Protein AF-A0A821TNW5-F1 (afdb_monomer_lite)

Radius of gyration: 48.94 Å; chains: 1; bounding box: 128×74×149 Å

Secondary structure (DSSP, 8-state):
--HHHHHHHTTEEEETTEEEE---------GGGSB--IIIIITTGGGG--S-THHHHT-TTSGGGTSBP-HHHHHHHHHHHTTT-TT-HHHHHHHHHHHHHHHHHHHHHHHHTEEEETTEEEEPP-PPEEEEEE-TT-EEE---EE-GGG---SSS-EEEEEESS-HHHHHHHHHHTT--EEEEEE--SSSTTTTGGGT--SHHHHHHHHBSTHHHH-TTTS-TTSEEEEEE-TTS-EEE-SSTTTT-SPPTT-EEEEEEEEEEE--TTTTTPEEEEEEEEEEEEEEPPPSS--B-TTSPBPHHHHHHHHHHHHHHHHHHHHTT-SEEEE--TT-STT---HHHHHHHHHHHHHHTTTTSSEEEEE----TT-SSTT-TTTTHHHHHHHHTT-EE---SSPPTTBEETTEEEEEE-TTSPEEEPPEES-SSEEPTTGGG-TTTT-HHHHHHEE--PBPTT--TTS--TTTT-HHHHHHSB--EEPTTGGG-----HHHHHHEE-PPBPTTGGG-----HHHHHHSB-PPBPTTGGG-HHHHTT-TTHHHH-B--PEEPTTGGG-S-TT-HHHHHHEE-SSPPBPTTTTTT-HHHHHHHHHTTSS---HHHHHHHHHSBEE-TTGGG-----HHHHHHEE---PEEPTTTTT-TTTT-HHHHHHEE-TTS-SSPEEPSS-TTT-TTTT-HHHHHHEE-----SS-SS-SSS-TTTS--HHHHHHHHHHHHHHSHHHHHHHHHS--HHHHHHHHHHHHHHHHHHHHHTT-SS------THHHHHHHHHHHHHTTTS-HHHHHHHHHHHHHHHHHHHHHTT----SS-HHHHHHTGGGS-----S----SS--S---PPPHHHHT-TT-----SS--------------

Foldseek 3Di:
DDVVVVCVVQQWDDDPPDIDRHPPPPPPPFLLPAADACPPELVPPLVVDDLDCLVVLVDLPPSLLRHAYDLVRLLVQLVVLVPDCPPDPVSVQSLLSSLLSLLSNQLSCVVVQWHDDPNDIDGHDQDAKEKEKADLQFFLFAWDWFFPVVPDFLFQWAAEAEDQAQLVVVVVVCVVVVFQEAEEQLADLAAQLPCLNRSDDDNSNQLSSFWVCCLRQVLSNHDPRRYQYWYGGNVRDTDGDPDSNVPHNPYQLMKMKMWFIKGFFDGVNSSRHGDPDIDTGHIYMYFYQAAQADADPVLAHDLQSLQSLLLSLLLVQSVCLSVPGQEYEAEQRCVFRRLHQLLSSLLSNVLLCLLATSNHHYYYYHYHFDPRACDPRHVVTNRVSNCVRTHRDMHGFQPDDDAQAGRRQWGFPDADPVGITTTHTRGSHNAAADSCELNDLCPVPPVDVVHHDHAGARSQQDLQFDRPCPVSPSNPRRHHGAHADPCAQNDPDPPSVNPRRHDHAAADPCAQNDQDPDPVVSNRHHHAAADPCAQPDPCVVVVPPVVSNRHHHYAAADPCALQDPCLVVPVNPVRHDHLAARADPLPPARPPLVLVVVVCPPDDDDDPVSVVVQLRHAHAFQQQLNDPDPDSSNSHRYRRHDAAADPCQVNDPCLLPLLCLCRHHHPPAGVHAHADPDAQVPDPCSRPSVDSSHYDHDDDPDPDRNDPPDCVVVPPPVLVVLLVLLVVLCVPPLLVVQCVVQVDPVLSVLLSVLLSLLLVVLVVVVSPPPDDDDPDDPSVVVNVVSVVVNPVRGDPVSVVVSNVSSNVSSVVSVVVVPDPDDPDDPVCVVVVVNPDDDDDDDDDDDDDDDDDDDDDDPCQVPDPPDDDDDPDDDDDDDDDDDDDDD

Structure (mmCIF, N/CA/C/O backbone):
data_AF-A0A821TNW5-F1
#
_entry.id   AF-A0A821TNW5-F1
#
loop_
_atom_site.group_PDB
_atom_site.id
_atom_site.type_symbol
_atom_site.label_atom_id
_atom_site.label_alt_id
_atom_site.label_comp_id
_atom_site.label_asym_id
_atom_site.label_entity_id
_atom_site.label_seq_id
_atom_site.pdbx_PDB_ins_code
_atom_site.Cartn_x
_atom_site.Cartn_y
_atom_site.Cartn_z
_atom_site.occupancy
_atom_site.B_iso_or_equiv
_atom_site.auth_seq_id
_atom_site.auth_comp_id
_atom_site.auth_asym_id
_atom_site.auth_atom_id
_atom_site.pdbx_PDB_model_num
ATOM 1 N N . MET A 1 1 ? -60.238 6.018 54.733 1.00 49.31 1 MET A N 1
ATOM 2 C CA . MET A 1 1 ? -58.765 6.117 54.665 1.00 49.31 1 MET A CA 1
ATOM 3 C C . MET A 1 1 ? -58.323 7.152 55.679 1.00 49.31 1 MET A C 1
ATOM 5 O O . MET A 1 1 ? -58.847 8.259 55.655 1.00 49.31 1 MET A O 1
ATOM 9 N N . ASN A 1 2 ? -57.471 6.760 56.625 1.00 62.28 2 ASN A N 1
ATOM 10 C CA . ASN A 1 2 ? -56.941 7.648 57.659 1.00 62.28 2 ASN A CA 1
ATOM 11 C C . ASN A 1 2 ? -56.008 8.679 56.989 1.00 62.28 2 ASN A C 1
ATOM 13 O O . ASN A 1 2 ? -55.286 8.324 56.060 1.00 62.28 2 ASN A O 1
ATOM 17 N N . CYS A 1 3 ? -56.010 9.943 57.438 1.00 56.16 3 CYS A N 1
ATOM 18 C CA . CYS A 1 3 ? -55.053 10.973 56.996 1.00 56.16 3 CYS A CA 1
ATOM 19 C C . CYS A 1 3 ? -53.601 10.468 56.989 1.00 56.16 3 CYS A C 1
ATOM 21 O O . CYS A 1 3 ? -52.828 10.871 56.130 1.00 56.16 3 CYS A O 1
ATOM 23 N N . TYR A 1 4 ? -53.253 9.561 57.902 1.00 59.59 4 TYR A N 1
ATOM 24 C CA . TYR A 1 4 ? -51.963 8.880 57.955 1.00 59.59 4 TYR A CA 1
ATOM 25 C C . TYR A 1 4 ? -51.637 8.096 56.671 1.00 59.59 4 TYR A C 1
ATOM 27 O O . TYR A 1 4 ? -50.557 8.273 56.112 1.00 59.59 4 TYR A O 1
ATOM 35 N N . ASP A 1 5 ? -52.588 7.314 56.149 1.00 60.34 5 ASP A N 1
ATOM 36 C CA . ASP A 1 5 ? -52.412 6.530 54.915 1.00 60.34 5 ASP A CA 1
ATOM 37 C C . ASP A 1 5 ? -52.286 7.448 53.692 1.00 60.34 5 ASP A C 1
ATOM 39 O O . ASP A 1 5 ? -51.501 7.194 52.779 1.00 60.34 5 ASP A O 1
ATOM 43 N N . ASN A 1 6 ? -53.021 8.566 53.702 1.00 64.44 6 ASN A N 1
ATOM 44 C CA . ASN A 1 6 ? -52.969 9.551 52.628 1.00 64.44 6 ASN A CA 1
ATOM 45 C C . ASN A 1 6 ? -51.622 10.295 52.632 1.00 64.44 6 ASN A C 1
ATOM 47 O O . ASN A 1 6 ? -50.984 10.397 51.588 1.00 64.44 6 ASN A O 1
ATOM 51 N N . CYS A 1 7 ? -51.138 10.721 53.805 1.00 57.56 7 CYS A N 1
ATOM 52 C CA . CYS A 1 7 ? -49.828 11.356 53.992 1.00 57.56 7 CYS A CA 1
ATOM 53 C C . CYS A 1 7 ? -48.656 10.447 53.581 1.00 57.56 7 CYS A C 1
ATOM 55 O O . CYS A 1 7 ? -47.687 10.934 52.995 1.00 57.56 7 CYS A O 1
ATOM 57 N N . LEU A 1 8 ? -48.762 9.135 53.829 1.00 54.06 8 LEU A N 1
ATOM 58 C CA . LEU A 1 8 ? -47.806 8.134 53.344 1.00 54.06 8 LEU A CA 1
ATOM 59 C C . LEU A 1 8 ? -47.826 8.009 51.815 1.00 54.06 8 LEU A C 1
ATOM 61 O O . LEU A 1 8 ? -46.763 7.954 51.203 1.00 54.06 8 LEU A O 1
ATOM 65 N N . SER A 1 9 ? -49.009 8.018 51.191 1.00 55.81 9 SER A N 1
ATOM 66 C CA . SER A 1 9 ? -49.138 7.887 49.731 1.00 55.81 9 SER A CA 1
ATOM 67 C C . SER A 1 9 ? -48.611 9.094 48.941 1.00 55.81 9 SER A C 1
ATOM 69 O O . SER A 1 9 ? -48.171 8.928 47.807 1.00 55.81 9 SER A O 1
ATOM 71 N N . VAL A 1 10 ? -48.608 10.296 49.538 1.00 59.53 10 VAL A N 1
ATOM 72 C CA . VAL A 1 10 ? -48.116 11.535 48.895 1.00 59.53 10 VAL A CA 1
ATOM 73 C C . VAL A 1 10 ? -46.745 12.008 49.400 1.00 59.53 10 VAL A C 1
ATOM 75 O O . VAL A 1 10 ? -46.276 13.064 48.980 1.00 59.53 10 VAL A O 1
ATOM 78 N N . GLY A 1 11 ? -46.091 11.256 50.294 1.00 49.94 11 GLY A N 1
ATOM 79 C CA . GLY A 1 11 ? -44.741 11.567 50.786 1.00 49.94 11 GLY A CA 1
ATOM 80 C C . GLY A 1 11 ? -44.633 12.864 51.601 1.00 49.94 11 GLY A C 1
ATOM 81 O O . GLY A 1 11 ? -43.619 13.557 51.524 1.00 49.94 11 GLY A O 1
ATOM 82 N N . ALA A 1 12 ? -45.664 13.236 52.368 1.00 56.22 12 ALA A N 1
ATOM 83 C CA . ALA A 1 12 ? -45.681 14.485 53.136 1.00 56.22 12 ALA A CA 1
ATOM 84 C C . ALA A 1 12 ? -45.952 14.237 54.629 1.00 56.22 12 ALA A C 1
ATOM 86 O O . ALA A 1 12 ? -46.983 13.675 54.993 1.00 56.22 12 ALA A O 1
ATOM 87 N N . LEU A 1 13 ? -45.061 14.711 55.509 1.00 57.66 13 LEU A N 1
ATOM 88 C CA . LEU A 1 13 ? -45.328 14.842 56.949 1.00 57.66 13 LEU A CA 1
ATOM 89 C C . LEU A 1 13 ? -45.614 16.318 57.260 1.00 57.66 13 LEU A C 1
ATOM 91 O O . LEU A 1 13 ? -44.821 17.207 56.937 1.00 57.66 13 LEU A O 1
ATOM 95 N N . ARG A 1 14 ? -46.762 16.591 57.888 1.00 51.38 14 ARG A N 1
ATOM 96 C CA . ARG A 1 14 ? -47.201 17.945 58.252 1.00 51.38 14 ARG A CA 1
ATOM 97 C C . ARG A 1 14 ? -46.995 18.181 59.748 1.00 51.38 14 ARG A C 1
ATOM 99 O O . ARG A 1 14 ? -47.638 17.525 60.561 1.00 51.38 14 ARG A O 1
ATOM 106 N N . PHE A 1 15 ? -46.151 19.152 60.101 1.00 51.44 15 PHE A N 1
ATOM 107 C CA . PHE A 1 15 ? -46.000 19.651 61.474 1.00 51.44 15 PHE A CA 1
ATOM 108 C C . PHE A 1 15 ? -46.522 21.092 61.536 1.00 51.44 15 PHE A C 1
ATOM 110 O O . PHE A 1 15 ? -45.887 22.029 61.051 1.00 51.44 15 PHE A O 1
ATOM 117 N N . GLY A 1 16 ? -47.723 21.275 62.091 1.00 64.56 16 GLY A N 1
ATOM 118 C CA . GLY A 1 16 ? -48.395 22.578 62.126 1.00 64.56 16 GLY A CA 1
ATOM 119 C C . GLY A 1 16 ? -48.683 23.135 60.722 1.00 64.56 16 GLY A C 1
ATOM 120 O O . GLY A 1 16 ? -49.370 22.502 59.914 1.00 64.56 16 GLY A O 1
ATOM 121 N N . ASN A 1 17 ? -48.152 24.327 60.429 1.00 59.88 17 ASN A N 1
ATOM 122 C CA . ASN A 1 17 ? -48.338 25.022 59.146 1.00 59.88 17 ASN A CA 1
ATOM 123 C C . ASN A 1 17 ? -47.230 24.741 58.117 1.00 59.88 17 ASN A C 1
ATOM 125 O O . ASN A 1 17 ? -47.256 25.313 57.030 1.00 59.88 17 ASN A O 1
ATOM 129 N N . ILE A 1 18 ? -46.269 23.871 58.436 1.00 44.81 18 ILE A N 1
ATOM 130 C CA . ILE A 1 18 ? -45.133 23.559 57.566 1.00 44.81 18 ILE A CA 1
ATOM 131 C C . ILE A 1 18 ? -45.346 22.168 56.959 1.00 44.81 18 ILE A C 1
ATOM 133 O O . ILE A 1 18 ? -45.519 21.178 57.677 1.00 44.81 18 ILE A O 1
ATOM 137 N N . MET A 1 19 ? -45.348 22.098 55.626 1.00 49.84 19 MET A N 1
ATOM 138 C CA . MET A 1 19 ? -45.279 20.838 54.884 1.00 49.84 19 MET A CA 1
ATOM 139 C C . MET A 1 19 ? -43.814 20.472 54.654 1.00 49.84 19 MET A C 1
ATOM 141 O O . MET A 1 19 ? -43.104 21.205 53.969 1.00 49.84 19 MET A O 1
ATOM 145 N N . MET A 1 20 ? -43.372 19.335 55.196 1.00 48.59 20 MET A N 1
ATOM 146 C CA . MET A 1 20 ? -42.113 18.707 54.794 1.00 48.59 20 MET A CA 1
ATOM 147 C C . MET A 1 20 ? -42.407 17.599 53.786 1.00 48.59 20 MET A C 1
ATOM 149 O O . MET A 1 20 ? -43.141 16.655 54.085 1.00 48.59 20 MET A O 1
ATOM 153 N N . GLN A 1 21 ? -41.809 17.709 52.601 1.00 50.75 21 GLN A N 1
ATOM 154 C CA . GLN A 1 21 ? -41.709 16.601 51.658 1.00 50.75 21 GLN A CA 1
ATOM 155 C C . GLN A 1 21 ? -40.670 15.615 52.191 1.00 50.75 21 GLN A C 1
ATOM 157 O O . GLN A 1 21 ? -39.490 15.943 52.299 1.00 50.75 21 GLN A O 1
ATOM 162 N N . ILE A 1 22 ? -41.110 14.408 52.525 1.00 50.66 22 ILE A N 1
ATOM 163 C CA . ILE A 1 22 ? -40.218 13.285 52.777 1.00 50.66 22 ILE A CA 1
ATOM 164 C C . ILE A 1 22 ? -40.215 12.476 51.494 1.00 50.66 22 ILE A C 1
ATOM 166 O O . ILE A 1 22 ? -41.138 11.712 51.222 1.00 50.66 22 ILE A O 1
ATOM 170 N N . VAL A 1 23 ? -39.168 12.667 50.694 1.00 48.25 23 VAL A N 1
ATOM 171 C CA . VAL A 1 23 ? -38.859 11.736 49.610 1.00 48.25 23 VAL A CA 1
ATOM 172 C C . VAL A 1 23 ? -38.584 10.389 50.283 1.00 48.25 23 VAL A C 1
ATOM 174 O O . VAL A 1 23 ? -37.682 10.327 51.126 1.00 48.25 23 VAL A O 1
ATOM 177 N N . PRO A 1 24 ? -39.359 9.327 49.995 1.00 42.03 24 PRO A N 1
ATOM 178 C CA . PRO A 1 24 ? -39.083 8.011 50.542 1.00 42.03 24 PRO A CA 1
ATOM 179 C C . PRO A 1 24 ? -37.640 7.659 50.204 1.00 42.03 24 PRO A C 1
ATOM 181 O O . PRO A 1 24 ? -37.256 7.654 49.035 1.00 42.03 24 PRO A O 1
ATOM 184 N N . HIS A 1 25 ? -36.823 7.397 51.223 1.00 40.25 25 HIS A N 1
ATOM 185 C CA . HIS A 1 25 ? -35.491 6.867 51.002 1.00 40.25 25 HIS A CA 1
ATOM 186 C C . HIS A 1 25 ? -35.669 5.414 50.556 1.00 40.25 25 HIS A C 1
ATOM 188 O O . HIS A 1 25 ? -35.655 4.487 51.362 1.00 40.25 25 HIS A O 1
ATOM 194 N N . THR A 1 26 ? -35.908 5.208 49.260 1.00 44.97 26 THR A N 1
ATOM 195 C CA . THR A 1 26 ? -35.633 3.924 48.629 1.00 44.97 26 THR A CA 1
ATOM 196 C C . THR A 1 26 ? -34.182 3.620 48.950 1.00 44.97 26 THR A C 1
ATOM 198 O O . THR A 1 26 ? -33.306 4.404 48.573 1.00 44.97 26 THR A O 1
ATOM 201 N N . LEU A 1 27 ? -33.937 2.534 49.694 1.00 44.31 27 LEU A N 1
ATOM 202 C CA . LEU A 1 27 ? -32.615 1.920 49.794 1.00 44.31 27 LEU A CA 1
ATOM 203 C C . LEU A 1 27 ? -32.024 1.968 48.390 1.00 44.31 27 LEU A C 1
ATOM 205 O O . LEU A 1 27 ? -32.607 1.372 47.485 1.00 44.31 27 LEU A O 1
ATOM 209 N N . ALA A 1 28 ? -30.965 2.760 48.197 1.00 53.62 28 ALA A N 1
ATOM 210 C CA . ALA A 1 28 ? -30.332 2.884 46.895 1.00 53.62 28 ALA A CA 1
ATOM 211 C C . ALA A 1 28 ? -30.026 1.459 46.438 1.00 53.62 28 ALA A C 1
ATOM 213 O O . ALA A 1 28 ? -29.257 0.756 47.101 1.00 53.62 28 ALA A O 1
ATOM 214 N N . ALA A 1 29 ? -30.732 1.000 45.402 1.00 62.69 29 ALA A N 1
ATOM 215 C CA . ALA A 1 29 ? -30.603 -0.364 44.928 1.00 62.69 29 ALA A CA 1
ATOM 216 C C . ALA A 1 29 ? -29.118 -0.599 44.656 1.00 62.69 29 ALA A C 1
ATOM 218 O O . ALA A 1 29 ? -28.482 0.235 44.010 1.00 62.69 29 ALA A O 1
ATOM 219 N N . ASP A 1 30 ? -28.555 -1.673 45.221 1.00 78.81 30 ASP A N 1
ATOM 220 C CA . ASP A 1 30 ? -27.133 -1.979 45.077 1.00 78.81 30 ASP A CA 1
ATOM 221 C C . ASP A 1 30 ? -26.775 -1.921 43.583 1.00 78.81 30 ASP A C 1
ATOM 223 O O . ASP A 1 30 ? -27.308 -2.727 42.807 1.00 78.81 30 ASP A O 1
ATOM 227 N N . PRO A 1 31 ? -25.930 -0.966 43.143 1.00 80.12 31 PRO A N 1
ATOM 228 C CA . PRO A 1 31 ? -25.658 -0.775 41.726 1.00 80.12 31 PRO A CA 1
ATOM 229 C C . PRO A 1 31 ? -25.126 -2.043 41.053 1.00 80.12 31 PRO A C 1
ATOM 231 O O . PRO A 1 31 ? -25.426 -2.280 39.890 1.00 80.12 31 PRO A O 1
ATOM 234 N N . ASP A 1 32 ? -24.419 -2.911 41.786 1.00 81.56 32 ASP A N 1
ATOM 235 C CA . ASP A 1 32 ? -23.912 -4.183 41.250 1.00 81.56 32 ASP A CA 1
ATOM 236 C C . ASP A 1 32 ? -25.012 -5.226 40.989 1.00 81.56 32 ASP A C 1
ATOM 238 O O . ASP A 1 32 ? -24.805 -6.186 40.242 1.00 81.56 32 ASP A O 1
ATOM 242 N N . LYS A 1 33 ? -26.197 -5.051 41.582 1.00 83.06 33 LYS A N 1
ATOM 243 C CA . LYS A 1 33 ? -27.370 -5.913 41.378 1.00 83.06 33 LYS A CA 1
ATOM 244 C C . LYS A 1 33 ? -28.414 -5.293 40.453 1.00 83.06 33 LYS A C 1
ATOM 246 O O . LYS A 1 33 ? -29.349 -5.995 40.078 1.00 83.06 33 LYS A O 1
ATOM 251 N N . THR A 1 34 ? -28.231 -4.037 40.058 1.00 89.06 34 THR A N 1
ATOM 252 C CA . THR A 1 34 ? -29.227 -3.244 39.333 1.00 89.06 34 THR A CA 1
ATOM 253 C C . THR A 1 34 ? -28.845 -3.107 37.860 1.00 89.06 34 THR A C 1
ATOM 255 O O . THR A 1 34 ? -27.696 -2.804 37.531 1.00 89.06 34 THR A O 1
ATOM 258 N N . GLU A 1 35 ? -29.800 -3.339 36.960 1.00 91.12 35 GLU A N 1
ATOM 259 C CA . GLU A 1 35 ? -29.628 -3.074 35.529 1.00 91.12 35 GLU A CA 1
ATOM 260 C C . GLU A 1 35 ? -29.737 -1.585 35.225 1.00 91.12 35 GLU A C 1
ATOM 262 O O . GLU A 1 35 ? -30.563 -0.881 35.803 1.00 91.12 35 GLU A O 1
ATOM 267 N N . ILE A 1 36 ? -28.914 -1.110 34.295 1.00 92.56 36 ILE A N 1
ATOM 268 C CA . ILE A 1 36 ? -29.007 0.252 33.776 1.00 92.56 36 ILE A CA 1
ATOM 269 C C . ILE A 1 36 ? -30.326 0.426 33.012 1.00 92.56 36 ILE A C 1
ATOM 271 O O . ILE A 1 36 ? -30.646 -0.365 32.125 1.00 92.56 36 ILE A O 1
ATOM 275 N N . ASN A 1 37 ? -31.115 1.440 33.365 1.00 92.50 37 ASN A N 1
ATOM 276 C CA . ASN A 1 37 ? -32.432 1.671 32.780 1.00 92.50 37 ASN A CA 1
ATOM 277 C C . ASN A 1 37 ? -32.775 3.169 32.659 1.00 92.50 37 ASN A C 1
ATOM 279 O O . ASN A 1 37 ? -31.936 4.044 32.888 1.00 92.50 37 ASN A O 1
ATOM 283 N N . ALA A 1 38 ? -34.001 3.465 32.211 1.00 88.44 38 ALA A N 1
ATOM 284 C CA . ALA A 1 38 ? -34.479 4.834 32.022 1.00 88.44 38 ALA A CA 1
ATOM 285 C C . ALA A 1 38 ? -34.472 5.641 33.331 1.00 88.44 38 ALA A C 1
ATOM 287 O O . ALA A 1 38 ? -33.939 6.746 33.368 1.00 88.44 38 ALA A O 1
ATOM 288 N N . GLU A 1 39 ? -35.003 5.064 34.407 1.00 87.94 39 GLU A N 1
ATOM 289 C CA . GLU A 1 39 ? -35.239 5.745 35.683 1.00 87.94 39 GLU A CA 1
ATOM 290 C C . GLU A 1 39 ? -33.943 5.996 36.467 1.00 87.94 39 GLU A C 1
ATOM 292 O O . GLU A 1 39 ? -33.782 7.044 37.090 1.00 87.94 39 GLU A O 1
ATOM 297 N N . ASN A 1 40 ? -32.990 5.060 36.419 1.00 88.69 40 ASN A N 1
ATOM 298 C CA . ASN A 1 40 ? -31.759 5.141 37.211 1.00 88.69 40 ASN A CA 1
ATOM 299 C C . ASN A 1 40 ? -30.558 5.765 36.482 1.00 88.69 40 ASN A C 1
ATOM 301 O O . ASN A 1 40 ? -29.546 6.053 37.130 1.00 88.69 40 ASN A O 1
ATOM 305 N N . TRP A 1 41 ? -30.639 5.943 35.159 1.00 91.50 41 TRP A N 1
ATOM 306 C CA . TRP A 1 41 ? -29.530 6.482 34.378 1.00 91.50 41 TRP A CA 1
ATOM 307 C C . TRP A 1 41 ? -29.959 7.302 33.163 1.00 91.50 41 TRP A C 1
ATOM 309 O O . TRP A 1 41 ? -29.678 8.499 33.115 1.00 91.50 41 TRP A O 1
ATOM 319 N N . TYR A 1 42 ? -30.585 6.678 32.157 1.00 90.69 42 TYR A N 1
ATOM 320 C CA . TYR A 1 42 ? -30.700 7.287 30.823 1.00 90.69 42 TYR A CA 1
ATOM 321 C C . TYR A 1 42 ? -31.565 8.550 30.800 1.00 90.69 42 TYR A C 1
ATOM 323 O O . TYR A 1 42 ? -31.259 9.472 30.051 1.00 90.69 42 TYR A O 1
ATOM 331 N N . GLU A 1 43 ? -32.618 8.612 31.616 1.00 88.12 43 GLU A N 1
ATOM 332 C CA . GLU A 1 43 ? -33.530 9.760 31.684 1.00 88.12 43 GLU A CA 1
ATOM 333 C C . GLU A 1 43 ? -33.283 10.633 32.934 1.00 88.12 43 GLU A C 1
ATOM 335 O O . GLU A 1 43 ? -34.028 11.576 33.197 1.00 88.12 43 GLU A O 1
ATOM 340 N N . THR A 1 44 ? -32.206 10.352 33.678 1.00 88.00 44 THR A N 1
ATOM 341 C CA . THR A 1 44 ? -31.823 11.044 34.916 1.00 88.00 44 THR A CA 1
ATOM 342 C C . THR A 1 44 ? -30.339 11.432 34.902 1.00 88.00 44 THR A C 1
ATOM 344 O O . THR A 1 44 ? -29.971 12.467 34.343 1.00 88.00 44 THR A O 1
ATOM 347 N N . GLU A 1 45 ? -29.469 10.605 35.484 1.00 86.56 45 GLU A N 1
ATOM 348 C CA . GLU A 1 45 ? -28.056 10.914 35.743 1.00 86.56 45 GLU A CA 1
ATOM 349 C C . GLU A 1 45 ? -27.219 11.136 34.478 1.00 86.56 45 GLU A C 1
ATOM 351 O O . GLU A 1 45 ? -26.252 11.901 34.494 1.00 86.56 45 GLU A O 1
ATOM 356 N N . MET A 1 46 ? -27.591 10.517 33.354 1.00 89.19 46 MET A N 1
ATOM 357 C CA . MET A 1 46 ? -26.861 10.649 32.092 1.00 89.19 46 MET A CA 1
ATOM 358 C C . MET A 1 46 ? -26.764 12.111 31.625 1.00 89.19 46 MET A C 1
ATOM 360 O O . MET A 1 46 ? -25.737 12.515 31.080 1.00 89.19 46 MET A O 1
ATOM 364 N N . PHE A 1 47 ? -27.795 12.927 31.861 1.00 84.06 47 PHE A N 1
ATOM 365 C CA . PHE A 1 47 ? -27.803 14.336 31.449 1.00 84.06 47 PHE A CA 1
ATOM 366 C C . PHE A 1 47 ? -26.882 15.225 32.295 1.00 84.06 47 PHE A C 1
ATOM 368 O O . PHE A 1 47 ? -26.553 16.335 31.878 1.00 84.06 47 PHE A O 1
ATOM 375 N N . ASN A 1 48 ? -26.424 14.729 33.448 1.00 82.44 48 ASN A N 1
ATOM 376 C CA . ASN A 1 48 ? -25.472 15.423 34.313 1.00 82.44 48 ASN A CA 1
ATOM 377 C C . ASN A 1 48 ? -24.011 15.201 33.879 1.00 82.44 48 ASN A C 1
ATOM 379 O O . ASN A 1 48 ? -23.101 15.827 34.433 1.00 82.44 48 ASN A O 1
ATOM 383 N N . ILE A 1 49 ? -23.763 14.327 32.893 1.00 81.81 49 ILE A N 1
ATOM 384 C CA . ILE A 1 49 ? -22.419 14.048 32.383 1.00 81.81 49 ILE A CA 1
ATOM 385 C C . ILE A 1 49 ? -21.866 15.304 31.703 1.00 81.81 49 ILE A C 1
ATOM 387 O O . ILE A 1 49 ? -22.352 15.763 30.668 1.00 81.81 49 ILE A O 1
ATOM 391 N N . LYS A 1 50 ? -20.806 15.859 32.292 1.00 72.31 50 LYS A N 1
ATOM 392 C CA . LYS A 1 50 ? -20.064 16.987 31.721 1.00 72.31 50 LYS A CA 1
ATOM 393 C C . LYS A 1 50 ? -19.187 16.523 30.545 1.00 72.31 50 LYS A C 1
ATOM 395 O O . LYS A 1 50 ? -18.798 15.358 30.501 1.00 72.31 50 LYS A O 1
ATOM 400 N N . PRO A 1 51 ? -18.790 17.435 29.635 1.00 64.06 51 PRO A N 1
ATOM 401 C CA . PRO A 1 51 ? -17.904 17.105 28.513 1.00 64.06 51 PRO A CA 1
ATOM 402 C C . PRO A 1 51 ? -16.556 16.499 28.929 1.00 64.06 51 PRO A C 1
ATOM 404 O O . PRO A 1 51 ? -15.970 15.726 28.175 1.00 64.06 51 PRO A O 1
ATOM 407 N N . ASP A 1 52 ? -16.060 16.851 30.119 1.00 71.31 52 ASP A N 1
ATOM 408 C CA . ASP A 1 52 ? -14.874 16.234 30.705 1.00 71.31 52 ASP A CA 1
ATOM 409 C C . ASP A 1 52 ? -15.261 15.062 31.614 1.00 71.31 52 ASP A C 1
ATOM 411 O O . ASP A 1 52 ? -15.602 15.229 32.788 1.00 71.31 52 ASP A O 1
ATOM 415 N N . ILE A 1 53 ? -15.179 13.857 31.053 1.00 79.75 53 ILE A N 1
ATOM 416 C CA . ILE A 1 53 ? -15.468 12.603 31.752 1.00 79.75 53 ILE A CA 1
ATOM 417 C C . ILE A 1 53 ? -14.329 12.141 32.680 1.00 79.75 53 ILE A C 1
ATOM 419 O O . ILE A 1 53 ? -14.476 11.108 33.339 1.00 79.75 53 ILE A O 1
ATOM 423 N N . LYS A 1 54 ? -13.188 12.856 32.757 1.00 77.31 54 LYS A N 1
ATOM 424 C CA . LYS A 1 54 ? -12.035 12.437 33.582 1.00 77.31 54 LYS A CA 1
ATOM 425 C C . LYS A 1 54 ? -12.419 12.245 35.045 1.00 77.31 54 LYS A C 1
ATOM 427 O O . LYS A 1 54 ? -12.012 11.255 35.641 1.00 77.31 54 LYS A O 1
ATOM 432 N N . THR A 1 55 ? -13.250 13.132 35.590 1.00 75.00 55 THR A N 1
ATOM 433 C CA . THR A 1 55 ? -13.728 13.066 36.984 1.00 75.00 55 THR A CA 1
ATOM 434 C C . THR A 1 55 ? -14.542 11.807 37.283 1.00 75.00 55 THR A C 1
ATOM 436 O O . THR A 1 55 ? -14.476 11.279 38.390 1.00 75.00 55 THR A O 1
ATOM 439 N N . MET A 1 56 ? -15.277 11.288 36.296 1.00 82.19 56 MET A N 1
ATOM 440 C CA . MET A 1 56 ? -15.981 10.014 36.426 1.00 82.19 56 MET A CA 1
ATOM 441 C C . MET A 1 56 ? -14.999 8.851 36.320 1.00 82.19 56 MET A C 1
ATOM 443 O O . MET A 1 56 ? -15.004 7.970 37.170 1.00 82.19 56 MET A O 1
ATOM 447 N N . ILE A 1 57 ? -14.118 8.860 35.315 1.00 81.94 57 ILE A N 1
ATOM 448 C CA . ILE A 1 57 ? -13.127 7.794 35.100 1.00 81.94 57 ILE A CA 1
ATOM 449 C C . ILE A 1 57 ? -12.248 7.590 36.341 1.00 81.94 57 ILE A C 1
ATOM 451 O O . ILE A 1 57 ? -11.964 6.440 36.690 1.00 81.94 57 ILE A O 1
ATOM 455 N N . THR A 1 58 ? -11.848 8.667 37.020 1.00 79.56 58 THR A N 1
ATOM 456 C CA . THR A 1 58 ? -11.009 8.615 38.227 1.00 79.56 58 THR A CA 1
ATOM 457 C C . THR A 1 58 ? -11.757 8.218 39.499 1.00 79.56 58 THR A C 1
ATOM 459 O O . THR A 1 58 ? -11.108 8.015 40.521 1.00 79.56 58 THR A O 1
ATOM 462 N N . ASN A 1 59 ? -13.084 8.054 39.452 1.00 83.94 59 ASN A N 1
ATOM 463 C CA . ASN A 1 59 ? -13.897 7.545 40.555 1.00 83.94 59 ASN A CA 1
ATOM 464 C C . ASN A 1 59 ? -14.404 6.118 40.252 1.00 83.94 59 ASN A C 1
ATOM 466 O O . ASN A 1 59 ? -15.500 5.955 39.709 1.00 83.94 59 ASN A O 1
ATOM 470 N N . PRO A 1 60 ? -13.665 5.054 40.630 1.00 77.38 60 PRO A N 1
ATOM 471 C CA . PRO A 1 60 ? -14.066 3.671 40.360 1.00 77.38 60 PRO A CA 1
ATOM 472 C C . PRO A 1 60 ? -15.389 3.261 41.016 1.00 77.38 60 PRO A C 1
ATOM 474 O O . PRO A 1 60 ? -16.007 2.300 40.570 1.00 77.38 60 PRO A O 1
ATOM 477 N N . GLN A 1 61 ? -15.823 3.979 42.059 1.00 82.75 61 GLN A N 1
ATOM 478 C CA . GLN A 1 61 ? -17.061 3.699 42.790 1.00 82.75 61 GLN A CA 1
ATOM 479 C C . GLN A 1 61 ? -18.296 4.350 42.158 1.00 82.75 61 GLN A C 1
ATOM 481 O O . GLN A 1 61 ? -19.408 4.163 42.655 1.00 82.75 61 GLN A O 1
ATOM 486 N N . HIS A 1 62 ? -18.128 5.101 41.064 1.00 87.50 62 HIS A N 1
ATOM 487 C CA . HIS A 1 62 ? -19.249 5.714 40.364 1.00 87.50 62 HIS A CA 1
ATOM 488 C C . HIS A 1 62 ? -20.265 4.639 39.910 1.00 87.50 62 HIS A C 1
ATOM 490 O O . HIS A 1 62 ? -19.850 3.652 39.290 1.00 87.50 62 HIS A O 1
ATOM 496 N N . PRO A 1 63 ? -21.584 4.820 40.145 1.00 85.56 63 PRO A N 1
ATOM 497 C CA . PRO A 1 63 ? -22.606 3.804 39.860 1.00 85.56 63 PRO A CA 1
ATOM 498 C C . PRO A 1 63 ? -22.570 3.231 38.435 1.00 85.56 63 PRO A C 1
ATOM 500 O O . PRO A 1 63 ? -22.772 2.037 38.247 1.00 85.56 63 PRO A O 1
ATOM 503 N N . ILE A 1 64 ? -22.210 4.043 37.436 1.00 89.12 64 ILE A N 1
ATOM 504 C CA . ILE A 1 64 ? -22.080 3.608 36.032 1.00 89.12 64 ILE A CA 1
ATOM 505 C C . ILE A 1 64 ? -21.122 2.429 35.794 1.00 89.12 64 ILE A C 1
ATOM 507 O O . ILE A 1 64 ? -21.356 1.610 34.906 1.00 89.12 64 ILE A O 1
ATOM 511 N N . PHE A 1 65 ? -20.048 2.314 36.582 1.00 89.88 65 PHE A N 1
ATOM 512 C CA . PHE A 1 65 ? -19.111 1.188 36.481 1.00 89.88 65 PHE A CA 1
ATOM 513 C C . PHE A 1 65 ? -19.652 -0.074 37.162 1.00 89.88 65 PHE A C 1
ATOM 515 O O . PHE A 1 65 ? -19.082 -1.159 37.017 1.00 89.88 65 PHE A O 1
ATOM 522 N N . ARG A 1 66 ? -20.732 0.073 37.935 1.00 87.75 66 ARG A N 1
ATOM 523 C CA . ARG A 1 66 ? -21.329 -0.973 38.758 1.00 87.75 66 ARG A CA 1
ATOM 524 C C . ARG A 1 66 ? -22.592 -1.560 38.133 1.00 87.75 66 ARG A C 1
ATOM 526 O O . ARG A 1 66 ? -22.713 -2.782 38.149 1.00 87.75 66 ARG A O 1
ATOM 533 N N . TYR A 1 67 ? -23.429 -0.727 37.508 1.00 90.94 67 TYR A N 1
ATOM 534 C CA . TYR A 1 67 ? -24.659 -1.157 36.840 1.00 90.94 67 TYR A CA 1
ATOM 535 C C . TYR A 1 67 ? -24.442 -2.276 35.816 1.00 90.94 67 TYR A C 1
ATOM 537 O O . TYR A 1 67 ? -23.494 -2.259 35.020 1.00 90.94 67 TYR A O 1
ATOM 545 N N . LYS A 1 68 ? -25.373 -3.236 35.806 1.00 91.38 68 LYS A N 1
ATOM 546 C CA . LYS A 1 68 ? -25.433 -4.299 34.798 1.00 91.38 68 LYS A CA 1
ATOM 547 C C . LYS A 1 68 ? -25.912 -3.721 33.468 1.00 91.38 68 LYS A C 1
ATOM 549 O O . LYS A 1 68 ? -26.876 -2.961 33.431 1.00 91.38 68 LYS A O 1
ATOM 554 N N . TRP A 1 69 ? -25.228 -4.069 32.380 1.00 95.06 69 TRP A N 1
ATOM 555 C CA . TRP A 1 69 ? -25.592 -3.610 31.040 1.00 95.06 69 TRP A CA 1
ATOM 556 C C . TRP A 1 69 ? -26.917 -4.231 30.592 1.00 95.06 69 TRP A C 1
ATOM 558 O O . TRP A 1 69 ? -27.068 -5.447 30.677 1.00 95.06 69 TRP A O 1
ATOM 568 N N . ASN A 1 70 ? -27.826 -3.420 30.052 1.00 94.44 70 ASN A N 1
ATOM 569 C CA . ASN A 1 70 ? -29.041 -3.889 29.396 1.00 94.44 70 ASN A CA 1
ATOM 570 C C . ASN A 1 70 ? -29.071 -3.341 27.959 1.00 94.44 70 ASN A C 1
ATOM 572 O O . ASN A 1 70 ? -29.335 -2.161 27.725 1.00 94.44 70 ASN A O 1
ATOM 576 N N . ALA A 1 71 ? -28.750 -4.209 26.995 1.00 95.56 71 ALA A N 1
ATOM 577 C CA . ALA A 1 71 ? -28.647 -3.834 25.586 1.00 95.56 71 ALA A CA 1
ATOM 578 C C . ALA A 1 71 ? -30.004 -3.449 24.981 1.00 95.56 71 ALA A C 1
ATOM 580 O O . ALA A 1 71 ? -30.069 -2.524 24.176 1.00 95.56 71 ALA A O 1
ATOM 581 N N . GLN A 1 72 ? -31.082 -4.117 25.402 1.00 95.25 72 GLN A N 1
ATOM 582 C CA . GLN A 1 72 ? -32.430 -3.868 24.901 1.00 95.25 72 GLN A CA 1
ATOM 583 C C . GLN A 1 72 ? -32.905 -2.461 25.278 1.00 95.25 72 GLN A C 1
ATOM 585 O O . GLN A 1 72 ? -33.343 -1.708 24.410 1.00 95.25 72 GLN A O 1
ATOM 590 N N . ILE A 1 73 ? -32.714 -2.058 26.538 1.00 94.62 73 ILE A N 1
ATOM 591 C CA . ILE A 1 73 ? -33.062 -0.703 26.983 1.00 94.62 73 ILE A CA 1
ATOM 592 C C . ILE A 1 73 ? -32.192 0.340 26.274 1.00 94.62 73 ILE A C 1
ATOM 594 O O . ILE A 1 73 ? -32.691 1.393 25.882 1.00 94.62 73 ILE A O 1
ATOM 598 N N . TRP A 1 74 ? -30.902 0.067 26.059 1.00 95.38 74 TRP A N 1
ATOM 599 C CA . TRP A 1 74 ? -30.049 0.987 25.302 1.00 95.38 74 TRP A CA 1
ATOM 600 C C . TRP A 1 74 ? -30.548 1.184 23.860 1.00 95.38 74 TRP A C 1
ATOM 602 O O . TRP A 1 74 ? -30.612 2.322 23.392 1.00 95.38 74 TRP A O 1
ATOM 612 N N . ILE A 1 75 ? -30.949 0.103 23.173 1.00 94.81 75 ILE A N 1
ATOM 613 C CA . ILE A 1 75 ? -31.543 0.163 21.824 1.00 94.81 75 ILE A CA 1
ATOM 614 C C . ILE A 1 75 ? -32.840 0.973 21.851 1.00 94.81 75 ILE A C 1
ATOM 616 O O . ILE A 1 75 ? -33.032 1.844 21.008 1.00 94.81 75 ILE A O 1
ATOM 620 N N . GLU A 1 76 ? -33.712 0.738 22.832 1.00 93.31 76 GLU A N 1
ATOM 621 C CA . GLU A 1 76 ? -34.946 1.508 23.003 1.00 93.31 76 GLU A CA 1
ATOM 622 C C . GLU A 1 76 ? -34.659 3.004 23.167 1.00 93.31 76 GLU A C 1
ATOM 624 O O . GLU A 1 76 ? -35.302 3.827 22.518 1.00 93.31 76 GLU A O 1
ATOM 629 N N . GLN A 1 77 ? -33.660 3.370 23.974 1.00 91.88 77 GLN A N 1
ATOM 630 C CA . GLN A 1 77 ? -33.259 4.764 24.176 1.00 91.88 77 GLN A CA 1
ATOM 631 C C . GLN A 1 77 ? -32.646 5.390 22.916 1.00 91.88 77 GLN A C 1
ATOM 633 O O . GLN A 1 77 ? -32.943 6.543 22.605 1.00 91.88 77 GLN A O 1
ATOM 638 N N . MET A 1 78 ? -31.856 4.640 22.144 1.00 89.62 78 MET A N 1
ATOM 639 C CA . MET A 1 78 ? -31.365 5.100 20.840 1.00 89.62 78 MET A CA 1
A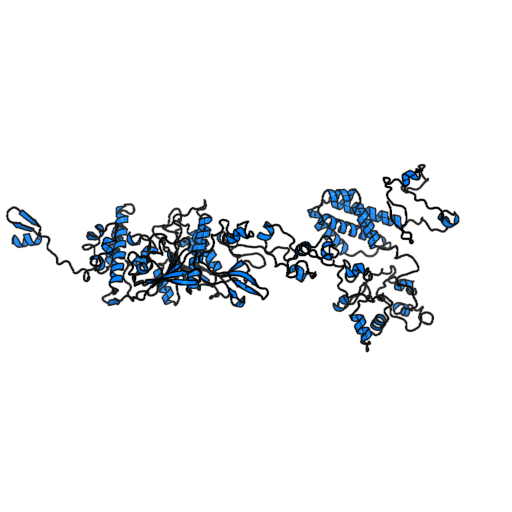TOM 640 C C . MET A 1 78 ? -32.503 5.292 19.832 1.00 89.62 78 MET A C 1
ATOM 642 O O . MET A 1 78 ? -32.559 6.325 19.168 1.00 89.62 78 MET A O 1
ATOM 646 N N . ASN A 1 79 ? -33.448 4.352 19.762 1.00 88.44 79 ASN A N 1
ATOM 647 C CA . ASN A 1 79 ? -34.593 4.414 18.851 1.00 88.44 79 ASN A CA 1
ATOM 648 C C . ASN A 1 79 ? -35.572 5.538 19.222 1.00 88.44 79 ASN A C 1
ATOM 650 O O . ASN A 1 79 ? -36.154 6.160 18.334 1.00 88.44 79 ASN A O 1
ATOM 654 N N . LYS A 1 80 ? -35.730 5.861 20.516 1.00 84.31 80 LYS A N 1
ATOM 655 C CA . LYS A 1 80 ? -36.524 7.019 20.975 1.00 84.31 80 LYS A CA 1
ATOM 656 C C . LYS A 1 80 ? -36.028 8.338 20.379 1.00 84.31 80 LYS A C 1
ATOM 658 O O . LYS A 1 80 ? -36.830 9.251 20.182 1.00 84.31 80 LYS A O 1
ATOM 663 N N . LEU A 1 81 ? -34.732 8.451 20.084 1.00 76.38 81 LEU A N 1
ATOM 664 C CA . LEU A 1 81 ? -34.178 9.646 19.454 1.00 76.38 81 LEU A CA 1
ATOM 665 C C . LEU A 1 81 ? -34.566 9.736 17.962 1.00 76.38 81 LEU A C 1
ATOM 667 O O . LEU A 1 81 ? -34.694 10.843 17.444 1.00 76.38 81 LEU A O 1
ATOM 671 N N . ASP A 1 82 ? -34.830 8.613 17.284 1.00 59.34 82 ASP A N 1
ATOM 672 C CA . ASP A 1 82 ? -34.891 8.495 15.813 1.00 59.34 82 ASP A CA 1
ATOM 673 C C . ASP A 1 82 ? -36.118 9.166 15.145 1.00 59.34 82 ASP A C 1
ATOM 675 O O . ASP A 1 82 ? -36.161 9.330 13.927 1.00 59.34 82 ASP A O 1
ATOM 679 N N . VAL A 1 83 ? -37.129 9.603 15.910 1.00 52.53 83 VAL A N 1
ATOM 680 C CA . VAL A 1 83 ? -38.480 9.811 15.343 1.00 52.53 83 VAL A CA 1
ATOM 681 C C . VAL A 1 83 ? -38.865 11.270 15.035 1.00 52.53 83 VAL A C 1
ATOM 683 O O . VAL A 1 83 ? -39.808 11.462 14.270 1.00 52.53 83 VAL A O 1
ATOM 686 N N . LYS A 1 84 ? -38.213 12.325 15.565 1.00 44.56 84 LYS A N 1
ATOM 687 C CA . LYS A 1 84 ? -38.784 13.695 15.409 1.00 44.56 84 LYS A CA 1
ATOM 688 C C . LYS A 1 84 ? -37.867 14.888 15.124 1.00 44.56 84 LYS A C 1
ATOM 690 O O . LYS A 1 84 ? -38.415 15.914 14.736 1.00 44.56 84 LYS A O 1
ATOM 695 N N . ASP A 1 85 ? -36.539 14.817 15.266 1.00 48.75 85 ASP A N 1
ATOM 696 C CA . ASP A 1 85 ? -35.726 16.047 15.141 1.00 48.75 85 ASP A CA 1
ATOM 697 C C . ASP A 1 85 ? -34.235 15.812 14.815 1.00 48.75 85 ASP A C 1
ATOM 699 O O . ASP A 1 85 ? -33.342 16.177 15.584 1.00 48.75 85 ASP A O 1
ATOM 703 N N . ARG A 1 86 ? -33.948 15.198 13.653 1.00 52.00 86 ARG A N 1
ATOM 704 C CA . ARG A 1 86 ? -32.576 14.880 13.186 1.00 52.00 86 ARG A CA 1
ATOM 705 C C . ARG A 1 86 ? -31.660 16.105 12.987 1.00 52.00 86 ARG A C 1
ATOM 707 O O . ARG A 1 86 ? -30.487 15.922 12.689 1.00 52.00 86 ARG A O 1
ATOM 714 N N . GLN A 1 87 ? -32.169 17.335 13.121 1.00 51.25 87 GLN A N 1
ATOM 715 C CA . GLN A 1 87 ? -31.404 18.577 12.926 1.00 51.25 87 GLN A CA 1
ATOM 716 C C . GLN A 1 87 ? -31.177 19.385 14.219 1.00 51.25 87 GLN A C 1
ATOM 718 O O . GLN A 1 87 ? -30.520 20.429 14.175 1.00 51.25 87 GLN A O 1
ATOM 723 N N . SER A 1 88 ? -31.680 18.943 15.382 1.00 60.16 88 SER A N 1
ATOM 724 C CA . SER A 1 88 ? -31.486 19.690 16.633 1.00 60.16 88 SER A CA 1
ATOM 725 C C . SER A 1 88 ? -30.142 19.380 17.309 1.00 60.16 88 SER A C 1
ATOM 727 O O . SER A 1 88 ? -29.750 18.229 17.478 1.00 60.16 88 SER A O 1
ATOM 729 N N . LYS A 1 89 ? -29.458 20.411 17.826 1.00 62.28 89 LYS A N 1
ATOM 730 C CA . LYS A 1 89 ? -28.226 20.242 18.632 1.00 62.28 89 LYS A CA 1
ATOM 731 C C . LYS A 1 89 ? -28.429 19.371 19.884 1.00 62.28 89 LYS A C 1
ATOM 733 O O . LYS A 1 89 ? -27.471 18.806 20.405 1.00 62.28 89 LYS A O 1
ATOM 738 N N . LYS A 1 90 ? -29.665 19.286 20.390 1.00 63.56 90 LYS A N 1
ATOM 739 C CA . LYS A 1 90 ? -30.033 18.476 21.561 1.00 63.56 90 LYS A CA 1
ATOM 740 C C . LYS A 1 90 ? -30.121 16.982 21.215 1.00 63.56 90 LYS A C 1
ATOM 742 O O . LYS A 1 90 ? -29.761 16.155 22.047 1.00 63.56 90 LYS A O 1
ATOM 747 N N . TYR A 1 91 ? -30.548 16.649 19.996 1.00 64.94 91 TYR A N 1
ATOM 748 C CA . TYR A 1 91 ? -30.581 15.280 19.478 1.00 64.94 91 TYR A CA 1
ATOM 749 C C . TYR A 1 91 ? -29.172 14.670 19.402 1.00 64.94 91 TYR A C 1
ATOM 751 O O . TYR A 1 91 ? -28.937 13.599 19.968 1.00 64.94 91 TYR A O 1
ATOM 759 N N . ASP A 1 92 ? -28.216 15.391 18.809 1.00 74.50 92 ASP A N 1
ATOM 760 C CA . ASP A 1 92 ? -26.830 14.914 18.696 1.00 74.50 92 ASP A CA 1
ATOM 761 C C . ASP A 1 92 ? -26.170 14.722 20.067 1.00 74.50 92 ASP A C 1
ATOM 763 O O . ASP A 1 92 ? -25.513 13.706 20.304 1.00 74.50 92 ASP A O 1
ATOM 767 N N . LEU A 1 93 ? -26.409 15.641 21.012 1.00 83.56 93 LEU A N 1
ATOM 768 C CA . LEU A 1 93 ? -25.881 15.529 22.374 1.00 83.56 93 LEU A CA 1
ATOM 769 C C . LEU A 1 93 ? -26.368 14.252 23.078 1.00 83.56 93 LEU A C 1
ATOM 771 O O . LEU A 1 93 ? -25.564 13.532 23.667 1.00 83.56 93 LEU A O 1
ATOM 775 N N . ASN A 1 94 ? -27.661 13.934 22.993 1.00 86.94 94 ASN A N 1
ATOM 776 C CA . ASN A 1 94 ? -28.219 12.749 23.649 1.00 86.94 94 ASN A CA 1
ATOM 777 C C . ASN A 1 94 ? -27.659 11.447 23.059 1.00 86.94 94 ASN A C 1
ATOM 779 O O . ASN A 1 94 ? -27.296 10.535 23.804 1.00 86.94 94 ASN A O 1
ATOM 783 N N . ARG A 1 95 ? -27.518 11.373 21.729 1.00 88.19 95 ARG A N 1
ATOM 784 C CA . ARG A 1 95 ? -26.895 10.226 21.049 1.00 88.19 95 ARG A CA 1
ATOM 785 C C . ARG A 1 95 ? -25.444 10.025 21.492 1.00 88.19 95 ARG A C 1
ATOM 787 O O . ARG A 1 95 ? -25.005 8.897 21.720 1.00 88.19 95 ARG A O 1
ATOM 794 N N . HIS A 1 96 ? -24.702 11.118 21.636 1.00 90.62 96 HIS A N 1
ATOM 795 C CA . HIS A 1 96 ? -23.334 11.090 22.138 1.00 90.62 96 HIS A CA 1
ATOM 796 C C . HIS A 1 96 ? -23.284 10.560 23.580 1.00 90.62 96 HIS A C 1
ATOM 798 O O . HIS A 1 96 ? -22.524 9.635 23.870 1.00 90.62 96 HIS A O 1
ATOM 804 N N . LEU A 1 97 ? -24.150 11.056 24.467 1.00 92.44 97 LEU A N 1
ATOM 805 C CA . LEU A 1 97 ? -24.230 10.605 25.861 1.00 92.44 97 LEU A CA 1
ATOM 806 C C . LEU A 1 97 ? -24.577 9.110 26.002 1.00 92.44 97 LEU A C 1
ATOM 808 O O . LEU A 1 97 ? -23.997 8.414 26.845 1.00 92.44 97 LEU A O 1
ATOM 812 N N . LEU A 1 98 ? -25.444 8.575 25.137 1.00 93.56 98 LEU A N 1
ATOM 813 C CA . LEU A 1 98 ? -25.744 7.138 25.101 1.00 93.56 98 LEU A CA 1
ATOM 814 C C . LEU A 1 98 ? -24.504 6.295 24.773 1.00 93.56 98 LEU A C 1
ATOM 816 O O . LEU A 1 98 ? -24.302 5.235 25.366 1.00 93.56 98 LEU A O 1
ATOM 820 N N . ARG A 1 99 ? -23.627 6.767 23.884 1.00 94.31 99 ARG A N 1
ATOM 821 C CA . ARG A 1 99 ? -22.357 6.090 23.561 1.00 94.31 99 ARG A CA 1
ATOM 822 C C . ARG A 1 99 ? -21.283 6.283 24.624 1.00 94.31 99 ARG A C 1
ATOM 824 O O . ARG A 1 99 ? -20.513 5.356 24.875 1.00 94.31 99 ARG A O 1
ATOM 831 N N . VAL A 1 100 ? -21.249 7.442 25.283 1.00 94.31 100 VAL A N 1
ATOM 832 C CA . VAL A 1 100 ? -20.416 7.663 26.479 1.00 94.31 100 VAL A CA 1
ATOM 833 C C . VAL A 1 100 ? -20.799 6.656 27.567 1.00 94.31 100 VAL A C 1
ATOM 835 O O . VAL A 1 100 ? -19.930 6.045 28.180 1.00 94.31 100 VAL A O 1
ATOM 838 N N . THR A 1 101 ? -22.090 6.384 27.743 1.00 94.69 101 THR A N 1
ATOM 839 C CA . THR A 1 101 ? -22.572 5.373 28.694 1.00 94.69 101 THR A CA 1
ATOM 840 C C . THR A 1 101 ? -22.005 3.974 28.394 1.00 94.69 101 THR A C 1
ATOM 842 O O . THR A 1 101 ? -21.511 3.309 29.307 1.00 94.69 101 THR A O 1
ATOM 845 N N . VAL A 1 102 ? -21.977 3.552 27.120 1.00 95.94 102 VAL A N 1
ATOM 846 C CA . VAL A 1 102 ? -21.342 2.283 26.691 1.00 95.94 102 VAL A CA 1
ATOM 847 C C . VAL A 1 102 ? -19.859 2.256 27.067 1.00 95.94 102 VAL A C 1
ATOM 849 O O . VAL A 1 102 ? -19.367 1.271 27.620 1.00 95.94 102 VAL A O 1
ATOM 852 N N . MET A 1 103 ? -19.135 3.336 26.768 1.00 94.94 103 MET A N 1
ATOM 853 C CA . MET A 1 103 ? -17.700 3.457 27.035 1.00 94.94 103 MET A CA 1
ATOM 854 C C . MET A 1 103 ? -17.396 3.382 28.539 1.00 94.94 103 MET A C 1
ATOM 856 O O . MET A 1 103 ? -16.538 2.597 28.944 1.00 94.94 103 MET A O 1
ATOM 860 N N . LEU A 1 104 ? -18.148 4.101 29.379 1.00 94.06 104 LEU A N 1
ATOM 861 C CA . LEU A 1 104 ? -17.988 4.045 30.835 1.00 94.06 104 LEU A CA 1
ATOM 862 C C . LEU A 1 104 ? -18.256 2.634 31.370 1.00 94.06 104 LEU A C 1
ATOM 864 O O . LEU A 1 104 ? -17.447 2.101 32.130 1.00 94.06 104 LEU A O 1
ATOM 868 N N . ASN A 1 105 ? -19.339 1.986 30.931 1.00 94.06 105 ASN A N 1
ATOM 869 C CA . ASN A 1 105 ? -19.643 0.620 31.355 1.00 94.06 105 ASN A CA 1
ATOM 870 C C . ASN A 1 105 ? -18.559 -0.378 30.903 1.00 94.06 105 ASN A C 1
ATOM 872 O O . ASN A 1 105 ? -18.163 -1.252 31.667 1.00 94.06 105 ASN A O 1
ATOM 876 N N . THR A 1 106 ? -18.017 -0.211 29.694 1.00 94.94 106 THR A N 1
ATOM 877 C CA . THR A 1 106 ? -16.895 -1.009 29.162 1.00 94.94 106 THR A CA 1
ATOM 878 C C . THR A 1 106 ? -15.646 -0.888 30.031 1.00 94.94 106 THR A C 1
ATOM 880 O O . THR A 1 106 ? -15.075 -1.908 30.408 1.00 94.94 106 THR A O 1
ATOM 883 N N . ILE A 1 107 ? -15.272 0.326 30.444 1.00 93.12 107 ILE A N 1
ATOM 884 C CA . ILE A 1 107 ? -14.169 0.538 31.396 1.00 93.12 107 ILE A CA 1
ATOM 885 C C . ILE A 1 107 ? -14.450 -0.181 32.725 1.00 93.12 107 ILE A C 1
ATOM 887 O O . ILE A 1 107 ? -13.559 -0.825 33.280 1.00 93.12 107 ILE A O 1
ATOM 891 N N . GLY A 1 108 ? -15.686 -0.106 33.230 1.00 92.44 108 GLY A N 1
ATOM 892 C CA . GLY A 1 108 ? -16.101 -0.800 34.454 1.00 92.44 108 GLY A CA 1
ATOM 893 C C . GLY A 1 108 ? -15.923 -2.317 34.363 1.00 92.44 108 GLY A C 1
ATOM 894 O O . GLY A 1 108 ? -15.351 -2.931 35.262 1.00 92.44 108 GLY A O 1
ATOM 895 N N . VAL A 1 109 ? -16.334 -2.911 33.243 1.00 93.12 109 VAL A N 1
ATOM 896 C CA . VAL A 1 109 ? -16.199 -4.351 32.968 1.00 93.12 109 VAL A CA 1
ATOM 897 C C . VAL A 1 109 ? -14.736 -4.774 32.883 1.00 93.12 109 VAL A C 1
ATOM 899 O O . VAL A 1 109 ? -14.353 -5.766 33.500 1.00 93.12 109 VAL A O 1
ATOM 902 N N . VAL A 1 110 ? -13.898 -4.008 32.180 1.00 92.81 110 VAL A N 1
ATOM 903 C CA . VAL A 1 110 ? -12.459 -4.301 32.066 1.00 92.81 110 VAL A CA 1
ATOM 904 C C . VAL A 1 110 ? -11.775 -4.225 33.434 1.00 92.81 110 VAL A C 1
ATOM 906 O O . VAL A 1 110 ? -10.976 -5.100 33.759 1.00 92.81 110 VAL A O 1
ATOM 909 N N . ARG A 1 111 ? -12.140 -3.250 34.282 1.00 90.31 111 ARG A N 1
ATOM 910 C CA . ARG A 1 111 ? -11.651 -3.148 35.673 1.00 90.31 111 ARG A CA 1
ATOM 911 C C . ARG A 1 111 ? -12.083 -4.337 36.533 1.00 90.31 111 ARG A C 1
ATOM 913 O O . ARG A 1 111 ? -11.273 -4.868 37.286 1.00 90.31 111 ARG A O 1
ATOM 920 N N . LYS A 1 112 ? -13.343 -4.767 36.407 1.00 90.75 112 LYS A N 1
ATOM 921 C CA . LYS A 1 112 ? -13.890 -5.944 37.105 1.00 90.75 112 LYS A CA 1
ATOM 922 C C . LYS A 1 112 ? -13.336 -7.269 36.564 1.00 90.75 112 LYS A C 1
ATOM 924 O O . LYS A 1 112 ? -13.415 -8.276 37.261 1.00 90.75 112 LYS A O 1
ATOM 929 N N . LYS A 1 113 ? -12.796 -7.269 35.338 1.00 92.69 113 LYS A N 1
ATOM 930 C CA . LYS A 1 113 ? -12.324 -8.442 34.580 1.00 92.69 113 LYS A CA 1
ATOM 931 C C . LYS A 1 113 ? -13.396 -9.513 34.356 1.00 92.69 113 LYS A C 1
ATOM 933 O O . LYS A 1 113 ? -13.066 -10.665 34.087 1.00 92.69 113 LYS A O 1
ATOM 938 N N . LYS A 1 114 ? -14.675 -9.156 34.470 1.00 93.88 114 LYS A N 1
ATOM 939 C CA . LYS A 1 114 ? -15.795 -10.083 34.290 1.00 93.88 114 LYS A CA 1
ATOM 940 C C . LYS A 1 114 ? -17.103 -9.362 33.999 1.00 93.88 114 LYS A C 1
ATOM 942 O O . LYS A 1 114 ? -17.268 -8.195 34.360 1.00 93.88 114 LYS A O 1
ATOM 947 N N . TYR A 1 115 ? -18.032 -10.079 33.387 1.00 94.31 115 TYR A N 1
ATOM 948 C CA . TYR A 1 115 ? -19.420 -9.669 33.177 1.00 94.31 115 TYR A CA 1
ATOM 949 C C . TYR A 1 115 ? -20.327 -10.905 33.168 1.00 94.31 115 TYR A C 1
ATOM 951 O O . TYR A 1 115 ? -19.840 -12.028 33.248 1.00 94.31 115 TYR A O 1
ATOM 959 N N . VAL A 1 116 ? -21.643 -10.704 33.108 1.00 91.50 116 VAL A N 1
ATOM 960 C CA . VAL A 1 116 ? -22.631 -11.792 33.131 1.00 91.50 116 VAL A CA 1
ATOM 961 C C . VAL A 1 116 ? -23.448 -11.776 31.844 1.00 91.50 116 VAL A C 1
ATOM 963 O O . VAL A 1 116 ? -23.868 -10.704 31.406 1.00 91.50 116 VAL A O 1
ATOM 966 N N . VAL A 1 117 ? -23.677 -12.955 31.265 1.00 93.00 117 VAL A N 1
ATOM 967 C CA . VAL A 1 117 ? -24.557 -13.192 30.107 1.00 93.00 117 VAL A CA 1
ATOM 968 C C . VAL A 1 117 ? -25.434 -14.391 30.432 1.00 93.00 117 VAL A C 1
ATOM 970 O O . VAL A 1 117 ? -24.912 -15.420 30.841 1.00 93.00 117 VAL A O 1
ATOM 973 N N . ASP A 1 118 ? -26.755 -14.262 30.305 1.00 88.81 118 ASP A N 1
ATOM 974 C CA . ASP A 1 118 ? -27.720 -15.346 30.573 1.00 88.81 118 ASP A CA 1
ATOM 975 C C . ASP A 1 118 ? -27.545 -16.031 31.947 1.00 88.81 118 ASP A C 1
ATOM 977 O O . ASP A 1 118 ? -27.772 -17.226 32.110 1.00 88.81 118 ASP A O 1
ATOM 981 N N . GLY A 1 119 ? -27.110 -15.268 32.957 1.00 86.19 119 GLY A N 1
ATOM 982 C CA . GLY A 1 119 ? -26.823 -15.775 34.305 1.00 86.19 119 GLY A CA 1
ATOM 983 C C . GLY A 1 119 ? -25.459 -16.459 34.467 1.00 86.19 119 GLY A C 1
ATOM 984 O O . GLY A 1 119 ? -25.062 -16.740 35.597 1.00 86.19 119 GLY A O 1
ATOM 985 N N . GLU A 1 120 ? -24.710 -16.669 33.384 1.00 92.31 120 GLU A N 1
ATOM 986 C CA . GLU A 1 120 ? -23.346 -17.198 33.401 1.00 92.31 120 GLU A CA 1
ATOM 987 C C . GLU A 1 120 ? -22.321 -16.065 33.573 1.00 92.31 120 GLU A C 1
ATOM 989 O O . GLU A 1 120 ? -22.367 -15.044 32.884 1.00 92.31 120 GLU A O 1
ATOM 994 N N . GLU A 1 121 ? -21.373 -16.241 34.496 1.00 94.38 121 GLU A N 1
ATOM 995 C CA . GLU A 1 121 ? -20.261 -15.306 34.688 1.00 94.38 121 GLU A CA 1
ATOM 996 C C . GLU A 1 121 ? -19.139 -15.595 33.681 1.00 94.38 121 GLU A C 1
ATOM 998 O O . GLU A 1 121 ? -18.531 -16.665 33.688 1.00 94.38 121 GLU A O 1
ATOM 1003 N N . ILE A 1 122 ? -18.836 -14.612 32.835 1.00 96.12 122 ILE A N 1
ATOM 1004 C CA . ILE A 1 122 ? -17.751 -14.658 31.857 1.00 96.12 122 ILE A CA 1
ATOM 1005 C C . ILE A 1 122 ? -16.545 -13.908 32.422 1.00 96.12 122 ILE A C 1
ATOM 1007 O O . ILE A 1 122 ? -16.612 -12.707 32.694 1.00 96.12 122 ILE A O 1
ATOM 1011 N N . ILE A 1 123 ? -15.421 -14.611 32.570 1.00 95.06 123 ILE A N 1
ATOM 1012 C CA . ILE A 1 123 ? -14.154 -14.045 33.050 1.00 95.06 123 ILE A CA 1
ATOM 1013 C C . ILE A 1 123 ? -13.303 -13.608 31.851 1.00 95.06 123 ILE A C 1
ATOM 1015 O O . ILE A 1 123 ? -12.985 -14.394 30.956 1.00 95.06 123 ILE A O 1
ATOM 1019 N N . LEU A 1 124 ? -12.892 -12.341 31.839 1.00 92.50 124 LEU A N 1
ATOM 1020 C CA . LEU A 1 124 ? -11.980 -11.799 30.839 1.00 92.50 124 LEU A CA 1
ATOM 1021 C C . LEU A 1 124 ? -10.543 -12.223 31.157 1.00 92.50 124 LEU A C 1
ATOM 1023 O O . LEU A 1 124 ? -9.990 -11.873 32.201 1.00 92.50 124 LEU A O 1
ATOM 1027 N N . LYS A 1 125 ? -9.919 -12.955 30.230 1.00 85.38 125 LYS A N 1
ATOM 1028 C CA . LYS A 1 125 ? -8.494 -13.293 30.305 1.00 85.38 125 LYS A CA 1
ATOM 1029 C C . LYS A 1 125 ? -7.665 -12.012 30.246 1.00 85.38 125 LYS A C 1
ATOM 1031 O O . LYS A 1 125 ? -7.869 -11.177 29.371 1.00 85.38 125 LYS A O 1
ATOM 1036 N N . SER A 1 126 ? -6.716 -11.869 31.165 1.00 69.62 126 SER A N 1
ATOM 1037 C CA . SER A 1 126 ? -5.865 -10.683 31.275 1.00 69.62 126 SER A CA 1
ATOM 1038 C C . SER A 1 126 ? -4.424 -10.968 30.851 1.00 69.62 126 SER A C 1
ATOM 1040 O O . SER A 1 126 ? -3.494 -10.687 31.605 1.00 69.62 126 SER A O 1
ATOM 1042 N N . GLU A 1 127 ? -4.228 -11.526 29.655 1.00 79.25 127 GLU A N 1
ATOM 1043 C CA . GLU A 1 127 ? -2.885 -11.652 29.073 1.00 79.25 127 GLU A CA 1
ATOM 1044 C C . GLU A 1 127 ? -2.364 -10.274 28.644 1.00 79.25 127 GLU A C 1
ATOM 1046 O O . GLU A 1 127 ? -3.152 -9.477 28.119 1.00 79.25 127 GLU A O 1
ATOM 1051 N N . PRO A 1 128 ? -1.093 -9.937 28.918 1.00 84.69 128 PRO A N 1
ATOM 1052 C CA . PRO A 1 128 ? -0.553 -8.618 28.617 1.00 84.69 128 PRO A CA 1
ATOM 1053 C C . PRO A 1 128 ? -0.590 -8.349 27.110 1.00 84.69 128 PRO A C 1
ATOM 1055 O O . PRO A 1 128 ? -0.152 -9.168 26.304 1.00 84.69 128 PRO A O 1
ATOM 1058 N N . MET A 1 129 ? -1.110 -7.180 26.737 1.00 92.75 129 MET A N 1
ATOM 1059 C CA . MET A 1 129 ? -1.063 -6.714 25.355 1.00 92.75 129 MET A CA 1
ATOM 1060 C C . MET A 1 129 ? 0.369 -6.381 24.969 1.00 92.75 129 MET A C 1
ATOM 1062 O O . MET A 1 129 ? 1.153 -5.917 25.796 1.00 92.75 129 MET A O 1
ATOM 1066 N N . LYS A 1 130 ? 0.678 -6.510 23.683 1.00 95.00 130 LYS A N 1
ATOM 1067 C CA . LYS A 1 130 ? 1.924 -5.997 23.122 1.00 95.00 130 LYS A CA 1
ATOM 1068 C C . LYS A 1 130 ? 1.617 -4.885 22.138 1.00 95.00 130 LYS A C 1
ATOM 1070 O O . LYS A 1 130 ? 1.029 -5.141 21.087 1.00 95.00 130 LYS A O 1
ATOM 1075 N N . THR A 1 131 ? 2.040 -3.676 22.488 1.00 95.56 131 THR A N 1
ATOM 1076 C CA . THR A 1 131 ? 1.868 -2.447 21.709 1.00 95.56 131 THR A CA 1
ATOM 1077 C C . THR A 1 131 ? 3.223 -1.992 21.186 1.00 95.56 131 THR A C 1
ATOM 1079 O O . THR A 1 131 ? 4.168 -1.835 21.954 1.00 95.56 131 THR A O 1
ATOM 1082 N N . ILE A 1 132 ? 3.342 -1.794 19.876 1.00 96.38 132 ILE A N 1
ATOM 1083 C CA . ILE A 1 132 ? 4.597 -1.455 19.207 1.00 96.38 132 ILE A CA 1
ATOM 1084 C C . ILE A 1 132 ? 4.387 -0.224 18.332 1.00 96.38 132 ILE A C 1
ATOM 1086 O O . ILE A 1 132 ? 3.620 -0.256 17.370 1.00 96.38 132 ILE A O 1
ATOM 1090 N N . GLY A 1 133 ? 5.116 0.847 18.631 1.00 95.50 133 GLY A N 1
ATOM 1091 C CA . GLY A 1 133 ? 5.166 2.042 17.802 1.00 95.50 133 GLY A CA 1
ATOM 1092 C C . GLY A 1 133 ? 6.181 1.914 16.671 1.00 95.50 133 GLY A C 1
ATOM 1093 O O . GLY A 1 133 ? 7.332 1.510 16.869 1.00 95.50 133 GLY A O 1
ATOM 1094 N N . TYR A 1 134 ? 5.754 2.329 15.486 1.00 95.00 134 TYR A N 1
ATOM 1095 C CA . TYR A 1 134 ? 6.540 2.400 14.264 1.00 95.00 134 TYR A CA 1
ATOM 1096 C C . TYR A 1 134 ? 6.567 3.846 13.767 1.00 95.00 134 TYR A C 1
ATOM 1098 O O . TYR A 1 134 ? 5.528 4.497 13.687 1.00 95.00 134 TYR A O 1
ATOM 1106 N N . ASN A 1 135 ? 7.745 4.376 13.437 1.00 90.44 135 ASN A N 1
ATOM 1107 C CA . ASN A 1 135 ? 7.916 5.732 12.907 1.00 90.44 135 ASN A CA 1
ATOM 1108 C C . ASN A 1 135 ? 9.011 5.773 11.822 1.00 90.44 135 ASN A C 1
ATOM 1110 O O . ASN A 1 135 ? 9.563 4.740 11.463 1.00 90.44 135 ASN A O 1
ATOM 1114 N N . HIS A 1 136 ? 9.347 6.955 11.297 1.00 84.94 136 HIS A N 1
ATOM 1115 C CA . HIS A 1 136 ? 10.344 7.129 10.224 1.00 84.94 136 HIS A CA 1
ATOM 1116 C C . HIS A 1 136 ? 11.752 6.581 10.546 1.00 84.94 136 HIS A C 1
ATOM 1118 O O . HIS A 1 136 ? 12.545 6.330 9.642 1.00 84.94 136 HIS A O 1
ATOM 1124 N N . GLN A 1 137 ? 12.073 6.363 11.824 1.00 84.38 137 GLN A N 1
ATOM 1125 C CA . GLN A 1 137 ? 13.331 5.754 12.259 1.00 84.38 137 GLN A CA 1
ATOM 1126 C C . GLN A 1 137 ? 13.257 4.221 12.310 1.00 84.38 137 GLN A C 1
ATOM 1128 O O . GLN A 1 137 ? 14.286 3.564 12.428 1.00 84.38 137 GLN A O 1
ATOM 1133 N N . SER A 1 138 ? 12.065 3.629 12.242 1.00 91.62 138 SER A N 1
ATOM 1134 C CA . SER A 1 138 ? 11.874 2.187 12.371 1.00 91.62 138 SER A CA 1
ATOM 1135 C C . SER A 1 138 ? 12.316 1.439 11.113 1.00 91.62 138 SER A C 1
ATOM 1137 O O . SER A 1 138 ? 11.836 1.706 10.004 1.00 91.62 138 SER A O 1
ATOM 1139 N N . LYS A 1 139 ? 13.188 0.446 11.311 1.00 92.44 139 LYS A N 1
ATOM 1140 C CA . LYS A 1 139 ? 13.613 -0.516 10.289 1.00 92.44 139 LYS A CA 1
ATOM 1141 C C . LYS A 1 139 ? 12.978 -1.872 10.580 1.00 92.44 139 LYS A C 1
ATOM 1143 O O . LYS A 1 139 ? 13.196 -2.427 11.646 1.00 92.44 139 LYS A O 1
ATOM 1148 N N . LEU A 1 140 ? 12.201 -2.394 9.638 1.00 92.56 140 LEU A N 1
ATOM 1149 C CA . LEU A 1 140 ? 11.487 -3.665 9.758 1.00 92.56 140 LEU A CA 1
ATOM 1150 C C . LEU A 1 140 ? 12.350 -4.869 9.385 1.00 92.56 140 LEU A C 1
ATOM 1152 O O . LEU A 1 140 ? 12.165 -5.939 9.951 1.00 92.56 140 LEU A O 1
ATOM 1156 N N . LEU A 1 141 ? 13.235 -4.730 8.395 1.00 89.50 141 LEU A N 1
ATOM 1157 C CA . LEU A 1 141 ? 14.137 -5.792 7.939 1.00 89.50 141 LEU A CA 1
ATOM 1158 C C . LEU A 1 141 ? 15.432 -5.177 7.402 1.00 89.50 141 LEU A C 1
ATOM 1160 O O . LEU A 1 141 ? 15.407 -4.105 6.794 1.00 89.50 141 LEU A O 1
ATOM 1164 N N . TYR A 1 142 ? 16.546 -5.881 7.588 1.00 89.00 142 TYR A N 1
ATOM 1165 C CA . TYR A 1 142 ? 17.818 -5.526 6.966 1.00 89.00 142 TYR A CA 1
ATOM 1166 C C . TYR A 1 142 ? 17.893 -6.007 5.520 1.00 89.00 142 TYR A C 1
ATOM 1168 O O . TYR A 1 142 ? 17.454 -7.115 5.191 1.00 89.00 142 TYR A O 1
ATOM 1176 N N . GLY A 1 143 ? 18.508 -5.176 4.684 1.00 85.94 143 GLY A N 1
ATOM 1177 C CA . GLY A 1 143 ? 18.910 -5.528 3.338 1.00 85.94 143 GLY A CA 1
ATOM 1178 C C . GLY A 1 143 ? 19.851 -6.725 3.355 1.00 85.94 143 GLY A C 1
ATOM 1179 O O . GLY A 1 143 ? 20.685 -6.889 4.248 1.00 85.94 143 GLY A O 1
ATOM 1180 N N . LYS A 1 144 ? 19.683 -7.594 2.366 1.00 91.00 144 LYS A N 1
ATOM 1181 C CA . LYS A 1 144 ? 20.460 -8.823 2.230 1.00 91.00 144 LYS A CA 1
ATOM 1182 C C . LYS A 1 144 ? 20.634 -9.185 0.767 1.00 91.00 144 LYS A C 1
ATOM 1184 O O . LYS A 1 144 ? 19.801 -8.845 -0.074 1.00 91.00 144 LYS A O 1
ATOM 1189 N N . THR A 1 145 ? 21.700 -9.921 0.494 1.00 90.88 145 THR A N 1
ATOM 1190 C CA . THR A 1 145 ? 21.943 -10.547 -0.803 1.00 90.88 145 THR A CA 1
ATOM 1191 C C . THR A 1 145 ? 21.329 -11.943 -0.798 1.00 90.88 145 THR A C 1
ATOM 1193 O O . THR A 1 145 ? 21.694 -12.764 0.043 1.00 90.88 145 THR A O 1
ATOM 1196 N N . ILE A 1 146 ? 20.399 -12.222 -1.711 1.00 90.06 146 ILE A N 1
ATOM 1197 C CA . ILE A 1 146 ? 19.715 -13.524 -1.806 1.00 90.06 146 ILE A CA 1
ATOM 1198 C C . ILE A 1 146 ? 19.773 -14.094 -3.219 1.00 90.06 146 ILE A C 1
ATOM 1200 O O . ILE A 1 146 ? 19.896 -13.344 -4.191 1.00 90.06 146 ILE A O 1
ATOM 1204 N N . ALA A 1 147 ? 19.658 -15.416 -3.355 1.00 85.56 147 ALA A N 1
ATOM 1205 C CA . ALA A 1 147 ? 19.446 -16.002 -4.670 1.00 85.56 147 ALA A CA 1
ATOM 1206 C C . ALA A 1 147 ? 18.058 -15.599 -5.189 1.00 85.56 147 ALA A C 1
ATOM 1208 O O . ALA A 1 147 ? 17.104 -15.460 -4.424 1.00 85.56 147 ALA A O 1
ATOM 1209 N N . GLN A 1 148 ? 17.927 -15.432 -6.506 1.00 79.31 148 GLN A N 1
ATOM 1210 C CA . GLN A 1 148 ? 16.645 -15.080 -7.125 1.00 79.31 148 GLN A CA 1
ATOM 1211 C C . GLN A 1 148 ? 15.547 -16.111 -6.801 1.00 79.31 148 GLN A C 1
ATOM 1213 O O . GLN A 1 148 ? 14.388 -15.750 -6.627 1.00 79.31 148 GLN A O 1
ATOM 1218 N N . THR A 1 149 ? 15.922 -17.383 -6.647 1.00 80.69 149 THR A N 1
ATOM 1219 C CA . THR A 1 149 ? 15.034 -18.486 -6.254 1.00 80.69 149 THR A CA 1
ATOM 1220 C C . THR A 1 149 ? 14.463 -18.359 -4.843 1.00 80.69 149 THR A C 1
ATOM 1222 O O . THR A 1 149 ? 13.450 -18.993 -4.556 1.00 80.69 149 THR A O 1
ATOM 1225 N N . ASP A 1 150 ? 15.085 -17.561 -3.973 1.00 83.38 150 ASP A N 1
ATOM 1226 C CA . ASP A 1 150 ? 14.670 -17.386 -2.576 1.00 83.38 150 ASP A CA 1
ATOM 1227 C C . ASP A 1 150 ? 13.651 -16.251 -2.418 1.00 83.38 150 ASP A C 1
ATOM 1229 O O . ASP A 1 150 ? 13.018 -16.112 -1.370 1.00 83.38 150 ASP A O 1
ATOM 1233 N N . MET A 1 151 ? 13.469 -15.435 -3.461 1.00 80.81 151 MET A N 1
ATOM 1234 C CA . MET A 1 151 ? 12.491 -14.353 -3.498 1.00 80.81 151 MET A CA 1
ATOM 1235 C C . MET A 1 151 ? 11.101 -14.907 -3.838 1.00 80.81 151 MET A C 1
ATOM 1237 O O . MET A 1 151 ? 10.526 -14.602 -4.879 1.00 80.81 151 MET A O 1
ATOM 1241 N N . LYS A 1 152 ? 10.579 -15.772 -2.964 1.00 82.38 152 LYS A N 1
ATOM 1242 C CA . LYS A 1 152 ? 9.248 -16.373 -3.106 1.00 82.38 152 LYS A CA 1
ATOM 1243 C C . LYS A 1 152 ? 8.222 -15.637 -2.263 1.00 82.38 152 LYS A C 1
ATOM 1245 O O . LYS A 1 152 ? 8.489 -15.248 -1.124 1.00 82.38 152 LYS A O 1
ATOM 1250 N N . THR A 1 153 ? 7.030 -15.497 -2.817 1.00 90.94 153 THR A N 1
ATOM 1251 C CA . THR A 1 153 ? 5.863 -15.053 -2.067 1.00 90.94 153 THR A CA 1
ATOM 1252 C C . THR A 1 153 ? 5.290 -16.223 -1.257 1.00 90.94 153 THR A C 1
ATOM 1254 O O . THR A 1 153 ? 5.352 -17.369 -1.708 1.00 90.94 153 THR A O 1
ATOM 1257 N N . PRO A 1 154 ? 4.747 -15.972 -0.053 1.00 93.94 154 PRO A N 1
ATOM 1258 C CA . PRO A 1 154 ? 4.097 -17.006 0.755 1.00 93.94 154 PRO A CA 1
ATOM 1259 C C . PRO A 1 154 ? 2.917 -17.699 0.057 1.00 93.94 154 PRO A C 1
ATOM 1261 O O . PRO A 1 154 ? 2.652 -18.868 0.327 1.00 93.94 154 PRO A O 1
ATOM 1264 N N . TYR A 1 155 ? 2.223 -16.986 -0.834 1.00 96.25 155 TYR A N 1
ATOM 1265 C CA . TYR A 1 155 ? 1.036 -17.460 -1.538 1.00 96.25 155 TYR A CA 1
ATOM 1266 C C . TYR A 1 155 ? 1.181 -17.271 -3.060 1.00 96.25 155 TYR A C 1
ATOM 1268 O O . TYR A 1 155 ? 1.866 -16.341 -3.500 1.00 96.25 155 TYR A O 1
ATOM 1276 N N . PRO A 1 156 ? 0.538 -18.129 -3.879 1.00 94.50 156 PRO A N 1
ATOM 1277 C CA . PRO A 1 156 ? 0.577 -18.036 -5.344 1.00 94.50 156 PRO A CA 1
ATOM 1278 C C . PRO A 1 156 ? -0.258 -16.875 -5.906 1.00 94.50 156 PRO A C 1
ATOM 1280 O O . PRO A 1 156 ? -0.069 -16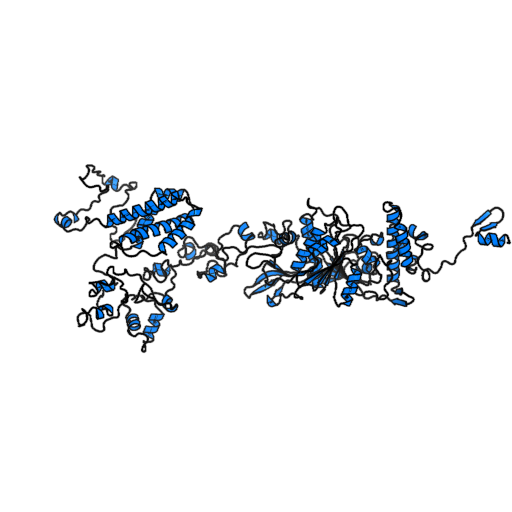.467 -7.050 1.00 94.50 156 PRO A O 1
ATOM 1283 N N . SER A 1 157 ? -1.200 -16.362 -5.117 1.00 95.94 157 SER A N 1
ATOM 1284 C CA . SER A 1 157 ? -2.049 -15.220 -5.442 1.00 95.94 157 SER A CA 1
ATOM 1285 C C . SER A 1 157 ? -2.601 -14.603 -4.159 1.00 95.94 157 SER A C 1
ATOM 1287 O O . SER A 1 157 ? -2.611 -15.253 -3.111 1.00 95.94 157 SER A O 1
ATOM 1289 N N . THR A 1 158 ? -3.120 -13.385 -4.258 1.00 98.19 158 THR A N 1
ATOM 1290 C CA . THR A 1 158 ? -3.907 -12.731 -3.207 1.00 98.19 158 THR A CA 1
ATOM 1291 C C . THR A 1 158 ? -5.313 -12.467 -3.727 1.00 98.19 158 THR A C 1
ATOM 1293 O O . THR A 1 158 ? -5.470 -11.875 -4.792 1.00 98.19 158 THR A O 1
ATOM 1296 N N . ASN A 1 159 ? -6.325 -12.902 -2.974 1.00 98.25 159 ASN A N 1
ATOM 1297 C CA . ASN A 1 159 ? -7.732 -12.608 -3.258 1.00 98.25 159 ASN A CA 1
ATOM 1298 C C . ASN A 1 159 ? -8.163 -11.316 -2.563 1.00 98.25 159 ASN A C 1
ATOM 1300 O O . ASN A 1 159 ? -7.785 -11.091 -1.413 1.00 98.25 159 ASN A O 1
ATOM 1304 N N . ILE A 1 160 ? -8.969 -10.496 -3.231 1.00 98.56 160 ILE A N 1
ATOM 1305 C CA . ILE A 1 160 ? -9.520 -9.267 -2.667 1.00 98.56 160 ILE A CA 1
ATOM 1306 C C . ILE A 1 160 ? -11.043 -9.373 -2.652 1.00 98.56 160 ILE A C 1
ATOM 1308 O O . ILE A 1 160 ? -11.659 -9.717 -3.660 1.00 98.56 160 ILE A O 1
ATOM 1312 N N . ILE A 1 161 ? -11.641 -9.092 -1.494 1.00 98.56 161 ILE A N 1
ATOM 1313 C CA . ILE A 1 161 ? -13.088 -9.193 -1.284 1.00 98.56 161 ILE A CA 1
ATOM 1314 C C . ILE A 1 161 ? -13.573 -7.928 -0.578 1.00 98.56 161 ILE A C 1
ATOM 1316 O O . ILE A 1 161 ? -13.031 -7.537 0.460 1.00 98.56 161 ILE A O 1
ATOM 1320 N N . VAL A 1 162 ? -14.606 -7.290 -1.122 1.00 98.56 162 VAL A N 1
ATOM 1321 C CA . VAL A 1 162 ? -15.238 -6.099 -0.543 1.00 98.56 162 VAL A CA 1
ATOM 1322 C C . VAL A 1 162 ? -16.631 -6.458 -0.050 1.00 98.56 162 VAL A C 1
ATOM 1324 O O . VAL A 1 162 ? -17.483 -6.930 -0.801 1.00 98.56 162 VAL A O 1
ATOM 1327 N N . ILE A 1 163 ? -16.871 -6.236 1.238 1.00 97.56 163 ILE A N 1
ATOM 1328 C CA . ILE A 1 163 ? -18.038 -6.763 1.945 1.00 97.56 163 ILE A CA 1
ATOM 1329 C C . ILE A 1 163 ? -18.670 -5.654 2.794 1.00 97.56 163 ILE A C 1
ATOM 1331 O O . ILE A 1 163 ? -17.974 -4.886 3.460 1.00 97.56 163 ILE A O 1
ATOM 1335 N N . ASN A 1 164 ? -20.002 -5.577 2.750 1.00 96.12 164 ASN A N 1
ATOM 1336 C CA . ASN A 1 164 ? -20.786 -4.640 3.549 1.00 96.12 164 ASN A CA 1
ATOM 1337 C C . ASN A 1 164 ? -21.123 -5.280 4.900 1.00 96.12 164 ASN A C 1
ATOM 1339 O O . ASN A 1 164 ? -22.209 -5.822 5.077 1.00 96.12 164 ASN A O 1
ATOM 1343 N N . GLU A 1 165 ? -20.144 -5.304 5.802 1.00 95.06 165 GLU A N 1
ATOM 1344 C CA . GLU A 1 165 ? -20.236 -5.950 7.115 1.00 95.06 165 GLU A CA 1
ATOM 1345 C C . GLU A 1 165 ? -19.354 -5.213 8.126 1.00 95.06 165 GLU A C 1
ATOM 1347 O O . GLU A 1 165 ? -18.362 -4.567 7.770 1.00 95.06 165 GLU A O 1
ATOM 1352 N N . ASP A 1 166 ? -19.688 -5.350 9.407 1.00 95.94 166 ASP A N 1
ATOM 1353 C CA . ASP A 1 166 ? -18.852 -4.886 10.508 1.00 95.94 166 ASP A CA 1
ATOM 1354 C C . ASP A 1 166 ? -17.488 -5.602 10.543 1.00 95.94 166 ASP A C 1
ATOM 1356 O O . ASP A 1 166 ? -17.379 -6.828 10.456 1.00 95.94 166 ASP A O 1
ATOM 1360 N N . CYS A 1 167 ? -16.422 -4.823 10.730 1.00 97.06 167 CYS A N 1
ATOM 1361 C CA . CYS A 1 167 ? -15.054 -5.333 10.673 1.00 97.06 167 CYS A CA 1
ATOM 1362 C C . CYS A 1 167 ? -14.711 -6.353 11.775 1.00 97.06 167 CYS A C 1
ATOM 1364 O O . CYS A 1 167 ? -13.897 -7.241 11.528 1.00 97.06 167 CYS A O 1
ATOM 1366 N N . LEU A 1 168 ? -15.331 -6.276 12.960 1.00 97.94 168 LEU A N 1
ATOM 1367 C CA . LEU A 1 168 ? -15.100 -7.235 14.046 1.00 97.94 168 LEU A CA 1
ATOM 1368 C C . LEU A 1 168 ? -15.914 -8.518 13.862 1.00 97.94 168 LEU A C 1
ATOM 1370 O O . LEU A 1 168 ? -15.409 -9.589 14.185 1.00 97.94 168 LEU A O 1
ATOM 1374 N N . VAL A 1 169 ? -17.122 -8.422 13.297 1.00 97.25 169 VAL A N 1
ATOM 1375 C CA . VAL A 1 169 ? -17.913 -9.599 12.892 1.00 97.25 169 VAL A CA 1
ATOM 1376 C C . VAL A 1 169 ? -17.155 -10.404 11.835 1.00 97.25 169 VAL A C 1
ATOM 1378 O O . VAL A 1 169 ? -16.986 -11.617 11.967 1.00 97.25 169 VAL A O 1
ATOM 1381 N N . LEU A 1 170 ? -16.609 -9.725 10.819 1.00 98.19 170 LEU A N 1
ATOM 1382 C CA . LEU A 1 170 ? -15.765 -10.379 9.823 1.00 98.19 170 LEU A CA 1
ATOM 1383 C C . LEU A 1 170 ? -14.488 -10.962 10.446 1.00 98.19 170 LEU A C 1
ATOM 1385 O O . LEU A 1 170 ? -14.101 -12.077 10.108 1.00 98.19 170 LEU A O 1
ATOM 1389 N N . TYR A 1 171 ? -13.837 -10.242 11.365 1.00 98.44 171 TYR A N 1
ATOM 1390 C CA . TYR A 1 171 ? -12.638 -10.738 12.045 1.00 98.44 171 TYR A CA 1
ATOM 1391 C C . TYR A 1 171 ? -12.911 -12.046 12.800 1.00 98.44 171 TYR A C 1
ATOM 1393 O O . TYR A 1 171 ? -12.149 -12.999 12.653 1.00 98.44 171 TYR A O 1
ATOM 1401 N N . GLU A 1 172 ? -14.000 -12.109 13.573 1.00 97.69 172 GLU A N 1
ATOM 1402 C CA . GLU A 1 172 ? -14.422 -13.313 14.300 1.00 97.69 172 GLU A CA 1
ATOM 1403 C C . GLU A 1 172 ? -14.616 -14.500 13.346 1.00 97.69 172 GLU A C 1
ATOM 1405 O O . GLU A 1 172 ? -14.051 -15.576 13.566 1.00 97.69 172 GLU A O 1
ATOM 1410 N N . LYS A 1 173 ? -15.324 -14.277 12.230 1.00 97.81 173 LYS A N 1
ATOM 1411 C CA . LYS A 1 173 ? -15.509 -15.288 11.183 1.00 97.81 173 LYS A CA 1
ATOM 1412 C C . LYS A 1 173 ? -14.170 -15.782 10.625 1.00 97.81 173 LYS A C 1
ATOM 1414 O O . LYS A 1 173 ? -13.942 -16.987 10.565 1.00 97.81 173 LYS A O 1
ATOM 1419 N N . LEU A 1 174 ? -13.261 -14.879 10.265 1.00 98.06 174 LEU A N 1
ATOM 1420 C CA . LEU A 1 174 ? -11.967 -15.242 9.678 1.00 98.06 174 LEU A CA 1
ATOM 1421 C C . LEU A 1 174 ? -11.076 -16.029 10.646 1.00 98.06 174 LEU A C 1
ATOM 1423 O O . LEU A 1 174 ? -10.414 -16.981 10.233 1.00 98.06 174 LEU A O 1
ATOM 1427 N N . VAL A 1 175 ? -11.086 -15.680 11.934 1.00 97.44 175 VAL A N 1
ATOM 1428 C CA . VAL A 1 175 ? -10.382 -16.461 12.963 1.00 97.44 175 VAL A CA 1
ATOM 1429 C C . VAL A 1 175 ? -10.961 -17.874 13.063 1.00 97.44 175 VAL A C 1
ATOM 1431 O O . VAL A 1 175 ? -10.195 -18.834 13.134 1.00 97.44 175 VAL A O 1
ATOM 1434 N N . SER A 1 176 ? -12.290 -18.026 13.000 1.00 96.69 176 SER A N 1
ATOM 1435 C CA . SER A 1 176 ? -12.939 -19.348 13.008 1.00 96.69 176 SER A CA 1
ATOM 1436 C C . SER A 1 176 ? -12.586 -20.208 11.784 1.00 96.69 176 SER A C 1
ATOM 1438 O O . SER A 1 176 ? -12.531 -21.431 11.879 1.00 96.69 176 SER A O 1
ATOM 1440 N N . GLU A 1 177 ? -12.263 -19.570 10.655 1.00 97.00 177 GLU A N 1
ATOM 1441 C CA . GLU A 1 177 ? -11.791 -20.210 9.419 1.00 97.00 177 GLU A CA 1
ATOM 1442 C C . GLU A 1 177 ? -10.269 -20.479 9.414 1.00 97.00 177 GLU A C 1
ATOM 1444 O O . GLU A 1 177 ? -9.724 -20.988 8.431 1.00 97.00 177 GLU A O 1
ATOM 1449 N N . GLY A 1 178 ? -9.567 -20.154 10.506 1.00 96.81 178 GLY A N 1
ATOM 1450 C CA . GLY A 1 178 ? -8.138 -20.416 10.684 1.00 96.81 178 GLY A CA 1
ATOM 1451 C C . GLY A 1 178 ? -7.201 -19.354 10.099 1.00 96.81 178 GLY A C 1
ATOM 1452 O O . GLY A 1 178 ? -6.000 -19.607 9.997 1.00 96.81 178 GLY A O 1
ATOM 1453 N N . TYR A 1 179 ? -7.711 -18.179 9.718 1.00 97.88 179 TYR A N 1
ATOM 1454 C CA . TYR A 1 179 ? -6.867 -17.052 9.312 1.00 97.88 179 TYR A CA 1
ATOM 1455 C C . TYR A 1 179 ? -6.216 -16.366 10.519 1.00 97.88 179 TYR A C 1
ATOM 1457 O O . TYR A 1 179 ? -6.692 -16.442 11.654 1.00 97.88 179 TYR A O 1
ATOM 1465 N N . ARG A 1 180 ? -5.156 -15.598 10.251 1.00 98.00 180 ARG A N 1
ATOM 1466 C CA . ARG A 1 180 ? -4.494 -14.691 11.198 1.00 98.00 180 ARG A CA 1
ATOM 1467 C C . ARG A 1 180 ? -4.692 -13.228 10.775 1.00 98.00 180 ARG A C 1
ATOM 1469 O O . ARG A 1 180 ? -3.721 -12.575 10.370 1.00 98.00 180 ARG A O 1
ATOM 1476 N N . PRO A 1 181 ? -5.921 -12.688 10.865 1.00 98.31 181 PRO A N 1
ATOM 1477 C CA . PRO A 1 181 ? -6.226 -11.353 10.373 1.00 98.31 181 PRO A CA 1
ATOM 1478 C C . PRO A 1 181 ? -5.541 -10.238 11.177 1.00 98.31 181 PRO A C 1
ATOM 1480 O O . PRO A 1 181 ? -5.441 -10.298 12.406 1.00 98.31 181 PRO A O 1
ATOM 1483 N N . LEU A 1 182 ? -5.109 -9.188 10.474 1.00 98.75 182 LEU A N 1
ATOM 1484 C CA . LEU A 1 182 ? -4.787 -7.884 11.056 1.00 98.75 182 LEU A CA 1
ATOM 1485 C C . LEU A 1 182 ? -5.916 -6.897 10.765 1.00 98.75 182 LEU A C 1
ATOM 1487 O O . LEU A 1 182 ? -6.255 -6.671 9.603 1.00 98.75 182 LEU A O 1
ATOM 1491 N N . LEU A 1 183 ? -6.462 -6.287 11.813 1.00 98.75 183 LEU A N 1
ATOM 1492 C CA . LEU A 1 183 ? -7.524 -5.293 11.712 1.00 98.75 183 LEU A CA 1
ATOM 1493 C C . LEU A 1 183 ? -6.956 -3.875 11.571 1.00 98.75 183 LEU A C 1
ATOM 1495 O O . LEU A 1 183 ? -6.175 -3.433 12.410 1.00 98.75 183 LEU A O 1
ATOM 1499 N N . LEU A 1 184 ? -7.379 -3.121 10.558 1.00 98.69 184 LEU A N 1
ATOM 1500 C CA . LEU A 1 184 ? -7.081 -1.690 10.480 1.00 98.69 184 LEU A CA 1
ATOM 1501 C C . LEU A 1 184 ? -7.951 -0.912 11.477 1.00 98.69 184 LEU A C 1
ATOM 1503 O O . LEU A 1 184 ? -9.171 -0.896 11.340 1.00 98.69 184 LEU A O 1
ATOM 1507 N N . ASN A 1 185 ? -7.331 -0.205 12.420 1.00 98.38 185 ASN A N 1
ATOM 1508 C CA . ASN A 1 185 ? -7.954 0.895 13.151 1.00 98.38 185 ASN A CA 1
ATOM 1509 C C . ASN A 1 185 ? -7.697 2.201 12.378 1.00 98.38 185 ASN A C 1
ATOM 1511 O O . ASN A 1 185 ? -6.545 2.631 12.247 1.00 98.38 185 ASN A O 1
ATOM 1515 N N . MET A 1 186 ? -8.761 2.821 11.855 1.00 96.44 186 MET A N 1
ATOM 1516 C CA . MET A 1 186 ? -8.708 4.101 11.137 1.00 96.44 186 MET A CA 1
ATOM 1517 C C . MET A 1 186 ? -8.508 5.262 12.116 1.00 96.44 186 MET A C 1
ATOM 1519 O O . MET A 1 186 ? -9.408 6.065 12.358 1.00 96.44 186 MET A O 1
ATOM 1523 N N . ALA A 1 187 ? -7.309 5.312 12.684 1.00 96.50 187 ALA A N 1
ATOM 1524 C CA . ALA A 1 187 ? -7.010 6.089 13.865 1.00 96.50 187 ALA A CA 1
ATOM 1525 C C . ALA A 1 187 ? -7.062 7.599 13.627 1.00 96.50 187 ALA A C 1
ATOM 1527 O O . ALA A 1 187 ? -6.677 8.134 12.582 1.00 96.50 187 ALA A O 1
ATOM 1528 N N . ASN A 1 188 ? -7.459 8.321 14.660 1.00 96.06 188 ASN A N 1
ATOM 1529 C CA . ASN A 1 188 ? -7.239 9.745 14.772 1.00 96.06 188 ASN A CA 1
ATOM 1530 C C . ASN A 1 188 ? -5.756 10.016 15.065 1.00 96.06 188 ASN A C 1
ATOM 1532 O O . ASN A 1 188 ? -5.171 9.367 15.916 1.00 96.06 188 ASN A O 1
ATOM 1536 N N . ALA A 1 189 ? -5.124 10.980 14.390 1.00 94.88 189 ALA A N 1
ATOM 1537 C CA . ALA A 1 189 ? -3.688 11.229 14.570 1.00 94.88 189 ALA A CA 1
ATOM 1538 C C . ALA A 1 189 ? -3.323 11.828 15.942 1.00 94.88 189 ALA A C 1
ATOM 1540 O O . ALA A 1 189 ? -2.172 11.737 16.360 1.00 94.88 189 ALA A O 1
ATOM 1541 N N . THR A 1 190 ? -4.264 12.484 16.628 1.00 94.00 190 THR A N 1
ATOM 1542 C CA . THR A 1 190 ? -3.971 13.266 17.840 1.00 94.00 190 THR A CA 1
ATOM 1543 C C . THR A 1 190 ? -4.562 12.664 19.103 1.00 94.00 190 THR A C 1
ATOM 1545 O O . THR A 1 190 ? -3.922 12.730 20.144 1.00 94.00 190 THR A O 1
ATOM 1548 N N . ASN A 1 191 ? -5.768 12.099 19.025 1.00 93.44 191 ASN A N 1
ATOM 1549 C CA . ASN A 1 191 ? -6.482 11.585 20.192 1.00 93.44 191 ASN A CA 1
ATOM 1550 C C . ASN A 1 191 ? -6.647 10.065 20.066 1.00 93.44 191 ASN A C 1
ATOM 1552 O O . ASN A 1 191 ? -7.274 9.634 19.098 1.00 93.44 191 ASN A O 1
ATOM 1556 N N . PRO A 1 192 ? -6.132 9.256 21.006 1.00 93.62 192 PRO A N 1
ATOM 1557 C CA . PRO A 1 192 ? -6.329 7.811 20.974 1.00 93.62 192 PRO A CA 1
ATOM 1558 C C . PRO A 1 192 ? -7.817 7.474 21.082 1.00 93.62 192 PRO A C 1
ATOM 1560 O O . PRO A 1 192 ? -8.522 8.006 21.941 1.00 93.62 192 PRO A O 1
ATOM 1563 N N . GLY A 1 193 ? -8.309 6.606 20.197 1.00 93.44 193 GLY A N 1
ATOM 1564 C CA . GLY A 1 193 ? -9.728 6.263 20.170 1.00 93.44 193 GLY A CA 1
ATOM 1565 C C . GLY A 1 193 ? -10.614 7.374 19.609 1.00 93.44 193 GLY A C 1
ATOM 1566 O O . GLY A 1 193 ? -11.822 7.348 19.830 1.00 93.44 193 GLY A O 1
ATOM 1567 N N . GLY A 1 194 ? -10.038 8.390 18.961 1.00 93.06 194 GLY A N 1
ATOM 1568 C CA . GLY A 1 194 ? -10.780 9.494 18.368 1.00 93.06 194 GLY A CA 1
ATOM 1569 C C . GLY A 1 194 ? -11.640 10.239 19.387 1.00 93.06 194 GLY A C 1
ATOM 1570 O O . GLY A 1 194 ? -11.142 10.817 20.356 1.00 93.06 194 GLY A O 1
ATOM 1571 N N . GLY A 1 195 ? -12.946 10.270 19.141 1.00 92.12 195 GLY A N 1
ATOM 1572 C CA . GLY A 1 195 ? -13.941 10.888 20.007 1.00 92.12 195 GLY A CA 1
ATOM 1573 C C . GLY A 1 195 ? -14.688 9.909 20.911 1.00 92.12 195 GLY A C 1
ATOM 1574 O O . GLY A 1 195 ? -15.792 10.231 21.351 1.00 92.12 195 GLY A O 1
ATOM 1575 N N . TYR A 1 196 ? -14.139 8.726 21.222 1.00 92.88 196 TYR A N 1
ATOM 1576 C CA . TYR A 1 196 ? -14.890 7.690 21.953 1.00 92.88 196 TYR A CA 1
ATOM 1577 C C . TYR A 1 196 ? -15.356 8.157 23.343 1.00 92.88 196 TYR A C 1
ATOM 1579 O O . TYR A 1 196 ? -16.438 7.783 23.798 1.00 92.88 196 TYR A O 1
ATOM 1587 N N . ARG A 1 197 ? -14.584 9.055 23.972 1.00 91.44 197 ARG A N 1
ATOM 1588 C CA . ARG A 1 197 ? -14.913 9.738 25.236 1.00 91.44 197 ARG A CA 1
ATOM 1589 C C . ARG A 1 197 ? -16.037 10.768 25.122 1.00 91.44 197 ARG A C 1
ATOM 1591 O O . ARG A 1 197 ? -16.648 11.113 26.124 1.00 91.44 197 ARG A O 1
ATOM 1598 N N . LYS A 1 198 ? -16.278 11.274 23.913 1.00 90.69 198 LYS A N 1
ATOM 1599 C CA . LYS A 1 198 ? -17.291 12.288 23.589 1.00 90.69 198 LYS A CA 1
ATOM 1600 C C . LYS A 1 198 ? -18.552 11.686 22.976 1.00 90.69 198 LYS A C 1
ATOM 1602 O O . LYS A 1 198 ? -19.497 12.424 22.732 1.00 90.69 198 LYS A O 1
ATOM 1607 N N . GLY A 1 199 ? -18.568 10.374 22.730 1.00 90.12 199 GLY A N 1
ATOM 1608 C CA . GLY A 1 199 ? -19.702 9.689 22.115 1.00 90.12 199 GLY A CA 1
ATOM 1609 C C . GLY A 1 199 ? -19.720 9.720 20.586 1.00 90.12 199 GLY A C 1
ATOM 1610 O O . GLY A 1 199 ? -20.748 9.395 19.987 1.00 90.12 199 GLY A O 1
ATOM 1611 N N . ASP A 1 200 ? -18.598 10.058 19.948 1.00 90.69 200 ASP A N 1
ATOM 1612 C CA . ASP A 1 200 ? -18.497 10.045 18.488 1.00 90.69 200 ASP A CA 1
ATOM 1613 C C . ASP A 1 200 ? -18.655 8.605 17.955 1.00 90.69 200 ASP A C 1
ATOM 1615 O O . ASP A 1 200 ? -18.407 7.613 18.654 1.00 90.69 200 ASP A O 1
ATOM 1619 N N . GLY A 1 201 ? -19.141 8.478 16.721 1.00 88.06 201 GLY A N 1
ATOM 1620 C CA . GLY A 1 201 ? -19.584 7.206 16.146 1.00 88.06 201 GLY A CA 1
ATOM 1621 C C . GLY A 1 201 ? -18.940 6.862 14.822 1.00 88.06 201 GLY A C 1
ATOM 1622 O O . GLY A 1 201 ? -19.683 6.671 13.865 1.00 88.06 201 GLY A O 1
ATOM 1623 N N . ALA A 1 202 ? -17.611 6.798 14.763 1.00 91.12 202 ALA A N 1
ATOM 1624 C CA . ALA A 1 202 ? -16.906 6.186 13.645 1.00 91.12 202 ALA A CA 1
ATOM 1625 C C . ALA A 1 202 ? -16.324 4.819 14.056 1.00 91.12 202 ALA A C 1
ATOM 1627 O O . ALA A 1 202 ? -16.604 4.287 15.139 1.00 91.12 202 ALA A O 1
ATOM 1628 N N . GLN A 1 203 ? -15.564 4.212 13.143 1.00 94.38 203 GLN A N 1
ATOM 1629 C CA . GLN A 1 203 ? -15.021 2.865 13.305 1.00 94.38 203 GLN A CA 1
ATOM 1630 C C . GLN A 1 203 ? -14.095 2.755 14.526 1.00 94.38 203 GLN A C 1
ATOM 1632 O O . GLN A 1 203 ? -14.295 1.862 15.346 1.00 94.38 203 GLN A O 1
ATOM 1637 N N . GLU A 1 204 ? -13.134 3.673 14.684 1.00 95.94 204 GLU A N 1
ATOM 1638 C CA . GLU A 1 204 ? -12.192 3.671 15.811 1.00 95.94 204 GLU A CA 1
ATOM 1639 C C . GLU A 1 204 ? -12.930 3.707 17.159 1.00 95.94 204 GLU A C 1
ATOM 1641 O O . GLU A 1 204 ? -12.673 2.884 18.041 1.00 95.94 204 GLU A O 1
ATOM 1646 N N . GLU A 1 205 ? -13.906 4.606 17.317 1.00 95.62 205 GLU A N 1
ATOM 1647 C CA . GLU A 1 205 ? -14.655 4.718 18.565 1.00 95.62 205 GLU A CA 1
ATOM 1648 C C . GLU A 1 205 ? -15.475 3.458 18.869 1.00 95.62 205 GLU A C 1
ATOM 1650 O O . GLU A 1 205 ? -15.641 3.085 20.034 1.00 95.62 205 GLU A O 1
ATOM 1655 N N . ASN A 1 206 ? -15.991 2.791 17.832 1.00 95.38 206 ASN A N 1
ATOM 1656 C CA . ASN A 1 206 ? -16.721 1.535 17.973 1.00 95.38 206 ASN A CA 1
ATOM 1657 C C . ASN A 1 206 ? -15.800 0.402 18.460 1.00 95.38 206 ASN A C 1
ATOM 1659 O O . ASN A 1 206 ? -16.181 -0.324 19.382 1.00 95.38 206 ASN A O 1
ATOM 1663 N N . LEU A 1 207 ? -14.567 0.311 17.936 1.00 97.50 207 LEU A N 1
ATOM 1664 C CA . LEU A 1 207 ? -13.555 -0.640 18.417 1.00 97.50 207 LEU A CA 1
ATOM 1665 C C . LEU A 1 207 ? -13.276 -0.438 19.912 1.00 97.50 207 LEU A C 1
ATOM 1667 O O . LEU A 1 207 ? -13.287 -1.402 20.680 1.00 97.50 207 LEU A O 1
ATOM 1671 N N . PHE A 1 208 ? -13.096 0.812 20.347 1.00 97.00 208 PHE A N 1
ATOM 1672 C CA . PHE A 1 208 ? -12.809 1.151 21.746 1.00 97.00 208 PHE A CA 1
ATOM 1673 C C . PHE A 1 208 ? -13.985 0.857 22.680 1.00 97.00 208 PHE A C 1
ATOM 1675 O O . PHE A 1 208 ? -13.781 0.450 23.821 1.00 97.00 208 PHE A O 1
ATOM 1682 N N . ARG A 1 209 ? -15.225 1.032 22.210 1.00 97.25 209 ARG A N 1
ATOM 1683 C CA . ARG A 1 209 ? -16.424 0.696 22.991 1.00 97.25 209 ARG A CA 1
ATOM 1684 C C . ARG A 1 209 ? -16.666 -0.802 23.122 1.00 97.25 209 ARG A C 1
ATOM 1686 O O . ARG A 1 209 ? -17.361 -1.195 24.050 1.00 97.25 209 ARG A O 1
ATOM 1693 N N . ARG A 1 210 ? -16.139 -1.630 22.216 1.00 97.75 210 ARG A N 1
ATOM 1694 C CA . ARG A 1 210 ? -16.404 -3.081 22.179 1.00 97.75 210 ARG A CA 1
ATOM 1695 C C . ARG A 1 210 ? -15.298 -3.954 22.758 1.00 97.75 210 ARG A C 1
ATOM 1697 O O . ARG A 1 210 ? -15.467 -5.172 22.847 1.00 97.75 210 ARG A O 1
ATOM 1704 N N . SER A 1 211 ? -14.177 -3.349 23.127 1.00 97.25 211 SER A N 1
ATOM 1705 C CA . SER A 1 211 ? -12.965 -4.064 23.506 1.00 97.25 211 SER A CA 1
ATOM 1706 C C . SER A 1 211 ? -12.215 -3.371 24.634 1.00 97.25 211 SER A C 1
ATOM 1708 O O . SER A 1 211 ? -12.569 -2.278 25.075 1.00 97.25 211 SER A O 1
ATOM 1710 N N . ASP A 1 212 ? -11.136 -4.002 25.084 1.00 96.19 212 ASP A N 1
ATOM 1711 C CA . ASP A 1 212 ? -10.162 -3.394 25.982 1.00 96.19 212 ASP A CA 1
ATOM 1712 C C . ASP A 1 212 ? -9.058 -2.621 25.232 1.00 96.19 212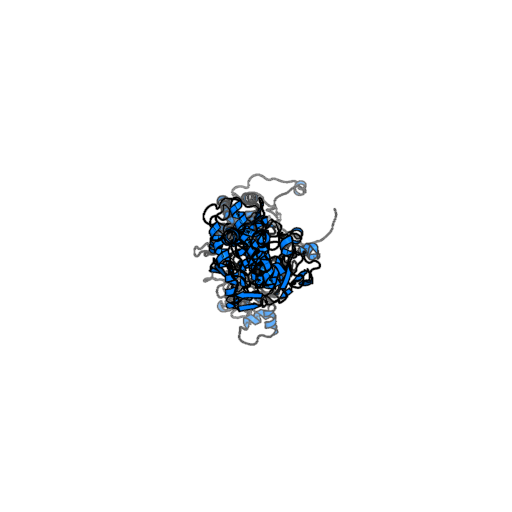 ASP A C 1
ATOM 1714 O O . ASP A 1 212 ? -8.061 -2.253 25.842 1.00 96.19 212 ASP A O 1
ATOM 1718 N N . TYR A 1 213 ? -9.225 -2.310 23.938 1.00 96.19 213 TYR A N 1
ATOM 1719 C CA . TYR A 1 213 ? -8.179 -1.701 23.100 1.00 96.19 213 TYR A CA 1
ATOM 1720 C C . TYR A 1 213 ? -7.655 -0.351 23.627 1.00 96.19 213 TYR A C 1
ATOM 1722 O O . TYR A 1 213 ? -6.483 -0.016 23.438 1.00 96.19 213 TYR A O 1
ATOM 1730 N N . TYR A 1 214 ? -8.469 0.395 24.381 1.00 94.19 214 TYR A N 1
ATOM 1731 C CA . TYR A 1 214 ? -8.016 1.618 25.050 1.00 94.19 214 TYR A CA 1
ATOM 1732 C C . TYR A 1 214 ? -6.820 1.371 25.993 1.00 94.19 214 TYR A C 1
ATOM 1734 O O . TYR A 1 214 ? -6.006 2.270 26.167 1.00 94.19 214 TYR A O 1
ATOM 1742 N N . GLN A 1 215 ? -6.662 0.156 26.540 1.00 93.62 215 GLN A N 1
ATOM 1743 C CA . GLN A 1 215 ? -5.516 -0.249 27.369 1.00 93.62 215 GLN A CA 1
ATOM 1744 C C . GLN A 1 215 ? -4.177 -0.146 26.616 1.00 93.62 215 GLN A C 1
ATOM 1746 O O . GLN A 1 215 ? -3.125 0.061 27.216 1.00 93.62 215 GLN A O 1
ATOM 1751 N N . SER A 1 216 ? -4.210 -0.275 25.288 1.00 93.19 216 SER A N 1
ATOM 1752 C CA . SER A 1 216 ? -3.037 -0.150 24.425 1.00 93.19 216 SER A CA 1
ATOM 1753 C C . SER A 1 216 ? -2.755 1.300 24.037 1.00 93.19 216 SER A C 1
ATOM 1755 O O . SER A 1 216 ? -1.606 1.734 24.079 1.00 93.19 216 SER A O 1
ATOM 1757 N N . LEU A 1 217 ? -3.779 2.072 23.669 1.00 93.06 217 LEU A N 1
ATOM 1758 C CA . LEU A 1 217 ? -3.577 3.362 22.997 1.00 93.06 217 LEU A CA 1
ATOM 1759 C C . LEU A 1 217 ? -3.846 4.577 23.889 1.00 93.06 217 LEU A C 1
ATOM 1761 O O . LEU A 1 217 ? -3.159 5.587 23.750 1.00 93.06 217 LEU A O 1
ATOM 1765 N N . ASP A 1 218 ? -4.803 4.487 24.813 1.00 92.19 218 ASP A N 1
ATOM 1766 C CA . ASP A 1 218 ? -5.221 5.611 25.649 1.00 92.19 218 ASP A CA 1
ATOM 1767 C C . ASP A 1 218 ? -4.519 5.595 27.010 1.00 92.19 218 ASP A C 1
ATOM 1769 O O . ASP A 1 218 ? -4.989 5.032 28.001 1.00 92.19 218 ASP A O 1
ATOM 1773 N N . ALA A 1 219 ? -3.369 6.255 27.036 1.00 86.50 219 ALA A N 1
ATOM 1774 C CA . ALA A 1 219 ? -2.463 6.293 28.168 1.00 86.50 219 ALA A CA 1
ATOM 1775 C C . ALA A 1 219 ? -3.055 6.959 29.435 1.00 86.50 219 ALA A C 1
ATOM 1777 O O . ALA A 1 219 ? -2.661 6.627 30.552 1.00 86.50 219 ALA A O 1
ATOM 1778 N N . ASP A 1 220 ? -4.061 7.825 29.268 1.00 85.81 220 ASP A N 1
ATOM 1779 C CA . ASP A 1 220 ? -4.759 8.529 30.353 1.00 85.81 220 ASP A CA 1
ATOM 1780 C C . ASP A 1 220 ? -5.705 7.603 31.152 1.00 85.81 220 ASP A C 1
ATOM 1782 O O . ASP A 1 220 ? -6.109 7.941 32.267 1.00 85.81 220 ASP A O 1
ATOM 1786 N N . VAL A 1 221 ? -6.138 6.479 30.565 1.00 86.50 221 VAL A N 1
ATOM 1787 C CA . VAL A 1 221 ? -7.172 5.578 31.133 1.00 86.50 221 VAL A CA 1
ATOM 1788 C C . VAL A 1 221 ? -6.665 4.151 31.291 1.00 86.50 221 VAL A C 1
ATOM 1790 O O . VAL A 1 221 ? -7.195 3.398 32.113 1.00 86.50 221 VAL A O 1
ATOM 1793 N N . ALA A 1 222 ? -5.671 3.770 30.494 1.00 88.94 222 ALA A N 1
ATOM 1794 C CA . ALA A 1 222 ? -5.062 2.459 30.540 1.00 88.94 222 ALA A CA 1
ATOM 1795 C C . ALA A 1 222 ? -4.423 2.168 31.906 1.00 88.94 222 ALA A C 1
ATOM 1797 O O . ALA A 1 222 ? -3.830 3.023 32.562 1.00 88.94 222 ALA A O 1
ATOM 1798 N N . ASP A 1 223 ? -4.530 0.908 32.301 1.00 86.88 223 ASP A N 1
ATOM 1799 C CA . ASP A 1 223 ? -3.734 0.313 33.357 1.00 86.88 223 ASP A CA 1
ATOM 1800 C C . ASP A 1 223 ? -2.312 0.092 32.819 1.00 86.88 223 ASP A C 1
ATOM 1802 O O . ASP A 1 223 ? -2.112 -0.548 31.781 1.00 86.88 223 ASP A O 1
ATOM 1806 N N . LYS A 1 224 ? -1.315 0.646 33.515 1.00 81.88 224 LYS A N 1
ATOM 1807 C CA . LYS A 1 224 ? 0.084 0.648 33.064 1.00 81.88 224 LYS A CA 1
ATOM 1808 C C . LYS A 1 224 ? 0.676 -0.753 32.960 1.00 81.88 224 LYS A C 1
ATOM 1810 O O . LYS A 1 224 ? 1.579 -0.958 32.152 1.00 81.88 224 LYS A O 1
ATOM 1815 N N . ASP A 1 225 ? 0.118 -1.709 33.695 1.00 83.31 225 ASP A N 1
ATOM 1816 C CA . ASP A 1 225 ? 0.594 -3.089 33.722 1.00 83.31 225 ASP A CA 1
ATOM 1817 C C . ASP A 1 225 ? -0.097 -3.976 32.667 1.00 83.31 225 ASP A C 1
ATOM 1819 O O . ASP A 1 225 ? 0.292 -5.127 32.463 1.00 83.31 225 ASP A O 1
ATOM 1823 N N . ARG A 1 226 ? -1.123 -3.468 31.961 1.00 85.69 226 ARG A N 1
ATOM 1824 C CA . ARG A 1 226 ? -1.883 -4.259 30.973 1.00 85.69 226 ARG A CA 1
ATOM 1825 C C . ARG A 1 226 ? -1.219 -4.376 29.610 1.00 85.69 226 ARG A C 1
ATOM 1827 O O . ARG A 1 226 ? -1.539 -5.324 28.892 1.00 85.69 226 ARG A O 1
ATOM 1834 N N . SER A 1 227 ? -0.337 -3.451 29.239 1.00 86.81 227 SER A N 1
ATOM 1835 C CA . SER A 1 227 ? 0.318 -3.457 27.930 1.00 86.81 227 SER A CA 1
ATOM 1836 C C . SER A 1 227 ? 1.826 -3.286 28.053 1.00 86.81 227 SER A C 1
ATOM 1838 O O . SER A 1 227 ? 2.311 -2.257 28.513 1.00 86.81 227 SER A O 1
ATOM 1840 N N . GLU A 1 228 ? 2.570 -4.232 27.487 1.00 90.81 228 GLU A N 1
ATOM 1841 C CA . GLU A 1 228 ? 3.957 -4.016 27.094 1.00 90.81 228 GLU A CA 1
ATOM 1842 C C . GLU A 1 228 ? 3.977 -2.965 25.972 1.00 90.81 228 GLU A C 1
ATOM 1844 O O . GLU A 1 228 ? 3.285 -3.113 24.960 1.00 90.81 228 GLU A O 1
ATOM 1849 N N . ARG A 1 229 ? 4.725 -1.874 26.162 1.00 91.25 229 ARG A N 1
ATOM 1850 C CA . ARG A 1 229 ? 4.823 -0.759 25.207 1.00 91.25 229 ARG A CA 1
ATOM 1851 C C . ARG A 1 229 ? 6.241 -0.671 24.674 1.00 91.25 229 ARG A C 1
ATOM 1853 O O . ARG A 1 229 ? 7.179 -0.433 25.433 1.00 91.25 229 ARG A O 1
ATOM 1860 N N . LEU A 1 230 ? 6.391 -0.867 23.371 1.00 93.69 230 LEU A N 1
ATOM 1861 C CA . LEU A 1 230 ? 7.662 -0.944 22.667 1.00 93.69 230 LEU A CA 1
ATOM 1862 C C . LEU A 1 230 ? 7.714 0.027 21.478 1.00 93.69 230 LEU A C 1
ATOM 1864 O O . LEU A 1 230 ? 6.684 0.476 20.973 1.00 93.69 230 LEU A O 1
ATOM 1868 N N . TYR A 1 231 ? 8.913 0.280 20.966 1.00 92.31 231 TYR A N 1
ATOM 1869 C CA . TYR A 1 231 ? 9.148 0.895 19.661 1.00 92.31 231 TYR A CA 1
ATOM 1870 C C . TYR A 1 231 ? 10.138 0.085 18.844 1.00 92.31 231 TYR A C 1
ATOM 1872 O O . TYR A 1 231 ? 11.115 -0.450 19.372 1.00 92.31 231 TYR A O 1
ATOM 1880 N N . CYS A 1 232 ? 9.910 0.048 17.534 1.00 92.69 232 CYS A N 1
ATOM 1881 C CA . CYS A 1 232 ? 10.870 -0.498 16.588 1.00 92.69 232 CYS A CA 1
ATOM 1882 C C . CYS A 1 232 ? 11.946 0.546 16.260 1.00 92.69 232 CYS A C 1
ATOM 1884 O O . CYS A 1 232 ? 11.644 1.657 15.816 1.00 92.69 232 CYS A O 1
ATOM 1886 N N . THR A 1 233 ? 13.207 0.185 16.474 1.00 90.12 233 THR A N 1
ATOM 1887 C CA . THR A 1 233 ? 14.360 1.075 16.283 1.00 90.12 233 THR A CA 1
ATOM 1888 C C . THR A 1 233 ? 14.929 1.023 14.859 1.00 90.12 233 THR A C 1
ATOM 1890 O O . THR A 1 233 ? 14.546 0.194 14.031 1.00 90.12 233 THR A O 1
ATOM 1893 N N . THR A 1 234 ? 15.931 1.867 14.588 1.00 86.56 234 THR A N 1
ATOM 1894 C CA . THR A 1 234 ? 16.734 1.847 13.348 1.00 86.56 234 THR A CA 1
ATOM 1895 C C . THR A 1 234 ? 17.510 0.545 13.142 1.00 86.56 234 THR A C 1
ATOM 1897 O O . THR A 1 234 ? 17.962 0.271 12.028 1.00 86.56 234 THR A O 1
ATOM 1900 N N . LYS A 1 235 ? 17.665 -0.255 14.206 1.00 84.94 235 LYS A N 1
ATOM 1901 C CA . LYS A 1 235 ? 18.380 -1.532 14.201 1.00 84.94 235 LYS A CA 1
ATOM 1902 C C . LYS A 1 235 ? 17.468 -2.757 14.102 1.00 84.94 235 LYS A C 1
ATOM 1904 O O . LYS A 1 235 ? 17.929 -3.870 14.315 1.00 84.94 235 LYS A O 1
ATOM 1909 N N . CYS A 1 236 ? 16.178 -2.570 13.807 1.00 86.00 236 CYS A N 1
ATOM 1910 C CA . CYS A 1 236 ? 15.192 -3.657 13.811 1.00 86.00 236 CYS A CA 1
ATOM 1911 C C . CYS A 1 236 ? 14.993 -4.315 15.197 1.00 86.00 236 CYS A C 1
ATOM 1913 O O . CYS A 1 236 ? 14.442 -5.407 15.313 1.00 86.00 236 CYS A O 1
ATOM 1915 N N . GLU A 1 237 ? 15.403 -3.638 16.271 1.00 90.00 237 GLU A N 1
ATOM 1916 C CA . GLU A 1 237 ? 15.195 -4.081 17.654 1.00 90.00 237 GLU A CA 1
ATOM 1917 C C . GLU A 1 237 ? 13.918 -3.457 18.223 1.00 90.00 237 GLU A C 1
ATOM 1919 O O . GLU A 1 237 ? 13.616 -2.294 17.928 1.00 90.00 237 GLU A O 1
ATOM 1924 N N . LEU A 1 238 ? 13.216 -4.198 19.083 1.00 92.44 238 LEU A N 1
ATOM 1925 C CA . LEU A 1 238 ? 12.140 -3.660 19.910 1.00 92.44 238 LEU A CA 1
ATOM 1926 C C . LEU A 1 238 ? 12.721 -3.163 21.233 1.00 92.44 238 LEU A C 1
ATOM 1928 O O . LEU A 1 238 ? 13.372 -3.922 21.948 1.00 92.44 238 LEU A O 1
ATOM 1932 N N . LYS A 1 239 ? 12.483 -1.893 21.556 1.00 91.62 239 LYS A N 1
ATOM 1933 C CA . LYS A 1 239 ? 12.890 -1.293 22.832 1.00 91.62 239 LYS A CA 1
ATOM 1934 C C . LYS A 1 239 ? 11.686 -0.823 23.611 1.00 91.62 239 LYS A C 1
ATOM 1936 O O . LYS A 1 239 ? 10.727 -0.344 23.014 1.00 91.62 239 LYS A O 1
ATOM 1941 N N . GLN A 1 240 ? 11.762 -0.940 24.929 1.00 90.31 240 GLN A N 1
ATOM 1942 C CA . GLN A 1 240 ? 10.708 -0.479 25.816 1.00 90.31 240 GLN A CA 1
ATOM 1943 C C . GLN A 1 240 ? 10.536 1.037 25.716 1.00 90.31 240 GLN A C 1
ATOM 1945 O O . GLN A 1 240 ? 11.515 1.779 25.616 1.00 90.31 240 GLN A O 1
ATOM 1950 N N . SER A 1 241 ? 9.277 1.472 25.693 1.00 83.06 241 SER A N 1
ATOM 1951 C CA . SER A 1 241 ? 8.913 2.884 25.678 1.00 83.06 241 SER A CA 1
ATOM 1952 C C . SER A 1 241 ? 9.429 3.569 26.938 1.00 83.06 241 SER A C 1
ATOM 1954 O O . SER A 1 241 ? 9.331 3.007 28.031 1.00 83.06 241 SER A O 1
ATOM 1956 N N . THR A 1 242 ? 9.961 4.782 26.795 1.00 74.81 242 THR A N 1
ATOM 1957 C CA . THR A 1 242 ? 10.495 5.536 27.941 1.00 74.81 242 THR A CA 1
ATOM 1958 C C . THR A 1 242 ? 9.392 6.255 28.705 1.00 74.81 242 THR A C 1
ATOM 1960 O O . THR A 1 242 ? 9.478 6.420 29.921 1.00 74.81 242 THR A O 1
ATOM 1963 N N . THR A 1 243 ? 8.328 6.642 27.999 1.00 75.00 243 THR A N 1
ATOM 1964 C CA . THR A 1 243 ? 7.143 7.275 28.579 1.00 75.00 243 THR A CA 1
ATOM 1965 C C . THR A 1 243 ? 5.873 6.585 28.090 1.00 75.00 243 THR A C 1
ATOM 1967 O O . THR A 1 243 ? 5.851 5.942 27.039 1.00 75.00 243 THR A O 1
ATOM 1970 N N . PHE A 1 244 ? 4.805 6.654 28.882 1.00 71.00 244 PHE A N 1
ATOM 1971 C CA . PHE A 1 244 ? 3.550 5.962 28.572 1.00 71.00 244 PHE A CA 1
ATOM 1972 C C . PHE A 1 244 ? 2.776 6.657 27.428 1.00 71.00 244 PHE A C 1
ATOM 1974 O O . PHE A 1 244 ? 2.107 5.989 26.637 1.00 71.00 244 PHE A O 1
ATOM 1981 N N . ASP A 1 245 ? 2.977 7.967 27.256 1.00 72.75 245 ASP A N 1
ATOM 1982 C CA . ASP A 1 245 ? 2.216 8.826 26.333 1.00 72.75 245 ASP A CA 1
ATOM 1983 C C . ASP A 1 245 ? 2.900 9.019 24.963 1.00 72.75 245 ASP A C 1
ATOM 1985 O O . ASP A 1 245 ? 2.445 9.794 24.131 1.00 72.75 245 ASP A O 1
ATOM 1989 N N . GLU A 1 246 ? 3.995 8.306 24.690 1.00 81.88 246 GLU A N 1
ATOM 1990 C CA . GLU A 1 246 ? 4.911 8.603 23.576 1.00 81.88 246 GLU A CA 1
ATOM 1991 C C . GLU A 1 246 ? 4.323 8.316 22.168 1.00 81.88 246 GLU A C 1
ATOM 1993 O O . GLU A 1 246 ? 4.888 8.725 21.146 1.00 81.88 246 GLU A O 1
ATOM 1998 N N . TYR A 1 247 ? 3.208 7.575 22.071 1.00 90.19 247 TYR A N 1
ATOM 1999 C CA . TYR A 1 247 ? 2.609 7.171 20.785 1.00 90.19 247 TYR A CA 1
ATOM 2000 C C . TYR A 1 247 ? 1.757 8.264 20.133 1.00 90.19 247 TYR A C 1
ATOM 2002 O O . TYR A 1 247 ? 1.589 8.247 18.911 1.00 90.19 247 TYR A O 1
ATOM 2010 N N . TYR A 1 248 ? 1.227 9.190 20.936 1.00 92.38 248 TYR A N 1
ATOM 2011 C CA . TYR A 1 248 ? 0.350 10.265 20.489 1.00 92.38 248 TYR A CA 1
ATOM 2012 C C . TYR A 1 248 ? 0.948 11.640 20.836 1.00 92.38 248 TYR A C 1
ATOM 2014 O O . TYR A 1 248 ? 1.488 11.809 21.924 1.00 92.38 248 TYR A O 1
ATOM 2022 N N . PRO A 1 249 ? 0.841 12.644 19.946 1.00 93.50 249 PRO A N 1
ATOM 2023 C CA . PRO A 1 249 ? 0.293 12.562 18.592 1.00 93.50 249 PRO A CA 1
ATOM 2024 C C . PRO A 1 249 ? 1.141 11.663 17.677 1.00 93.50 249 PRO A C 1
ATOM 2026 O O . PRO A 1 249 ? 2.370 11.625 17.767 1.00 93.50 249 PRO A O 1
ATOM 2029 N N . MET A 1 250 ? 0.470 10.932 16.788 1.00 92.81 250 MET A N 1
ATOM 2030 C CA . MET A 1 250 ? 1.114 10.011 15.859 1.00 92.81 250 MET A CA 1
ATOM 2031 C C . MET A 1 250 ? 2.058 10.777 14.930 1.00 92.81 250 MET A C 1
ATOM 2033 O O . MET A 1 250 ? 1.678 11.768 14.301 1.00 92.81 250 MET A O 1
ATOM 2037 N N . LYS A 1 251 ? 3.297 10.293 14.809 1.00 91.25 251 LYS A N 1
ATOM 2038 C CA . LYS A 1 251 ? 4.264 10.843 13.851 1.00 91.25 251 LYS A CA 1
ATOM 2039 C C . LYS A 1 251 ? 3.787 10.594 12.419 1.00 91.25 251 LYS A C 1
ATOM 2041 O O . LYS A 1 251 ? 3.149 9.582 12.137 1.00 91.25 251 LYS A O 1
ATOM 2046 N N . GLU A 1 252 ? 4.156 11.482 11.499 1.00 91.31 252 GLU A N 1
ATOM 2047 C CA . GLU A 1 252 ? 3.852 11.298 10.079 1.00 91.31 252 GLU A CA 1
ATOM 2048 C C . GLU A 1 252 ? 4.408 9.957 9.563 1.00 91.31 252 GLU A C 1
ATOM 2050 O O . GLU A 1 252 ? 5.530 9.571 9.902 1.00 91.31 252 GLU A O 1
ATOM 2055 N N . PHE A 1 253 ? 3.595 9.237 8.780 1.00 92.75 253 PHE A N 1
ATOM 2056 C CA . PHE A 1 253 ? 3.807 7.840 8.343 1.00 92.75 253 PHE A CA 1
ATOM 2057 C C . PHE A 1 253 ? 3.903 6.781 9.454 1.00 92.75 253 PHE A C 1
ATOM 2059 O O . PHE A 1 253 ? 4.081 5.598 9.150 1.00 92.75 253 PHE A O 1
ATOM 2066 N N . GLY A 1 254 ? 3.800 7.184 10.720 1.00 92.81 254 GLY A N 1
ATOM 2067 C CA . GLY A 1 254 ? 3.868 6.292 11.864 1.00 92.81 254 GLY A CA 1
ATOM 2068 C C . GLY A 1 254 ? 2.609 5.449 12.030 1.00 92.81 254 GLY A C 1
ATOM 2069 O O . GLY A 1 254 ? 1.517 5.844 11.627 1.00 92.81 254 GLY A O 1
ATOM 2070 N N . ALA A 1 255 ? 2.781 4.289 12.651 1.00 96.44 255 ALA A N 1
ATOM 2071 C CA . ALA A 1 255 ? 1.719 3.336 12.937 1.00 96.44 255 ALA A CA 1
ATOM 2072 C C . ALA A 1 255 ? 1.912 2.746 14.333 1.00 96.44 255 ALA A C 1
ATOM 2074 O O . ALA A 1 255 ? 3.038 2.690 14.834 1.00 96.44 255 ALA A O 1
ATOM 2075 N N . ILE A 1 256 ? 0.837 2.254 14.937 1.00 97.50 256 ILE A N 1
ATOM 2076 C CA . ILE A 1 256 ? 0.903 1.528 16.206 1.00 97.50 256 ILE A CA 1
ATOM 2077 C C . ILE A 1 256 ? 0.294 0.153 15.981 1.00 97.50 256 ILE A C 1
ATOM 2079 O O . ILE A 1 256 ? -0.875 0.035 15.624 1.00 97.50 256 ILE A O 1
ATOM 2083 N N . TYR A 1 257 ? 1.102 -0.884 16.150 1.00 98.38 257 TYR A N 1
ATOM 2084 C CA . TYR A 1 257 ? 0.656 -2.269 16.097 1.00 98.38 257 TYR A CA 1
ATOM 2085 C C . TYR A 1 257 ? 0.314 -2.745 17.504 1.00 98.38 257 TYR A C 1
ATOM 2087 O O . TYR A 1 257 ? 1.120 -2.570 18.418 1.00 98.38 257 TYR A O 1
ATOM 2095 N N . THR A 1 258 ? -0.828 -3.402 17.664 1.00 97.81 258 THR A N 1
ATOM 2096 C CA . THR A 1 258 ? -1.264 -3.963 18.940 1.00 97.81 258 THR A CA 1
ATOM 2097 C C . THR A 1 258 ? -1.704 -5.405 18.747 1.00 97.81 258 THR A C 1
ATOM 2099 O O . THR A 1 258 ? -2.511 -5.699 17.871 1.00 97.81 258 THR A O 1
ATOM 2102 N N . SER A 1 259 ? -1.211 -6.297 19.602 1.00 96.88 259 SER A N 1
ATOM 2103 C CA . SER A 1 259 ? -1.687 -7.682 19.730 1.00 96.88 259 SER A CA 1
ATOM 2104 C C . SER A 1 259 ? -2.150 -7.952 21.159 1.00 96.88 259 SER A C 1
ATOM 2106 O O . SER A 1 259 ? -1.685 -7.287 22.090 1.00 96.88 259 SER A O 1
ATOM 2108 N N . GLY A 1 260 ? -3.067 -8.906 21.332 1.00 95.38 260 GLY A N 1
ATOM 2109 C CA . GLY A 1 260 ? -3.654 -9.220 22.638 1.00 95.38 260 GLY A CA 1
ATOM 2110 C C . GLY A 1 260 ? -4.950 -8.469 22.964 1.00 95.38 260 GLY A C 1
ATOM 2111 O O . GLY A 1 260 ? -5.379 -8.497 24.115 1.00 95.38 260 GLY A O 1
ATOM 2112 N N . ILE A 1 261 ? -5.585 -7.798 21.993 1.00 97.00 261 ILE A N 1
ATOM 2113 C CA . ILE A 1 261 ? -6.861 -7.100 22.223 1.00 97.00 261 ILE A CA 1
ATOM 2114 C C . ILE A 1 261 ? -7.964 -8.135 22.474 1.00 97.00 261 ILE A C 1
ATOM 2116 O O . ILE A 1 261 ? -8.041 -9.158 21.790 1.00 97.00 261 ILE A O 1
ATOM 2120 N N . THR A 1 262 ? -8.832 -7.861 23.443 1.00 97.06 262 THR A N 1
ATOM 2121 C CA . THR A 1 262 ? -10.011 -8.668 23.753 1.00 97.06 262 THR A CA 1
ATOM 2122 C C . THR A 1 262 ? -11.274 -7.901 23.390 1.00 97.06 262 THR A C 1
ATOM 2124 O O . THR A 1 262 ? -11.573 -6.854 23.966 1.00 97.06 262 THR A O 1
ATOM 2127 N N . VAL A 1 263 ? -12.045 -8.445 22.452 1.00 97.62 263 VAL A N 1
ATOM 2128 C CA . VAL A 1 263 ? -13.357 -7.930 22.047 1.00 97.62 263 VAL A CA 1
ATOM 2129 C C . VAL A 1 263 ? -14.426 -8.760 22.747 1.00 97.62 263 VAL A C 1
ATOM 2131 O O . VAL A 1 263 ? -14.415 -9.986 22.683 1.00 97.62 263 VAL A O 1
ATOM 2134 N N . PHE A 1 264 ? -15.341 -8.099 23.448 1.00 97.50 264 PHE A N 1
ATOM 2135 C CA . PHE A 1 264 ? -16.328 -8.773 24.302 1.00 97.50 264 PHE A CA 1
ATOM 2136 C C . PHE A 1 264 ? -17.734 -8.180 24.191 1.00 97.50 264 PHE A C 1
ATOM 2138 O O . PHE A 1 264 ? -18.618 -8.533 24.974 1.00 97.50 264 PHE A O 1
ATOM 2145 N N . ARG A 1 265 ? -17.962 -7.288 23.222 1.00 97.88 265 ARG A N 1
ATOM 2146 C CA . ARG A 1 265 ? -19.290 -6.760 22.906 1.00 97.88 265 ARG A CA 1
ATOM 2147 C C . ARG A 1 265 ? -19.628 -6.890 21.428 1.00 97.88 265 ARG A C 1
ATOM 2149 O O . ARG A 1 265 ? -18.788 -6.701 20.545 1.00 97.88 265 ARG A O 1
ATOM 2156 N N . GLN A 1 266 ? -20.909 -7.125 21.196 1.00 97.19 266 GLN A N 1
ATOM 2157 C CA . GLN A 1 266 ? -21.573 -7.123 19.904 1.00 97.19 266 GLN A CA 1
ATOM 2158 C C . GLN A 1 266 ? -21.602 -5.717 19.281 1.00 97.19 266 GLN A C 1
ATOM 2160 O O . GLN A 1 266 ? -21.162 -4.731 19.878 1.00 97.19 266 GLN A O 1
ATOM 2165 N N . THR A 1 267 ? -22.098 -5.641 18.048 1.00 95.94 267 THR A N 1
ATOM 2166 C CA . THR A 1 267 ? -22.212 -4.404 17.264 1.00 95.94 267 THR A CA 1
ATOM 2167 C C . THR A 1 267 ? -23.111 -3.356 17.934 1.00 95.94 267 THR A C 1
ATOM 2169 O O . THR A 1 267 ? -23.898 -3.650 18.838 1.00 95.94 267 THR A O 1
ATOM 2172 N N . GLU A 1 268 ? -23.026 -2.111 17.458 1.00 94.12 268 GLU A N 1
ATOM 2173 C CA . GLU A 1 268 ? -23.907 -1.023 17.909 1.00 94.12 268 GLU A CA 1
ATOM 2174 C C . GLU A 1 268 ? -25.387 -1.316 17.619 1.00 94.12 268 GLU A C 1
ATOM 2176 O O . GLU A 1 268 ? -26.238 -1.029 18.456 1.00 94.12 268 GLU A O 1
ATOM 2181 N N . ALA A 1 269 ? -25.686 -1.958 16.484 1.00 93.00 269 ALA A N 1
ATOM 2182 C CA . ALA A 1 269 ? -27.040 -2.386 16.126 1.00 93.00 269 ALA A CA 1
ATOM 2183 C C . ALA A 1 269 ? -27.634 -3.382 17.140 1.00 93.00 269 ALA A C 1
ATOM 2185 O O . ALA A 1 269 ? -28.831 -3.354 17.404 1.00 93.00 269 ALA A O 1
ATOM 2186 N N . ASN A 1 270 ? -26.784 -4.200 17.768 1.00 96.12 270 ASN A N 1
ATOM 2187 C CA . ASN A 1 270 ? -27.156 -5.143 18.826 1.00 96.12 270 ASN A CA 1
ATOM 2188 C C . ASN A 1 270 ? -27.013 -4.534 20.234 1.00 96.12 270 ASN A C 1
ATOM 2190 O O . ASN A 1 270 ? -26.840 -5.252 21.221 1.00 96.12 270 ASN A O 1
ATOM 2194 N N . GLY A 1 271 ? -27.015 -3.203 20.341 1.00 96.00 271 GLY A N 1
ATOM 2195 C CA . GLY A 1 271 ? -27.002 -2.494 21.618 1.00 96.00 271 GLY A CA 1
ATOM 2196 C C . GLY A 1 271 ? -25.747 -2.716 22.451 1.00 96.00 271 GLY A C 1
ATOM 2197 O O . GLY A 1 271 ? -25.806 -2.645 23.681 1.00 96.00 271 GLY A O 1
ATOM 2198 N N . TYR A 1 272 ? -24.618 -3.037 21.807 1.00 97.38 272 TYR A N 1
ATOM 2199 C CA . TYR A 1 272 ? -23.365 -3.357 22.492 1.00 97.38 272 TYR A CA 1
ATOM 2200 C C . TYR A 1 272 ? -23.513 -4.493 23.525 1.00 97.38 272 TYR A C 1
ATOM 2202 O O . TYR A 1 272 ? -22.828 -4.493 24.558 1.00 97.38 272 TYR A O 1
ATOM 2210 N N . ALA A 1 273 ? -24.419 -5.446 23.265 1.00 97.44 273 ALA A N 1
ATOM 2211 C CA . ALA A 1 273 ? -24.630 -6.622 24.103 1.00 97.44 273 ALA A CA 1
ATOM 2212 C C . ALA A 1 273 ? -23.315 -7.368 24.354 1.00 97.44 273 ALA A C 1
ATOM 2214 O O . ALA A 1 273 ? -22.448 -7.435 23.482 1.00 97.44 273 ALA A O 1
ATOM 2215 N N . PHE A 1 274 ? -23.149 -7.929 25.547 1.00 97.56 274 PHE A N 1
ATOM 2216 C CA . PHE A 1 274 ? -21.974 -8.736 25.847 1.00 97.56 274 PHE A CA 1
ATOM 2217 C C . PHE A 1 274 ? -21.971 -10.039 25.041 1.00 97.56 274 PHE A C 1
ATOM 2219 O O . PHE A 1 274 ? -23.017 -10.625 24.773 1.00 97.56 274 PHE A O 1
ATOM 2226 N N . MET A 1 275 ? -20.784 -10.492 24.647 1.00 96.38 275 MET A N 1
ATOM 2227 C CA . MET A 1 275 ? -20.610 -11.746 23.914 1.00 96.38 275 MET A CA 1
ATOM 2228 C C . MET A 1 275 ? -20.543 -12.923 24.891 1.00 96.38 275 MET A C 1
ATOM 2230 O O . MET A 1 275 ? -19.861 -12.840 25.901 1.00 96.38 275 MET A O 1
ATOM 2234 N N . LYS A 1 276 ? -21.177 -14.060 24.588 1.00 95.25 276 LYS A N 1
ATOM 2235 C CA . LYS A 1 276 ? -20.969 -15.280 25.393 1.00 95.25 276 LYS A CA 1
ATOM 2236 C C . LYS A 1 276 ? -19.534 -15.810 25.261 1.00 95.25 276 LYS A C 1
ATOM 2238 O O . LYS A 1 276 ? -18.953 -16.293 26.226 1.00 95.25 276 LYS A O 1
ATOM 2243 N N . ASN A 1 277 ? -18.951 -15.660 24.072 1.00 94.69 277 ASN A N 1
ATOM 2244 C CA . ASN A 1 277 ? -17.578 -16.041 23.765 1.00 94.69 277 ASN A CA 1
ATOM 2245 C C . ASN A 1 277 ? -16.794 -14.789 23.343 1.00 94.69 277 ASN A C 1
ATOM 2247 O O . ASN A 1 277 ? -16.931 -14.361 22.199 1.00 94.69 277 ASN A O 1
ATOM 2251 N N . PRO A 1 278 ? -16.007 -14.162 24.237 1.00 96.31 278 PRO A N 1
ATOM 2252 C CA . PRO A 1 278 ? -15.111 -13.081 23.848 1.00 96.31 278 PRO A CA 1
ATOM 2253 C C . PRO A 1 278 ? -14.115 -13.533 22.783 1.00 96.31 278 PRO A C 1
ATOM 2255 O O . PRO A 1 278 ? -13.562 -14.634 22.849 1.00 96.31 278 PRO A O 1
ATOM 2258 N N . LEU A 1 279 ? -13.813 -12.633 21.861 1.00 95.88 279 LEU A N 1
ATOM 2259 C CA . LEU A 1 279 ? -12.755 -12.811 20.886 1.00 95.88 279 LEU A CA 1
ATOM 2260 C C . LEU A 1 279 ? -11.438 -12.305 21.491 1.00 95.88 279 LEU A C 1
ATOM 2262 O O . LEU A 1 279 ? -11.250 -11.106 21.707 1.00 95.88 279 LEU A O 1
ATOM 2266 N N . TYR A 1 280 ? -10.537 -13.237 21.791 1.00 95.00 280 TYR A N 1
ATOM 2267 C CA . TYR A 1 280 ? -9.234 -12.960 22.398 1.00 95.00 280 TYR A CA 1
ATOM 2268 C C . TYR A 1 280 ? -8.126 -12.829 21.350 1.00 95.00 280 TYR A C 1
ATOM 2270 O O . TYR A 1 280 ? -8.213 -13.391 20.260 1.00 95.00 280 TYR A O 1
ATOM 2278 N N . ASN A 1 281 ? -7.039 -12.152 21.729 1.00 93.38 281 ASN A N 1
ATOM 2279 C CA . ASN A 1 281 ? -5.828 -11.991 20.920 1.00 93.38 281 ASN A CA 1
ATOM 2280 C C . ASN A 1 281 ? -6.067 -11.363 19.534 1.00 93.38 281 ASN A C 1
ATOM 2282 O O . ASN A 1 281 ? -5.389 -11.682 18.555 1.00 93.38 281 ASN A O 1
ATOM 2286 N N . VAL A 1 282 ? -7.017 -10.430 19.459 1.00 97.44 282 VAL A N 1
ATOM 2287 C CA . VAL A 1 282 ? -7.218 -9.604 18.270 1.00 97.44 282 VAL A CA 1
ATOM 2288 C C . VAL A 1 282 ? -5.966 -8.760 18.044 1.00 97.44 282 VAL A C 1
ATOM 2290 O O . VAL A 1 282 ? -5.426 -8.138 18.965 1.00 97.44 282 VAL A O 1
ATOM 2293 N N . CYS A 1 283 ? -5.495 -8.763 16.801 1.00 98.44 283 CYS A N 1
ATOM 2294 C CA . CYS A 1 283 ? -4.380 -7.948 16.345 1.00 98.44 283 CYS A CA 1
ATOM 2295 C C . CYS A 1 283 ? -4.914 -6.787 15.509 1.00 98.44 283 CYS A C 1
ATOM 2297 O O . CYS A 1 283 ? -5.671 -7.001 14.557 1.00 98.44 283 CYS A O 1
ATOM 2299 N N . ALA A 1 284 ? -4.493 -5.569 15.836 1.00 98.62 284 ALA A N 1
ATOM 2300 C CA . ALA A 1 284 ? -4.902 -4.360 15.141 1.00 98.62 284 ALA A CA 1
ATOM 2301 C C . ALA A 1 284 ? -3.717 -3.437 14.841 1.00 98.62 284 ALA A C 1
ATOM 2303 O O . ALA A 1 284 ? -2.699 -3.446 15.534 1.00 98.62 284 ALA A O 1
ATOM 2304 N N . ILE A 1 285 ? -3.866 -2.616 13.806 1.00 98.62 285 ILE A N 1
ATOM 2305 C CA . ILE A 1 285 ? -2.920 -1.570 13.433 1.00 98.62 285 ILE A CA 1
ATOM 2306 C C . ILE A 1 285 ? -3.630 -0.222 13.370 1.00 98.62 285 ILE A C 1
ATOM 2308 O O . ILE A 1 285 ? -4.523 -0.014 12.554 1.00 98.62 285 ILE A O 1
ATOM 2312 N N . ALA A 1 286 ? -3.219 0.705 14.229 1.00 98.38 286 ALA A N 1
ATOM 2313 C CA . ALA A 1 286 ? -3.654 2.090 14.197 1.00 98.38 286 ALA A CA 1
ATOM 2314 C C . ALA A 1 286 ? -2.790 2.876 13.205 1.00 98.38 286 ALA A C 1
ATOM 2316 O O . ALA A 1 286 ? -1.569 2.972 13.365 1.00 98.38 286 ALA A O 1
ATOM 2317 N N . MET A 1 287 ? -3.431 3.437 12.182 1.00 97.75 287 MET A N 1
ATOM 2318 C CA . MET A 1 287 ? -2.823 4.319 11.184 1.00 97.75 287 MET A CA 1
ATOM 2319 C C . MET A 1 287 ? -3.783 5.474 10.908 1.00 97.75 287 MET A C 1
ATOM 2321 O O . MET A 1 287 ? -4.972 5.242 10.703 1.00 97.75 287 MET A O 1
ATOM 2325 N N . ALA A 1 288 ? -3.273 6.706 10.872 1.00 97.19 288 ALA A N 1
ATOM 2326 C CA . ALA A 1 288 ? -4.100 7.891 10.664 1.00 97.19 288 ALA A CA 1
ATOM 2327 C C . ALA A 1 288 ? -4.075 8.389 9.213 1.00 97.19 288 ALA A C 1
ATOM 2329 O O . ALA A 1 288 ? -3.006 8.699 8.668 1.00 97.19 288 ALA A O 1
ATOM 2330 N N . ALA A 1 289 ? -5.263 8.506 8.613 1.00 97.25 289 ALA A N 1
ATOM 2331 C CA . ALA A 1 289 ? -5.472 9.176 7.329 1.00 97.25 289 ALA A CA 1
ATOM 2332 C C . ALA A 1 289 ? -5.387 10.703 7.486 1.00 97.25 289 ALA A C 1
ATOM 2334 O O . ALA A 1 289 ? -5.490 11.239 8.592 1.00 97.25 289 ALA A O 1
ATOM 2335 N N . TYR A 1 290 ? -5.224 11.419 6.373 1.00 97.12 290 TYR A N 1
ATOM 2336 C CA . TYR A 1 290 ? -5.281 12.880 6.386 1.00 97.12 290 TYR A CA 1
ATOM 2337 C C . TYR A 1 290 ? -6.704 13.369 6.611 1.00 97.12 290 TYR A C 1
ATOM 2339 O O . TYR A 1 290 ? -7.640 12.836 6.025 1.00 97.12 290 TYR A O 1
ATOM 2347 N N . ARG A 1 291 ? -6.862 14.397 7.444 1.00 95.06 291 ARG A N 1
ATOM 2348 C CA . ARG A 1 291 ? -8.149 15.047 7.688 1.00 95.06 291 ARG A CA 1
ATOM 2349 C C . ARG A 1 291 ? -8.341 16.199 6.708 1.00 95.06 291 ARG A C 1
ATOM 2351 O O . ARG A 1 291 ? -7.520 17.108 6.708 1.00 95.06 291 ARG A O 1
ATOM 2358 N N . ASP A 1 292 ? -9.445 16.164 5.967 1.00 94.62 292 ASP A N 1
ATOM 2359 C CA . ASP A 1 292 ? -9.851 17.185 4.990 1.00 94.62 292 ASP A CA 1
ATOM 2360 C C . ASP A 1 292 ? -8.701 17.568 4.030 1.00 94.62 292 ASP A C 1
ATOM 2362 O O . ASP A 1 292 ? -8.311 18.737 3.968 1.00 94.62 292 ASP A O 1
ATOM 2366 N N . PRO A 1 293 ? -8.067 16.579 3.359 1.00 95.81 293 PRO A N 1
ATOM 2367 C CA . PRO A 1 293 ? -6.939 16.845 2.474 1.00 95.81 293 PRO A CA 1
ATOM 2368 C C . PRO A 1 293 ? -7.369 17.682 1.267 1.00 95.81 293 PRO A C 1
ATOM 2370 O O . PRO A 1 293 ? -8.509 17.612 0.810 1.00 95.81 293 PRO A O 1
ATOM 2373 N N . GLU A 1 294 ? -6.423 18.437 0.713 1.00 95.56 294 GLU A N 1
ATOM 2374 C CA . GLU A 1 294 ? -6.645 19.191 -0.520 1.00 95.56 294 GLU A CA 1
ATOM 2375 C C . GLU A 1 294 ? -6.953 18.240 -1.687 1.00 95.56 294 GLU A C 1
ATOM 2377 O O . GLU A 1 294 ? -6.335 17.175 -1.812 1.00 95.56 294 GLU A O 1
ATOM 2382 N N . LEU A 1 295 ? -7.918 18.629 -2.525 1.00 93.75 295 LEU A N 1
ATOM 2383 C CA . LEU A 1 295 ? -8.397 17.840 -3.657 1.00 93.75 295 LEU A CA 1
ATOM 2384 C C . LEU A 1 295 ? -8.247 18.610 -4.975 1.00 93.75 295 LEU A C 1
ATOM 2386 O O . LEU A 1 295 ? -8.439 19.827 -5.006 1.00 93.75 295 LEU A O 1
ATOM 2390 N N . THR A 1 296 ? -8.011 17.876 -6.062 1.00 90.50 296 THR A N 1
ATOM 2391 C CA . THR A 1 296 ? -8.041 18.392 -7.434 1.00 90.50 296 THR A CA 1
ATOM 2392 C C . THR A 1 296 ? -9.466 18.793 -7.840 1.00 90.50 296 THR A C 1
ATOM 2394 O O . THR A 1 296 ? -10.452 18.506 -7.148 1.00 90.50 296 THR A O 1
ATOM 2397 N N . LYS A 1 297 ? -9.616 19.425 -9.013 1.00 87.81 297 LYS A N 1
ATOM 2398 C CA . LYS A 1 297 ? -10.935 19.792 -9.570 1.00 87.81 297 LYS A CA 1
ATOM 2399 C C . LYS A 1 297 ? -11.835 18.574 -9.801 1.00 87.81 297 LYS A C 1
ATOM 2401 O O . LYS A 1 297 ? -13.050 18.670 -9.654 1.00 87.81 297 LYS A O 1
ATOM 2406 N N . GLU A 1 298 ? -11.227 17.432 -10.093 1.00 85.69 298 GLU A N 1
ATOM 2407 C CA . GLU A 1 298 ? -11.856 16.129 -10.313 1.00 85.69 298 GLU A CA 1
ATOM 2408 C C . GLU A 1 298 ? -12.178 15.404 -8.993 1.00 85.69 298 GLU A C 1
ATOM 2410 O O . GLU A 1 298 ? -12.587 14.250 -9.010 1.00 85.69 298 GLU A O 1
ATOM 2415 N N . LYS A 1 299 ? -12.025 16.077 -7.840 1.00 86.31 299 LYS A N 1
ATOM 2416 C CA . LYS A 1 299 ? -12.244 15.533 -6.487 1.00 86.31 299 LYS A CA 1
ATOM 2417 C C . LYS A 1 299 ? -11.309 14.376 -6.115 1.00 86.31 299 LYS A C 1
ATOM 2419 O O . LYS A 1 299 ? -11.626 13.583 -5.233 1.00 86.31 299 LYS A O 1
ATOM 2424 N N . MET A 1 300 ? -10.135 14.312 -6.727 1.00 89.56 300 MET A N 1
ATOM 2425 C CA . MET A 1 300 ? -9.079 13.368 -6.366 1.00 89.56 300 MET A CA 1
ATOM 2426 C C . MET A 1 300 ? -8.166 14.000 -5.310 1.00 89.56 300 MET A C 1
ATOM 2428 O O . MET A 1 300 ? -8.002 15.211 -5.305 1.00 89.56 300 MET A O 1
ATOM 2432 N N . LEU A 1 301 ? -7.550 13.217 -4.415 1.00 91.50 301 LEU A N 1
ATOM 2433 C CA . LEU A 1 301 ? -6.457 13.719 -3.568 1.00 91.50 301 LEU A CA 1
ATOM 2434 C C . LEU A 1 301 ? -5.402 14.461 -4.399 1.00 91.50 301 LEU A C 1
ATOM 2436 O O . LEU A 1 301 ? -4.906 13.921 -5.390 1.00 91.50 301 LEU A O 1
ATOM 2440 N N . GLU A 1 302 ? -5.018 15.656 -3.949 1.00 90.06 302 GLU A N 1
ATOM 2441 C CA . GLU A 1 302 ? -3.884 16.378 -4.518 1.00 90.06 302 GLU A CA 1
ATOM 2442 C C . GLU A 1 302 ? -2.601 15.548 -4.439 1.00 90.06 302 GLU A C 1
ATOM 2444 O O . GLU A 1 302 ? -2.419 14.700 -3.558 1.00 90.06 302 GLU A O 1
ATOM 2449 N N . LYS A 1 303 ? -1.665 15.832 -5.348 1.00 83.56 303 LYS A N 1
ATOM 2450 C CA . LYS A 1 303 ? -0.491 14.986 -5.610 1.00 83.56 303 LYS A CA 1
ATOM 2451 C C . LYS A 1 303 ? 0.280 14.586 -4.348 1.00 83.56 303 LYS A C 1
ATOM 2453 O O . LYS A 1 303 ? 0.615 13.418 -4.160 1.00 83.56 303 LYS A O 1
ATOM 2458 N N . LYS A 1 304 ? 0.548 15.553 -3.465 1.00 85.88 304 LYS A N 1
ATOM 2459 C CA . LYS A 1 304 ? 1.260 15.329 -2.198 1.00 85.88 304 LYS A CA 1
ATOM 2460 C C . LYS A 1 304 ? 0.497 14.369 -1.279 1.00 85.88 304 LYS A C 1
ATOM 2462 O O . LYS A 1 304 ? 1.098 13.459 -0.712 1.00 85.88 304 LYS A O 1
ATOM 2467 N N . PHE A 1 305 ? -0.814 14.562 -1.139 1.00 91.06 305 PHE A N 1
ATOM 2468 C CA . PHE A 1 305 ? -1.660 13.720 -0.297 1.00 91.06 305 PHE A CA 1
ATOM 2469 C C . PHE A 1 305 ? -1.828 12.323 -0.891 1.00 91.06 305 PHE A C 1
ATOM 2471 O O . PHE A 1 305 ? -1.746 11.356 -0.145 1.00 91.06 305 PHE A O 1
ATOM 2478 N N . ALA A 1 306 ? -1.966 12.193 -2.213 1.00 90.12 306 ALA A N 1
ATOM 2479 C CA . ALA A 1 306 ? -2.036 10.896 -2.881 1.00 90.12 306 ALA A CA 1
ATOM 2480 C C . ALA A 1 306 ? -0.772 10.052 -2.625 1.00 90.12 306 ALA A C 1
ATOM 2482 O O . ALA A 1 306 ? -0.875 8.921 -2.146 1.00 90.12 306 ALA A O 1
ATOM 2483 N N . ILE A 1 307 ? 0.425 10.622 -2.841 1.00 86.94 307 ILE A N 1
ATOM 2484 C CA . ILE A 1 307 ? 1.705 9.931 -2.586 1.00 86.94 307 ILE A CA 1
ATOM 2485 C C . ILE A 1 307 ? 1.825 9.523 -1.114 1.00 86.94 307 ILE A C 1
ATOM 2487 O O . ILE A 1 307 ? 2.211 8.397 -0.789 1.00 86.94 307 ILE A O 1
ATOM 2491 N N . ASN A 1 308 ? 1.502 10.435 -0.201 1.00 90.62 308 ASN A N 1
ATOM 2492 C CA . ASN A 1 308 ? 1.673 10.151 1.211 1.00 90.62 308 ASN A CA 1
ATOM 2493 C C . ASN A 1 308 ? 0.632 9.154 1.745 1.00 90.62 308 ASN A C 1
ATOM 2495 O O . ASN A 1 308 ? 0.965 8.319 2.587 1.00 90.62 308 ASN A O 1
ATOM 2499 N N . THR A 1 309 ? -0.608 9.203 1.250 1.00 94.12 309 THR A N 1
ATOM 2500 C CA . THR A 1 309 ? -1.649 8.212 1.556 1.00 94.12 309 THR A CA 1
ATOM 2501 C C . THR A 1 309 ? -1.248 6.839 1.031 1.00 94.12 309 THR A C 1
ATOM 2503 O O . THR A 1 309 ? -1.313 5.879 1.795 1.00 94.12 309 THR A O 1
ATOM 2506 N N . HIS A 1 310 ? -0.728 6.744 -0.201 1.00 91.31 310 HIS A N 1
ATOM 2507 C CA . HIS A 1 310 ? -0.139 5.504 -0.716 1.00 91.31 310 HIS A CA 1
ATOM 2508 C C . HIS A 1 310 ? 0.917 4.950 0.247 1.00 91.31 310 HIS A C 1
ATOM 2510 O O . HIS A 1 310 ? 0.886 3.776 0.603 1.00 91.31 310 HIS A O 1
ATOM 2516 N N . LYS A 1 311 ? 1.822 5.804 0.742 1.00 90.06 311 LYS A N 1
ATOM 2517 C CA . LYS A 1 311 ? 2.867 5.369 1.673 1.00 90.06 311 LYS A CA 1
ATOM 2518 C C . LYS A 1 311 ? 2.320 4.899 3.022 1.00 90.06 311 LYS A C 1
ATOM 2520 O O . LYS A 1 311 ? 2.805 3.909 3.565 1.00 90.06 311 LYS A O 1
ATOM 2525 N N . LYS A 1 312 ? 1.298 5.568 3.563 1.00 95.38 312 LYS A N 1
ATOM 2526 C CA . LYS A 1 312 ? 0.600 5.112 4.778 1.00 95.38 312 LYS A CA 1
ATOM 2527 C C . LYS A 1 312 ? -0.033 3.732 4.562 1.00 95.38 312 LYS A C 1
ATOM 2529 O O . LYS A 1 312 ? 0.092 2.874 5.432 1.00 95.38 312 LYS A O 1
ATOM 2534 N N . ILE A 1 313 ? -0.637 3.492 3.397 1.00 97.00 313 ILE A N 1
ATOM 2535 C CA . ILE A 1 313 ? -1.177 2.177 3.024 1.00 97.00 313 ILE A CA 1
ATOM 2536 C C . ILE A 1 313 ? -0.051 1.137 2.913 1.00 97.00 313 ILE A C 1
ATOM 2538 O O . ILE A 1 313 ? -0.145 0.069 3.512 1.00 97.00 313 ILE A O 1
ATOM 2542 N N . GLU A 1 314 ? 1.051 1.460 2.235 1.00 94.12 314 GLU A N 1
ATOM 2543 C CA . GLU A 1 314 ? 2.217 0.574 2.119 1.00 94.12 314 GLU A CA 1
ATOM 2544 C C . GLU A 1 314 ? 2.765 0.167 3.497 1.00 94.12 314 GLU A C 1
ATOM 2546 O O . GLU A 1 314 ? 3.107 -0.995 3.714 1.00 94.12 314 GLU A O 1
ATOM 2551 N N . ASN A 1 315 ? 2.796 1.095 4.458 1.00 95.38 315 ASN A N 1
ATOM 2552 C CA . ASN A 1 315 ? 3.259 0.827 5.819 1.00 95.38 315 ASN A CA 1
ATOM 2553 C C . ASN A 1 315 ? 2.347 -0.137 6.576 1.00 95.38 315 ASN A C 1
ATOM 2555 O O . ASN A 1 315 ? 2.855 -0.979 7.319 1.00 95.38 315 ASN A O 1
ATOM 2559 N N . ILE A 1 316 ? 1.027 -0.054 6.365 1.00 98.12 316 ILE A N 1
ATOM 2560 C CA . ILE A 1 316 ? 0.077 -1.024 6.924 1.00 98.12 316 ILE A CA 1
ATOM 2561 C C . ILE A 1 316 ? 0.456 -2.436 6.459 1.00 98.12 316 ILE A C 1
ATOM 2563 O O . ILE A 1 316 ? 0.609 -3.340 7.280 1.00 98.12 316 ILE A O 1
ATOM 2567 N N . PHE A 1 317 ? 0.689 -2.606 5.157 1.00 98.06 317 PHE A N 1
ATOM 2568 C CA . PHE A 1 317 ? 1.025 -3.895 4.552 1.00 98.06 317 PHE A CA 1
ATOM 2569 C C . PHE A 1 317 ? 2.409 -4.390 5.000 1.00 98.06 317 PHE A C 1
ATOM 2571 O O . PHE A 1 317 ? 2.567 -5.558 5.362 1.00 98.06 317 PHE A O 1
ATOM 2578 N N . ALA A 1 318 ? 3.407 -3.504 5.044 1.00 95.88 318 ALA A N 1
ATOM 2579 C CA . ALA A 1 318 ? 4.764 -3.839 5.467 1.00 95.88 318 ALA A CA 1
ATOM 2580 C C . ALA A 1 318 ? 4.803 -4.349 6.916 1.00 95.88 318 ALA A C 1
ATOM 2582 O O . ALA A 1 318 ? 5.415 -5.383 7.195 1.00 95.88 318 ALA A O 1
ATOM 2583 N N . ILE A 1 319 ? 4.122 -3.650 7.832 1.00 97.38 319 ILE A N 1
ATOM 2584 C CA . ILE A 1 319 ? 4.036 -4.034 9.247 1.00 97.38 319 ILE A CA 1
ATOM 2585 C C . ILE A 1 319 ? 3.256 -5.343 9.393 1.00 97.38 319 ILE A C 1
ATOM 2587 O O . ILE A 1 319 ? 3.705 -6.240 10.106 1.00 97.38 319 ILE A O 1
ATOM 2591 N N . ALA A 1 320 ? 2.133 -5.493 8.688 1.00 98.25 320 ALA A N 1
ATOM 2592 C CA . ALA A 1 320 ? 1.336 -6.714 8.740 1.00 98.25 320 ALA A CA 1
ATOM 2593 C C . ALA A 1 320 ? 2.134 -7.950 8.309 1.00 98.25 320 ALA A C 1
ATOM 2595 O O . ALA A 1 320 ? 2.137 -8.975 8.995 1.00 98.25 320 ALA A O 1
ATOM 2596 N N . HIS A 1 321 ? 2.869 -7.836 7.200 1.00 96.75 321 HIS A N 1
ATOM 2597 C CA . HIS A 1 321 ? 3.722 -8.913 6.716 1.00 96.75 321 HIS A CA 1
ATOM 2598 C C . HIS A 1 321 ? 4.898 -9.190 7.668 1.00 96.75 321 HIS A C 1
ATOM 2600 O O . HIS A 1 321 ? 5.249 -10.350 7.904 1.00 96.75 321 HIS A O 1
ATOM 2606 N N . HIS A 1 322 ? 5.494 -8.146 8.255 1.00 95.50 322 HIS A N 1
ATOM 2607 C CA . HIS A 1 322 ? 6.548 -8.286 9.263 1.00 95.50 322 HIS A CA 1
ATOM 2608 C C . HIS A 1 322 ? 6.069 -9.115 10.470 1.00 95.50 322 HIS A C 1
ATOM 2610 O O . HIS A 1 322 ? 6.772 -10.039 10.884 1.00 95.50 322 HIS A O 1
ATOM 2616 N N . HIS A 1 323 ? 4.836 -8.880 10.938 1.00 96.75 323 HIS A N 1
ATOM 2617 C CA . HIS A 1 323 ? 4.173 -9.639 12.016 1.00 96.75 323 HIS A CA 1
ATOM 2618 C C . HIS A 1 323 ? 3.536 -10.968 11.580 1.00 96.75 323 HIS A C 1
ATOM 2620 O O . HIS A 1 323 ? 2.904 -11.653 12.385 1.00 96.75 323 HIS A O 1
ATOM 2626 N N . LYS A 1 324 ? 3.765 -11.397 10.331 1.00 96.75 324 LYS A N 1
ATOM 2627 C CA . LYS A 1 324 ? 3.334 -12.702 9.795 1.00 96.75 324 LYS A CA 1
ATOM 2628 C C . LYS A 1 324 ? 1.815 -12.888 9.757 1.00 96.75 324 LYS A C 1
ATOM 2630 O O . LYS A 1 324 ? 1.330 -14.005 9.936 1.00 96.75 324 LYS A O 1
ATOM 2635 N N . HIS A 1 325 ? 1.075 -11.811 9.511 1.00 98.38 325 HIS A N 1
ATOM 2636 C CA . HIS A 1 325 ? -0.337 -11.912 9.158 1.00 98.38 325 HIS A CA 1
ATOM 2637 C C . HIS A 1 325 ? -0.496 -12.450 7.738 1.00 98.38 325 HIS A C 1
ATOM 2639 O O . HIS A 1 325 ? 0.276 -12.108 6.842 1.00 98.38 325 HIS A O 1
ATOM 2645 N N . ASP A 1 326 ? -1.503 -13.294 7.541 1.00 98.12 326 ASP A N 1
ATOM 2646 C CA . ASP A 1 326 ? -1.870 -13.862 6.242 1.00 98.12 326 ASP A CA 1
ATOM 2647 C C . ASP A 1 326 ? -3.104 -13.192 5.627 1.00 98.12 326 ASP A C 1
ATOM 2649 O O . ASP A 1 326 ? -3.358 -13.361 4.435 1.00 98.12 326 ASP A O 1
ATOM 2653 N N . CYS A 1 327 ? -3.843 -12.421 6.423 1.00 98.44 327 CYS A N 1
ATOM 2654 C CA . CYS A 1 327 ? -5.086 -11.779 6.046 1.00 98.44 327 CYS A CA 1
ATOM 2655 C C . CYS A 1 327 ? -5.138 -10.352 6.589 1.00 98.44 327 CYS A C 1
ATOM 2657 O O . CYS A 1 327 ? -4.713 -10.087 7.716 1.00 98.44 327 CYS A O 1
ATOM 2659 N N . LEU A 1 328 ? -5.693 -9.433 5.804 1.00 98.88 328 LEU A N 1
ATOM 2660 C CA . LEU A 1 328 ? -5.945 -8.056 6.229 1.00 98.88 328 LEU A CA 1
ATOM 2661 C C . LEU A 1 328 ? -7.451 -7.803 6.276 1.00 98.88 328 LEU A C 1
ATOM 2663 O O . LEU A 1 328 ? -8.156 -8.166 5.339 1.00 98.88 328 LEU A O 1
ATOM 2667 N N . VAL A 1 329 ? -7.924 -7.163 7.344 1.00 98.75 329 VAL A N 1
ATOM 2668 C CA . VAL A 1 329 ? -9.283 -6.620 7.459 1.00 98.75 329 VAL A CA 1
ATOM 2669 C C . VAL A 1 329 ? -9.163 -5.099 7.440 1.00 98.75 329 VAL A C 1
ATOM 2671 O O . VAL A 1 329 ? -8.843 -4.462 8.445 1.00 98.75 329 VAL A O 1
ATOM 2674 N N . LEU A 1 330 ? -9.343 -4.533 6.252 1.00 98.62 330 LEU A N 1
ATOM 2675 C CA . LEU A 1 330 ? -9.228 -3.112 5.939 1.00 98.62 330 LEU A CA 1
ATOM 2676 C C . LEU A 1 330 ? -10.618 -2.465 5.844 1.00 98.62 330 LEU A C 1
ATOM 2678 O O . LEU A 1 330 ? -11.646 -3.130 5.972 1.00 98.62 330 LEU A O 1
ATOM 2682 N N . SER A 1 331 ? -10.656 -1.152 5.624 1.00 95.94 331 SER A N 1
ATOM 2683 C CA . SER A 1 331 ? -11.894 -0.379 5.475 1.00 95.94 331 SER A CA 1
ATOM 2684 C C . SER A 1 331 ? -11.663 0.853 4.586 1.00 95.94 331 SER A C 1
ATOM 2686 O O . SER A 1 331 ? -10.575 1.023 4.028 1.00 95.94 331 SER A O 1
ATOM 2688 N N . ALA A 1 332 ? -12.670 1.719 4.454 1.00 96.06 332 ALA A N 1
ATOM 2689 C CA . ALA A 1 332 ? -12.634 2.930 3.634 1.00 96.06 332 ALA A CA 1
ATOM 2690 C C . ALA A 1 332 ? -11.775 4.035 4.283 1.00 96.06 332 ALA A C 1
ATOM 2692 O O . ALA A 1 332 ? -12.277 5.004 4.860 1.00 96.06 332 ALA A O 1
ATOM 2693 N N . PHE A 1 333 ? -10.452 3.857 4.223 1.00 97.12 333 PHE A N 1
ATOM 2694 C CA . PHE A 1 333 ? -9.463 4.624 4.980 1.00 97.12 333 PHE A CA 1
ATOM 2695 C C . PHE A 1 333 ? -9.613 6.144 4.801 1.00 97.12 333 PHE A C 1
ATOM 2697 O O . PHE A 1 333 ? -9.367 6.695 3.732 1.00 97.12 333 PHE A O 1
ATOM 2704 N N . GLY A 1 334 ? -10.047 6.831 5.863 1.00 94.75 334 GLY A N 1
ATOM 2705 C CA . GLY A 1 334 ? -10.230 8.288 5.876 1.00 94.75 334 GLY A CA 1
ATOM 2706 C C . GLY A 1 334 ? -11.433 8.820 5.082 1.00 94.75 334 GLY A C 1
ATOM 2707 O O . GLY A 1 334 ? -11.592 10.038 4.986 1.00 94.75 334 GLY A O 1
ATOM 2708 N N . CYS A 1 335 ? -12.284 7.953 4.531 1.00 94.62 335 CYS A N 1
ATOM 2709 C CA . CYS A 1 335 ? -13.358 8.333 3.604 1.00 94.62 335 CYS A CA 1
ATOM 2710 C C . CYS A 1 335 ? -14.647 8.831 4.289 1.00 94.62 335 CYS A C 1
ATOM 2712 O O . CYS A 1 335 ? -15.534 9.361 3.630 1.00 94.62 335 CYS A O 1
ATOM 2714 N N . GLY A 1 336 ? -14.757 8.675 5.613 1.00 90.06 336 GLY A N 1
ATOM 2715 C CA . GLY A 1 336 ? -15.855 9.217 6.424 1.00 90.06 336 GLY A CA 1
ATOM 2716 C C . GLY A 1 336 ? -15.566 10.638 6.919 1.00 90.06 336 GLY A C 1
ATOM 2717 O O . GLY A 1 336 ? -15.338 11.557 6.135 1.00 90.06 336 GLY A O 1
ATOM 2718 N N . ALA A 1 337 ? -15.501 10.820 8.242 1.00 88.25 337 ALA A N 1
ATOM 2719 C CA . ALA A 1 337 ? -15.291 12.122 8.893 1.00 88.25 337 ALA A CA 1
ATOM 2720 C C . ALA A 1 337 ? -14.033 12.893 8.429 1.00 88.25 337 ALA A C 1
ATOM 2722 O O . ALA A 1 337 ? -13.943 14.108 8.609 1.00 88.25 337 ALA A O 1
ATOM 2723 N N . PHE A 1 338 ? -13.044 12.204 7.850 1.00 92.75 338 PHE A N 1
ATOM 2724 C CA . PHE A 1 338 ? -11.800 12.803 7.356 1.00 92.75 338 PHE A CA 1
ATOM 2725 C C . PHE A 1 338 ? -11.847 13.192 5.875 1.00 92.75 338 PHE A C 1
ATOM 2727 O O . PHE A 1 338 ? -10.877 13.773 5.395 1.00 92.75 338 PHE A O 1
ATOM 2734 N N . LYS A 1 339 ? -12.971 12.959 5.183 1.00 93.56 339 LYS A N 1
ATOM 2735 C CA . LYS A 1 339 ? -13.271 13.520 3.858 1.00 93.56 339 LYS A CA 1
ATOM 2736 C C . LYS A 1 339 ? -12.260 13.169 2.752 1.00 93.56 339 LYS A C 1
ATOM 2738 O O . LYS A 1 339 ? -12.034 13.963 1.843 1.00 93.56 339 LYS A O 1
ATOM 2743 N N . ASN A 1 340 ? -11.658 11.981 2.801 1.00 95.69 340 ASN A N 1
ATOM 2744 C CA . ASN A 1 340 ? -10.878 11.473 1.668 1.00 95.69 340 ASN A CA 1
ATOM 2745 C C . ASN A 1 340 ? -11.837 10.939 0.582 1.00 95.69 340 ASN A C 1
ATOM 2747 O O . ASN A 1 340 ? -12.862 10.351 0.930 1.00 95.69 340 ASN A O 1
ATOM 2751 N N . PRO A 1 341 ? -11.533 11.114 -0.714 1.00 95.56 341 PRO A N 1
ATOM 2752 C CA . PRO A 1 341 ? -12.376 10.616 -1.799 1.00 95.56 341 PRO A CA 1
ATOM 2753 C C . PRO A 1 341 ? -12.284 9.078 -1.909 1.00 95.56 341 PRO A C 1
ATOM 2755 O O . PRO A 1 341 ? -11.188 8.567 -2.161 1.00 95.56 341 PRO A O 1
ATOM 2758 N N . PRO A 1 342 ? -13.397 8.328 -1.756 1.00 95.19 342 PRO A N 1
ATOM 2759 C CA . PRO A 1 342 ? -13.367 6.863 -1.690 1.00 95.19 342 PRO A CA 1
ATOM 2760 C C . PRO A 1 342 ? -12.770 6.196 -2.928 1.00 95.19 342 PRO A C 1
ATOM 2762 O O . PRO A 1 342 ? -11.982 5.263 -2.801 1.00 95.19 342 PRO A O 1
ATOM 2765 N N . GLU A 1 343 ? -13.107 6.700 -4.116 1.00 93.00 343 GLU A N 1
ATOM 2766 C CA . GLU A 1 343 ? -12.635 6.158 -5.392 1.00 93.00 343 GLU A CA 1
ATOM 2767 C C . GLU A 1 343 ? -11.105 6.232 -5.507 1.00 93.00 343 GLU A C 1
ATOM 2769 O O . GLU A 1 343 ? -10.441 5.225 -5.756 1.00 93.00 343 GLU A O 1
ATOM 2774 N N . HIS A 1 344 ? -10.515 7.397 -5.213 1.00 92.94 344 HIS A N 1
ATOM 2775 C CA . HIS A 1 344 ? -9.060 7.547 -5.239 1.00 92.94 344 HIS A CA 1
ATOM 2776 C C . HIS A 1 344 ? -8.382 6.689 -4.164 1.00 92.94 344 HIS A C 1
ATOM 2778 O O . HIS A 1 344 ? -7.355 6.069 -4.429 1.00 92.94 344 HIS A O 1
ATOM 2784 N N . VAL A 1 345 ? -8.941 6.619 -2.949 1.00 96.06 345 VAL A N 1
ATOM 2785 C CA . VAL A 1 345 ? -8.368 5.780 -1.885 1.00 96.06 345 VAL A CA 1
ATOM 2786 C C . VAL A 1 345 ? -8.397 4.300 -2.282 1.00 96.06 345 VAL A C 1
ATOM 2788 O O . VAL A 1 345 ? -7.401 3.608 -2.073 1.00 96.06 345 VAL A O 1
ATOM 2791 N N . ALA A 1 346 ? -9.473 3.818 -2.910 1.00 95.75 346 ALA A N 1
ATOM 2792 C CA . ALA A 1 346 ? -9.553 2.455 -3.432 1.00 95.75 346 ALA A CA 1
ATOM 2793 C C . ALA A 1 346 ? -8.493 2.184 -4.518 1.00 95.75 346 ALA A C 1
ATOM 2795 O O . ALA A 1 346 ? -7.828 1.149 -4.468 1.00 95.75 346 ALA A O 1
ATOM 2796 N N . LEU A 1 347 ? -8.255 3.128 -5.439 1.00 93.12 347 LEU A N 1
ATOM 2797 C CA . LEU A 1 347 ? -7.171 3.027 -6.430 1.00 93.12 347 LEU A CA 1
ATOM 2798 C C . LEU A 1 347 ? -5.772 3.002 -5.779 1.00 93.12 347 LEU A C 1
ATOM 2800 O O . LEU A 1 347 ? -4.903 2.240 -6.204 1.00 93.12 347 LEU A O 1
ATOM 2804 N N . LEU A 1 348 ? -5.546 3.773 -4.709 1.00 93.88 348 LEU A N 1
ATOM 2805 C CA . LEU A 1 348 ? -4.284 3.742 -3.949 1.00 93.88 348 LEU A CA 1
ATOM 2806 C C . LEU A 1 348 ? -4.095 2.419 -3.192 1.00 93.88 348 LEU A C 1
ATOM 2808 O O . LEU A 1 348 ? -2.976 1.922 -3.089 1.00 93.88 348 LEU A O 1
ATOM 2812 N N . PHE A 1 349 ? -5.171 1.811 -2.682 1.00 96.81 349 PHE A N 1
ATOM 2813 C CA . PHE A 1 349 ? -5.104 0.444 -2.164 1.00 96.81 349 PHE A CA 1
ATOM 2814 C C . PHE A 1 349 ? -4.785 -0.556 -3.272 1.00 96.81 349 PHE A C 1
ATOM 2816 O O . PHE A 1 349 ? -3.935 -1.420 -3.068 1.00 96.81 349 PHE A O 1
ATOM 2823 N N . LYS A 1 350 ? -5.421 -0.428 -4.443 1.00 93.25 350 LYS A N 1
ATOM 2824 C CA . LYS A 1 350 ? -5.187 -1.298 -5.600 1.00 93.25 350 LYS A CA 1
ATOM 2825 C C . LYS A 1 350 ? -3.706 -1.324 -5.982 1.00 93.25 350 LYS A C 1
ATOM 2827 O O . LYS A 1 350 ? -3.145 -2.405 -6.150 1.00 93.25 350 LYS A O 1
ATOM 2832 N N . SER A 1 351 ? -3.042 -0.169 -6.048 1.00 89.75 351 SER A N 1
ATOM 2833 C CA . SER A 1 351 ? -1.612 -0.108 -6.381 1.00 89.75 351 SER A CA 1
ATOM 2834 C C . SER A 1 351 ? -0.720 -0.805 -5.338 1.00 89.75 351 SER A C 1
ATOM 2836 O O . SER A 1 351 ? 0.164 -1.575 -5.725 1.00 89.75 351 SER A O 1
ATOM 2838 N N . VAL A 1 352 ? -0.990 -0.648 -4.034 1.00 93.56 352 VAL A N 1
ATOM 2839 C CA . VAL A 1 352 ? -0.267 -1.380 -2.969 1.00 93.56 352 VAL A CA 1
ATOM 2840 C C . VAL A 1 352 ? -0.573 -2.881 -3.002 1.00 93.56 352 VAL A C 1
ATOM 2842 O O . VAL A 1 352 ? 0.322 -3.699 -2.794 1.00 93.56 352 VAL A O 1
ATOM 2845 N N . ILE A 1 353 ? -1.809 -3.274 -3.308 1.00 94.88 353 ILE A N 1
ATOM 2846 C CA . ILE A 1 353 ? -2.204 -4.680 -3.460 1.00 94.88 353 ILE A CA 1
ATOM 2847 C C . ILE A 1 353 ? -1.378 -5.356 -4.560 1.00 94.88 353 ILE A C 1
ATOM 2849 O O . ILE A 1 353 ? -0.842 -6.438 -4.329 1.00 94.88 353 ILE A O 1
ATOM 2853 N N . TYR A 1 354 ? -1.191 -4.703 -5.712 1.00 90.31 354 TYR A N 1
ATOM 2854 C CA . TYR A 1 354 ? -0.318 -5.216 -6.774 1.00 90.31 354 TYR A CA 1
ATOM 2855 C C . TYR A 1 354 ? 1.147 -5.325 -6.335 1.00 90.31 354 TYR A C 1
ATOM 2857 O O . TYR A 1 354 ? 1.804 -6.310 -6.678 1.00 90.31 354 TYR A O 1
ATOM 2865 N N . GLN A 1 355 ? 1.657 -4.366 -5.550 1.00 89.31 355 GLN A N 1
ATOM 2866 C CA . GLN A 1 355 ? 2.998 -4.456 -4.955 1.00 89.31 355 GLN A CA 1
ATOM 2867 C C . GLN A 1 355 ? 3.129 -5.674 -4.029 1.00 89.31 355 GLN A C 1
ATOM 2869 O O . GLN A 1 355 ? 4.170 -6.328 -4.033 1.00 89.31 355 GLN A O 1
ATOM 2874 N N . TYR A 1 356 ? 2.094 -5.987 -3.247 1.00 93.88 356 TYR A N 1
ATOM 2875 C CA . TYR A 1 356 ? 2.071 -7.070 -2.256 1.00 93.88 356 TYR A CA 1
ATOM 2876 C C . TYR A 1 356 ? 1.382 -8.353 -2.747 1.00 93.88 356 TYR A C 1
ATOM 2878 O O . TYR A 1 356 ? 1.005 -9.198 -1.929 1.00 93.88 356 TYR A O 1
ATOM 2886 N N . ALA A 1 357 ? 1.249 -8.549 -4.059 1.00 93.00 357 ALA A N 1
ATOM 2887 C CA . ALA A 1 357 ? 0.630 -9.751 -4.604 1.00 93.00 357 ALA A CA 1
ATOM 2888 C C . ALA A 1 357 ? 1.342 -11.024 -4.108 1.00 93.00 357 ALA A C 1
ATOM 2890 O O . ALA A 1 357 ? 2.567 -11.134 -4.157 1.00 93.00 357 ALA A O 1
ATOM 2891 N N . GLY A 1 358 ? 0.566 -11.965 -3.569 1.00 95.19 358 GLY A N 1
ATOM 2892 C CA . GLY A 1 358 ? 1.032 -13.209 -2.951 1.00 95.19 358 GLY A CA 1
ATOM 2893 C C . GLY A 1 358 ? 1.632 -13.080 -1.545 1.00 95.19 358 GLY A C 1
ATOM 2894 O O . GLY A 1 358 ? 2.021 -14.095 -0.970 1.00 95.19 358 GLY A O 1
ATOM 2895 N N . TYR A 1 359 ? 1.712 -11.881 -0.953 1.00 96.31 359 TYR A N 1
ATOM 2896 C CA . TYR A 1 359 ? 2.190 -11.706 0.433 1.00 96.31 359 TYR A CA 1
ATOM 2897 C C . TYR A 1 359 ? 1.110 -11.959 1.486 1.00 96.31 359 TYR A C 1
ATOM 2899 O O . TYR A 1 359 ? 1.439 -12.299 2.624 1.00 96.31 359 TYR A O 1
ATOM 2907 N N . PHE A 1 360 ? -0.155 -11.856 1.085 1.00 98.31 360 PHE A N 1
ATOM 2908 C CA . PHE A 1 360 ? -1.331 -12.198 1.879 1.00 98.31 360 PHE A CA 1
ATOM 2909 C C . PHE A 1 360 ? -2.175 -13.215 1.112 1.00 98.31 360 PHE A C 1
ATOM 2911 O O . PHE A 1 360 ? -2.216 -13.187 -0.118 1.00 98.31 360 PHE A O 1
ATOM 2918 N N . LYS A 1 361 ? -2.852 -14.112 1.824 1.00 97.94 361 LYS A N 1
ATOM 2919 C CA . LYS A 1 361 ? -3.775 -15.083 1.231 1.00 97.94 361 LYS A CA 1
ATOM 2920 C C . LYS A 1 361 ? -5.033 -14.373 0.728 1.00 97.94 361 LYS A C 1
ATOM 2922 O O . LYS A 1 361 ? -5.427 -14.551 -0.425 1.00 97.94 361 LYS A O 1
ATOM 2927 N N . THR A 1 362 ? -5.606 -13.518 1.576 1.00 98.31 362 THR A N 1
ATOM 2928 C CA . THR A 1 362 ? -6.817 -12.746 1.269 1.00 98.31 362 THR A CA 1
ATOM 2929 C C . THR A 1 362 ? -6.768 -11.369 1.929 1.00 98.31 362 THR A C 1
ATOM 2931 O O . THR A 1 362 ? -6.276 -11.222 3.046 1.00 98.31 362 THR A O 1
ATOM 2934 N N . ILE A 1 363 ? -7.287 -10.351 1.251 1.00 98.81 363 ILE A N 1
ATOM 2935 C CA . ILE A 1 363 ? -7.471 -8.997 1.775 1.00 98.81 363 ILE A CA 1
ATOM 2936 C C . ILE A 1 363 ? -8.962 -8.683 1.722 1.00 98.81 363 ILE A C 1
ATOM 2938 O O . ILE A 1 363 ? -9.573 -8.716 0.656 1.00 98.81 363 ILE A O 1
ATOM 2942 N N . TYR A 1 364 ? -9.538 -8.365 2.875 1.00 98.75 364 TYR A N 1
ATOM 2943 C CA . TYR A 1 364 ? -10.929 -7.967 2.993 1.00 98.75 364 TYR A CA 1
ATOM 2944 C C . TYR A 1 364 ? -11.047 -6.466 3.219 1.00 98.75 364 TYR A C 1
ATOM 2946 O O . TYR A 1 364 ? -10.327 -5.901 4.041 1.00 98.75 364 TYR A O 1
ATOM 2954 N N . PHE A 1 365 ? -12.011 -5.842 2.551 1.00 98.75 365 PHE A N 1
ATOM 2955 C CA . PHE A 1 365 ? -12.487 -4.502 2.874 1.00 98.75 365 PHE A CA 1
ATOM 2956 C C . PHE A 1 365 ? -13.878 -4.616 3.498 1.00 98.75 365 PHE A C 1
ATOM 2958 O O . PHE A 1 365 ? -14.854 -4.856 2.792 1.00 98.75 365 PHE A O 1
ATOM 2965 N N . ALA A 1 366 ? -13.953 -4.460 4.821 1.00 97.81 366 ALA A N 1
ATOM 2966 C CA . ALA A 1 366 ? -15.199 -4.416 5.580 1.00 97.81 366 ALA A CA 1
ATOM 2967 C C . ALA A 1 366 ? -15.665 -2.957 5.685 1.00 97.81 366 ALA A C 1
ATOM 2969 O O . ALA A 1 366 ? -15.067 -2.147 6.408 1.00 97.81 366 ALA A O 1
ATOM 2970 N N . ILE A 1 367 ? -16.676 -2.594 4.895 1.00 96.25 367 ILE A N 1
ATOM 2971 C CA . ILE A 1 367 ? -17.129 -1.206 4.745 1.00 96.25 367 ILE A CA 1
ATOM 2972 C C . ILE A 1 367 ? -18.634 -1.143 4.962 1.00 96.25 367 ILE A C 1
ATOM 2974 O O . ILE A 1 367 ? -19.398 -1.613 4.128 1.00 96.25 367 ILE A O 1
ATOM 2978 N N . VAL A 1 368 ? -19.036 -0.507 6.060 1.00 90.88 368 VAL A N 1
ATOM 2979 C CA . VAL A 1 368 ? -20.430 -0.161 6.344 1.00 90.88 368 VAL A CA 1
ATOM 2980 C C . VAL A 1 368 ? -20.612 1.323 6.059 1.00 90.88 368 VAL A C 1
ATOM 2982 O O . VAL A 1 368 ? -19.874 2.152 6.599 1.00 90.88 368 VAL A O 1
ATOM 2985 N N . ASP A 1 369 ? -21.582 1.659 5.213 1.00 86.75 369 ASP A N 1
ATOM 2986 C CA . ASP A 1 369 ? -21.956 3.050 4.979 1.00 86.75 369 ASP A CA 1
ATOM 2987 C C . ASP A 1 369 ? -22.711 3.604 6.197 1.00 86.75 369 ASP A C 1
ATOM 2989 O O . ASP A 1 369 ? -23.628 2.979 6.730 1.00 86.75 369 ASP A O 1
ATOM 2993 N N . ASP A 1 370 ? -22.295 4.778 6.669 1.00 78.69 370 ASP A N 1
ATOM 2994 C CA . ASP A 1 370 ? -22.814 5.417 7.876 1.00 78.69 370 ASP A CA 1
ATOM 2995 C C . ASP A 1 370 ? -23.323 6.841 7.593 1.00 78.69 370 ASP A C 1
ATOM 2997 O O . ASP A 1 370 ? -23.373 7.305 6.458 1.00 78.69 370 ASP A O 1
ATOM 3001 N N . HIS A 1 371 ? -23.673 7.585 8.641 1.00 71.88 371 HIS A N 1
ATOM 3002 C CA . HIS A 1 371 ? -24.092 8.988 8.531 1.00 71.88 371 HIS A CA 1
ATOM 3003 C C . HIS A 1 371 ? -23.064 9.952 7.895 1.00 71.88 371 HIS A C 1
ATOM 3005 O O . HIS A 1 371 ? -23.420 11.091 7.608 1.00 71.88 371 HIS A O 1
ATOM 3011 N N . ASN A 1 372 ? -21.807 9.536 7.682 1.00 75.44 372 ASN A N 1
ATOM 3012 C CA . ASN A 1 372 ? -20.792 10.324 6.976 1.00 75.44 372 ASN A CA 1
ATOM 3013 C C . ASN A 1 372 ? -20.759 10.033 5.461 1.00 75.44 372 ASN A C 1
ATOM 3015 O O . ASN A 1 372 ? -19.869 10.528 4.761 1.00 75.44 372 ASN A O 1
ATOM 3019 N N . THR A 1 373 ? -21.695 9.228 4.956 1.00 82.19 373 THR A N 1
ATOM 3020 C CA . THR A 1 373 ? -21.828 8.855 3.541 1.00 82.19 373 THR A CA 1
ATOM 3021 C C . THR A 1 373 ? -22.918 9.652 2.826 1.00 82.19 373 THR A C 1
ATOM 3023 O O . THR A 1 373 ? -23.764 10.270 3.468 1.00 82.19 373 THR A O 1
ATOM 3026 N N . GLY A 1 374 ? -22.877 9.689 1.488 1.00 74.62 374 GLY A N 1
ATOM 3027 C CA . GLY A 1 374 ? -23.841 10.443 0.675 1.00 74.62 374 GLY A CA 1
ATOM 3028 C C . GLY A 1 374 ? -23.566 11.950 0.619 1.00 74.62 374 GLY A C 1
ATOM 3029 O O . GLY A 1 374 ? -24.423 12.732 0.205 1.00 74.62 374 GLY A O 1
ATOM 3030 N N . ASN A 1 375 ? -22.370 12.383 1.030 1.00 80.38 375 ASN A N 1
ATOM 3031 C CA . ASN A 1 375 ? -21.971 13.788 1.027 1.00 80.38 375 ASN A CA 1
ATOM 3032 C C . ASN A 1 375 ? -21.359 14.178 -0.329 1.00 80.38 375 ASN A C 1
ATOM 3034 O O . ASN A 1 375 ? -21.058 13.334 -1.169 1.00 80.38 375 ASN A O 1
ATOM 3038 N N . ARG A 1 376 ? -21.062 15.472 -0.539 1.00 79.69 376 ARG A N 1
ATOM 3039 C CA . ARG A 1 376 ? -20.461 15.982 -1.798 1.00 79.69 376 ARG A CA 1
ATOM 3040 C C . ARG A 1 376 ? -19.179 15.243 -2.233 1.00 79.69 376 ARG A C 1
ATOM 3042 O O . ARG A 1 376 ? -18.841 15.268 -3.420 1.00 79.69 376 ARG A O 1
ATOM 3049 N N . ILE A 1 377 ? -18.448 14.677 -1.273 1.00 80.06 377 ILE A N 1
ATOM 3050 C CA . ILE A 1 377 ? -17.150 14.007 -1.458 1.00 80.06 377 ILE A CA 1
ATOM 3051 C C . ILE A 1 377 ? -17.315 12.500 -1.722 1.00 80.06 377 ILE A C 1
ATOM 3053 O O . ILE A 1 377 ? -16.484 11.922 -2.411 1.00 80.06 377 ILE A O 1
ATOM 3057 N N . ASN A 1 378 ? -18.392 11.880 -1.237 1.00 84.12 378 ASN A N 1
ATOM 3058 C CA . ASN A 1 378 ? -18.695 10.451 -1.372 1.00 84.12 378 ASN A CA 1
ATOM 3059 C C . ASN A 1 378 ? -20.191 10.233 -1.692 1.00 84.12 378 ASN A C 1
ATOM 3061 O O . ASN A 1 378 ? -20.920 9.650 -0.884 1.00 84.12 378 ASN A O 1
ATOM 3065 N N . PRO A 1 379 ? -20.671 10.737 -2.847 1.00 84.88 379 PRO A N 1
ATOM 3066 C CA . PRO A 1 379 ? -22.096 10.730 -3.186 1.00 84.88 379 PRO A CA 1
ATOM 3067 C C . PRO A 1 379 ? -22.688 9.316 -3.252 1.00 84.88 379 PRO A C 1
ATOM 3069 O O . PRO A 1 379 ? -23.822 9.121 -2.831 1.00 84.88 379 PRO A O 1
ATOM 3072 N N . ASP A 1 380 ? -21.898 8.333 -3.687 1.00 86.19 380 ASP A N 1
ATOM 3073 C CA . ASP A 1 380 ? -22.296 6.922 -3.805 1.00 86.19 380 ASP A CA 1
ATOM 3074 C C . ASP A 1 380 ? -21.961 6.091 -2.551 1.00 86.19 380 ASP A C 1
ATOM 3076 O O . ASP A 1 380 ? -21.910 4.862 -2.590 1.00 86.19 380 ASP A O 1
ATOM 3080 N N . GLY A 1 381 ? -21.674 6.770 -1.438 1.00 91.44 381 GLY A N 1
ATOM 3081 C CA . GLY A 1 381 ? -21.150 6.158 -0.224 1.00 91.44 381 GLY A CA 1
ATOM 3082 C C . GLY A 1 381 ? -19.693 5.717 -0.343 1.00 91.44 381 GLY A C 1
ATOM 3083 O O . GLY A 1 381 ? -18.955 6.135 -1.237 1.00 91.44 381 GLY A O 1
ATOM 3084 N N . ASN A 1 382 ? -19.250 4.910 0.618 1.00 94.00 382 ASN A N 1
ATOM 3085 C CA . ASN A 1 382 ? -17.889 4.387 0.679 1.00 94.00 382 ASN A CA 1
ATOM 3086 C C . ASN A 1 382 ? -17.819 2.948 0.152 1.00 94.00 382 ASN A C 1
ATOM 3088 O O . ASN A 1 382 ? -16.800 2.559 -0.417 1.00 94.00 382 ASN A O 1
ATOM 3092 N N . PHE A 1 383 ? -18.882 2.158 0.328 1.00 95.88 383 PHE A N 1
ATOM 3093 C CA . PHE A 1 383 ? -18.899 0.752 -0.072 1.00 95.88 383 PHE A CA 1
ATOM 3094 C C . PHE A 1 383 ? -18.811 0.566 -1.593 1.00 95.88 383 PHE A C 1
ATOM 3096 O O . PHE A 1 383 ? -17.966 -0.193 -2.074 1.00 95.88 383 PHE A O 1
ATOM 3103 N N . LEU A 1 384 ? -19.656 1.267 -2.358 1.00 95.56 384 LEU A N 1
ATOM 3104 C CA . LEU A 1 384 ? -19.779 1.056 -3.803 1.00 95.56 384 LEU A CA 1
ATOM 3105 C C . LEU A 1 384 ? -18.479 1.357 -4.577 1.00 95.56 384 LEU A C 1
ATOM 3107 O O . LEU A 1 384 ? -18.076 0.497 -5.363 1.00 95.56 384 LEU A O 1
ATOM 3111 N N . PRO A 1 385 ? -17.765 2.481 -4.353 1.00 95.00 385 PRO A N 1
ATOM 3112 C CA . PRO A 1 385 ? -16.504 2.745 -5.053 1.00 95.00 385 PRO A CA 1
ATOM 3113 C C . PRO A 1 385 ? -15.438 1.673 -4.798 1.00 95.00 385 PRO A C 1
ATOM 3115 O O . PRO A 1 385 ? -14.796 1.197 -5.735 1.00 95.00 385 PRO A O 1
ATOM 3118 N N . PHE A 1 386 ? -15.287 1.233 -3.543 1.00 97.25 386 PHE A N 1
ATOM 3119 C CA . PHE A 1 386 ? -14.352 0.161 -3.199 1.00 97.25 386 PHE A CA 1
ATOM 3120 C C . PHE A 1 386 ? -14.754 -1.152 -3.862 1.00 97.25 386 PHE A C 1
ATOM 3122 O O . PHE A 1 386 ? -13.898 -1.825 -4.431 1.00 97.25 386 PHE A O 1
ATOM 3129 N N . LYS A 1 387 ? -16.047 -1.496 -3.839 1.00 97.31 387 LYS A N 1
ATOM 3130 C CA . LYS A 1 387 ? -16.548 -2.715 -4.473 1.00 97.31 387 LYS A CA 1
ATOM 3131 C C . LYS A 1 387 ? -16.258 -2.729 -5.972 1.00 97.31 387 LYS A C 1
ATOM 3133 O O . LYS A 1 387 ? -15.713 -3.705 -6.468 1.00 97.31 387 LYS A O 1
ATOM 3138 N N . THR A 1 388 ? -16.552 -1.637 -6.671 1.00 95.62 388 THR A N 1
ATOM 3139 C CA . THR A 1 388 ? -16.325 -1.517 -8.118 1.00 95.62 388 THR A CA 1
ATOM 3140 C C . THR A 1 388 ? -14.851 -1.666 -8.500 1.00 95.62 388 THR A C 1
ATOM 3142 O O . THR A 1 388 ? -14.544 -2.274 -9.521 1.00 95.62 388 THR A O 1
ATOM 3145 N N . ILE A 1 389 ? -13.932 -1.117 -7.698 1.00 93.81 389 ILE A N 1
ATOM 3146 C CA . ILE A 1 389 ? -12.499 -1.087 -8.030 1.00 93.81 389 ILE A CA 1
ATOM 3147 C C . ILE A 1 389 ? -11.762 -2.359 -7.591 1.00 93.81 389 ILE A C 1
ATOM 3149 O O . ILE A 1 389 ? -10.809 -2.767 -8.259 1.00 93.81 389 ILE A O 1
ATOM 3153 N N . LEU A 1 390 ? -12.145 -2.946 -6.452 1.00 96.56 390 LEU A N 1
ATOM 3154 C CA . LEU A 1 390 ? -11.329 -3.939 -5.744 1.00 96.56 390 LEU A CA 1
ATOM 3155 C C . LEU A 1 390 ? -11.966 -5.326 -5.619 1.00 96.56 390 LEU A C 1
ATOM 3157 O O . LEU A 1 390 ? -11.229 -6.299 -5.464 1.00 96.56 390 LEU A O 1
ATOM 3161 N N . ASP A 1 391 ? -13.295 -5.437 -5.631 1.00 97.81 391 ASP A N 1
ATOM 3162 C CA . ASP A 1 391 ? -13.966 -6.710 -5.346 1.00 97.81 391 ASP A CA 1
ATOM 3163 C C . ASP A 1 391 ? -13.708 -7.742 -6.446 1.00 97.81 391 ASP A C 1
ATOM 3165 O O . ASP A 1 391 ? -13.758 -7.439 -7.638 1.00 97.81 391 ASP A O 1
ATOM 3169 N N . GLY A 1 392 ? -13.412 -8.977 -6.044 1.00 96.44 392 GLY A N 1
ATOM 3170 C CA . GLY A 1 392 ? -13.142 -10.075 -6.970 1.00 96.44 392 GLY A CA 1
ATOM 3171 C C . GLY A 1 392 ? -11.767 -10.033 -7.643 1.00 96.44 392 GLY A C 1
ATOM 3172 O O . GLY A 1 392 ? -11.470 -10.929 -8.435 1.00 96.44 392 GLY A O 1
ATOM 3173 N N . LEU A 1 393 ? -10.902 -9.056 -7.332 1.00 94.94 393 LEU A N 1
ATOM 3174 C CA . LEU A 1 393 ? -9.526 -9.079 -7.827 1.00 94.94 393 LEU A CA 1
ATOM 3175 C C . LEU A 1 393 ? -8.788 -10.316 -7.286 1.00 94.94 393 LEU A C 1
ATOM 3177 O O . LEU A 1 393 ? -8.800 -10.609 -6.088 1.00 94.94 393 LEU A O 1
ATOM 3181 N N . ASN A 1 394 ? -8.088 -11.009 -8.178 1.00 95.62 394 ASN A N 1
ATOM 3182 C CA . ASN A 1 394 ? -7.120 -12.046 -7.846 1.00 95.62 394 ASN A CA 1
ATOM 3183 C C . ASN A 1 394 ? -5.781 -11.638 -8.462 1.00 95.62 394 ASN A C 1
ATOM 3185 O O . ASN A 1 394 ? -5.636 -11.614 -9.682 1.00 95.62 394 ASN A O 1
ATOM 3189 N N . VAL A 1 395 ? -4.829 -11.236 -7.618 1.00 92.25 395 VAL A N 1
ATOM 3190 C CA . VAL A 1 395 ? -3.533 -10.715 -8.075 1.00 92.25 395 VAL A CA 1
ATOM 3191 C C . VAL A 1 395 ? -2.437 -11.748 -7.862 1.00 92.25 395 VAL A C 1
ATOM 3193 O O . VAL A 1 395 ? -2.325 -12.346 -6.788 1.00 92.25 395 VAL A O 1
ATOM 3196 N N . HIS A 1 396 ? -1.608 -11.944 -8.882 1.00 90.94 396 HIS A N 1
ATOM 3197 C CA . HIS A 1 396 ? -0.498 -12.891 -8.860 1.00 90.94 396 HIS A CA 1
ATOM 3198 C C . HIS A 1 396 ? 0.836 -12.166 -8.695 1.00 90.94 396 HIS A C 1
ATOM 3200 O O . HIS A 1 396 ? 1.008 -11.100 -9.273 1.00 90.94 396 HIS A O 1
ATOM 3206 N N . PRO A 1 397 ? 1.802 -12.729 -7.953 1.00 88.69 397 PRO A N 1
ATOM 3207 C CA . PRO A 1 397 ? 3.162 -12.212 -7.938 1.00 88.69 397 PRO A CA 1
ATOM 3208 C C . PRO A 1 397 ? 3.737 -12.088 -9.358 1.00 88.69 397 PRO A C 1
ATOM 3210 O O . PRO A 1 397 ? 3.454 -12.936 -10.209 1.00 88.69 397 PRO A O 1
ATOM 3213 N N . PRO A 1 398 ? 4.598 -11.092 -9.614 1.00 79.31 398 PRO A N 1
ATOM 3214 C CA . PRO A 1 398 ? 5.261 -10.950 -10.904 1.00 79.31 398 PRO A CA 1
ATOM 3215 C C . PRO A 1 398 ? 6.130 -12.178 -11.216 1.00 79.31 398 PRO A C 1
ATOM 3217 O O . PRO A 1 398 ? 6.881 -12.663 -10.369 1.00 79.31 398 PRO A O 1
ATOM 3220 N N . THR A 1 399 ? 6.068 -12.663 -12.459 1.00 75.06 399 THR A N 1
ATOM 3221 C CA . THR A 1 399 ? 6.857 -13.823 -12.922 1.00 75.06 399 THR A CA 1
ATOM 3222 C C . THR A 1 399 ? 8.337 -13.493 -13.109 1.00 75.06 399 THR A C 1
ATOM 3224 O O . THR A 1 399 ? 9.194 -14.375 -13.020 1.00 75.06 399 THR A O 1
ATOM 3227 N N . THR A 1 400 ? 8.656 -12.218 -13.342 1.00 72.00 400 THR A N 1
ATOM 3228 C CA . THR A 1 400 ? 10.020 -11.726 -13.541 1.00 72.00 400 THR A CA 1
ATOM 3229 C C . THR A 1 400 ? 10.399 -10.690 -12.497 1.00 72.00 400 THR A C 1
ATOM 3231 O O . THR A 1 400 ? 9.657 -9.747 -12.238 1.00 72.00 400 THR A O 1
ATOM 3234 N N . ILE A 1 401 ? 11.602 -10.829 -11.945 1.00 74.88 401 ILE A N 1
ATOM 3235 C CA . ILE A 1 401 ? 12.147 -9.905 -10.953 1.00 74.88 401 ILE A CA 1
ATOM 3236 C C . ILE A 1 401 ? 13.027 -8.870 -11.661 1.00 74.88 401 ILE A C 1
ATOM 3238 O O . ILE A 1 401 ? 14.000 -9.233 -12.327 1.00 74.88 401 ILE A O 1
ATOM 3242 N N . ARG A 1 402 ? 12.698 -7.583 -11.503 1.00 72.25 402 ARG A N 1
ATOM 3243 C CA . ARG A 1 402 ? 13.425 -6.457 -12.110 1.00 72.25 402 ARG A CA 1
ATOM 3244 C C . ARG A 1 402 ? 14.309 -5.730 -11.097 1.00 72.25 402 ARG A C 1
ATOM 3246 O O . ARG A 1 402 ? 13.931 -5.541 -9.943 1.00 72.25 402 ARG A O 1
ATOM 3253 N N . VAL A 1 403 ? 15.478 -5.273 -11.548 1.00 71.94 403 VAL A N 1
ATOM 3254 C CA . VAL A 1 403 ? 16.313 -4.330 -10.786 1.00 71.94 403 VAL A CA 1
ATOM 3255 C C . VAL A 1 403 ? 15.538 -3.023 -10.593 1.00 71.94 403 VAL A C 1
ATOM 3257 O O . VAL A 1 403 ? 14.794 -2.620 -11.478 1.00 71.94 403 VAL A O 1
ATOM 3260 N N . ASN A 1 404 ? 15.668 -2.389 -9.428 1.00 71.00 404 ASN A N 1
ATOM 3261 C CA . ASN A 1 404 ? 14.869 -1.243 -8.969 1.00 71.00 404 ASN A CA 1
ATOM 3262 C C . ASN A 1 404 ? 13.353 -1.502 -8.863 1.00 71.00 404 ASN A C 1
ATOM 3264 O O . ASN A 1 404 ? 12.589 -0.576 -8.575 1.00 71.00 404 ASN A O 1
ATOM 3268 N N . GLY A 1 405 ? 12.911 -2.747 -9.058 1.00 76.38 405 GLY A N 1
ATOM 3269 C CA . GLY A 1 405 ? 11.538 -3.176 -8.820 1.00 76.38 405 GLY A CA 1
ATOM 3270 C C . GLY A 1 405 ? 11.246 -3.428 -7.341 1.00 76.38 405 GLY A C 1
ATOM 3271 O O . GLY A 1 405 ? 12.137 -3.399 -6.480 1.00 76.38 405 GLY A O 1
ATOM 3272 N N . VAL A 1 406 ? 9.976 -3.711 -7.055 1.00 81.94 406 VAL A N 1
ATOM 3273 C CA . VAL A 1 406 ? 9.507 -4.128 -5.726 1.00 81.94 406 VAL A CA 1
ATOM 3274 C C . VAL A 1 406 ? 8.731 -5.433 -5.783 1.00 81.94 406 VAL A C 1
ATOM 3276 O O . VAL A 1 406 ? 8.019 -5.721 -6.743 1.00 81.94 406 VAL A O 1
ATOM 3279 N N . SER A 1 407 ? 8.855 -6.208 -4.714 1.00 86.50 407 SER A N 1
ATOM 3280 C CA . SER A 1 407 ? 8.001 -7.357 -4.432 1.00 86.50 407 SER A CA 1
ATOM 3281 C C . SER A 1 407 ? 7.695 -7.354 -2.938 1.00 86.50 407 SER A C 1
ATOM 3283 O O . SER A 1 407 ? 8.580 -7.573 -2.098 1.00 86.50 407 SER A O 1
ATOM 3285 N N . GLY A 1 408 ? 6.443 -7.036 -2.618 1.00 88.81 408 GLY A N 1
ATOM 3286 C CA . GLY A 1 408 ? 5.965 -6.742 -1.274 1.00 88.81 408 GLY A CA 1
ATOM 3287 C C . GLY A 1 408 ? 6.813 -5.656 -0.606 1.00 88.81 408 GLY A C 1
ATOM 3288 O O . GLY A 1 408 ? 6.971 -4.570 -1.171 1.00 88.81 408 GLY A O 1
ATOM 3289 N N . PRO A 1 409 ? 7.402 -5.930 0.571 1.00 88.56 409 PRO A N 1
ATOM 3290 C CA . PRO A 1 409 ? 8.243 -4.961 1.268 1.00 88.56 409 PRO A CA 1
ATOM 3291 C C . PRO A 1 409 ? 9.656 -4.840 0.674 1.00 88.56 409 PRO A C 1
ATOM 3293 O O . PRO A 1 409 ? 10.396 -3.931 1.041 1.00 88.56 409 PRO A O 1
ATOM 3296 N N . ASN A 1 410 ? 10.072 -5.760 -0.204 1.00 88.06 410 ASN A N 1
ATOM 3297 C CA . ASN A 1 410 ? 11.453 -5.844 -0.670 1.00 88.06 410 ASN A CA 1
ATOM 3298 C C . ASN A 1 410 ? 11.659 -4.986 -1.917 1.00 88.06 410 ASN A C 1
ATOM 3300 O O . ASN A 1 410 ? 10.980 -5.185 -2.927 1.00 88.06 410 ASN A O 1
ATOM 3304 N N . ARG A 1 411 ? 12.657 -4.100 -1.880 1.00 86.12 411 ARG A N 1
ATOM 3305 C CA . ARG A 1 411 ? 13.129 -3.350 -3.048 1.00 86.12 411 ARG A CA 1
ATOM 3306 C C . ARG A 1 411 ? 14.456 -3.927 -3.526 1.00 86.12 411 ARG A C 1
ATOM 3308 O O . ARG A 1 411 ? 15.386 -4.090 -2.738 1.00 86.12 411 ARG A O 1
ATOM 3315 N N . ILE A 1 412 ? 14.532 -4.242 -4.814 1.00 85.06 412 ILE A N 1
ATOM 3316 C CA . ILE A 1 412 ? 15.716 -4.845 -5.434 1.00 85.06 412 ILE A CA 1
ATOM 3317 C C . ILE A 1 412 ? 16.615 -3.717 -5.926 1.00 85.06 412 ILE A C 1
ATOM 3319 O O . ILE A 1 412 ? 16.215 -2.957 -6.795 1.00 85.06 412 ILE A O 1
ATOM 3323 N N . LEU A 1 413 ? 17.823 -3.588 -5.387 1.00 80.69 413 LEU A N 1
ATOM 3324 C CA . LEU A 1 413 ? 18.742 -2.498 -5.724 1.00 80.69 413 LEU A CA 1
ATOM 3325 C C . LEU A 1 413 ? 19.552 -2.792 -6.985 1.00 80.69 413 LEU A C 1
ATOM 3327 O O . LEU A 1 413 ? 19.710 -1.935 -7.845 1.00 80.69 413 LEU A O 1
ATOM 3331 N N . ASN A 1 414 ? 20.100 -4.001 -7.088 1.00 76.44 414 ASN A N 1
ATOM 3332 C CA . ASN A 1 414 ? 20.868 -4.453 -8.244 1.00 76.44 414 ASN A CA 1
ATOM 3333 C C . ASN A 1 414 ? 21.006 -5.980 -8.238 1.00 76.44 414 ASN A C 1
ATOM 3335 O O . ASN A 1 414 ? 20.598 -6.662 -7.290 1.00 76.44 414 ASN A O 1
ATOM 3339 N N . LYS A 1 415 ? 21.578 -6.497 -9.326 1.00 79.56 415 LYS A N 1
ATOM 3340 C CA . LYS A 1 415 ? 21.961 -7.897 -9.479 1.00 79.56 415 LYS A CA 1
ATOM 3341 C C . LYS A 1 415 ? 23.484 -7.986 -9.475 1.00 79.56 415 LYS A C 1
ATOM 3343 O O . LYS A 1 415 ? 24.144 -7.258 -10.215 1.00 79.56 415 LYS A O 1
ATOM 3348 N N . THR A 1 416 ? 24.036 -8.844 -8.630 1.00 75.88 416 THR A N 1
ATOM 3349 C CA . THR A 1 416 ? 25.476 -9.113 -8.584 1.00 75.88 416 THR A CA 1
ATOM 3350 C C . THR A 1 416 ? 25.914 -9.917 -9.811 1.00 75.88 416 THR A C 1
ATOM 3352 O O . THR A 1 416 ? 25.090 -10.510 -10.513 1.00 75.88 416 THR A O 1
ATOM 3355 N N . SER A 1 417 ? 27.220 -9.957 -10.084 1.00 71.19 417 SER A N 1
ATOM 3356 C CA . SER A 1 417 ? 27.788 -10.691 -11.226 1.00 71.19 417 SER A CA 1
ATOM 3357 C C . SER A 1 417 ? 27.525 -12.202 -11.176 1.00 71.19 417 SER A C 1
ATOM 3359 O O . SER A 1 417 ? 27.378 -12.821 -12.224 1.00 71.19 417 SER A O 1
ATOM 3361 N N . ASP A 1 418 ? 27.396 -12.784 -9.979 1.00 74.88 418 ASP A N 1
ATOM 3362 C CA . ASP A 1 418 ? 27.001 -14.184 -9.751 1.00 74.88 418 ASP A CA 1
ATOM 3363 C C . ASP A 1 418 ? 25.476 -14.410 -9.809 1.00 74.88 418 ASP A C 1
ATOM 3365 O O . ASP A 1 418 ? 24.992 -15.513 -9.565 1.00 74.88 418 ASP A O 1
ATOM 3369 N N . GLY A 1 419 ? 24.699 -13.374 -10.142 1.00 74.12 419 GLY A N 1
ATOM 3370 C CA . GLY A 1 419 ? 23.263 -13.466 -10.383 1.00 74.12 419 GLY A CA 1
ATOM 3371 C C . GLY A 1 419 ? 22.370 -13.377 -9.141 1.00 74.12 419 GLY A C 1
ATOM 3372 O O . GLY A 1 419 ? 21.161 -13.591 -9.267 1.00 74.12 419 GLY A O 1
ATOM 3373 N N . LYS A 1 420 ? 22.913 -13.040 -7.966 1.00 84.31 420 LYS A N 1
ATOM 3374 C CA . LYS A 1 420 ? 22.130 -12.788 -6.743 1.00 84.31 420 LYS A CA 1
ATOM 3375 C C . LYS A 1 420 ? 21.520 -11.386 -6.741 1.00 84.31 420 LYS A C 1
ATOM 3377 O O . LYS A 1 420 ? 21.981 -10.479 -7.429 1.00 84.31 420 LYS A O 1
ATOM 3382 N N . LEU A 1 421 ? 20.459 -11.211 -5.962 1.00 86.31 421 LEU A N 1
ATOM 3383 C CA . LEU A 1 421 ? 19.739 -9.950 -5.811 1.00 86.31 421 LEU A CA 1
ATOM 3384 C C . LEU A 1 421 ? 20.170 -9.256 -4.525 1.00 86.31 421 LEU A C 1
ATOM 3386 O O . LEU A 1 421 ? 20.090 -9.852 -3.451 1.00 86.31 421 LEU A O 1
ATOM 3390 N N . ASN A 1 422 ? 20.566 -7.989 -4.623 1.00 86.81 422 ASN A N 1
ATOM 3391 C CA . ASN A 1 422 ? 20.786 -7.139 -3.459 1.00 86.81 422 ASN A CA 1
ATOM 3392 C C . ASN A 1 422 ? 19.488 -6.420 -3.100 1.00 86.81 422 ASN A C 1
ATOM 3394 O O . ASN A 1 422 ? 18.980 -5.627 -3.892 1.00 86.81 422 ASN A O 1
ATOM 3398 N N . LEU A 1 423 ? 18.953 -6.697 -1.913 1.00 88.75 423 LEU A N 1
ATOM 3399 C CA . LEU A 1 423 ? 17.747 -6.053 -1.401 1.00 88.75 423 LEU A CA 1
ATOM 3400 C C . LEU A 1 423 ? 18.097 -4.876 -0.490 1.00 88.75 423 LEU A C 1
ATOM 3402 O O . LEU A 1 423 ? 19.064 -4.948 0.271 1.00 88.75 423 LEU A O 1
ATOM 3406 N N . SER A 1 424 ? 17.294 -3.814 -0.539 1.00 87.81 424 SER A N 1
ATOM 3407 C CA . SER A 1 424 ? 17.402 -2.708 0.413 1.00 87.81 424 SER A CA 1
ATOM 3408 C C . SER A 1 424 ? 16.874 -3.093 1.792 1.00 87.81 424 SER A C 1
ATOM 3410 O O . SER A 1 424 ? 16.118 -4.054 1.945 1.00 87.81 424 SER A O 1
ATOM 3412 N N . ASP A 1 425 ? 17.204 -2.275 2.790 1.00 89.44 425 ASP A N 1
ATOM 3413 C CA . ASP A 1 425 ? 16.476 -2.274 4.056 1.00 89.44 425 ASP A CA 1
ATOM 3414 C C . ASP A 1 425 ? 14.979 -2.009 3.822 1.00 89.44 425 ASP A C 1
ATOM 3416 O O . ASP A 1 425 ? 14.599 -1.264 2.911 1.00 89.44 425 ASP A O 1
ATOM 3420 N N . VAL A 1 426 ? 14.136 -2.586 4.680 1.00 88.94 426 VAL A N 1
ATOM 3421 C CA . VAL A 1 426 ? 12.698 -2.304 4.736 1.00 88.94 426 VAL A CA 1
ATOM 3422 C C . VAL A 1 426 ? 12.454 -1.344 5.893 1.00 88.94 426 VAL A C 1
ATOM 3424 O O . VAL A 1 426 ? 12.650 -1.715 7.048 1.00 88.94 426 VAL A O 1
ATOM 3427 N N . CYS A 1 427 ? 12.011 -0.122 5.604 1.00 88.50 427 CYS A N 1
ATOM 3428 C CA . CYS A 1 427 ? 11.805 0.941 6.595 1.00 88.50 427 CYS A CA 1
ATOM 3429 C C . CYS A 1 427 ? 10.410 1.566 6.448 1.00 88.50 427 CYS A C 1
ATOM 3431 O O . CYS A 1 427 ? 9.888 1.656 5.338 1.00 88.50 427 CYS A O 1
ATOM 3433 N N . ILE A 1 428 ? 9.842 2.057 7.555 1.00 84.81 428 ILE A N 1
ATOM 3434 C CA . ILE A 1 428 ? 8.503 2.680 7.595 1.00 84.81 428 ILE A CA 1
ATOM 3435 C C . ILE A 1 428 ? 8.434 3.942 6.732 1.00 84.81 428 ILE A C 1
ATOM 3437 O O . ILE A 1 428 ? 7.475 4.130 6.004 1.00 84.81 428 ILE A O 1
ATOM 3441 N N . LEU A 1 429 ? 9.463 4.781 6.733 1.00 77.06 429 LEU A N 1
ATOM 3442 C CA . LEU A 1 429 ? 9.809 5.676 5.625 1.00 77.06 429 LEU A CA 1
ATOM 3443 C C . LEU A 1 429 ? 11.063 6.434 6.055 1.00 77.06 429 LEU A C 1
ATOM 3445 O O . LEU A 1 429 ? 10.999 7.219 6.994 1.00 77.06 429 LEU A O 1
ATOM 3449 N N . TYR A 1 430 ? 12.192 6.198 5.387 1.00 72.44 430 TYR A N 1
ATOM 3450 C CA . TYR A 1 430 ? 13.458 6.848 5.743 1.00 72.44 430 TYR A CA 1
ATOM 3451 C C . TYR A 1 430 ? 13.659 8.203 5.039 1.00 72.44 430 TYR A C 1
ATOM 3453 O O . TYR A 1 430 ? 14.208 9.125 5.634 1.00 72.44 430 TYR A O 1
ATOM 3461 N N . LEU A 1 431 ? 13.176 8.342 3.797 1.00 78.31 431 LEU A N 1
ATOM 3462 C CA . LEU A 1 431 ? 13.272 9.563 2.985 1.00 78.31 431 LEU A CA 1
ATOM 3463 C C . LEU A 1 431 ? 11.886 10.088 2.633 1.00 78.31 431 LEU A C 1
ATOM 3465 O O . LEU A 1 431 ? 10.972 9.301 2.400 1.00 78.31 431 LEU A O 1
ATOM 3469 N N . GLN A 1 432 ? 11.737 11.407 2.530 1.00 82.19 432 GLN A N 1
ATOM 3470 C CA . GLN A 1 432 ? 10.486 11.993 2.051 1.00 82.19 432 GLN A CA 1
ATOM 3471 C C . GLN A 1 432 ? 10.203 11.537 0.612 1.00 82.19 432 GLN A C 1
ATOM 3473 O O . GLN A 1 432 ? 11.140 11.417 -0.181 1.00 82.19 432 GLN A O 1
ATOM 3478 N N . PRO A 1 433 ? 8.944 11.279 0.232 1.00 81.06 433 PRO A N 1
ATOM 3479 C CA . PRO A 1 433 ? 8.629 10.938 -1.144 1.00 81.06 433 PRO A CA 1
ATOM 3480 C C . PRO A 1 433 ? 8.911 12.127 -2.065 1.00 81.06 433 PRO A C 1
ATOM 3482 O O . PRO A 1 433 ? 8.651 13.279 -1.711 1.00 81.06 433 PRO A O 1
ATOM 3485 N N . CYS A 1 434 ? 9.423 11.861 -3.264 1.00 82.94 434 CYS A N 1
ATOM 3486 C CA . CYS A 1 434 ? 9.559 12.893 -4.278 1.00 82.94 434 CYS A CA 1
ATOM 3487 C C . CYS A 1 434 ? 8.171 13.417 -4.659 1.00 82.94 434 CYS A C 1
ATOM 3489 O O . CYS A 1 434 ? 7.322 12.652 -5.116 1.00 82.94 434 CYS A O 1
ATOM 3491 N N . GLN A 1 435 ? 7.959 14.731 -4.557 1.00 77.81 435 GLN A N 1
ATOM 3492 C CA . GLN A 1 435 ? 6.703 15.372 -4.964 1.00 77.81 435 GLN A CA 1
ATOM 3493 C C . GLN A 1 435 ? 6.353 15.133 -6.439 1.00 77.81 435 GLN A C 1
ATOM 3495 O O . GLN A 1 435 ? 5.205 15.314 -6.839 1.00 77.81 435 GLN A O 1
ATOM 3500 N N . TYR A 1 436 ? 7.328 14.749 -7.270 1.00 77.81 436 TYR A N 1
ATOM 3501 C CA . TYR A 1 436 ? 7.108 14.474 -8.681 1.00 77.81 436 TYR A CA 1
ATOM 3502 C C . TYR A 1 436 ? 6.673 13.032 -8.979 1.00 77.81 436 TYR A C 1
ATOM 3504 O O . TYR A 1 436 ? 6.092 12.810 -10.044 1.00 77.81 436 TYR A O 1
ATOM 3512 N N . GLY A 1 437 ? 6.829 12.102 -8.027 1.00 76.75 437 GLY A N 1
ATOM 3513 C CA . GLY A 1 437 ? 6.414 10.703 -8.166 1.00 76.75 437 GLY A CA 1
ATOM 3514 C C . GLY A 1 437 ? 7.089 10.012 -9.353 1.00 76.75 437 GLY A C 1
ATOM 3515 O O . GLY A 1 437 ? 8.286 10.198 -9.578 1.00 76.75 437 GLY A O 1
ATOM 3516 N N . SER A 1 438 ? 6.322 9.245 -10.137 1.00 73.50 438 SER A N 1
ATOM 3517 C CA . SER A 1 438 ? 6.832 8.551 -11.330 1.00 73.50 438 SER A CA 1
ATOM 3518 C C . SER A 1 438 ? 7.223 9.503 -12.466 1.00 73.50 438 SER A C 1
ATOM 3520 O O . SER A 1 438 ? 7.930 9.111 -13.386 1.00 73.50 438 SER A O 1
ATOM 3522 N N . LYS A 1 439 ? 6.808 10.775 -12.384 1.00 74.94 439 LYS A N 1
ATOM 3523 C CA . LYS A 1 439 ? 7.098 11.835 -13.363 1.00 74.94 439 LYS A CA 1
ATOM 3524 C C . LYS A 1 439 ? 8.300 12.700 -12.966 1.00 74.94 439 LYS A C 1
ATOM 3526 O O . LYS A 1 439 ? 8.438 13.821 -13.448 1.00 74.94 439 LYS A O 1
ATOM 3531 N N . CYS A 1 440 ? 9.123 12.244 -12.024 1.00 78.56 440 CYS A N 1
ATOM 3532 C CA . CYS A 1 440 ? 10.310 12.984 -11.614 1.00 78.56 440 CYS A CA 1
ATOM 3533 C C . CYS A 1 440 ? 11.346 13.030 -12.751 1.00 78.56 440 CYS A C 1
ATOM 3535 O O . CYS A 1 440 ? 11.777 11.992 -13.241 1.00 78.56 440 CYS A O 1
ATOM 3537 N N . HIS A 1 441 ? 11.776 14.228 -13.153 1.00 77.88 441 HIS A N 1
ATOM 3538 C CA . HIS A 1 441 ? 12.834 14.397 -14.160 1.00 77.88 441 HIS A CA 1
ATOM 3539 C C . HIS A 1 441 ? 14.244 14.160 -13.589 1.00 77.88 441 HIS A C 1
ATOM 3541 O O . HIS A 1 441 ? 15.182 13.890 -14.335 1.00 77.88 441 HIS A O 1
ATOM 3547 N N . ASP A 1 442 ? 14.383 14.191 -12.261 1.00 78.00 442 ASP A N 1
ATOM 3548 C CA . ASP A 1 442 ? 15.645 14.040 -11.532 1.00 78.00 442 ASP A CA 1
ATOM 3549 C C . ASP A 1 442 ? 15.905 12.598 -11.055 1.00 78.00 442 ASP A C 1
ATOM 3551 O O . ASP A 1 442 ? 16.757 12.371 -10.195 1.00 78.00 442 ASP A O 1
ATOM 3555 N N . LEU A 1 443 ? 15.228 11.592 -11.630 1.00 71.50 443 LEU A N 1
ATOM 3556 C CA . LEU A 1 443 ? 15.398 10.167 -11.278 1.00 71.50 443 LEU A CA 1
ATOM 3557 C C . LEU A 1 443 ? 16.841 9.663 -11.406 1.00 71.50 443 LEU A C 1
ATOM 3559 O O . LEU A 1 443 ? 17.199 8.643 -10.821 1.00 71.50 443 LEU A O 1
ATOM 3563 N N . LYS A 1 444 ? 17.683 10.362 -12.170 1.00 68.38 444 LYS A N 1
ATOM 3564 C CA . LYS A 1 444 ? 19.103 10.034 -12.360 1.00 68.38 444 LYS A CA 1
ATOM 3565 C C . LYS A 1 444 ? 20.053 10.914 -11.560 1.00 68.38 444 LYS A C 1
ATOM 3567 O O . LYS A 1 444 ? 21.251 10.655 -11.573 1.00 68.38 444 LYS A O 1
ATOM 3572 N N . ASN A 1 445 ? 19.548 11.932 -10.870 1.00 75.25 445 ASN A N 1
ATOM 3573 C CA . ASN A 1 445 ? 20.359 12.847 -10.082 1.00 75.25 445 ASN A CA 1
ATOM 3574 C C . ASN A 1 445 ? 20.682 12.200 -8.717 1.00 75.25 445 ASN A C 1
ATOM 3576 O O . ASN A 1 445 ? 19.774 12.016 -7.900 1.00 75.25 445 ASN A O 1
ATOM 3580 N N . PRO A 1 446 ? 21.955 11.862 -8.420 1.00 73.44 446 PRO A N 1
ATOM 3581 C CA . PRO A 1 446 ? 22.317 11.194 -7.169 1.00 73.44 446 PRO A CA 1
ATOM 3582 C C . PRO A 1 446 ? 21.988 12.030 -5.927 1.00 73.44 446 PRO A C 1
ATOM 3584 O O . PRO A 1 446 ? 21.555 11.489 -4.914 1.00 73.44 446 PRO A O 1
ATOM 3587 N N . GLN A 1 447 ? 22.136 13.356 -6.006 1.00 79.75 447 GLN A N 1
ATOM 3588 C CA . GLN A 1 447 ? 21.820 14.254 -4.897 1.00 79.75 447 GLN A CA 1
ATOM 3589 C C . GLN A 1 447 ? 20.310 14.309 -4.634 1.00 79.75 447 GLN A C 1
ATOM 3591 O O . GLN A 1 447 ? 19.890 14.361 -3.480 1.00 79.75 447 GLN A O 1
ATOM 3596 N N . HIS A 1 448 ? 19.487 14.259 -5.684 1.00 84.12 448 HIS A N 1
ATOM 3597 C CA . HIS A 1 448 ? 18.034 14.187 -5.548 1.00 84.12 448 HIS A CA 1
ATOM 3598 C C . HIS A 1 448 ? 17.593 12.841 -4.952 1.00 84.12 448 HIS A C 1
ATOM 3600 O O . HIS A 1 448 ? 16.869 12.817 -3.960 1.00 84.12 448 HIS A O 1
ATOM 3606 N N . ASN A 1 449 ? 18.100 11.729 -5.489 1.00 77.88 449 ASN A N 1
ATOM 3607 C CA . ASN A 1 449 ? 17.788 10.377 -5.013 1.00 77.88 449 ASN A CA 1
ATOM 3608 C C . ASN A 1 449 ? 18.230 10.107 -3.567 1.00 77.88 449 ASN A C 1
ATOM 3610 O O . ASN A 1 449 ? 17.596 9.315 -2.876 1.00 77.88 449 ASN A O 1
ATOM 3614 N N . ASN A 1 450 ? 19.284 10.773 -3.089 1.00 81.38 450 ASN A N 1
ATOM 3615 C CA . ASN A 1 450 ? 19.703 10.679 -1.688 1.00 81.38 450 ASN A CA 1
ATOM 3616 C C . ASN A 1 450 ? 18.743 11.394 -0.726 1.00 81.38 450 ASN A C 1
ATOM 3618 O O . ASN A 1 450 ? 18.715 11.065 0.457 1.00 81.38 450 ASN A O 1
ATOM 3622 N N . ASN A 1 451 ? 17.970 12.364 -1.219 1.00 85.25 451 ASN A N 1
ATOM 3623 C CA . ASN A 1 451 ? 17.068 13.176 -0.404 1.00 85.25 451 ASN A CA 1
ATOM 3624 C C . ASN A 1 451 ? 15.595 12.764 -0.548 1.00 85.25 451 ASN A C 1
ATOM 3626 O O . ASN A 1 451 ? 14.810 13.001 0.371 1.00 85.25 451 ASN A O 1
ATOM 3630 N N . TYR A 1 452 ? 15.221 12.142 -1.672 1.00 85.56 452 TYR A N 1
ATOM 3631 C CA . TYR A 1 452 ? 13.837 11.807 -1.990 1.00 85.56 452 TYR A CA 1
ATOM 3632 C C . TYR A 1 452 ? 13.660 10.360 -2.449 1.00 85.56 452 TYR A C 1
ATOM 3634 O O . TYR A 1 452 ? 14.411 9.841 -3.274 1.00 85.56 452 TYR A O 1
ATOM 3642 N N . LEU A 1 453 ? 12.604 9.722 -1.943 1.00 80.62 453 LEU A N 1
ATOM 3643 C CA . LEU A 1 453 ? 12.190 8.390 -2.361 1.00 80.62 453 LEU A CA 1
ATOM 3644 C C . LEU A 1 453 ? 11.390 8.462 -3.665 1.00 80.62 453 LEU A C 1
ATOM 3646 O O . LEU A 1 453 ? 10.457 9.258 -3.786 1.00 80.62 453 LEU A O 1
ATOM 3650 N N . HIS A 1 454 ? 11.692 7.562 -4.595 1.00 79.81 454 HIS A N 1
ATOM 3651 C CA . HIS A 1 454 ? 10.941 7.411 -5.836 1.00 79.81 454 HIS A CA 1
ATOM 3652 C C . HIS A 1 454 ? 10.109 6.126 -5.858 1.00 79.81 454 HIS A C 1
ATOM 3654 O O . HIS A 1 454 ? 10.506 5.109 -5.255 1.00 79.81 454 HIS A O 1
ATOM 3660 N N . PRO A 1 455 ? 8.981 6.158 -6.589 1.00 77.38 455 PRO A N 1
ATOM 3661 C CA . PRO A 1 455 ? 8.321 4.980 -7.124 1.00 77.38 455 PRO A CA 1
ATOM 3662 C C . PRO A 1 455 ? 9.288 3.894 -7.599 1.00 77.38 455 PRO A C 1
ATOM 3664 O O . PRO A 1 455 ? 10.278 4.202 -8.265 1.00 77.38 455 PRO A O 1
ATOM 3667 N N . PRO A 1 456 ? 9.040 2.629 -7.247 1.00 76.00 456 PRO A N 1
ATOM 3668 C CA . PRO A 1 456 ? 9.787 1.515 -7.808 1.00 76.00 456 PRO A CA 1
ATOM 3669 C C . PRO A 1 456 ? 9.360 1.232 -9.253 1.00 76.00 456 PRO A C 1
ATOM 3671 O O . PRO A 1 456 ? 8.294 1.665 -9.696 1.00 76.00 456 PRO A O 1
ATOM 3674 N N . ILE A 1 457 ? 10.181 0.480 -9.988 1.00 77.81 457 ILE A N 1
ATOM 3675 C CA . ILE A 1 457 ? 9.814 0.003 -11.329 1.00 77.81 457 ILE A CA 1
ATOM 3676 C C . ILE A 1 457 ? 8.659 -0.997 -11.219 1.00 77.81 457 ILE A C 1
ATOM 3678 O O . ILE A 1 457 ? 8.646 -1.846 -10.325 1.00 77.81 457 ILE A O 1
ATOM 3682 N N . CYS A 1 458 ? 7.693 -0.886 -12.131 1.00 78.38 458 CYS A N 1
ATOM 3683 C CA . CYS A 1 458 ? 6.565 -1.795 -12.240 1.00 78.38 458 CYS A CA 1
ATOM 3684 C C . CYS A 1 458 ? 7.051 -3.222 -12.508 1.00 78.38 458 CYS A C 1
ATOM 3686 O O . CYS A 1 458 ? 7.718 -3.502 -13.508 1.00 78.38 458 CYS A O 1
ATOM 3688 N N . SER A 1 459 ? 6.687 -4.141 -11.616 1.00 71.44 459 SER A N 1
ATOM 3689 C CA . SER A 1 459 ? 7.098 -5.544 -11.710 1.00 71.44 459 SER A CA 1
ATOM 3690 C C . SER A 1 459 ? 6.279 -6.360 -12.722 1.00 71.44 459 SER A C 1
ATOM 3692 O O . SER A 1 459 ? 6.718 -7.438 -13.109 1.00 71.44 459 SER A O 1
ATOM 3694 N N . TYR A 1 460 ? 5.126 -5.849 -13.173 1.00 71.88 460 TYR A N 1
ATOM 3695 C CA . TYR A 1 460 ? 4.232 -6.504 -14.146 1.00 71.88 460 TYR A CA 1
ATOM 3696 C C . TYR A 1 460 ? 4.519 -6.128 -15.601 1.00 71.88 460 TYR A C 1
ATOM 3698 O O . TYR A 1 460 ? 3.889 -6.659 -16.509 1.00 71.88 460 TYR A O 1
ATOM 3706 N N . GLN A 1 461 ? 5.452 -5.208 -15.847 1.00 67.00 461 GLN A N 1
ATOM 3707 C CA . GLN A 1 461 ? 5.839 -4.864 -17.207 1.00 67.00 461 GLN A CA 1
ATOM 3708 C C . GLN A 1 461 ? 6.673 -6.010 -17.796 1.00 67.00 461 GLN A C 1
ATOM 3710 O O . GLN A 1 461 ? 7.784 -6.295 -17.328 1.00 67.00 461 GLN A O 1
ATOM 3715 N N . ASP A 1 462 ? 6.159 -6.664 -18.835 1.00 55.41 462 ASP A N 1
ATOM 3716 C CA . ASP A 1 462 ? 6.905 -7.689 -19.558 1.00 55.41 462 ASP A CA 1
ATOM 3717 C C . ASP A 1 462 ? 8.099 -7.083 -20.326 1.00 55.41 462 ASP A C 1
ATOM 3719 O O . ASP A 1 462 ? 8.265 -5.865 -20.462 1.00 55.41 462 ASP A O 1
ATOM 3723 N N . ALA A 1 463 ? 9.001 -7.941 -20.802 1.00 47.53 463 ALA A N 1
ATOM 3724 C CA . ALA A 1 463 ? 10.165 -7.531 -21.586 1.00 47.53 463 ALA A CA 1
ATOM 3725 C C . ALA A 1 463 ? 9.800 -6.835 -22.919 1.00 47.53 463 ALA A C 1
ATOM 3727 O O . ALA A 1 463 ? 10.706 -6.337 -23.586 1.00 47.53 463 ALA A O 1
ATOM 3728 N N . THR A 1 464 ? 8.519 -6.804 -23.296 1.00 48.31 464 THR A N 1
ATOM 3729 C CA . THR A 1 464 ? 7.973 -6.318 -24.571 1.00 48.31 464 THR A CA 1
ATOM 3730 C C . THR A 1 464 ? 7.036 -5.117 -24.425 1.00 48.31 464 THR A C 1
ATOM 3732 O O . THR A 1 464 ? 6.465 -4.683 -25.419 1.00 48.31 464 THR A O 1
ATOM 3735 N N . SER A 1 465 ? 7.023 -4.495 -23.240 1.00 55.31 465 SER A N 1
ATOM 3736 C CA . SER A 1 465 ? 6.529 -3.156 -22.886 1.00 55.31 465 SER A CA 1
ATOM 3737 C C . SER A 1 465 ? 5.105 -2.987 -22.350 1.00 55.31 465 SER A C 1
ATOM 3739 O O . SER A 1 465 ? 4.847 -1.894 -21.849 1.00 55.31 465 SER A O 1
ATOM 3741 N N . SER A 1 466 ? 4.227 -3.995 -22.296 1.00 63.31 466 SER A N 1
ATOM 3742 C CA . SER A 1 466 ? 2.860 -3.799 -21.767 1.00 63.31 466 SER A CA 1
ATOM 3743 C C . SER A 1 466 ? 2.711 -4.236 -20.308 1.00 63.31 466 SER A C 1
ATOM 3745 O O . SER A 1 466 ? 2.934 -5.394 -19.968 1.00 63.31 466 SER A O 1
ATOM 3747 N N . CYS A 1 467 ? 2.312 -3.300 -19.445 1.00 72.94 467 CYS A N 1
ATOM 3748 C CA . CYS A 1 467 ? 1.794 -3.594 -18.110 1.00 72.94 467 CYS A CA 1
ATOM 3749 C C . CYS A 1 467 ? 0.270 -3.751 -18.211 1.00 72.94 467 CYS A C 1
ATOM 3751 O O . CYS A 1 467 ? -0.398 -2.916 -18.820 1.00 72.94 467 CYS A O 1
ATOM 3753 N N . GLU A 1 468 ? -0.299 -4.777 -17.581 1.00 71.00 468 GLU A N 1
ATOM 3754 C CA . GLU A 1 468 ? -1.753 -5.017 -17.580 1.00 71.00 468 GLU A CA 1
ATOM 3755 C C . GLU A 1 468 ? -2.557 -3.882 -16.914 1.00 71.00 468 GLU A C 1
ATOM 3757 O O . GLU A 1 468 ? -3.762 -3.767 -17.117 1.00 71.00 468 GLU A O 1
ATOM 3762 N N . GLN A 1 469 ? -1.894 -3.021 -16.134 1.00 74.44 469 GLN A N 1
ATOM 3763 C CA . GLN A 1 469 ? -2.492 -1.896 -15.408 1.00 74.44 469 GLN A CA 1
ATOM 3764 C C . GLN A 1 469 ? -2.197 -0.530 -16.057 1.00 74.44 469 GLN A C 1
ATOM 3766 O O . GLN A 1 469 ? -2.285 0.499 -15.393 1.00 74.44 469 GLN A O 1
ATOM 3771 N N . MET A 1 470 ? -1.868 -0.485 -17.355 1.00 74.12 470 MET A N 1
ATOM 3772 C CA . MET A 1 470 ? -1.555 0.772 -18.062 1.00 74.12 470 MET A CA 1
ATOM 3773 C C . MET A 1 470 ? -2.685 1.812 -18.067 1.00 74.12 470 MET A C 1
ATOM 3775 O O . MET A 1 470 ? -2.411 3.004 -18.170 1.00 74.12 470 MET A O 1
ATOM 3779 N N . ASN A 1 471 ? -3.939 1.374 -17.942 1.00 73.31 471 ASN A N 1
ATOM 3780 C CA . ASN A 1 471 ? -5.103 2.265 -17.900 1.00 73.31 471 ASN A CA 1
ATOM 3781 C C . ASN A 1 471 ? -5.425 2.769 -16.482 1.00 73.31 471 ASN A C 1
ATOM 3783 O O . ASN A 1 471 ? -6.344 3.564 -16.313 1.00 73.31 471 ASN A O 1
ATOM 3787 N N . ASP A 1 472 ? -4.712 2.294 -15.457 1.00 71.31 472 ASP A N 1
ATOM 3788 C CA . ASP A 1 472 ? -4.910 2.722 -14.076 1.00 71.31 472 ASP A CA 1
ATOM 3789 C C . ASP A 1 472 ? -3.990 3.913 -13.776 1.00 71.31 472 ASP A C 1
ATOM 3791 O O . ASP A 1 472 ? -2.770 3.782 -13.648 1.00 71.31 472 ASP A O 1
ATOM 3795 N N . GLU A 1 473 ? -4.580 5.105 -13.697 1.00 73.88 473 GLU A N 1
ATOM 3796 C CA . GLU A 1 473 ? -3.835 6.354 -13.520 1.00 73.88 473 GLU A CA 1
ATOM 3797 C C . GLU A 1 473 ? -2.985 6.355 -12.244 1.00 73.88 473 GLU A C 1
ATOM 3799 O O . GLU A 1 473 ? -1.860 6.863 -12.245 1.00 73.88 473 GLU A O 1
ATOM 3804 N N . VAL A 1 474 ? -3.485 5.746 -11.164 1.00 77.19 474 VAL A N 1
ATOM 3805 C CA . VAL A 1 474 ? -2.768 5.665 -9.889 1.00 77.19 474 VAL A CA 1
ATOM 3806 C C . VAL A 1 474 ? -1.613 4.688 -10.001 1.00 77.19 474 VAL A C 1
ATOM 3808 O O . VAL A 1 474 ? -0.515 5.001 -9.543 1.00 77.19 474 VAL A O 1
ATOM 3811 N N . HIS A 1 475 ? -1.800 3.546 -10.660 1.00 81.38 475 HIS A N 1
ATOM 3812 C CA . HIS A 1 475 ? -0.712 2.616 -10.949 1.00 81.38 475 HIS A CA 1
ATOM 3813 C C . HIS A 1 475 ? 0.401 3.295 -11.762 1.00 81.38 475 HIS A C 1
ATOM 3815 O O . HIS A 1 475 ? 1.564 3.276 -11.354 1.00 81.38 475 HIS A O 1
ATOM 3821 N N . MET A 1 476 ? 0.049 3.966 -12.862 1.00 77.94 476 MET A N 1
ATOM 3822 C CA . MET A 1 476 ? 0.999 4.691 -13.720 1.00 77.94 476 MET A CA 1
ATOM 3823 C C . MET A 1 476 ? 1.692 5.857 -12.998 1.00 77.94 476 MET A C 1
ATOM 3825 O O . MET A 1 476 ? 2.822 6.235 -13.320 1.00 77.94 476 MET A O 1
ATOM 3829 N N . PHE A 1 477 ? 1.038 6.427 -11.990 1.00 77.12 477 PHE A N 1
ATOM 3830 C CA . PHE A 1 477 ? 1.610 7.453 -11.127 1.00 77.12 477 PHE A CA 1
ATOM 3831 C C . PHE A 1 477 ? 2.539 6.897 -10.029 1.00 77.12 477 PHE A C 1
ATOM 3833 O O . PHE A 1 477 ? 3.500 7.552 -9.614 1.00 77.12 477 PHE A O 1
ATOM 3840 N N . THR A 1 478 ? 2.258 5.685 -9.557 1.00 76.94 478 THR A N 1
ATOM 3841 C CA . THR A 1 478 ? 2.894 5.076 -8.379 1.00 76.94 478 THR A CA 1
ATOM 3842 C C . THR A 1 478 ? 4.057 4.153 -8.734 1.00 76.94 478 THR A C 1
ATOM 3844 O O . THR A 1 478 ? 4.898 3.891 -7.875 1.00 76.94 478 THR A O 1
ATOM 3847 N N . PHE A 1 479 ? 4.140 3.694 -9.986 1.00 78.69 479 PHE A N 1
ATOM 3848 C CA . PHE A 1 479 ? 5.221 2.849 -10.494 1.00 78.69 479 PHE A CA 1
ATOM 3849 C C . PHE A 1 479 ? 5.894 3.457 -11.726 1.00 78.69 479 PHE A C 1
ATOM 3851 O O . PHE A 1 479 ? 5.245 4.045 -12.593 1.00 78.69 479 PHE A O 1
ATOM 3858 N N . LEU A 1 480 ? 7.211 3.271 -11.826 1.00 78.31 480 LEU A N 1
ATOM 3859 C CA . LEU A 1 480 ? 7.970 3.606 -13.029 1.00 78.31 480 LEU A CA 1
ATOM 3860 C C . LEU A 1 480 ? 7.760 2.525 -14.089 1.00 78.31 480 LEU A C 1
ATOM 3862 O O . LEU A 1 480 ? 7.910 1.337 -13.810 1.00 78.31 480 LEU A O 1
ATOM 3866 N N . HIS A 1 481 ? 7.445 2.943 -15.306 1.00 74.75 481 HIS A N 1
ATOM 3867 C CA . HIS A 1 481 ? 7.335 2.066 -16.463 1.00 74.75 481 HIS A CA 1
ATOM 3868 C C . HIS A 1 481 ? 8.418 2.475 -17.450 1.00 74.75 481 HIS A C 1
ATOM 3870 O O . HIS A 1 481 ? 8.363 3.576 -17.992 1.00 74.75 481 HIS A O 1
ATOM 3876 N N . ASN A 1 482 ? 9.394 1.598 -17.674 1.00 68.12 482 ASN A N 1
ATOM 3877 C CA . ASN A 1 482 ? 10.500 1.868 -18.587 1.00 68.12 482 ASN A CA 1
ATOM 3878 C C . ASN A 1 482 ? 10.309 0.999 -19.825 1.00 68.12 482 ASN A C 1
ATOM 3880 O O . ASN A 1 482 ? 10.221 -0.229 -19.735 1.00 68.12 482 ASN A O 1
ATOM 3884 N N . ILE A 1 483 ? 10.221 1.631 -20.989 1.00 63.22 483 ILE A N 1
ATOM 3885 C CA . ILE A 1 483 ? 10.070 0.921 -22.260 1.00 63.22 483 ILE A CA 1
ATOM 3886 C C . ILE A 1 483 ? 11.449 0.373 -22.638 1.00 63.22 483 ILE A C 1
ATOM 3888 O O . ILE A 1 483 ? 12.454 1.046 -22.440 1.00 63.22 483 ILE A O 1
ATOM 3892 N N . LYS A 1 484 ? 11.564 -0.848 -23.166 1.00 64.31 484 LYS A N 1
ATOM 3893 C CA . LYS A 1 484 ? 12.877 -1.294 -23.655 1.00 64.31 484 LYS A CA 1
ATOM 3894 C C . LYS A 1 484 ? 13.350 -0.388 -24.782 1.00 64.31 484 LYS A C 1
ATOM 3896 O O . LYS A 1 484 ? 12.583 -0.069 -25.690 1.00 64.31 484 LYS A O 1
ATOM 3901 N N . CYS A 1 485 ? 14.615 0.016 -24.741 1.00 71.50 485 CYS A N 1
ATOM 3902 C CA . CYS A 1 485 ? 15.184 0.757 -25.851 1.00 71.50 485 CYS A CA 1
ATOM 3903 C C . CYS A 1 485 ? 15.155 -0.104 -27.122 1.00 71.50 485 CYS A C 1
ATOM 3905 O O . CYS A 1 485 ? 15.707 -1.199 -27.131 1.00 71.50 485 CYS A O 1
ATOM 3907 N N . GLN A 1 486 ? 14.601 0.417 -28.221 1.00 71.25 486 GLN A N 1
ATOM 3908 C CA . GLN A 1 486 ? 14.559 -0.279 -29.521 1.00 71.25 486 GLN A CA 1
ATOM 3909 C C . GLN A 1 486 ? 15.943 -0.689 -30.065 1.00 71.25 486 GLN A C 1
ATOM 3911 O O . GLN A 1 486 ? 16.036 -1.510 -30.973 1.00 71.25 486 GLN A O 1
ATOM 3916 N N . TYR A 1 487 ? 17.013 -0.091 -29.535 1.00 71.06 487 TYR A N 1
ATOM 3917 C CA . TYR A 1 487 ? 18.393 -0.346 -29.936 1.00 71.06 487 TYR A CA 1
ATOM 3918 C C . TYR A 1 487 ? 19.167 -1.228 -28.933 1.00 71.06 487 TYR A C 1
ATOM 3920 O O . TYR A 1 487 ? 20.317 -1.559 -29.213 1.00 71.06 487 TYR A O 1
ATOM 3928 N N . ASP A 1 488 ? 18.575 -1.607 -27.787 1.00 74.75 488 ASP A N 1
ATOM 3929 C CA . ASP A 1 488 ? 19.196 -2.408 -26.711 1.00 74.75 488 ASP A CA 1
ATOM 3930 C C . ASP A 1 488 ? 20.668 -2.006 -26.428 1.00 74.75 488 ASP A C 1
ATOM 3932 O O . ASP A 1 488 ? 20.959 -0.831 -26.175 1.00 74.75 488 ASP A O 1
ATOM 3936 N N . GLY A 1 489 ? 21.613 -2.957 -26.471 1.00 73.50 489 GLY A N 1
ATOM 3937 C CA . GLY A 1 489 ? 23.047 -2.735 -26.258 1.00 73.50 489 GLY A CA 1
ATOM 3938 C C . GLY A 1 489 ? 23.711 -1.828 -27.302 1.00 73.50 489 GLY A C 1
ATOM 3939 O O . GLY A 1 489 ? 24.755 -1.236 -27.041 1.00 73.50 489 GLY A O 1
ATOM 3940 N N . GLN A 1 490 ? 23.068 -1.623 -28.454 1.00 73.69 490 GLN A N 1
ATOM 3941 C CA . GLN A 1 490 ? 23.555 -0.757 -29.532 1.00 73.69 490 GLN A CA 1
ATOM 3942 C C . GLN A 1 490 ? 23.051 0.690 -29.411 1.00 73.69 490 GLN A C 1
ATOM 3944 O O . GLN A 1 490 ? 23.283 1.512 -30.301 1.00 73.69 490 GLN A O 1
ATOM 3949 N N . CYS A 1 491 ? 22.346 1.021 -28.325 1.00 77.31 491 CYS A N 1
ATOM 3950 C CA . CYS A 1 491 ? 21.890 2.377 -28.071 1.00 77.31 491 CYS A CA 1
ATOM 3951 C C . CYS A 1 491 ? 23.067 3.328 -27.797 1.00 77.31 491 CYS A C 1
ATOM 3953 O O . CYS A 1 491 ? 23.676 3.296 -26.724 1.00 77.31 491 CYS A O 1
ATOM 3955 N N . ASN A 1 492 ? 23.309 4.233 -28.748 1.00 71.94 492 ASN A N 1
ATOM 3956 C CA . ASN A 1 492 ? 24.300 5.310 -28.644 1.00 71.94 492 ASN A CA 1
ATOM 3957 C C . ASN A 1 492 ? 23.712 6.635 -28.132 1.00 71.94 492 ASN A C 1
ATOM 3959 O O . ASN A 1 492 ? 24.422 7.639 -28.086 1.00 71.94 492 ASN A O 1
ATOM 3963 N N . ASP A 1 493 ? 22.422 6.659 -27.792 1.00 72.94 493 ASP A N 1
ATOM 3964 C CA . ASP A 1 493 ? 21.776 7.855 -27.266 1.00 72.94 493 ASP A CA 1
ATOM 3965 C C . ASP A 1 493 ? 22.192 8.091 -25.807 1.00 72.94 493 ASP A C 1
ATOM 3967 O O . ASP A 1 493 ? 22.080 7.204 -24.952 1.00 72.94 493 ASP A O 1
ATOM 3971 N N . ASN A 1 494 ? 22.703 9.292 -25.557 1.00 68.44 494 ASN A N 1
ATOM 3972 C CA . ASN A 1 494 ? 23.168 9.756 -24.256 1.00 68.44 494 ASN A CA 1
ATOM 3973 C C . ASN A 1 494 ? 22.299 10.900 -23.714 1.00 68.44 494 ASN A C 1
ATOM 3975 O O . ASN A 1 494 ? 22.646 11.489 -22.690 1.00 68.44 494 ASN A O 1
ATOM 3979 N N . ASP A 1 495 ? 21.189 11.222 -24.382 1.00 73.31 495 ASP A N 1
ATOM 3980 C CA . ASP A 1 495 ? 20.228 12.202 -23.903 1.00 73.31 495 ASP A CA 1
ATOM 3981 C C . ASP A 1 495 ? 19.648 11.761 -22.542 1.00 73.31 495 ASP A C 1
ATOM 3983 O O . ASP A 1 495 ? 19.125 10.645 -22.415 1.00 73.31 495 ASP A O 1
ATOM 3987 N N . PRO A 1 496 ? 19.729 12.601 -21.492 1.00 62.69 496 PRO A N 1
ATOM 3988 C CA . PRO A 1 496 ? 19.221 12.256 -20.168 1.00 62.69 496 PRO A CA 1
ATOM 3989 C C . PRO A 1 496 ? 17.746 11.847 -20.164 1.00 62.69 496 PRO A C 1
ATOM 3991 O O . PRO A 1 496 ? 17.371 10.967 -19.384 1.00 62.69 496 PRO A O 1
ATOM 3994 N N . LYS A 1 497 ? 16.930 12.443 -21.047 1.00 62.44 497 LYS A N 1
ATOM 3995 C CA . LYS A 1 497 ? 15.508 12.124 -21.174 1.00 62.44 497 LYS A CA 1
ATOM 3996 C C . LYS A 1 497 ? 15.317 10.736 -21.789 1.00 62.44 497 LYS A C 1
ATOM 3998 O O . LYS A 1 497 ? 14.677 9.905 -21.144 1.00 62.44 497 LYS A O 1
ATOM 4003 N N . HIS A 1 498 ? 15.968 10.417 -22.911 1.00 75.06 498 HIS A N 1
ATOM 4004 C CA . HIS A 1 498 ? 15.961 9.054 -23.472 1.00 75.06 498 HIS A CA 1
ATOM 4005 C C . HIS A 1 498 ? 16.407 8.000 -22.456 1.00 75.06 498 HIS A C 1
ATOM 4007 O O . HIS A 1 498 ? 15.727 7.001 -22.230 1.00 75.06 498 HIS A O 1
ATOM 4013 N N . LEU A 1 499 ? 17.534 8.234 -21.781 1.00 66.50 499 LEU A N 1
ATOM 4014 C CA . LEU A 1 499 ? 18.045 7.279 -20.805 1.00 66.50 499 LEU A CA 1
ATOM 4015 C C . LEU A 1 499 ? 17.079 7.088 -19.618 1.00 66.50 499 LEU A C 1
ATOM 4017 O O . LEU A 1 499 ? 17.185 6.085 -18.916 1.00 66.50 499 LEU A O 1
ATOM 4021 N N . SER A 1 500 ? 16.219 8.067 -19.313 1.00 60.62 500 SER A N 1
ATOM 4022 C CA . SER A 1 500 ? 15.222 7.976 -18.233 1.00 60.62 500 SER A CA 1
ATOM 4023 C C . SER A 1 500 ? 13.930 7.278 -18.656 1.00 60.62 500 SER A C 1
ATOM 4025 O O . SER A 1 500 ? 13.294 6.647 -17.819 1.00 60.62 500 SER A O 1
ATOM 4027 N N . GLU A 1 501 ? 13.576 7.363 -19.938 1.00 62.06 501 GLU A N 1
ATOM 4028 C CA . GLU A 1 501 ? 12.356 6.781 -20.507 1.00 62.06 501 GLU A CA 1
ATOM 4029 C C . GLU A 1 501 ? 12.544 5.310 -20.909 1.00 62.06 501 GLU A C 1
ATOM 4031 O O . GLU A 1 501 ? 11.590 4.525 -20.856 1.00 62.06 501 GLU A O 1
ATOM 4036 N N . TYR A 1 502 ? 13.773 4.926 -21.279 1.00 67.25 502 TYR A N 1
ATOM 4037 C CA . TYR A 1 502 ? 14.070 3.595 -21.795 1.00 67.25 502 TYR A CA 1
ATOM 4038 C C . TYR A 1 502 ? 15.020 2.785 -20.911 1.00 67.25 502 TYR A C 1
ATOM 4040 O O . TYR A 1 502 ? 15.998 3.304 -20.376 1.00 67.25 502 TYR A O 1
ATOM 4048 N N . ASP A 1 503 ? 14.741 1.486 -20.796 1.00 68.25 503 ASP A N 1
ATOM 4049 C CA . ASP A 1 503 ? 15.625 0.521 -20.145 1.00 68.25 503 ASP A CA 1
ATOM 4050 C C . ASP A 1 503 ? 16.720 0.040 -21.107 1.00 68.25 503 ASP A C 1
ATOM 4052 O O . ASP A 1 503 ? 16.493 -0.120 -22.315 1.00 68.25 503 ASP A O 1
ATOM 4056 N N . HIS A 1 504 ? 17.906 -0.209 -20.557 1.00 71.69 504 HIS A N 1
ATOM 4057 C CA . HIS A 1 504 ? 19.116 -0.540 -21.305 1.00 71.69 504 HIS A CA 1
ATOM 4058 C C . HIS A 1 504 ? 19.859 -1.718 -20.670 1.00 71.69 504 HIS A C 1
ATOM 4060 O O . HIS A 1 504 ? 19.947 -1.791 -19.444 1.00 71.69 504 HIS A O 1
ATOM 4066 N N . PRO A 1 505 ? 20.500 -2.591 -21.470 1.00 70.69 505 PRO A N 1
ATOM 4067 C CA . PRO A 1 505 ? 21.436 -3.570 -20.935 1.00 70.69 505 PRO A CA 1
ATOM 4068 C C . PRO A 1 505 ? 22.610 -2.905 -20.205 1.00 70.69 505 PRO A C 1
ATOM 4070 O O . PRO A 1 505 ? 23.007 -1.778 -20.520 1.00 70.69 505 PRO A O 1
ATOM 4073 N N . ASN A 1 506 ? 23.203 -3.631 -19.254 1.00 71.69 506 ASN A N 1
ATOM 4074 C CA . ASN A 1 506 ? 24.394 -3.174 -18.539 1.00 71.69 506 ASN A CA 1
ATOM 4075 C C . ASN A 1 506 ? 25.541 -2.855 -19.513 1.00 71.69 506 ASN A C 1
ATOM 4077 O O . ASN A 1 506 ? 25.675 -3.479 -20.571 1.00 71.69 506 ASN A O 1
ATOM 4081 N N . TYR A 1 507 ? 26.407 -1.915 -19.133 1.00 77.75 507 TYR A N 1
ATOM 4082 C CA . TYR A 1 507 ? 27.650 -1.688 -19.866 1.00 77.75 507 TYR A CA 1
ATOM 4083 C C . TYR A 1 507 ? 28.538 -2.938 -19.842 1.00 77.75 507 TYR A C 1
ATOM 4085 O O . TYR A 1 507 ? 28.569 -3.684 -18.861 1.00 77.75 507 TYR A O 1
ATOM 4093 N N . CYS A 1 508 ? 29.267 -3.160 -20.935 1.00 78.69 508 CYS A N 1
ATOM 4094 C CA . CYS A 1 508 ? 30.251 -4.226 -21.050 1.00 78.69 508 CYS A CA 1
ATOM 4095 C C . CYS A 1 508 ? 31.315 -4.084 -19.952 1.00 78.69 508 CYS A C 1
ATOM 4097 O O . CYS A 1 508 ? 31.905 -3.014 -19.791 1.00 78.69 508 CYS A O 1
ATOM 4099 N N . ILE A 1 509 ? 31.587 -5.177 -19.233 1.00 76.19 509 ILE A N 1
ATOM 4100 C CA . ILE A 1 509 ? 32.577 -5.216 -18.144 1.00 76.19 509 ILE A CA 1
ATOM 4101 C C . ILE A 1 509 ? 33.995 -4.866 -18.616 1.00 76.19 509 ILE A C 1
ATOM 4103 O O . ILE A 1 509 ? 34.782 -4.331 -17.841 1.00 76.19 509 ILE A O 1
ATOM 4107 N N . ASP A 1 510 ? 34.296 -5.112 -19.894 1.00 75.88 510 ASP A N 1
ATOM 4108 C CA . ASP A 1 510 ? 35.599 -4.821 -20.497 1.00 75.88 510 ASP A CA 1
ATOM 4109 C C . ASP A 1 510 ? 35.757 -3.333 -20.872 1.00 75.88 510 ASP A C 1
ATOM 4111 O O . ASP A 1 510 ? 36.850 -2.895 -21.239 1.00 75.88 510 ASP A O 1
ATOM 4115 N N . GLY A 1 511 ? 34.678 -2.539 -20.801 1.00 81.94 511 GLY A N 1
ATOM 4116 C CA . GLY A 1 511 ? 34.687 -1.096 -21.053 1.00 81.94 511 GLY A CA 1
ATOM 4117 C C . GLY A 1 511 ? 35.338 -0.713 -22.389 1.00 81.94 511 GLY A C 1
ATOM 4118 O O . GLY A 1 511 ? 35.014 -1.271 -23.441 1.00 81.94 511 GLY A O 1
ATOM 4119 N N . GLY A 1 512 ? 36.279 0.237 -22.347 1.00 77.25 512 GLY A N 1
ATOM 4120 C CA . GLY A 1 512 ? 37.038 0.700 -23.519 1.00 77.25 512 GLY A CA 1
ATOM 4121 C C . GLY A 1 512 ? 37.998 -0.340 -24.105 1.00 77.25 512 GLY A C 1
ATOM 4122 O O . GLY A 1 512 ? 38.382 -0.236 -25.269 1.00 77.25 512 GLY A O 1
ATOM 4123 N N . ASN A 1 513 ? 38.321 -1.392 -23.345 1.00 75.62 513 ASN A N 1
ATOM 4124 C CA . ASN A 1 513 ? 39.191 -2.484 -23.788 1.00 75.62 513 ASN A CA 1
ATOM 4125 C C . ASN A 1 513 ? 38.433 -3.601 -24.516 1.00 75.62 513 ASN A C 1
ATOM 4127 O O . ASN A 1 513 ? 39.056 -4.541 -25.012 1.00 75.62 513 ASN A O 1
ATOM 4131 N N . CYS A 1 514 ? 37.101 -3.526 -24.594 1.00 79.62 514 CYS A N 1
ATOM 4132 C CA . CYS A 1 514 ? 36.310 -4.535 -25.281 1.00 79.62 514 CYS A CA 1
ATOM 4133 C C . CYS A 1 514 ? 36.721 -4.634 -26.763 1.00 79.62 514 CYS A C 1
ATOM 4135 O O . CYS A 1 514 ? 36.571 -3.685 -27.533 1.00 79.62 514 CYS A O 1
ATOM 4137 N N . GLN A 1 515 ? 37.191 -5.802 -27.206 1.00 74.75 515 GLN A N 1
ATOM 4138 C CA . GLN A 1 515 ? 37.473 -6.074 -28.626 1.00 74.75 515 GLN A CA 1
ATOM 4139 C C . GLN A 1 515 ? 36.403 -6.953 -29.287 1.00 74.75 515 GLN A C 1
ATOM 4141 O O . GLN A 1 515 ? 36.457 -7.189 -30.491 1.00 74.75 515 GLN A O 1
ATOM 4146 N N . ASN A 1 516 ? 35.392 -7.390 -28.532 1.00 73.31 516 ASN A N 1
ATOM 4147 C CA . ASN A 1 516 ? 34.359 -8.291 -29.023 1.00 73.31 516 ASN A CA 1
ATOM 4148 C C . ASN A 1 516 ? 33.363 -7.557 -29.936 1.00 73.31 516 ASN A C 1
ATOM 4150 O O . ASN A 1 516 ? 32.579 -6.717 -29.490 1.00 73.31 516 ASN A O 1
ATOM 4154 N N . VAL A 1 517 ? 33.425 -7.848 -31.232 1.00 73.00 517 VAL A N 1
ATOM 4155 C CA . VAL A 1 517 ? 32.531 -7.285 -32.258 1.00 73.00 517 VAL A CA 1
ATOM 4156 C C . VAL A 1 517 ? 31.420 -8.260 -32.666 1.00 73.00 517 VAL A C 1
ATOM 4158 O O . VAL A 1 517 ? 30.693 -7.999 -33.620 1.00 73.00 517 VAL A O 1
ATOM 4161 N N . HIS A 1 518 ? 31.275 -9.389 -31.963 1.00 70.31 518 HIS A N 1
ATOM 4162 C CA . HIS A 1 518 ? 30.254 -10.383 -32.271 1.00 70.31 518 HIS A CA 1
ATOM 4163 C C . HIS A 1 518 ? 28.854 -9.837 -31.979 1.00 70.31 518 HIS A C 1
ATOM 4165 O O . HIS A 1 518 ? 28.597 -9.269 -30.915 1.00 70.31 518 HIS A O 1
ATOM 4171 N N . GLN A 1 519 ? 27.919 -10.057 -32.902 1.00 68.00 519 GLN A N 1
ATOM 4172 C CA . GLN A 1 519 ? 26.601 -9.424 -32.872 1.00 68.00 519 GLN A CA 1
ATOM 4173 C C . GLN A 1 519 ? 25.811 -9.750 -31.593 1.00 68.00 519 GLN A C 1
ATOM 4175 O O . GLN A 1 519 ? 25.219 -8.862 -30.988 1.00 68.00 519 GLN A O 1
ATOM 4180 N N . GLN A 1 520 ? 25.871 -11.001 -31.125 1.00 71.75 520 GLN A N 1
ATOM 4181 C CA . GLN A 1 520 ? 25.225 -11.412 -29.870 1.00 71.75 520 GLN A CA 1
ATOM 4182 C C . GLN A 1 520 ? 25.761 -10.643 -28.650 1.00 71.75 520 GLN A C 1
ATOM 4184 O O . GLN A 1 520 ? 24.991 -10.282 -27.765 1.00 71.75 520 GLN A O 1
ATOM 4189 N N . HIS A 1 521 ? 27.064 -10.343 -28.613 1.00 80.44 521 HIS A N 1
ATOM 4190 C CA . HIS A 1 521 ? 27.671 -9.576 -27.523 1.00 80.44 521 HIS A CA 1
ATOM 4191 C C . HIS A 1 521 ? 27.266 -8.095 -27.575 1.00 80.44 521 HIS A C 1
ATOM 4193 O O . HIS A 1 521 ? 26.961 -7.509 -26.540 1.00 80.44 521 HIS A O 1
ATOM 4199 N N . LEU A 1 522 ? 27.220 -7.501 -28.773 1.00 76.44 522 LEU A N 1
ATOM 4200 C CA . LEU A 1 522 ? 26.815 -6.102 -28.976 1.00 76.44 522 LEU A CA 1
ATOM 4201 C C . LEU A 1 522 ? 25.330 -5.846 -28.665 1.00 76.44 522 LEU A C 1
ATOM 4203 O O . LEU A 1 522 ? 24.961 -4.732 -28.317 1.00 76.44 522 LEU A O 1
ATOM 4207 N N . PHE A 1 523 ? 24.468 -6.859 -28.783 1.00 73.25 523 PHE A N 1
ATOM 4208 C CA . PHE A 1 523 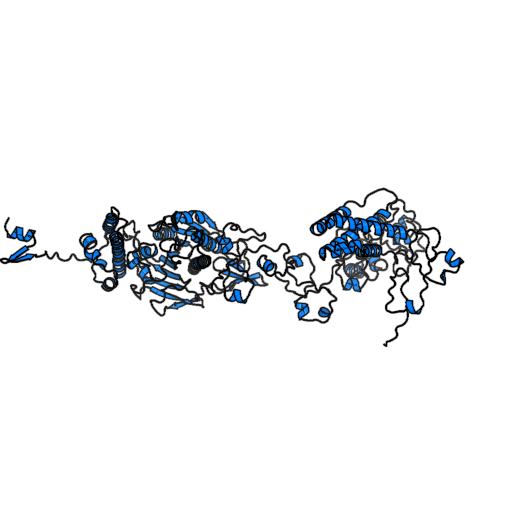? 23.075 -6.754 -28.337 1.00 73.25 523 PHE A CA 1
ATOM 4209 C C . PHE A 1 523 ? 22.923 -6.914 -26.821 1.00 73.25 523 PHE A C 1
ATOM 4211 O O . PHE A 1 523 ? 22.074 -6.260 -26.221 1.00 73.25 523 PHE A O 1
ATOM 4218 N N . ALA A 1 524 ? 23.744 -7.766 -26.201 1.00 71.56 524 ALA A N 1
ATOM 4219 C CA . ALA A 1 524 ? 23.639 -8.091 -24.781 1.00 71.56 524 ALA A CA 1
ATOM 4220 C C . ALA A 1 524 ? 24.195 -7.007 -23.840 1.00 71.56 524 ALA A C 1
ATOM 4222 O O . ALA A 1 524 ? 23.812 -6.978 -22.672 1.00 71.56 524 ALA A O 1
ATOM 4223 N N . TYR A 1 525 ? 25.087 -6.133 -24.318 1.00 78.38 525 TYR A N 1
ATOM 4224 C CA . TYR A 1 525 ? 25.762 -5.125 -23.495 1.00 78.38 525 TYR A CA 1
ATOM 4225 C C . TYR A 1 525 ? 25.863 -3.783 -24.207 1.00 78.38 525 TYR A C 1
ATOM 4227 O O . TYR A 1 525 ? 26.036 -3.744 -25.421 1.00 78.38 525 TYR A O 1
ATOM 4235 N N . ARG A 1 526 ? 25.835 -2.689 -23.436 1.00 84.81 526 ARG A N 1
ATOM 4236 C CA . ARG A 1 526 ? 26.180 -1.353 -23.941 1.00 84.81 526 ARG A CA 1
ATOM 4237 C C . ARG A 1 526 ? 27.688 -1.144 -23.986 1.00 84.81 526 ARG A C 1
ATOM 4239 O O . ARG A 1 526 ? 28.405 -1.539 -23.066 1.00 84.81 526 ARG A O 1
ATOM 4246 N N . HIS A 1 527 ? 28.178 -0.474 -25.024 1.00 83.69 527 HIS A N 1
ATOM 4247 C CA . HIS A 1 527 ? 29.603 -0.165 -25.186 1.00 83.69 527 HIS A CA 1
ATOM 4248 C C . HIS A 1 527 ? 29.859 1.339 -25.155 1.00 83.69 527 HIS A C 1
ATOM 4250 O O . HIS A 1 527 ? 28.970 2.147 -25.418 1.00 83.69 527 HIS A O 1
ATOM 4256 N N . LEU A 1 528 ? 31.099 1.711 -24.831 1.00 83.75 528 LEU A N 1
ATOM 4257 C CA . LEU A 1 528 ? 31.575 3.076 -25.036 1.00 83.75 528 LEU A CA 1
ATOM 4258 C C . LEU A 1 528 ? 31.604 3.407 -26.539 1.00 83.75 528 LEU A C 1
ATOM 4260 O O . LEU A 1 528 ? 31.820 2.496 -27.351 1.00 83.75 528 LEU A O 1
ATOM 4264 N N . PRO A 1 529 ? 31.435 4.686 -26.920 1.00 79.75 529 PRO A N 1
ATOM 4265 C CA . PRO A 1 529 ? 31.546 5.120 -28.306 1.00 79.75 529 PRO A CA 1
ATOM 4266 C C . PRO A 1 529 ? 32.856 4.663 -28.955 1.00 79.75 529 PRO A C 1
ATOM 4268 O O . PRO A 1 529 ? 33.914 4.648 -28.320 1.00 79.75 529 PRO A O 1
ATOM 4271 N N . LEU A 1 530 ? 32.804 4.324 -30.243 1.00 77.19 530 LEU A N 1
ATOM 4272 C CA . LEU A 1 530 ? 34.019 4.055 -31.007 1.00 77.19 530 LEU A CA 1
ATOM 4273 C C . LEU A 1 530 ? 34.813 5.346 -31.198 1.00 77.19 530 LEU A C 1
ATOM 4275 O O . LEU A 1 530 ? 34.258 6.381 -31.571 1.00 77.19 530 LEU A O 1
ATOM 4279 N N . CYS A 1 531 ? 36.123 5.275 -30.975 1.00 80.31 531 CYS A N 1
ATOM 4280 C CA . CYS A 1 531 ? 37.021 6.372 -31.308 1.00 80.31 531 CYS A CA 1
ATOM 4281 C C . CYS A 1 531 ? 36.974 6.659 -32.819 1.00 80.31 531 CYS A C 1
ATOM 4283 O O . CYS A 1 531 ? 37.073 5.733 -33.626 1.00 80.31 531 CYS A O 1
ATOM 4285 N N . SER A 1 532 ? 36.893 7.936 -33.208 1.00 73.12 532 SER A N 1
ATOM 4286 C CA . SER A 1 532 ? 36.930 8.360 -34.619 1.00 73.12 532 SER A CA 1
ATOM 4287 C C . SER A 1 532 ? 38.210 7.934 -35.339 1.00 73.12 532 SER A C 1
ATOM 4289 O O . SER A 1 532 ? 38.179 7.647 -36.533 1.00 73.12 532 SER A O 1
ATOM 4291 N N . ASP A 1 533 ? 39.317 7.855 -34.600 1.00 71.44 533 ASP A N 1
ATOM 4292 C CA . ASP A 1 533 ? 40.630 7.455 -35.115 1.00 71.44 533 ASP A CA 1
ATOM 4293 C C . ASP A 1 533 ? 40.828 5.925 -35.075 1.00 71.44 533 ASP A C 1
ATOM 4295 O O . ASP A 1 533 ? 41.861 5.402 -35.505 1.00 71.44 533 ASP A O 1
ATOM 4299 N N . GLY A 1 534 ? 39.833 5.194 -34.556 1.00 73.12 534 GLY A N 1
ATOM 4300 C CA . GLY A 1 534 ? 39.790 3.737 -34.498 1.00 73.12 534 GLY A CA 1
ATOM 4301 C C . GLY A 1 534 ? 40.990 3.112 -33.784 1.00 73.12 534 GLY A C 1
ATOM 4302 O O . GLY A 1 534 ? 41.564 3.678 -32.855 1.00 73.12 534 GLY A O 1
ATOM 4303 N N . PHE A 1 535 ? 41.384 1.920 -34.236 1.00 73.50 535 PHE A N 1
ATOM 4304 C CA . PHE A 1 535 ? 42.495 1.149 -33.666 1.00 73.50 535 PHE A CA 1
ATOM 4305 C C . PHE A 1 535 ? 43.855 1.881 -33.704 1.00 73.50 535 PHE A C 1
ATOM 4307 O O . PHE A 1 535 ? 44.711 1.632 -32.860 1.00 73.50 535 PHE A O 1
ATOM 4314 N N . ASN A 1 536 ? 44.046 2.817 -34.641 1.00 73.88 536 ASN A N 1
ATOM 4315 C CA . ASN A 1 536 ? 45.303 3.555 -34.823 1.00 73.88 536 ASN A CA 1
ATOM 4316 C C . ASN A 1 536 ? 45.351 4.885 -34.050 1.00 73.88 536 ASN A C 1
ATOM 4318 O O . ASN A 1 536 ? 46.238 5.708 -34.287 1.00 73.88 536 ASN A O 1
ATOM 4322 N N . CYS A 1 537 ? 44.407 5.121 -33.136 1.00 79.38 537 CYS A N 1
ATOM 4323 C CA . CYS A 1 537 ? 44.355 6.353 -32.360 1.00 79.38 537 CYS A CA 1
ATOM 4324 C C . CYS A 1 537 ? 45.668 6.597 -31.595 1.00 79.38 537 CYS A C 1
ATOM 4326 O O . CYS A 1 537 ? 46.103 5.782 -30.781 1.00 79.38 537 CYS A O 1
ATOM 4328 N N . SER A 1 538 ? 46.283 7.768 -31.796 1.00 81.06 538 SER A N 1
ATOM 4329 C CA . SER A 1 538 ? 47.551 8.116 -31.139 1.00 81.06 538 SER A CA 1
ATOM 4330 C C . SER A 1 538 ? 47.439 8.126 -29.609 1.00 81.06 538 SER A C 1
ATOM 4332 O O . SER A 1 538 ? 48.373 7.716 -28.922 1.00 81.06 538 SER A O 1
ATOM 4334 N N . LYS A 1 539 ? 46.291 8.560 -29.066 1.00 83.88 539 LYS A N 1
ATOM 4335 C CA . LYS A 1 539 ? 46.036 8.589 -27.616 1.00 83.88 539 LYS A CA 1
ATOM 4336 C C . LYS A 1 539 ? 45.903 7.181 -27.032 1.00 83.88 539 LYS A C 1
ATOM 4338 O O . LYS A 1 539 ? 46.475 6.902 -25.982 1.00 83.88 539 LYS A O 1
ATOM 4343 N N . TYR A 1 540 ? 45.236 6.281 -27.754 1.00 81.44 540 TYR A N 1
ATOM 4344 C CA . TYR A 1 540 ? 45.149 4.863 -27.398 1.00 81.44 540 TYR A CA 1
ATOM 4345 C C . TYR A 1 540 ? 46.526 4.191 -27.392 1.00 81.44 540 TYR A C 1
ATOM 4347 O O . TYR A 1 540 ? 46.913 3.564 -26.408 1.00 81.44 540 TYR A O 1
ATOM 4355 N N . LEU A 1 541 ? 47.322 4.409 -28.444 1.00 80.56 541 LEU A N 1
ATOM 4356 C CA . LEU A 1 541 ? 48.678 3.859 -28.547 1.00 80.56 541 LEU A CA 1
ATOM 4357 C C . LEU A 1 541 ? 49.615 4.379 -27.443 1.00 80.56 541 LEU A C 1
ATOM 4359 O O . LEU A 1 541 ? 50.514 3.663 -27.006 1.00 80.56 541 LEU A O 1
ATOM 4363 N N . LYS A 1 542 ? 49.382 5.603 -26.954 1.00 84.44 542 LYS A N 1
ATOM 4364 C CA . LYS A 1 542 ? 50.101 6.207 -25.819 1.00 84.44 542 LYS A CA 1
ATOM 4365 C C . LYS A 1 542 ? 49.552 5.806 -24.444 1.00 84.44 542 LYS A C 1
ATOM 4367 O O . LYS A 1 542 ? 50.098 6.260 -23.443 1.00 84.44 542 LYS A O 1
ATOM 4372 N N . ARG A 1 543 ? 48.519 4.955 -24.383 1.00 79.38 543 ARG A N 1
ATOM 4373 C CA . ARG A 1 543 ? 47.836 4.520 -23.149 1.00 79.38 543 ARG A CA 1
ATOM 4374 C C . ARG A 1 543 ? 47.317 5.687 -22.302 1.00 79.38 543 ARG A C 1
ATOM 4376 O O . ARG A 1 543 ? 47.458 5.692 -21.082 1.00 79.38 543 ARG A O 1
ATOM 4383 N N . ASP A 1 544 ? 46.721 6.678 -22.959 1.00 85.56 544 ASP A N 1
ATOM 4384 C CA . ASP A 1 544 ? 46.040 7.781 -22.283 1.00 85.56 544 ASP A CA 1
ATOM 4385 C C . ASP A 1 544 ? 44.828 7.249 -21.497 1.00 85.56 544 ASP A C 1
ATOM 4387 O O . ASP A 1 544 ? 43.858 6.752 -22.077 1.00 85.56 544 ASP A O 1
ATOM 4391 N N . ASN A 1 545 ? 44.913 7.322 -20.167 1.00 80.38 545 ASN A N 1
ATOM 4392 C CA . ASN A 1 545 ? 43.935 6.730 -19.258 1.00 80.38 545 ASN A CA 1
ATOM 4393 C C . ASN A 1 545 ? 42.554 7.383 -19.346 1.00 80.38 545 ASN A C 1
ATOM 4395 O O . ASN A 1 545 ? 41.555 6.690 -19.168 1.00 80.38 545 ASN A O 1
ATOM 4399 N N . ASP A 1 546 ? 42.483 8.689 -19.593 1.00 84.56 546 ASP A N 1
ATOM 4400 C CA . ASP A 1 546 ? 41.203 9.394 -19.631 1.00 84.56 546 ASP A CA 1
ATOM 4401 C C . ASP A 1 546 ? 40.518 9.149 -20.977 1.00 84.56 546 ASP A C 1
ATOM 4403 O O . ASP A 1 546 ? 39.340 8.802 -21.023 1.00 84.56 546 ASP A O 1
ATOM 4407 N N . HIS A 1 547 ? 41.285 9.147 -22.070 1.00 86.56 547 HIS A N 1
ATOM 4408 C CA . HIS A 1 547 ? 40.759 8.797 -23.387 1.00 86.56 547 HIS A CA 1
ATOM 4409 C C . HIS A 1 547 ? 40.235 7.351 -23.467 1.00 86.56 547 HIS A C 1
ATOM 4411 O O . HIS A 1 547 ? 39.182 7.104 -24.057 1.00 86.56 547 HIS A O 1
ATOM 4417 N N . CYS A 1 548 ? 40.939 6.386 -22.864 1.00 80.50 548 CYS A N 1
ATOM 4418 C CA . CYS A 1 548 ? 40.538 4.971 -22.888 1.00 80.50 548 CYS A CA 1
ATOM 4419 C C . CYS A 1 548 ? 39.350 4.649 -21.960 1.00 80.50 548 CYS A C 1
ATOM 4421 O O . CYS A 1 548 ? 38.773 3.567 -22.060 1.00 80.50 548 CYS A O 1
ATOM 4423 N N . LYS A 1 549 ? 38.967 5.570 -21.063 1.00 82.56 549 LYS A N 1
ATOM 4424 C CA . LYS A 1 549 ? 37.721 5.476 -20.281 1.00 82.56 549 LYS A CA 1
ATOM 4425 C C . LYS A 1 549 ? 36.503 5.984 -21.045 1.00 82.56 549 LYS A C 1
ATOM 4427 O O . LYS A 1 549 ? 35.388 5.608 -20.699 1.00 82.56 549 LYS A O 1
ATOM 4432 N N . GLU A 1 550 ? 36.706 6.832 -22.048 1.00 82.81 550 GLU A N 1
ATOM 4433 C CA . GLU A 1 550 ? 35.623 7.448 -22.819 1.00 82.81 550 GLU A CA 1
ATOM 4434 C C . GLU A 1 550 ? 35.344 6.727 -24.138 1.00 82.81 550 GLU A C 1
ATOM 4436 O O . GLU A 1 550 ? 34.203 6.714 -24.594 1.00 82.81 550 GLU A O 1
ATOM 4441 N N . PHE A 1 551 ? 36.359 6.104 -24.744 1.00 83.19 551 PHE A N 1
ATOM 4442 C CA . PHE A 1 551 ? 36.247 5.505 -26.072 1.00 83.19 551 PHE A CA 1
ATOM 4443 C C . PHE A 1 551 ? 36.710 4.055 -26.112 1.00 83.19 551 PHE A C 1
ATOM 4445 O O . PHE A 1 551 ? 37.613 3.637 -25.388 1.00 83.19 551 PHE A O 1
ATOM 4452 N N . ARG A 1 552 ? 36.103 3.305 -27.031 1.00 84.44 552 ARG A N 1
ATOM 4453 C CA . ARG A 1 552 ? 36.501 1.952 -27.406 1.00 84.44 552 ARG A CA 1
ATOM 4454 C C . ARG A 1 552 ? 37.305 1.974 -28.709 1.00 84.44 552 ARG A C 1
ATOM 4456 O O . ARG A 1 552 ? 36.926 2.641 -29.676 1.00 84.44 552 ARG A O 1
ATOM 4463 N N . HIS A 1 553 ? 38.371 1.175 -28.762 1.00 82.75 553 HIS A N 1
ATOM 4464 C CA . HIS A 1 553 ? 39.279 1.075 -29.913 1.00 82.75 553 HIS A CA 1
ATOM 4465 C C . HIS A 1 553 ? 39.317 -0.365 -30.429 1.00 82.75 553 HIS A C 1
ATOM 4467 O O . HIS A 1 553 ? 40.107 -1.190 -29.975 1.00 82.75 553 HIS A O 1
ATOM 4473 N N . CYS A 1 554 ? 38.440 -0.693 -31.378 1.00 74.38 554 CYS A N 1
ATOM 4474 C CA . CYS A 1 554 ? 38.408 -2.012 -32.012 1.00 74.38 554 CYS A CA 1
ATOM 4475 C C . CYS A 1 554 ? 38.910 -1.959 -33.461 1.00 74.38 554 CYS A C 1
ATOM 4477 O O . CYS A 1 554 ? 38.839 -0.923 -34.127 1.00 74.38 554 CYS A O 1
ATOM 4479 N N . LYS A 1 555 ? 39.400 -3.099 -33.959 1.00 73.31 555 LYS A N 1
ATOM 4480 C CA . LYS A 1 555 ? 39.653 -3.296 -35.391 1.00 73.31 555 LYS A CA 1
ATOM 4481 C C . LYS A 1 555 ? 38.329 -3.243 -36.161 1.00 73.31 555 LYS A C 1
ATOM 4483 O O . LYS A 1 555 ? 37.292 -3.649 -35.635 1.00 73.31 555 LYS A O 1
ATOM 4488 N N . SER A 1 556 ? 38.356 -2.747 -37.393 1.00 69.12 556 SER A N 1
ATOM 4489 C CA . SER A 1 556 ? 37.180 -2.738 -38.269 1.00 69.12 556 SER A CA 1
ATOM 4490 C C . SER A 1 556 ? 36.995 -4.097 -38.950 1.00 69.12 556 SER A C 1
ATOM 4492 O O . SER A 1 556 ? 37.962 -4.804 -39.224 1.00 69.12 556 SER A O 1
ATOM 4494 N N . MET A 1 557 ? 35.754 -4.488 -39.240 1.00 70.56 557 MET A N 1
ATOM 4495 C CA . MET A 1 557 ? 35.498 -5.674 -40.068 1.00 70.56 557 MET A CA 1
ATOM 4496 C C . MET A 1 557 ? 35.980 -5.423 -41.502 1.00 70.56 557 MET A C 1
ATOM 4498 O O . MET A 1 557 ? 35.727 -4.348 -42.055 1.00 70.56 557 MET A O 1
ATOM 4502 N N . CYS A 1 558 ? 36.648 -6.401 -42.121 1.00 70.56 558 CYS A N 1
ATOM 4503 C CA . CYS A 1 558 ? 36.962 -6.324 -43.546 1.00 70.56 558 CYS A CA 1
ATOM 4504 C C . CYS A 1 558 ? 35.652 -6.320 -44.363 1.00 70.56 558 CYS A C 1
ATOM 4506 O O . CYS A 1 558 ? 34.842 -7.230 -44.190 1.00 70.56 558 CYS A O 1
ATOM 4508 N N . PRO A 1 559 ? 35.434 -5.366 -45.292 1.00 63.56 559 PRO A N 1
ATOM 4509 C CA . PRO A 1 559 ? 34.195 -5.290 -46.077 1.00 63.56 559 PRO A CA 1
ATOM 4510 C C . PRO A 1 559 ? 33.986 -6.476 -47.031 1.00 63.56 559 PRO A C 1
ATOM 4512 O O . PRO A 1 559 ? 32.877 -6.679 -47.513 1.00 63.56 559 PRO A O 1
ATOM 4515 N N . TYR A 1 560 ? 35.040 -7.246 -47.307 1.00 67.19 560 TYR A N 1
ATOM 4516 C CA . TYR A 1 560 ? 35.005 -8.401 -48.204 1.00 67.19 560 TYR A CA 1
ATOM 4517 C C . TYR A 1 560 ? 35.135 -9.739 -47.470 1.00 67.19 560 TYR A C 1
ATOM 4519 O O . TYR A 1 560 ? 34.953 -10.773 -48.108 1.00 67.19 560 TYR A O 1
ATOM 4527 N N . ASP A 1 561 ? 35.454 -9.718 -46.169 1.00 80.25 561 ASP A N 1
ATOM 4528 C CA . ASP A 1 561 ? 35.662 -10.891 -45.311 1.00 80.25 561 ASP A CA 1
ATOM 4529 C C . ASP A 1 561 ? 36.327 -12.070 -46.060 1.00 80.25 561 ASP A C 1
ATOM 4531 O O . ASP A 1 561 ? 37.388 -11.870 -46.641 1.00 80.25 561 ASP A O 1
ATOM 4535 N N . ASN A 1 562 ? 35.716 -13.257 -46.146 1.00 76.69 562 ASN A N 1
ATOM 4536 C CA . ASN A 1 562 ? 36.250 -14.446 -46.829 1.00 76.69 562 ASN A CA 1
ATOM 4537 C C . ASN A 1 562 ? 36.571 -14.281 -48.327 1.00 76.69 562 ASN A C 1
ATOM 4539 O O . ASN A 1 562 ? 37.211 -15.152 -48.915 1.00 76.69 562 ASN A O 1
ATOM 4543 N N . CYS A 1 563 ? 36.153 -13.184 -48.953 1.00 69.88 563 CYS A N 1
ATOM 4544 C CA . CYS A 1 563 ? 36.493 -12.802 -50.326 1.00 69.88 563 CYS A CA 1
ATOM 4545 C C . CYS A 1 563 ? 37.548 -11.681 -50.381 1.00 69.88 563 CYS A C 1
ATOM 4547 O O . CYS A 1 563 ? 37.724 -11.050 -51.426 1.00 69.88 563 CYS A O 1
ATOM 4549 N N . CYS A 1 564 ? 38.224 -11.392 -49.265 1.00 70.31 564 CYS A N 1
ATOM 4550 C CA . CYS A 1 564 ? 39.234 -10.347 -49.169 1.00 70.31 564 CYS A CA 1
ATOM 4551 C C . CYS A 1 564 ? 40.306 -10.537 -50.240 1.00 70.31 564 CYS A C 1
ATOM 4553 O O . CYS A 1 564 ? 40.921 -11.593 -50.327 1.00 70.31 564 CYS A O 1
ATOM 4555 N N . ILE A 1 565 ? 40.531 -9.495 -51.042 1.00 63.78 565 ILE A N 1
ATOM 4556 C CA . ILE A 1 565 ? 41.579 -9.443 -52.074 1.00 63.78 565 ILE A CA 1
ATOM 4557 C C . ILE A 1 565 ? 42.902 -8.875 -51.535 1.00 63.78 565 ILE A C 1
ATOM 4559 O O . ILE A 1 565 ? 43.939 -9.013 -52.172 1.00 63.78 565 ILE A O 1
ATOM 4563 N N . GLN A 1 566 ? 42.871 -8.267 -50.344 1.00 63.03 566 GLN A N 1
ATOM 4564 C CA . GLN A 1 566 ? 44.021 -7.682 -49.643 1.00 63.03 566 GLN A CA 1
ATOM 4565 C C . GLN A 1 566 ? 44.572 -8.619 -48.557 1.00 63.03 566 GLN A C 1
ATOM 4567 O O . GLN A 1 566 ? 45.254 -8.186 -47.638 1.00 63.03 566 GLN A O 1
ATOM 4572 N N . PHE A 1 567 ? 44.282 -9.918 -48.642 1.00 67.81 567 PHE A N 1
ATOM 4573 C CA . PHE A 1 567 ? 44.643 -10.899 -47.615 1.00 67.81 567 PHE A CA 1
ATOM 4574 C C . PHE A 1 567 ? 46.163 -11.075 -47.423 1.00 67.81 567 PHE A C 1
ATOM 4576 O O . PHE A 1 567 ? 46.591 -11.561 -46.382 1.00 67.81 567 PHE A O 1
ATOM 4583 N N . HIS A 1 568 ? 46.978 -10.646 -48.393 1.00 62.19 568 HIS A N 1
ATOM 4584 C CA . HIS A 1 568 ? 48.444 -10.598 -48.291 1.00 62.19 568 HIS A CA 1
ATOM 4585 C C . HIS A 1 568 ? 49.001 -9.241 -47.837 1.00 62.19 568 HIS A C 1
ATOM 4587 O O . HIS A 1 568 ? 50.197 -9.125 -47.574 1.00 62.19 568 HIS A O 1
ATOM 4593 N N . ASP A 1 569 ? 48.163 -8.207 -47.735 1.00 66.94 569 ASP A N 1
ATOM 4594 C CA . ASP A 1 569 ? 48.575 -6.916 -47.191 1.00 66.94 569 ASP A CA 1
ATOM 4595 C C . ASP A 1 569 ? 48.632 -7.020 -45.662 1.00 66.94 569 ASP A C 1
ATOM 4597 O O . ASP A 1 569 ? 47.614 -7.111 -44.969 1.00 66.94 569 ASP A O 1
ATOM 4601 N N . LYS A 1 570 ? 49.860 -7.019 -45.135 1.00 62.59 570 LYS A N 1
ATOM 4602 C CA . LYS A 1 570 ? 50.129 -7.142 -43.702 1.00 62.59 570 LYS A CA 1
ATOM 4603 C C . LYS A 1 570 ? 49.456 -6.029 -42.896 1.00 62.59 570 LYS A C 1
ATOM 4605 O O . LYS A 1 570 ? 48.907 -6.307 -41.835 1.00 62.59 570 LYS A O 1
ATOM 4610 N N . GLN A 1 571 ? 49.455 -4.796 -43.400 1.00 63.34 571 GLN A N 1
ATOM 4611 C CA . GLN A 1 571 ? 48.851 -3.662 -42.705 1.00 63.34 571 GLN A CA 1
ATOM 4612 C C . GLN A 1 571 ? 47.323 -3.790 -42.680 1.00 63.34 571 GLN A C 1
ATOM 4614 O O . GLN A 1 571 ? 46.701 -3.565 -41.640 1.00 63.34 571 GLN A O 1
ATOM 4619 N N . HIS A 1 572 ? 46.708 -4.202 -43.792 1.00 74.12 572 HIS A N 1
ATOM 4620 C CA . HIS A 1 572 ? 45.268 -4.481 -43.857 1.00 74.12 572 HIS A CA 1
ATOM 4621 C C . HIS A 1 572 ? 44.864 -5.600 -42.892 1.00 74.12 572 HIS A C 1
ATOM 4623 O O . HIS A 1 572 ? 43.937 -5.435 -42.097 1.00 74.12 572 HIS A O 1
ATOM 4629 N N . PHE A 1 573 ? 45.582 -6.725 -42.911 1.00 70.75 573 PHE A N 1
ATOM 4630 C CA . PHE A 1 573 ? 45.274 -7.880 -42.066 1.00 70.75 573 PHE A CA 1
ATOM 4631 C C . PHE A 1 573 ? 45.501 -7.597 -40.570 1.00 70.75 573 PHE A C 1
ATOM 4633 O O . PHE A 1 573 ? 44.758 -8.083 -39.720 1.00 70.75 573 PHE A O 1
ATOM 4640 N N . GLU A 1 574 ? 46.489 -6.767 -40.221 1.00 70.69 574 GLU A N 1
ATOM 4641 C CA . GLU A 1 574 ? 46.728 -6.351 -38.835 1.00 70.69 574 GLU A CA 1
ATOM 4642 C C . GLU A 1 574 ? 45.666 -5.371 -38.315 1.00 70.69 574 GLU A C 1
ATOM 4644 O O . GLU A 1 574 ? 45.375 -5.382 -37.116 1.00 70.69 574 GLU A O 1
ATOM 4649 N N . THR A 1 575 ? 45.052 -4.566 -39.187 1.00 69.12 575 THR A N 1
ATOM 4650 C CA . THR A 1 575 ? 44.100 -3.505 -38.804 1.00 69.12 575 THR A CA 1
ATOM 4651 C C . THR A 1 575 ? 42.626 -3.880 -38.970 1.00 69.12 575 THR A C 1
ATOM 4653 O O . THR A 1 575 ? 41.765 -3.179 -38.434 1.00 69.12 575 THR A O 1
ATOM 4656 N N . THR A 1 576 ? 42.321 -5.002 -39.631 1.00 73.50 576 THR A N 1
ATOM 4657 C CA . THR A 1 576 ? 40.949 -5.473 -39.875 1.00 73.50 576 THR A CA 1
ATOM 4658 C C . THR A 1 576 ? 40.697 -6.891 -39.355 1.00 73.50 576 THR A C 1
ATOM 4660 O O . THR A 1 576 ? 41.625 -7.658 -39.104 1.00 73.50 576 THR A O 1
ATOM 4663 N N . ILE A 1 577 ? 39.426 -7.236 -39.143 1.00 79.50 577 ILE A N 1
ATOM 4664 C CA . ILE A 1 577 ? 38.978 -8.564 -38.698 1.00 79.50 577 ILE A CA 1
ATOM 4665 C C . ILE A 1 577 ? 38.464 -9.352 -39.911 1.00 79.50 577 ILE A C 1
ATOM 4667 O O . ILE A 1 577 ? 37.709 -8.808 -40.721 1.00 79.50 577 ILE A O 1
ATOM 4671 N N . HIS A 1 578 ? 38.859 -10.624 -39.999 1.00 80.81 578 HIS A N 1
ATOM 4672 C CA . HIS A 1 578 ? 38.415 -11.600 -40.997 1.00 80.81 578 HIS A CA 1
ATOM 4673 C C . HIS A 1 578 ? 37.956 -12.889 -40.297 1.00 80.81 578 HIS A C 1
ATOM 4675 O O . HIS A 1 578 ? 38.480 -13.229 -39.235 1.00 80.81 578 HIS A O 1
ATOM 4681 N N . SER A 1 579 ? 37.015 -13.613 -40.902 1.00 81.69 579 SER A N 1
ATOM 4682 C CA . SER A 1 579 ? 36.542 -14.920 -40.434 1.00 81.69 579 SER A CA 1
ATOM 4683 C C . SER A 1 579 ? 37.523 -16.061 -40.725 1.00 81.69 579 SER A C 1
ATOM 4685 O O . SER A 1 579 ? 37.524 -17.058 -40.005 1.00 81.69 579 SER A O 1
ATOM 4687 N N . PHE A 1 580 ? 38.381 -15.920 -41.739 1.00 82.50 580 PHE A N 1
ATOM 4688 C CA . PHE A 1 580 ? 39.428 -16.896 -42.047 1.00 82.50 580 PHE A CA 1
ATOM 4689 C C . PHE A 1 580 ? 40.710 -16.650 -41.234 1.00 82.50 580 PHE A C 1
ATOM 4691 O O . PHE A 1 580 ? 41.059 -15.521 -40.883 1.00 82.50 580 PHE A O 1
ATOM 4698 N N . ARG A 1 581 ? 41.455 -17.726 -40.959 1.00 83.88 581 ARG A N 1
ATOM 4699 C CA . ARG A 1 581 ? 42.756 -17.707 -40.257 1.00 83.88 581 ARG A CA 1
ATOM 4700 C C . ARG A 1 581 ? 43.835 -16.989 -41.071 1.00 83.88 581 ARG A C 1
ATOM 4702 O O . ARG A 1 581 ? 43.658 -16.735 -42.257 1.00 83.88 581 ARG A O 1
ATOM 4709 N N . LEU A 1 582 ? 44.994 -16.726 -40.466 1.00 80.31 582 LEU A N 1
ATOM 4710 C CA . LEU A 1 582 ? 46.139 -16.117 -41.153 1.00 80.31 582 LEU A CA 1
ATOM 4711 C C . LEU A 1 582 ? 46.449 -16.842 -42.486 1.00 80.31 582 LEU A C 1
ATOM 4713 O O . LEU A 1 582 ? 46.643 -18.061 -42.469 1.00 80.31 582 LEU A O 1
ATOM 4717 N N . PRO A 1 583 ? 46.499 -16.143 -43.635 1.00 77.62 583 PRO A N 1
ATOM 4718 C CA . PRO A 1 583 ? 46.801 -16.770 -44.918 1.00 77.62 583 PRO A CA 1
ATOM 4719 C C . PRO A 1 583 ? 48.189 -17.402 -44.958 1.00 77.62 583 PRO A C 1
ATOM 4721 O O . PRO A 1 583 ? 49.150 -16.875 -44.397 1.00 77.62 583 PRO A O 1
ATOM 4724 N N . CYS A 1 584 ? 48.319 -18.517 -45.674 1.00 77.88 584 CYS A N 1
ATOM 4725 C CA . CYS A 1 584 ? 49.628 -19.084 -45.967 1.00 77.88 584 CYS A CA 1
ATOM 4726 C C . CYS A 1 584 ? 50.420 -18.119 -46.870 1.00 77.88 584 CYS A C 1
ATOM 4728 O O . CYS A 1 584 ? 49.913 -17.755 -47.932 1.00 77.88 584 CYS A O 1
ATOM 4730 N N . PRO A 1 585 ? 51.685 -17.781 -46.551 1.00 64.25 585 PRO A N 1
ATOM 4731 C CA . PRO A 1 585 ? 52.513 -16.904 -47.390 1.00 64.25 585 PRO A CA 1
ATOM 4732 C C . PRO A 1 585 ? 52.694 -17.391 -48.836 1.00 64.25 585 PRO A C 1
ATOM 4734 O O . PRO A 1 585 ? 53.020 -16.609 -49.723 1.00 64.25 585 PRO A O 1
ATOM 4737 N N . PHE A 1 586 ? 52.483 -18.688 -49.080 1.00 66.12 586 PHE A N 1
ATOM 4738 C CA . PHE A 1 586 ? 52.660 -19.331 -50.381 1.00 66.12 586 PHE A CA 1
ATOM 4739 C C . PHE A 1 586 ? 51.338 -19.602 -51.127 1.00 66.12 586 PHE A C 1
ATOM 4741 O O . PHE A 1 586 ? 51.355 -20.135 -52.239 1.00 66.12 586 PHE A O 1
ATOM 4748 N N . THR A 1 587 ? 50.182 -19.244 -50.556 1.00 69.50 587 THR A N 1
ATOM 4749 C CA . THR A 1 587 ? 48.887 -19.276 -51.261 1.00 69.50 587 THR A CA 1
ATOM 4750 C C . THR A 1 587 ? 48.830 -18.126 -52.288 1.00 69.50 587 THR A C 1
ATOM 4752 O O . THR A 1 587 ? 49.343 -17.047 -51.987 1.00 69.50 587 THR A O 1
ATOM 4755 N N . PRO A 1 588 ? 48.267 -18.286 -53.506 1.00 64.12 588 PRO A N 1
ATOM 4756 C CA . PRO A 1 588 ? 47.398 -19.378 -53.964 1.00 64.12 588 PRO A CA 1
ATOM 4757 C C . PRO A 1 588 ? 48.119 -20.607 -54.536 1.00 64.12 588 PRO A C 1
ATOM 4759 O O . PRO A 1 588 ? 47.525 -21.677 -54.615 1.00 64.12 588 PRO A O 1
ATOM 4762 N N . TYR A 1 589 ? 49.369 -20.468 -54.985 1.00 64.88 589 TYR A N 1
ATOM 4763 C CA . TYR A 1 589 ? 49.928 -21.393 -55.982 1.00 64.88 589 TYR A CA 1
ATOM 4764 C C . TYR A 1 589 ? 51.180 -22.151 -55.560 1.00 64.88 589 TYR A C 1
ATOM 4766 O O . TYR A 1 589 ? 51.449 -23.203 -56.141 1.00 64.88 589 TYR A O 1
ATOM 4774 N N . ASN A 1 590 ? 51.921 -21.643 -54.578 1.00 63.00 590 ASN A N 1
ATOM 4775 C CA . ASN A 1 590 ? 53.287 -22.074 -54.278 1.00 63.00 590 ASN A CA 1
ATOM 4776 C C . ASN A 1 590 ? 53.393 -22.874 -52.973 1.00 63.00 590 ASN A C 1
ATOM 4778 O O . ASN A 1 590 ? 54.489 -23.257 -52.576 1.00 63.00 590 ASN A O 1
ATOM 4782 N N . CYS A 1 591 ? 52.273 -23.135 -52.294 1.00 73.44 591 CYS A N 1
ATOM 4783 C CA . CYS A 1 591 ? 52.264 -23.981 -51.108 1.00 73.44 591 CYS A CA 1
ATOM 4784 C C . CYS A 1 591 ? 52.276 -25.460 -51.518 1.00 73.44 591 CYS A C 1
ATOM 4786 O O . CYS A 1 591 ? 51.241 -26.008 -51.896 1.00 73.44 591 CYS A O 1
ATOM 4788 N N . SER A 1 592 ? 53.439 -26.111 -51.431 1.00 73.50 592 SER A N 1
ATOM 4789 C CA . SER A 1 592 ? 53.594 -27.543 -51.729 1.00 73.50 592 SER A CA 1
ATOM 4790 C C . SER A 1 592 ? 52.722 -28.422 -50.829 1.00 73.50 592 SER A C 1
ATOM 4792 O O . SER A 1 592 ? 52.079 -29.341 -51.324 1.00 73.50 592 SER A O 1
ATOM 4794 N N . MET A 1 593 ? 52.627 -28.082 -49.540 1.00 80.31 593 MET A N 1
ATOM 4795 C CA . MET A 1 593 ? 51.823 -28.816 -48.554 1.00 80.31 593 MET A CA 1
ATOM 4796 C C . MET A 1 593 ? 50.328 -28.746 -48.880 1.00 80.31 593 MET A C 1
ATOM 4798 O O . MET A 1 593 ? 49.634 -29.755 -48.850 1.00 80.31 593 MET A O 1
ATOM 4802 N N . TYR A 1 594 ? 49.822 -27.573 -49.274 1.00 82.44 594 TYR A N 1
ATOM 4803 C CA . TYR A 1 594 ? 48.422 -27.443 -49.679 1.00 82.44 594 TYR A CA 1
ATOM 4804 C C . TYR A 1 594 ? 48.137 -28.150 -51.004 1.00 82.44 594 TYR A C 1
ATOM 4806 O O . TYR A 1 594 ? 47.073 -28.737 -51.174 1.00 82.44 594 TYR A O 1
ATOM 4814 N N . VAL A 1 595 ? 49.092 -28.135 -51.939 1.00 77.25 595 VAL A N 1
ATOM 4815 C CA . VAL A 1 595 ? 48.994 -28.902 -53.187 1.00 77.25 595 VAL A CA 1
ATOM 4816 C C . VAL A 1 595 ? 48.904 -30.403 -52.896 1.00 77.25 595 VAL A C 1
ATOM 4818 O O . VAL A 1 595 ? 48.044 -31.072 -53.465 1.00 77.25 595 VAL A O 1
ATOM 4821 N N . GLU A 1 596 ? 49.722 -30.918 -51.979 1.00 80.69 596 GLU A N 1
ATOM 4822 C CA . GLU A 1 596 ? 49.656 -32.308 -51.515 1.00 80.69 596 GLU A CA 1
ATOM 4823 C C . GLU A 1 596 ? 48.302 -32.618 -50.853 1.00 80.69 596 GLU A C 1
ATOM 4825 O O . GLU A 1 596 ? 47.660 -33.620 -51.182 1.00 80.69 596 GLU A O 1
ATOM 4830 N N . PHE A 1 597 ? 47.809 -31.708 -50.009 1.00 83.75 597 PHE A N 1
ATOM 4831 C CA . PHE A 1 597 ? 46.509 -31.813 -49.342 1.00 83.75 597 PHE A CA 1
ATOM 4832 C C . PHE A 1 597 ? 45.335 -31.903 -50.337 1.00 83.75 597 PHE A C 1
ATOM 4834 O O . PHE A 1 597 ? 44.463 -32.758 -50.203 1.00 83.75 597 PHE A O 1
ATOM 4841 N N . ILE A 1 598 ? 45.314 -31.079 -51.394 1.00 80.88 598 ILE A N 1
ATOM 4842 C CA . ILE A 1 598 ? 44.235 -31.115 -52.404 1.00 80.88 598 ILE A CA 1
ATOM 4843 C C . ILE A 1 598 ? 44.374 -32.261 -53.422 1.00 80.88 598 ILE A C 1
ATOM 4845 O O . ILE A 1 598 ? 43.388 -32.590 -54.092 1.00 80.88 598 ILE A O 1
ATOM 4849 N N . GLN A 1 599 ? 45.582 -32.813 -53.604 1.00 77.12 599 GLN A N 1
ATOM 4850 C CA . GLN A 1 599 ? 45.878 -33.902 -54.547 1.00 77.12 599 GLN A CA 1
ATOM 4851 C C . GLN A 1 599 ? 45.564 -35.286 -53.981 1.00 77.12 599 GLN A C 1
ATOM 4853 O O . GLN A 1 599 ? 45.176 -36.170 -54.744 1.00 77.12 599 GLN A O 1
ATOM 4858 N N . THR A 1 600 ? 45.748 -35.478 -52.675 1.00 72.88 600 THR A N 1
ATOM 4859 C CA . THR A 1 600 ? 45.513 -36.758 -51.991 1.00 72.88 600 THR A CA 1
ATOM 4860 C C . THR A 1 600 ? 44.025 -37.097 -51.895 1.00 72.88 600 THR A C 1
ATOM 4862 O O . THR A 1 600 ? 43.664 -38.272 -51.943 1.00 72.88 600 THR A O 1
ATOM 4865 N N . GLY A 1 601 ? 43.144 -36.088 -51.861 1.00 64.38 601 GLY A N 1
ATOM 4866 C CA . GLY A 1 601 ? 41.712 -36.305 -51.633 1.00 64.38 601 GLY A CA 1
ATOM 4867 C C . GLY A 1 601 ? 41.463 -36.997 -50.284 1.00 64.38 601 GLY A C 1
ATOM 4868 O O . GLY A 1 601 ? 42.397 -37.364 -49.583 1.00 64.38 601 GLY A O 1
ATOM 4869 N N . ASN A 1 602 ? 40.210 -37.209 -49.885 1.00 54.16 602 ASN A N 1
ATOM 4870 C CA . ASN A 1 602 ? 39.874 -37.819 -48.581 1.00 54.16 602 ASN A CA 1
ATOM 4871 C C . ASN A 1 602 ? 40.264 -39.315 -48.445 1.00 54.16 602 ASN A C 1
ATOM 4873 O O . ASN A 1 602 ? 39.647 -40.053 -47.680 1.00 54.16 602 ASN A O 1
ATOM 4877 N N . THR A 1 603 ? 41.249 -39.803 -49.199 1.00 55.94 603 THR A N 1
ATOM 4878 C CA . THR A 1 603 ? 41.607 -41.217 -49.303 1.00 55.94 603 THR A CA 1
ATOM 4879 C C . THR A 1 603 ? 43.130 -41.400 -49.207 1.00 55.94 603 THR A C 1
ATOM 4881 O O . THR A 1 603 ? 43.832 -41.289 -50.208 1.00 55.94 603 THR A O 1
ATOM 4884 N N . ASN A 1 604 ? 43.581 -41.760 -47.994 1.00 56.91 604 ASN A N 1
ATOM 4885 C CA . ASN A 1 604 ? 44.922 -42.177 -47.519 1.00 56.91 604 ASN A CA 1
ATOM 4886 C C . ASN A 1 604 ? 45.856 -41.117 -46.886 1.00 56.91 604 ASN A C 1
ATOM 4888 O O . ASN A 1 604 ? 45.921 -39.972 -47.312 1.00 56.91 604 ASN A O 1
ATOM 4892 N N . LYS A 1 605 ? 46.558 -41.568 -45.822 1.00 63.12 605 LYS A N 1
ATOM 4893 C CA . LYS A 1 605 ? 47.322 -40.818 -44.797 1.00 63.12 605 LYS A CA 1
ATOM 4894 C C . LYS A 1 605 ? 48.140 -39.642 -45.348 1.00 63.12 605 LYS A C 1
ATOM 4896 O O . LYS A 1 605 ? 49.257 -39.827 -45.823 1.00 63.12 605 LYS A O 1
ATOM 4901 N N . ILE A 1 606 ? 47.603 -38.439 -45.172 1.00 73.94 606 ILE A N 1
ATOM 4902 C CA . ILE A 1 606 ? 48.352 -37.181 -45.231 1.00 73.94 606 ILE A CA 1
ATOM 4903 C C . ILE A 1 606 ? 49.2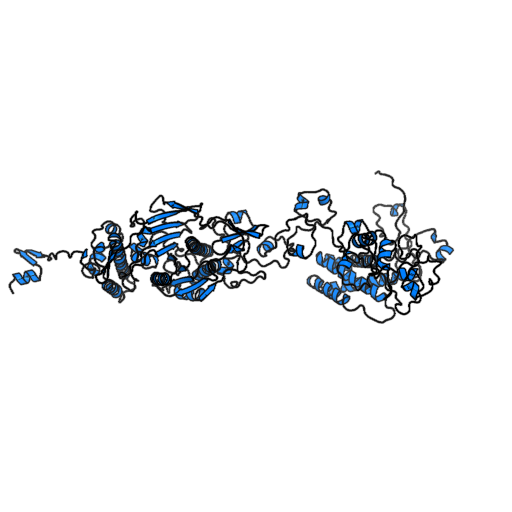94 -37.139 -44.016 1.00 73.94 606 ILE A C 1
ATOM 4905 O O . ILE A 1 606 ? 48.946 -37.636 -42.941 1.00 73.94 606 ILE A O 1
ATOM 4909 N N . SER A 1 607 ? 50.506 -36.603 -44.174 1.00 79.62 607 SER A N 1
ATOM 4910 C CA . SER A 1 607 ? 51.418 -36.447 -43.037 1.00 79.62 607 SER A CA 1
ATOM 4911 C C . SER A 1 607 ? 50.836 -35.460 -42.018 1.00 79.62 607 SER A C 1
ATOM 4913 O O . SER A 1 607 ? 50.197 -34.470 -42.383 1.00 79.62 607 SER A O 1
ATOM 4915 N N . SER A 1 608 ? 51.090 -35.686 -40.726 1.00 80.06 608 SER A N 1
ATOM 4916 C CA . SER A 1 608 ? 50.628 -34.777 -39.666 1.00 80.06 608 SER A CA 1
ATOM 4917 C C . SER A 1 608 ? 51.139 -33.344 -39.867 1.00 80.06 608 SER A C 1
ATOM 4919 O O . SER A 1 608 ? 50.515 -32.390 -39.419 1.00 80.06 608 SER A O 1
ATOM 4921 N N . GLU A 1 609 ? 52.261 -33.177 -40.568 1.00 84.56 609 GLU A N 1
ATOM 4922 C CA . GLU A 1 609 ? 52.831 -31.876 -40.911 1.00 84.56 609 GLU A CA 1
ATOM 4923 C C . GLU A 1 609 ? 51.957 -31.105 -41.917 1.00 84.56 609 GLU A C 1
ATOM 4925 O O . GLU A 1 609 ? 51.652 -29.931 -41.697 1.00 84.56 609 GLU A O 1
ATOM 4930 N N . VAL A 1 610 ? 51.488 -31.768 -42.981 1.00 84.19 610 VAL A N 1
ATOM 4931 C CA . VAL A 1 610 ? 50.616 -31.175 -44.013 1.00 84.19 610 VAL A CA 1
ATOM 4932 C C . VAL A 1 610 ? 49.237 -30.840 -43.459 1.00 84.19 610 VAL A C 1
ATOM 4934 O O . VAL A 1 610 ? 48.718 -29.752 -43.718 1.00 84.19 610 VAL A O 1
ATOM 4937 N N . GLU A 1 611 ? 48.668 -31.733 -42.652 1.00 83.56 611 GLU A N 1
ATOM 4938 C CA . GLU A 1 611 ? 47.385 -31.509 -41.987 1.00 83.56 611 GLU A CA 1
ATOM 4939 C C . GLU A 1 611 ? 47.458 -30.315 -41.018 1.00 83.56 611 GLU A C 1
ATOM 4941 O O . GLU A 1 611 ? 46.654 -29.383 -41.111 1.00 83.56 611 GLU A O 1
ATOM 4946 N N . ASN A 1 612 ? 48.485 -30.268 -40.161 1.00 85.19 612 ASN A N 1
ATOM 4947 C CA . ASN A 1 612 ? 48.694 -29.156 -39.233 1.00 85.19 612 ASN A CA 1
ATOM 4948 C C . ASN A 1 612 ? 48.882 -27.818 -39.958 1.00 85.19 612 ASN A C 1
ATOM 4950 O O . ASN A 1 612 ? 48.340 -26.803 -39.519 1.00 85.19 612 ASN A O 1
ATOM 4954 N N . HIS A 1 613 ? 49.619 -27.794 -41.072 1.00 86.88 613 HIS A N 1
ATOM 4955 C CA . HIS A 1 613 ? 49.789 -26.581 -41.874 1.00 86.88 613 HIS A CA 1
ATOM 4956 C C . HIS A 1 613 ? 48.460 -26.087 -42.460 1.00 86.88 613 HIS A C 1
ATOM 4958 O O . HIS A 1 613 ? 48.144 -24.902 -42.341 1.00 86.88 613 HIS A O 1
ATOM 4964 N N . CYS A 1 614 ? 47.666 -26.985 -43.053 1.00 84.75 614 CYS A N 1
ATOM 4965 C CA . CYS A 1 614 ? 46.400 -26.635 -43.704 1.00 84.75 614 CYS A CA 1
ATOM 4966 C C . CYS A 1 614 ? 45.303 -26.230 -42.709 1.00 84.75 614 CYS A C 1
ATOM 4968 O O . CYS A 1 614 ? 44.440 -25.430 -43.060 1.00 84.75 614 CYS A O 1
ATOM 4970 N N . TYR A 1 615 ? 45.356 -26.711 -41.462 1.00 83.75 615 TYR A N 1
ATOM 4971 C CA . TYR A 1 615 ? 44.499 -26.198 -40.393 1.00 83.75 615 TYR A CA 1
ATOM 4972 C C . TYR A 1 615 ? 45.030 -24.901 -39.779 1.00 83.75 615 TYR A C 1
ATOM 4974 O O . TYR A 1 615 ? 44.242 -24.053 -39.367 1.00 83.75 615 TYR A O 1
ATOM 4982 N N . LYS A 1 616 ? 46.346 -24.699 -39.701 1.00 84.12 616 LYS A N 1
ATOM 4983 C CA . LYS A 1 616 ? 46.917 -23.482 -39.110 1.00 84.12 616 LYS A CA 1
ATOM 4984 C C . LYS A 1 616 ? 46.758 -22.254 -40.009 1.00 84.12 616 LYS A C 1
ATOM 4986 O O . LYS A 1 616 ? 46.496 -21.169 -39.492 1.00 84.12 616 LYS A O 1
ATOM 4991 N N . TYR A 1 617 ? 46.927 -22.416 -41.321 1.00 81.50 617 TYR A N 1
ATOM 4992 C CA . TYR A 1 617 ? 46.913 -21.318 -42.287 1.00 81.50 617 TYR A CA 1
ATOM 4993 C C . TYR A 1 617 ? 45.769 -21.436 -43.287 1.00 81.50 617 TYR A C 1
ATOM 4995 O O . TYR A 1 617 ? 45.501 -22.514 -43.817 1.00 81.50 617 TYR A O 1
ATOM 5003 N N . SER A 1 618 ? 45.164 -20.299 -43.626 1.00 87.75 618 SER A N 1
ATOM 5004 C CA . SER A 1 618 ? 44.140 -20.253 -44.668 1.00 87.75 618 SER A CA 1
ATOM 5005 C C . SER A 1 618 ? 44.747 -20.312 -46.064 1.00 87.75 618 SER A C 1
ATOM 5007 O O . SER A 1 618 ? 45.781 -19.693 -46.341 1.00 87.75 618 SER A O 1
ATOM 5009 N N . HIS A 1 619 ? 44.077 -21.016 -46.971 1.00 86.44 619 HIS A N 1
ATOM 5010 C CA . HIS A 1 619 ? 44.494 -21.152 -48.366 1.00 86.44 619 HIS A CA 1
ATOM 5011 C C . HIS A 1 619 ? 43.384 -20.714 -49.316 1.00 86.44 619 HIS A C 1
ATOM 5013 O O . HIS A 1 619 ? 42.217 -20.656 -48.947 1.00 86.44 619 HIS A O 1
ATOM 5019 N N . VAL A 1 620 ? 43.732 -20.375 -50.557 1.00 82.50 620 VAL A N 1
ATOM 5020 C CA . VAL A 1 620 ? 42.716 -20.019 -51.548 1.00 82.50 620 VAL A CA 1
ATOM 5021 C C . VAL A 1 620 ? 41.948 -21.278 -51.926 1.00 82.50 620 VAL A C 1
ATOM 5023 O O . VAL A 1 620 ? 42.548 -22.276 -52.325 1.00 82.50 620 VAL A O 1
ATOM 5026 N N . CYS A 1 621 ? 40.621 -21.216 -51.822 1.00 86.69 621 CYS A N 1
ATOM 5027 C CA . CYS A 1 621 ? 39.752 -22.309 -52.218 1.00 86.69 621 CYS A CA 1
ATOM 5028 C C . CYS A 1 621 ? 40.016 -22.672 -53.692 1.00 86.69 621 CYS A C 1
ATOM 5030 O O . CYS A 1 621 ? 39.992 -21.775 -54.540 1.00 86.69 621 CYS A O 1
ATOM 5032 N N . PRO A 1 622 ? 40.188 -23.961 -54.051 1.00 84.12 622 PRO A N 1
ATOM 5033 C CA . PRO A 1 622 ? 40.464 -24.349 -55.430 1.00 84.12 622 PRO A CA 1
ATOM 5034 C C . PRO A 1 622 ? 39.361 -23.993 -56.419 1.00 84.12 622 PRO A C 1
ATOM 5036 O O . PRO A 1 622 ? 39.617 -23.960 -57.616 1.00 84.12 622 PRO A O 1
ATOM 5039 N N . PHE A 1 623 ? 38.148 -23.740 -55.932 1.00 82.56 623 PHE A N 1
ATOM 5040 C CA . PHE A 1 623 ? 37.006 -23.317 -56.735 1.00 82.56 623 PHE A CA 1
ATOM 5041 C C . PHE A 1 623 ? 36.718 -21.814 -56.622 1.00 82.56 623 PHE A C 1
ATOM 5043 O O . PHE A 1 623 ? 35.759 -21.352 -57.232 1.00 82.56 623 PHE A O 1
ATOM 5050 N N . GLY A 1 624 ? 37.501 -21.060 -55.838 1.00 78.19 624 GLY A N 1
ATOM 5051 C CA . GLY A 1 624 ? 37.312 -19.621 -55.646 1.00 78.19 624 GLY A CA 1
ATOM 5052 C C . GLY A 1 624 ? 35.853 -19.273 -55.339 1.00 78.19 624 GLY A C 1
ATOM 5053 O O . GLY A 1 624 ? 35.203 -19.930 -54.527 1.00 78.19 624 GLY A O 1
ATOM 5054 N N . ARG A 1 625 ? 35.302 -18.283 -56.048 1.00 69.50 625 ARG A N 1
ATOM 5055 C CA . ARG A 1 625 ? 33.885 -17.882 -55.935 1.00 69.50 625 ARG A CA 1
ATOM 5056 C C . ARG A 1 625 ? 32.884 -18.962 -56.383 1.00 69.50 625 ARG A C 1
ATOM 5058 O O . ARG A 1 625 ? 31.713 -18.883 -56.032 1.00 69.50 625 ARG A O 1
ATOM 5065 N N . GLN A 1 626 ? 33.316 -19.967 -57.145 1.00 74.12 626 GLN A N 1
ATOM 5066 C CA . GLN A 1 626 ? 32.465 -21.072 -57.600 1.00 74.12 626 GLN A CA 1
ATOM 5067 C C . GLN A 1 626 ? 32.296 -22.180 -56.546 1.00 74.12 626 GLN A C 1
ATOM 5069 O O . GLN A 1 626 ? 31.635 -23.187 -56.811 1.00 74.12 626 GLN A O 1
ATOM 5074 N N . CYS A 1 627 ? 32.908 -22.037 -55.366 1.00 82.69 627 CYS A N 1
ATOM 5075 C CA . CYS A 1 627 ? 32.785 -23.018 -54.297 1.00 82.69 627 CYS A CA 1
ATOM 5076 C C . CYS A 1 627 ? 31.334 -23.106 -53.796 1.00 82.69 627 CYS A C 1
ATOM 5078 O O . CYS A 1 627 ? 30.710 -22.097 -53.482 1.00 82.69 627 CYS A O 1
ATOM 5080 N N . LYS A 1 628 ? 30.801 -24.331 -53.716 1.00 82.06 628 LYS A N 1
ATOM 5081 C CA . LYS A 1 628 ? 29.411 -24.612 -53.307 1.00 82.06 628 LYS A CA 1
ATOM 5082 C C . LYS A 1 628 ? 29.298 -25.252 -51.918 1.00 82.06 628 LYS A C 1
ATOM 5084 O O . LYS A 1 628 ? 28.221 -25.717 -51.551 1.00 82.06 628 LYS A O 1
ATOM 5089 N N . THR A 1 629 ? 30.401 -25.351 -51.175 1.00 81.19 629 THR A N 1
ATOM 5090 C CA . THR A 1 629 ? 30.390 -25.969 -49.842 1.00 81.19 629 THR A CA 1
ATOM 5091 C C . THR A 1 629 ? 29.602 -25.129 -48.838 1.00 81.19 629 THR A C 1
ATOM 5093 O O . THR A 1 629 ? 29.515 -23.909 -48.965 1.00 81.19 629 THR A O 1
ATOM 5096 N N . LYS A 1 630 ? 29.029 -25.800 -47.837 1.00 75.31 630 LYS A N 1
ATOM 5097 C CA . LYS A 1 630 ? 28.308 -25.187 -46.713 1.00 75.31 630 LYS A CA 1
ATOM 5098 C C . LYS A 1 630 ? 28.966 -25.484 -45.358 1.00 75.31 630 LYS A C 1
ATOM 5100 O O . LYS A 1 630 ? 28.379 -25.173 -44.332 1.00 75.31 630 LYS A O 1
ATOM 5105 N N . ASP A 1 631 ? 30.143 -26.116 -45.345 1.00 79.62 631 ASP A N 1
ATOM 5106 C CA . ASP A 1 631 ? 30.865 -26.442 -44.106 1.00 79.62 631 ASP A CA 1
ATOM 5107 C C . ASP A 1 631 ? 31.439 -25.170 -43.466 1.00 79.62 631 ASP A C 1
ATOM 5109 O O . ASP A 1 631 ? 32.264 -24.487 -44.071 1.00 79.62 631 ASP A O 1
ATOM 5113 N N . GLU A 1 632 ? 31.033 -24.858 -42.235 1.00 75.25 632 GLU A N 1
ATOM 5114 C CA . GLU A 1 632 ? 31.511 -23.685 -41.488 1.00 75.25 632 GLU A CA 1
ATOM 5115 C C . GLU A 1 632 ? 33.034 -23.701 -41.297 1.00 75.25 632 GLU A C 1
ATOM 5117 O O . GLU A 1 632 ? 33.695 -22.674 -41.458 1.00 75.25 632 GLU A O 1
ATOM 5122 N N . ARG A 1 633 ? 33.632 -24.882 -41.083 1.00 76.19 633 ARG A N 1
ATOM 5123 C CA . ARG A 1 633 ? 35.091 -25.017 -40.916 1.00 76.19 633 ARG A CA 1
ATOM 5124 C C . ARG A 1 633 ? 35.863 -24.702 -42.195 1.00 76.19 633 ARG A C 1
ATOM 5126 O O . ARG A 1 633 ? 37.026 -24.295 -42.135 1.00 76.19 633 ARG A O 1
ATOM 5133 N N . HIS A 1 634 ? 35.229 -24.865 -43.356 1.00 84.19 634 HIS A N 1
ATOM 5134 C CA . HIS A 1 634 ? 35.813 -24.469 -44.636 1.00 84.19 634 HIS A CA 1
ATOM 5135 C C . HIS A 1 634 ? 35.924 -22.944 -44.739 1.00 84.19 634 HIS A C 1
ATOM 5137 O O . HIS A 1 634 ? 36.937 -22.449 -45.222 1.00 84.19 634 HIS A O 1
ATOM 5143 N N . PHE A 1 635 ? 34.943 -22.192 -44.231 1.00 81.00 635 PHE A N 1
ATOM 5144 C CA . PHE A 1 635 ? 34.991 -20.724 -44.220 1.00 81.00 635 PHE A CA 1
ATOM 5145 C C . PHE A 1 635 ? 36.061 -20.169 -43.270 1.00 81.00 635 PHE A C 1
ATOM 5147 O O . PHE A 1 635 ? 36.622 -19.118 -43.546 1.00 81.00 635 PHE A O 1
ATOM 5154 N N . GLU A 1 636 ? 36.426 -20.888 -42.206 1.00 82.62 636 GLU A N 1
ATOM 5155 C CA . GLU A 1 636 ? 37.539 -20.481 -41.332 1.00 82.62 636 GLU A CA 1
ATOM 5156 C C . GLU A 1 636 ? 38.932 -20.726 -41.937 1.00 82.62 636 GLU A C 1
ATOM 5158 O O . GLU A 1 636 ? 39.921 -20.141 -41.489 1.00 82.62 636 GLU A O 1
ATOM 5163 N N . THR A 1 637 ? 39.042 -21.629 -42.914 1.00 82.44 637 THR A N 1
ATOM 5164 C CA . THR A 1 637 ? 40.328 -22.130 -43.440 1.00 82.44 637 THR A CA 1
ATOM 5165 C C . THR A 1 637 ? 40.538 -21.836 -44.926 1.00 82.44 637 THR A C 1
ATOM 5167 O O . THR A 1 637 ? 41.616 -22.101 -45.464 1.00 82.44 637 THR A O 1
ATOM 5170 N N . SER A 1 638 ? 39.539 -21.266 -45.607 1.00 84.69 638 SER A N 1
ATOM 5171 C CA . SER A 1 638 ? 39.578 -21.032 -47.051 1.00 84.69 638 SER A CA 1
ATOM 5172 C C . SER A 1 638 ? 39.197 -19.613 -47.457 1.00 84.69 638 SER A C 1
ATOM 5174 O O . SER A 1 638 ? 38.187 -19.063 -47.030 1.00 84.69 638 SER A O 1
ATOM 5176 N N . ILE A 1 639 ? 39.969 -19.065 -48.393 1.00 81.56 639 ILE A N 1
ATOM 5177 C CA . ILE A 1 639 ? 39.788 -17.736 -48.982 1.00 81.56 639 ILE A CA 1
ATOM 5178 C C . ILE A 1 639 ? 39.156 -17.896 -50.369 1.00 81.56 639 ILE A C 1
ATOM 5180 O O . ILE A 1 639 ? 39.680 -18.608 -51.227 1.00 81.56 639 ILE A O 1
ATOM 5184 N N . HIS A 1 640 ? 38.040 -17.221 -50.618 1.00 81.06 640 HIS A N 1
ATOM 5185 C CA . HIS A 1 640 ? 37.246 -17.344 -51.840 1.00 81.06 640 HIS A CA 1
ATOM 5186 C C . HIS A 1 640 ? 37.495 -16.152 -52.769 1.00 81.06 640 HIS A C 1
ATOM 5188 O O . HIS A 1 640 ? 36.638 -15.290 -52.952 1.00 81.06 640 HIS A O 1
ATOM 5194 N N . ILE A 1 641 ? 38.693 -16.088 -53.359 1.00 69.00 641 ILE A N 1
ATOM 5195 C CA . ILE A 1 641 ? 39.027 -15.008 -54.298 1.00 69.00 641 ILE A CA 1
ATOM 5196 C C . ILE A 1 641 ? 38.104 -15.049 -55.526 1.00 69.00 641 ILE A C 1
ATOM 5198 O O . ILE A 1 641 ? 37.809 -16.113 -56.076 1.00 69.00 641 ILE A O 1
ATOM 5202 N N . ALA A 1 642 ? 37.657 -13.877 -55.973 1.00 62.78 642 ALA A N 1
ATOM 5203 C CA . ALA A 1 642 ? 36.830 -13.743 -57.164 1.00 62.78 642 ALA A CA 1
ATOM 5204 C C . ALA A 1 642 ? 37.711 -13.544 -58.406 1.00 62.78 642 ALA A C 1
ATOM 5206 O O . ALA A 1 642 ? 38.291 -12.475 -58.592 1.00 62.78 642 ALA A O 1
ATOM 5207 N N . ARG A 1 643 ? 37.791 -14.559 -59.275 1.00 67.62 643 ARG A N 1
ATOM 5208 C CA . ARG A 1 643 ? 38.341 -14.414 -60.631 1.00 67.62 643 ARG A CA 1
ATOM 5209 C C . ARG A 1 643 ? 37.242 -14.083 -61.634 1.00 67.62 643 ARG A C 1
ATOM 5211 O O . ARG A 1 643 ? 36.058 -14.341 -61.403 1.00 67.62 643 ARG A O 1
ATOM 5218 N N . LYS A 1 644 ? 37.631 -13.474 -62.755 1.00 63.31 644 LYS A N 1
ATOM 5219 C CA . LYS A 1 644 ? 36.701 -13.147 -63.839 1.00 63.31 644 LYS A CA 1
ATOM 5220 C C . LYS A 1 644 ? 36.279 -14.441 -64.538 1.00 63.31 644 LYS A C 1
ATOM 5222 O O . LYS A 1 644 ? 37.130 -15.237 -64.913 1.00 63.31 644 LYS A O 1
ATOM 5227 N N . ILE A 1 645 ? 34.977 -14.640 -64.724 1.00 67.56 645 ILE A N 1
ATOM 5228 C CA . ILE A 1 645 ? 34.457 -15.762 -65.518 1.00 67.56 645 ILE A CA 1
ATOM 5229 C C . ILE A 1 645 ? 34.802 -15.509 -66.992 1.00 67.56 645 ILE A C 1
ATOM 5231 O O . ILE A 1 645 ? 34.689 -14.371 -67.459 1.00 67.56 645 ILE A O 1
ATOM 5235 N N . CYS A 1 646 ? 35.264 -16.539 -67.704 1.00 73.06 646 CYS A N 1
ATOM 5236 C CA . CYS A 1 646 ? 35.508 -16.456 -69.144 1.00 73.06 646 CYS A CA 1
ATOM 5237 C C . CYS A 1 646 ? 34.216 -16.065 -69.885 1.00 73.06 646 CYS A C 1
ATOM 5239 O O . CYS A 1 646 ? 33.148 -16.582 -69.571 1.00 73.06 646 CYS A O 1
ATOM 5241 N N . SER A 1 647 ? 34.306 -15.153 -70.855 1.00 68.62 647 SER A N 1
ATOM 5242 C CA . SER A 1 647 ? 33.165 -14.706 -71.672 1.00 68.62 647 SER A CA 1
ATOM 5243 C C . SER A 1 647 ? 32.552 -15.829 -72.509 1.00 68.62 647 SER A C 1
ATOM 5245 O O . SER A 1 647 ? 31.345 -15.848 -72.714 1.00 68.62 647 SER A O 1
ATOM 5247 N N . ASP A 1 648 ? 33.372 -16.788 -72.937 1.00 71.88 648 ASP A N 1
ATOM 5248 C CA . ASP A 1 648 ? 33.016 -17.811 -73.923 1.00 71.88 648 ASP A CA 1
ATOM 5249 C C . ASP A 1 648 ? 32.813 -19.186 -73.271 1.00 71.88 648 ASP A C 1
ATOM 5251 O O . ASP A 1 648 ? 33.289 -20.189 -73.792 1.00 71.88 648 ASP A O 1
ATOM 5255 N N . ILE A 1 649 ? 32.153 -19.219 -72.106 1.00 67.19 649 ILE A N 1
ATOM 5256 C CA . ILE A 1 649 ? 32.003 -20.365 -71.180 1.00 67.19 649 ILE A CA 1
ATOM 5257 C C . ILE A 1 649 ? 31.990 -21.736 -71.886 1.00 67.19 649 ILE A C 1
ATOM 5259 O O . ILE A 1 649 ? 32.870 -22.558 -71.640 1.00 67.19 649 ILE A O 1
ATOM 5263 N N . ASP A 1 650 ? 31.046 -21.963 -72.803 1.00 62.25 650 ASP A N 1
ATOM 5264 C CA . ASP A 1 650 ? 30.844 -23.271 -73.448 1.00 62.25 650 ASP A CA 1
ATOM 5265 C C . ASP A 1 650 ? 31.616 -23.454 -74.771 1.00 62.25 650 ASP A C 1
ATOM 5267 O O . ASP A 1 650 ? 31.676 -24.559 -75.311 1.00 62.25 650 ASP A O 1
ATOM 5271 N N . LYS A 1 651 ? 32.213 -22.385 -75.318 1.00 69.50 651 LYS A N 1
ATOM 5272 C CA . LYS A 1 651 ? 32.900 -22.370 -76.629 1.00 69.50 651 LYS A CA 1
ATOM 5273 C C . LYS A 1 651 ? 34.335 -21.846 -76.554 1.00 69.50 651 LYS A C 1
ATOM 5275 O O . LYS A 1 651 ? 34.910 -21.464 -77.573 1.00 69.50 651 LYS A O 1
ATOM 5280 N N . CYS A 1 652 ? 34.922 -21.812 -75.361 1.00 78.44 652 CYS A N 1
ATOM 5281 C CA . CYS A 1 652 ? 36.225 -21.209 -75.151 1.00 78.44 652 CYS A CA 1
ATOM 5282 C C . CYS A 1 652 ? 37.305 -21.964 -75.935 1.00 78.44 652 CYS A C 1
ATOM 5284 O O . CYS A 1 652 ? 37.651 -23.104 -75.626 1.00 78.44 652 CYS A O 1
ATOM 5286 N N . LEU A 1 653 ? 37.872 -21.299 -76.941 1.00 76.88 653 LEU A N 1
ATOM 5287 C CA . LEU A 1 653 ? 38.939 -21.858 -77.774 1.00 76.88 653 LEU A CA 1
ATOM 5288 C C . LEU A 1 653 ? 40.312 -21.830 -77.075 1.00 76.88 653 LEU A C 1
ATOM 5290 O O . LEU A 1 653 ? 41.265 -22.419 -77.571 1.00 76.88 653 LEU A O 1
ATOM 5294 N N . GLN A 1 654 ? 40.410 -21.177 -75.913 1.00 76.94 654 GLN A N 1
ATOM 5295 C CA . GLN A 1 654 ? 41.644 -20.983 -75.142 1.00 76.94 654 GLN A CA 1
ATOM 5296 C C . GLN A 1 654 ? 41.782 -21.971 -73.968 1.00 76.94 654 GLN A C 1
ATOM 5298 O O . GLN A 1 654 ? 42.557 -21.749 -73.046 1.00 76.94 654 GLN A O 1
ATOM 5303 N N . LEU A 1 655 ? 41.057 -23.096 -73.982 1.00 77.62 655 LEU A N 1
ATOM 5304 C CA . LEU A 1 655 ? 41.184 -24.138 -72.948 1.00 77.62 655 LEU A CA 1
ATOM 5305 C C . LEU A 1 655 ? 42.512 -24.917 -73.015 1.00 77.62 655 LEU A C 1
ATOM 5307 O O . LEU A 1 655 ? 42.837 -25.647 -72.080 1.00 77.62 655 LEU A O 1
ATOM 5311 N N . THR A 1 656 ? 43.286 -24.753 -74.089 1.00 74.06 656 THR A N 1
ATOM 5312 C CA . THR A 1 656 ? 44.673 -25.232 -74.178 1.00 74.06 656 THR A CA 1
ATOM 5313 C C . THR A 1 656 ? 45.701 -24.204 -73.701 1.00 74.06 656 THR A C 1
ATOM 5315 O O . THR A 1 656 ? 46.886 -24.523 -73.648 1.00 74.06 656 THR A O 1
ATOM 5318 N N . ASP A 1 657 ? 45.278 -22.975 -73.396 1.00 74.88 657 ASP A N 1
ATOM 5319 C CA . ASP A 1 657 ? 46.154 -21.904 -72.930 1.00 74.88 657 ASP A CA 1
ATOM 5320 C C . ASP A 1 657 ? 46.211 -21.911 -71.396 1.00 74.88 657 ASP A C 1
ATOM 5322 O O . ASP A 1 657 ? 45.219 -21.720 -70.685 1.00 74.88 657 ASP A O 1
ATOM 5326 N N . GLU A 1 658 ? 47.402 -22.183 -70.876 1.00 71.62 658 GLU A N 1
ATOM 5327 C CA . GLU A 1 658 ? 47.639 -22.295 -69.447 1.00 71.62 658 GLU A CA 1
ATOM 5328 C C . GLU A 1 658 ? 47.531 -20.942 -68.733 1.00 71.62 658 GLU A C 1
ATOM 5330 O O . GLU A 1 658 ? 46.999 -20.907 -67.623 1.00 71.62 658 GLU A O 1
ATOM 5335 N N . GLU A 1 659 ? 47.934 -19.844 -69.383 1.00 66.19 659 GLU A N 1
ATOM 5336 C CA . GLU A 1 659 ? 47.842 -18.479 -68.851 1.00 66.19 659 GLU A CA 1
ATOM 5337 C C . GLU A 1 659 ? 46.376 -18.024 -68.787 1.00 66.19 659 GLU A C 1
ATOM 5339 O O . GLU A 1 659 ? 45.939 -17.436 -67.791 1.00 66.19 659 GLU A O 1
ATOM 5344 N N . HIS A 1 660 ? 45.573 -18.397 -69.788 1.00 74.62 660 HIS A N 1
ATOM 5345 C CA . HIS A 1 660 ? 44.123 -18.181 -69.780 1.00 74.62 660 HIS A CA 1
ATOM 5346 C C . HIS A 1 660 ? 43.433 -18.910 -68.624 1.00 74.62 660 HIS A C 1
ATOM 5348 O O . HIS A 1 660 ? 42.687 -18.300 -67.856 1.00 74.62 660 HIS A O 1
ATOM 5354 N N . LEU A 1 661 ? 43.719 -20.204 -68.450 1.00 73.44 661 LEU A N 1
ATOM 5355 C CA . LEU A 1 661 ? 43.143 -21.018 -67.373 1.00 73.44 661 LEU A CA 1
ATOM 5356 C C . LEU A 1 661 ? 43.640 -20.624 -65.969 1.00 73.44 661 LEU A C 1
ATOM 5358 O O . LEU A 1 661 ? 43.010 -20.977 -64.973 1.00 73.44 661 LEU A O 1
ATOM 5362 N N . GLU A 1 662 ? 44.760 -19.907 -65.850 1.00 70.38 662 GLU A N 1
ATOM 5363 C CA . GLU A 1 662 ? 45.180 -19.277 -64.588 1.00 70.38 662 GLU A CA 1
ATOM 5364 C C . GLU A 1 662 ? 44.456 -17.947 -64.325 1.00 70.38 662 GLU A C 1
ATOM 5366 O O . GLU A 1 662 ? 44.249 -17.569 -63.169 1.00 70.38 662 GLU A O 1
ATOM 5371 N N . SER A 1 663 ? 44.005 -17.267 -65.376 1.00 65.38 663 SER A N 1
ATOM 5372 C CA . SER A 1 663 ? 43.446 -15.911 -65.307 1.00 65.38 663 SER A CA 1
ATOM 5373 C C . SER A 1 663 ? 41.922 -15.866 -65.221 1.00 65.38 663 SER A C 1
ATOM 5375 O O . SER A 1 663 ? 41.366 -14.940 -64.623 1.00 65.38 663 SER A O 1
ATOM 5377 N N . PHE A 1 664 ? 41.241 -16.864 -65.789 1.00 70.06 664 PHE A N 1
ATOM 5378 C CA . PHE A 1 664 ? 39.786 -16.902 -65.896 1.00 70.06 664 PHE A CA 1
ATOM 5379 C C . PHE A 1 664 ? 39.181 -18.137 -65.236 1.00 70.06 664 PHE A C 1
ATOM 5381 O O . PHE A 1 664 ? 39.678 -19.254 -65.354 1.00 70.06 664 PHE A O 1
ATOM 5388 N N . SER A 1 665 ? 38.047 -17.919 -64.579 1.00 76.56 665 SER A N 1
ATOM 5389 C CA . SER A 1 665 ? 37.202 -18.974 -64.036 1.00 76.56 665 SER A CA 1
ATOM 5390 C C . SER A 1 665 ? 36.348 -19.601 -65.134 1.00 76.56 665 SER A C 1
ATOM 5392 O O . SER A 1 665 ? 35.709 -18.895 -65.918 1.00 76.56 665 SER A O 1
ATOM 5394 N N . HIS A 1 666 ? 36.278 -20.929 -65.128 1.00 82.50 666 HIS A N 1
ATOM 5395 C CA . HIS A 1 666 ? 35.372 -21.719 -65.960 1.00 82.50 666 HIS A CA 1
ATOM 5396 C C . HIS A 1 666 ? 34.510 -22.624 -65.073 1.00 82.50 666 HIS A C 1
ATOM 5398 O O . HIS A 1 666 ? 35.053 -23.234 -64.146 1.00 82.50 666 HIS A O 1
ATOM 5404 N N . PRO A 1 667 ? 33.197 -22.747 -65.336 1.00 81.56 667 PRO A N 1
ATOM 5405 C CA . PRO A 1 667 ? 32.334 -23.701 -64.648 1.00 81.56 667 PRO A CA 1
ATOM 5406 C C . PRO A 1 667 ? 32.892 -25.127 -64.696 1.00 81.56 667 PRO A C 1
ATOM 5408 O O . PRO A 1 667 ? 33.209 -25.654 -65.758 1.00 81.56 667 PRO A O 1
ATOM 5411 N N . GLY A 1 668 ? 33.020 -25.766 -63.531 1.00 76.56 668 GLY A N 1
ATOM 5412 C CA . GLY A 1 668 ? 33.483 -27.158 -63.422 1.00 76.56 668 GLY A CA 1
ATOM 5413 C C . GLY A 1 668 ? 35.002 -27.358 -63.514 1.00 76.56 668 GLY A C 1
ATOM 5414 O O . GLY A 1 668 ? 35.473 -28.476 -63.308 1.00 76.56 668 GLY A O 1
ATOM 5415 N N . ILE A 1 669 ? 35.777 -26.295 -63.745 1.00 83.31 669 ILE A N 1
ATOM 5416 C CA . ILE A 1 669 ? 37.245 -26.306 -63.712 1.00 83.31 669 ILE A CA 1
ATOM 5417 C C . ILE A 1 669 ? 37.708 -25.629 -62.417 1.00 83.31 669 ILE A C 1
ATOM 5419 O O . ILE A 1 669 ? 37.159 -24.608 -62.007 1.00 83.31 669 ILE A O 1
ATOM 5423 N N . ARG A 1 670 ? 38.713 -26.202 -61.741 1.00 82.81 670 ARG A N 1
ATOM 5424 C CA . ARG A 1 670 ? 39.298 -25.578 -60.543 1.00 82.81 670 ARG A CA 1
ATOM 5425 C C . ARG A 1 670 ? 40.071 -24.321 -60.944 1.00 82.81 670 ARG A C 1
ATOM 5427 O O . ARG A 1 670 ? 40.972 -24.409 -61.771 1.00 82.81 670 ARG A O 1
ATOM 5434 N N . ASP A 1 671 ? 39.808 -23.201 -60.276 1.00 76.25 671 ASP A N 1
ATOM 5435 C CA . ASP A 1 671 ? 40.642 -21.995 -60.335 1.00 76.25 671 ASP A CA 1
ATOM 5436 C C . ASP A 1 671 ? 42.089 -22.316 -59.893 1.00 76.25 671 ASP A C 1
ATOM 5438 O O . ASP A 1 671 ? 43.064 -21.797 -60.443 1.00 76.25 671 ASP A O 1
ATOM 5442 N N . ILE A 1 672 ? 42.258 -23.220 -58.920 1.00 78.12 672 ILE A N 1
ATOM 5443 C CA . ILE A 1 672 ? 43.564 -23.788 -58.545 1.00 78.12 672 ILE A CA 1
ATOM 5444 C C . ILE A 1 672 ? 43.633 -25.252 -59.001 1.00 78.12 672 ILE A C 1
ATOM 5446 O O . ILE A 1 672 ? 43.182 -26.170 -58.308 1.00 78.12 672 ILE A O 1
ATOM 5450 N N . ARG A 1 673 ? 44.202 -25.473 -60.192 1.00 81.50 673 ARG A N 1
ATOM 5451 C CA . ARG A 1 673 ? 44.408 -26.804 -60.792 1.00 81.50 673 ARG A CA 1
ATOM 5452 C C . ARG A 1 673 ? 45.502 -27.603 -60.068 1.00 81.50 673 ARG A C 1
ATOM 5454 O O . ARG A 1 673 ? 46.425 -27.038 -59.472 1.00 81.50 673 ARG A O 1
ATOM 5461 N N . LEU A 1 674 ? 45.406 -28.933 -60.127 1.00 80.00 674 LEU A N 1
ATOM 5462 C CA . LEU A 1 674 ? 46.361 -29.844 -59.483 1.00 80.00 674 LEU A CA 1
ATOM 5463 C C . LEU A 1 674 ? 47.732 -29.764 -60.162 1.00 80.00 674 LEU A C 1
ATOM 5465 O O . LEU A 1 674 ? 47.811 -29.531 -61.358 1.00 80.00 674 LEU A O 1
ATOM 5469 N N . PHE A 1 675 ? 48.828 -30.002 -59.447 1.00 78.38 675 PHE A N 1
ATOM 5470 C CA . PHE A 1 675 ? 50.145 -30.036 -60.090 1.00 78.38 675 PHE A CA 1
ATOM 5471 C C . PHE A 1 675 ? 50.328 -31.320 -60.922 1.00 78.38 675 PHE A C 1
ATOM 5473 O O . PHE A 1 675 ? 49.963 -32.409 -60.467 1.00 78.38 675 PHE A O 1
ATOM 5480 N N . CYS A 1 676 ? 50.862 -31.208 -62.139 1.00 79.50 676 CYS A N 1
ATOM 5481 C CA . CYS A 1 676 ? 51.221 -32.360 -62.965 1.00 79.50 676 CYS A CA 1
ATOM 5482 C C . CYS A 1 676 ? 52.452 -33.072 -62.379 1.00 79.50 676 CYS A C 1
ATOM 5484 O O . CYS A 1 676 ? 53.392 -32.416 -61.938 1.00 79.50 676 CYS A O 1
ATOM 5486 N N . ARG A 1 677 ? 52.463 -34.412 -62.379 1.00 72.00 677 ARG A N 1
ATOM 5487 C CA . ARG A 1 677 ? 53.598 -35.208 -61.868 1.00 72.00 677 ARG A CA 1
ATOM 5488 C C . ARG A 1 677 ? 54.837 -35.126 -62.768 1.00 72.00 677 ARG A C 1
ATOM 5490 O O . ARG A 1 677 ? 55.945 -35.298 -62.275 1.00 72.00 677 ARG A O 1
ATOM 5497 N N . GLU A 1 678 ? 54.647 -34.821 -64.050 1.00 68.12 678 GLU A N 1
ATOM 5498 C CA . GLU A 1 678 ? 55.719 -34.668 -65.034 1.00 68.12 678 GLU A CA 1
ATOM 5499 C C . GLU A 1 678 ? 56.073 -33.179 -65.238 1.00 68.12 678 GLU A C 1
ATOM 5501 O O . GLU A 1 678 ? 55.171 -32.345 -65.375 1.00 68.12 678 GLU A O 1
ATOM 5506 N N . PRO A 1 679 ? 57.366 -32.801 -65.290 1.00 60.50 679 PRO A N 1
ATOM 5507 C CA . PRO A 1 679 ? 57.783 -31.415 -65.506 1.00 60.50 679 PRO A CA 1
ATOM 5508 C C . PRO A 1 679 ? 57.331 -30.908 -66.883 1.00 60.50 679 PRO A C 1
ATOM 5510 O O . PRO A 1 679 ? 57.420 -31.622 -67.879 1.00 60.50 679 PRO A O 1
ATOM 5513 N N . GLY A 1 680 ? 56.863 -29.657 -66.952 1.00 63.25 680 GLY A N 1
ATOM 5514 C CA . GLY A 1 680 ? 55.940 -29.183 -67.995 1.00 63.25 680 GLY A CA 1
ATOM 5515 C C . GLY A 1 680 ? 56.310 -29.379 -69.465 1.00 63.25 680 GLY A C 1
ATOM 5516 O O . GLY A 1 680 ? 55.425 -29.568 -70.294 1.00 63.25 680 GLY A O 1
ATOM 5517 N N . PHE A 1 681 ? 57.595 -29.403 -69.816 1.00 64.00 681 PHE A N 1
ATOM 5518 C CA . PHE A 1 681 ? 58.023 -29.669 -71.195 1.00 64.00 681 PHE A CA 1
ATOM 5519 C C . PHE A 1 681 ? 58.101 -31.160 -71.551 1.00 64.00 681 PHE A C 1
ATOM 5521 O O . PHE A 1 681 ? 58.132 -31.494 -72.732 1.00 64.00 681 PHE A O 1
ATOM 5528 N N . LYS A 1 682 ? 58.122 -32.046 -70.548 1.00 66.44 682 LYS A N 1
ATOM 5529 C CA . LYS A 1 682 ? 58.196 -33.505 -70.707 1.00 66.44 682 LYS A CA 1
ATOM 5530 C C . LYS A 1 682 ? 56.839 -34.200 -70.613 1.00 66.44 682 LYS A C 1
ATOM 5532 O O . LYS A 1 682 ? 56.760 -35.383 -70.919 1.00 66.44 682 LYS A O 1
ATOM 5537 N N . CYS A 1 683 ? 55.782 -33.493 -70.212 1.00 79.62 683 CYS A N 1
ATOM 5538 C CA . CYS A 1 683 ? 54.447 -34.073 -70.146 1.00 79.62 683 CYS A CA 1
ATOM 5539 C C . CYS A 1 683 ? 53.888 -34.311 -71.567 1.00 79.62 683 CYS A C 1
ATOM 5541 O O . CYS A 1 683 ? 53.680 -33.338 -72.303 1.00 79.62 683 CYS A O 1
ATOM 5543 N N . PRO A 1 684 ? 53.603 -35.568 -71.962 1.00 76.50 684 PRO A N 1
ATOM 5544 C CA . PRO A 1 684 ? 53.071 -35.881 -73.291 1.00 76.50 684 PRO A CA 1
ATOM 5545 C C . PRO A 1 684 ? 51.631 -35.377 -73.484 1.00 76.50 684 PRO A C 1
ATOM 5547 O O . PRO A 1 684 ? 51.193 -35.162 -74.612 1.00 76.50 684 PRO A O 1
ATOM 5550 N N . ASP A 1 685 ? 50.912 -35.127 -72.386 1.00 81.88 685 ASP A N 1
ATOM 5551 C CA . ASP A 1 685 ? 49.505 -34.718 -72.381 1.00 81.88 685 ASP A CA 1
ATOM 5552 C C . ASP A 1 685 ? 49.308 -33.201 -72.233 1.00 81.88 685 ASP A C 1
ATOM 5554 O O . ASP A 1 685 ? 48.176 -32.727 -72.151 1.00 81.88 685 ASP A O 1
ATOM 5558 N N . ARG A 1 686 ? 50.391 -32.411 -72.246 1.00 73.75 686 ARG A N 1
ATOM 5559 C CA . ARG A 1 686 ? 50.357 -30.956 -72.002 1.00 73.75 686 ARG A CA 1
ATOM 5560 C C . ARG A 1 686 ? 49.522 -30.140 -72.994 1.00 73.75 686 ARG A C 1
ATOM 5562 O O . ARG A 1 686 ? 49.244 -28.989 -72.710 1.00 73.75 686 ARG A O 1
ATOM 5569 N N . LEU A 1 687 ? 49.147 -30.707 -74.143 1.00 72.62 687 LEU A N 1
ATOM 5570 C CA . LEU A 1 687 ? 48.287 -30.067 -75.152 1.00 72.62 687 LEU A CA 1
ATOM 5571 C C . LEU A 1 687 ? 46.860 -30.644 -75.175 1.00 72.62 687 LEU A C 1
ATOM 5573 O O . LEU A 1 687 ? 46.035 -30.222 -75.982 1.00 72.62 687 LEU A O 1
ATOM 5577 N N . LYS A 1 688 ? 46.548 -31.626 -74.317 1.00 81.12 688 LYS A N 1
ATOM 5578 C CA . LYS A 1 688 ? 45.214 -32.234 -74.246 1.00 81.12 688 LYS A CA 1
ATOM 5579 C C . LYS A 1 688 ? 44.316 -31.412 -73.323 1.00 81.12 688 LYS A C 1
ATOM 5581 O O . LYS A 1 688 ? 44.616 -31.264 -72.140 1.00 81.12 688 LYS A O 1
ATOM 5586 N N . ASN A 1 689 ? 43.171 -30.965 -73.844 1.00 78.81 689 ASN A N 1
ATOM 5587 C CA . ASN A 1 689 ? 42.166 -30.195 -73.097 1.00 78.81 689 ASN A CA 1
ATOM 5588 C C . ASN A 1 689 ? 41.804 -30.839 -71.751 1.00 78.81 689 ASN A C 1
ATOM 5590 O O . ASN A 1 689 ? 41.882 -30.189 -70.716 1.00 78.81 689 ASN A O 1
ATOM 5594 N N . GLU A 1 690 ? 41.464 -32.129 -71.739 1.00 81.56 690 GLU A N 1
ATOM 5595 C CA . GLU A 1 690 ? 41.061 -32.831 -70.509 1.00 81.56 690 GLU A CA 1
ATOM 5596 C C . GLU A 1 690 ? 42.168 -32.876 -69.445 1.00 81.56 690 GLU A C 1
ATOM 5598 O O . GLU A 1 690 ? 41.891 -32.842 -68.245 1.00 81.56 690 GLU A O 1
ATOM 5603 N N . HIS A 1 691 ? 43.433 -32.882 -69.872 1.00 86.06 691 HIS A N 1
ATOM 5604 C CA . HIS A 1 691 ? 44.574 -32.837 -68.965 1.00 86.06 691 HIS A CA 1
ATOM 5605 C C . HIS A 1 691 ? 44.787 -31.429 -68.402 1.00 86.06 691 HIS A C 1
ATOM 5607 O O . HIS A 1 691 ? 44.881 -31.273 -67.186 1.00 86.06 691 HIS A O 1
ATOM 5613 N N . LEU A 1 692 ? 44.768 -30.395 -69.249 1.00 79.00 692 LEU A N 1
ATOM 5614 C CA . LEU A 1 692 ? 44.943 -28.996 -68.833 1.00 79.00 692 LEU A CA 1
ATOM 5615 C C . LEU A 1 692 ? 43.779 -28.449 -67.997 1.00 79.00 692 LEU A C 1
ATOM 5617 O O . LEU A 1 692 ? 43.994 -27.584 -67.149 1.00 79.00 692 LEU A O 1
ATOM 5621 N N . LYS A 1 693 ? 42.562 -28.978 -68.158 1.00 83.56 693 LYS A N 1
ATOM 5622 C CA . LYS A 1 693 ? 41.428 -28.671 -67.269 1.00 83.56 693 LYS A CA 1
ATOM 5623 C C . LYS A 1 693 ? 41.676 -29.138 -65.830 1.00 83.56 693 LYS A C 1
ATOM 5625 O O . LYS A 1 693 ? 41.156 -28.546 -64.886 1.00 83.56 693 LYS A O 1
ATOM 5630 N N . LYS A 1 694 ? 42.462 -30.202 -65.637 1.00 83.06 694 LYS A N 1
ATOM 5631 C CA . LYS A 1 694 ? 42.673 -30.834 -64.326 1.00 83.06 694 LYS A CA 1
ATOM 5632 C C . LYS A 1 694 ? 44.032 -30.510 -63.708 1.00 83.06 694 LYS A C 1
ATOM 5634 O O . LYS A 1 694 ? 44.116 -30.346 -62.487 1.00 83.06 694 LYS A O 1
ATOM 5639 N N . TYR A 1 695 ? 45.070 -30.405 -64.533 1.00 82.75 695 TYR A N 1
ATOM 5640 C CA . TYR A 1 695 ? 46.457 -30.264 -64.113 1.00 82.75 695 TYR A CA 1
ATOM 5641 C C . TYR A 1 695 ? 47.115 -29.000 -64.674 1.00 82.75 695 TYR A C 1
ATOM 5643 O O . TYR A 1 695 ? 46.834 -28.580 -65.793 1.00 82.75 695 TYR A O 1
ATOM 5651 N N . ARG A 1 696 ? 48.029 -28.429 -63.889 1.00 79.19 696 ARG A N 1
ATOM 5652 C CA . ARG A 1 696 ? 48.952 -27.353 -64.269 1.00 79.19 696 ARG A CA 1
ATOM 5653 C C . ARG A 1 696 ? 50.395 -27.848 -64.242 1.00 79.19 696 ARG A C 1
ATOM 5655 O O . ARG A 1 696 ? 50.748 -28.701 -63.422 1.00 79.19 696 ARG A O 1
ATOM 5662 N N . HIS A 1 697 ? 51.234 -27.300 -65.103 1.00 74.50 697 HIS A N 1
ATOM 5663 C CA . HIS A 1 697 ? 52.611 -27.708 -65.332 1.00 74.50 697 HIS A CA 1
ATOM 5664 C C . HIS A 1 697 ? 53.566 -26.619 -64.834 1.00 74.50 697 HIS A C 1
ATOM 5666 O O . HIS A 1 697 ? 53.792 -25.610 -65.491 1.00 74.50 697 HIS A O 1
ATOM 5672 N N . GLY A 1 698 ? 54.147 -26.790 -63.645 1.00 59.78 698 GLY A N 1
ATOM 5673 C CA . GLY A 1 698 ? 54.972 -25.729 -63.068 1.00 59.78 698 GLY A CA 1
ATOM 5674 C C . GLY A 1 698 ? 56.395 -25.652 -63.627 1.00 59.78 698 GLY A C 1
ATOM 5675 O O . GLY A 1 698 ? 57.148 -26.624 -63.570 1.00 59.78 698 GLY A O 1
ATOM 5676 N N . LYS A 1 699 ? 56.788 -24.444 -64.045 1.00 48.22 699 LYS A N 1
ATOM 5677 C CA . LYS A 1 699 ? 57.961 -23.713 -63.522 1.00 48.22 699 LYS A CA 1
ATOM 5678 C C . LYS A 1 699 ? 57.805 -22.216 -63.827 1.00 48.22 699 LYS A C 1
ATOM 5680 O O . LYS A 1 699 ? 58.486 -21.680 -64.687 1.00 48.22 699 LYS A O 1
ATOM 5685 N N . ASN A 1 700 ? 56.941 -21.527 -63.086 1.00 43.34 700 ASN A N 1
ATOM 5686 C CA . ASN A 1 700 ? 57.019 -20.070 -63.005 1.00 43.34 700 ASN A CA 1
ATOM 5687 C C . ASN A 1 700 ? 57.634 -19.709 -61.652 1.00 43.34 700 ASN A C 1
ATOM 5689 O O . ASN A 1 700 ? 56.943 -19.608 -60.645 1.00 43.34 700 ASN A O 1
ATOM 5693 N N . HIS A 1 701 ? 58.952 -19.486 -61.636 1.00 39.03 701 HIS A N 1
ATOM 5694 C CA . HIS A 1 701 ? 59.621 -18.694 -60.595 1.00 39.03 701 HIS A CA 1
ATOM 5695 C C . HIS A 1 701 ? 59.300 -17.196 -60.761 1.00 39.03 701 HIS A C 1
ATOM 5697 O O . HIS A 1 701 ? 60.157 -16.346 -60.561 1.00 39.03 701 HIS A O 1
ATOM 5703 N N . ASN A 1 702 ? 58.061 -16.874 -61.126 1.00 36.41 702 ASN A N 1
ATOM 5704 C CA . ASN A 1 702 ? 57.571 -15.513 -61.174 1.00 36.41 702 ASN A CA 1
ATOM 5705 C C . ASN A 1 702 ? 56.608 -15.354 -60.011 1.00 36.41 702 ASN A C 1
ATOM 5707 O O . ASN A 1 702 ? 55.643 -16.104 -59.853 1.00 36.41 702 ASN A O 1
ATOM 5711 N N . HIS A 1 703 ? 56.935 -14.406 -59.146 1.00 36.06 703 HIS A N 1
ATOM 5712 C CA . HIS A 1 703 ? 56.079 -13.979 -58.063 1.00 36.06 703 HIS A CA 1
ATOM 5713 C C . HIS A 1 703 ? 54.689 -13.649 -58.636 1.00 36.06 703 HIS A C 1
ATOM 5715 O O . HIS A 1 703 ? 54.547 -12.686 -59.379 1.00 36.06 703 HIS A O 1
ATOM 5721 N N . LEU A 1 704 ? 53.692 -14.458 -58.248 1.00 37.25 704 LEU A N 1
ATOM 5722 C CA . LEU A 1 704 ? 52.248 -14.277 -58.462 1.00 37.25 704 LEU A CA 1
ATOM 5723 C C . LEU A 1 704 ? 51.730 -14.622 -59.875 1.00 37.25 704 LEU A C 1
ATOM 5725 O O . LEU A 1 704 ? 51.589 -13.771 -60.746 1.00 37.25 704 LEU A O 1
ATOM 5729 N N . SER A 1 705 ? 51.320 -15.877 -60.070 1.00 32.16 705 SER A N 1
ATOM 5730 C CA . SER A 1 705 ? 50.495 -16.314 -61.203 1.00 32.16 705 SER A CA 1
ATOM 5731 C C . SER A 1 705 ? 49.072 -15.734 -61.136 1.00 32.16 705 SER A C 1
ATOM 5733 O O . SER A 1 705 ? 48.138 -16.336 -60.620 1.00 32.16 705 SER A O 1
ATOM 5735 N N . ALA A 1 706 ? 48.924 -14.534 -61.681 1.00 36.00 706 ALA A N 1
ATOM 5736 C CA . ALA A 1 706 ? 47.806 -14.114 -62.520 1.00 36.00 706 ALA A CA 1
ATOM 5737 C C . ALA A 1 706 ? 48.387 -13.080 -63.504 1.00 36.00 706 ALA A C 1
ATOM 5739 O O . ALA A 1 706 ? 48.245 -11.883 -63.286 1.00 36.00 706 ALA A O 1
ATOM 5740 N N . VAL A 1 707 ? 49.095 -13.576 -64.534 1.00 33.09 707 VAL A N 1
ATOM 5741 C CA . VAL A 1 707 ? 49.704 -12.835 -65.666 1.00 33.09 707 VAL A CA 1
ATOM 5742 C C . VAL A 1 707 ? 50.787 -11.815 -65.292 1.00 33.09 707 VAL A C 1
ATOM 5744 O O . VAL A 1 707 ? 50.511 -10.766 -64.720 1.00 33.09 707 VAL A O 1
ATOM 5747 N N . GLN A 1 708 ? 52.023 -12.068 -65.735 1.00 33.00 708 GLN A N 1
ATOM 5748 C CA . GLN A 1 708 ? 53.098 -11.063 -65.773 1.00 33.00 708 GLN A CA 1
ATOM 5749 C C . GLN A 1 708 ? 53.393 -10.552 -67.205 1.00 33.00 708 GLN A C 1
ATOM 5751 O O . GLN A 1 708 ? 54.332 -9.785 -67.388 1.00 33.00 708 GLN A O 1
ATOM 5756 N N . SER A 1 709 ? 52.596 -10.919 -68.221 1.00 28.97 709 SER A N 1
ATOM 5757 C CA . SER A 1 709 ? 52.910 -10.665 -69.648 1.00 28.97 709 SER A CA 1
ATOM 5758 C C . SER A 1 709 ? 52.018 -9.648 -70.359 1.00 28.97 709 SER A C 1
ATOM 5760 O O . SER A 1 709 ? 52.289 -9.271 -71.494 1.00 28.97 709 SER A O 1
ATOM 5762 N N . THR A 1 710 ? 50.981 -9.147 -69.705 1.00 31.83 710 THR A N 1
ATOM 5763 C CA . THR A 1 710 ? 50.313 -7.906 -70.094 1.00 31.83 710 THR A CA 1
ATOM 5764 C C . THR A 1 710 ? 49.910 -7.222 -68.805 1.00 31.83 710 THR A C 1
ATOM 5766 O O . THR A 1 710 ? 49.411 -7.858 -67.881 1.00 31.83 710 THR A O 1
ATOM 5769 N N . ASN A 1 711 ? 50.145 -5.923 -68.700 1.00 33.34 711 ASN A N 1
ATOM 5770 C CA . ASN A 1 711 ? 49.816 -5.123 -67.525 1.00 33.34 711 ASN A CA 1
ATOM 5771 C C . ASN A 1 711 ? 48.281 -4.955 -67.358 1.00 33.34 711 ASN A C 1
ATOM 5773 O O . ASN A 1 711 ? 47.808 -3.869 -67.054 1.00 33.34 711 ASN A O 1
ATOM 5777 N N . LEU A 1 712 ? 47.486 -6.007 -67.595 1.00 36.09 712 LEU A N 1
ATOM 5778 C CA . LEU A 1 712 ? 46.026 -6.001 -67.622 1.00 36.09 712 LEU A CA 1
ATOM 5779 C C . LEU A 1 712 ? 45.392 -6.057 -66.231 1.00 36.09 712 LEU A C 1
ATOM 5781 O O . LEU A 1 712 ? 44.202 -5.819 -66.140 1.00 36.09 712 LEU A O 1
ATOM 5785 N N . ASN A 1 713 ? 46.135 -6.311 -65.150 1.00 32.12 713 ASN A N 1
ATOM 5786 C CA . ASN A 1 713 ? 45.597 -6.217 -63.781 1.00 32.12 713 ASN A CA 1
ATOM 5787 C C . ASN A 1 713 ? 46.357 -5.241 -62.867 1.00 32.12 713 ASN A C 1
ATOM 5789 O O . ASN A 1 713 ? 45.855 -4.911 -61.798 1.00 32.12 713 ASN A O 1
ATOM 5793 N N . ALA A 1 714 ? 47.503 -4.692 -63.288 1.00 32.78 714 ALA A N 1
ATOM 5794 C CA . ALA A 1 714 ? 48.140 -3.585 -62.562 1.00 32.78 714 ALA A CA 1
ATOM 5795 C C . ALA A 1 714 ? 47.367 -2.262 -62.730 1.00 32.78 714 ALA A C 1
ATOM 5797 O O . ALA A 1 714 ? 47.417 -1.390 -61.866 1.00 32.78 714 ALA A O 1
ATOM 5798 N N . SER A 1 715 ? 46.618 -2.128 -63.828 1.00 31.66 715 SER A N 1
ATOM 5799 C CA . SER A 1 715 ? 45.752 -0.981 -64.134 1.00 31.66 715 SER A CA 1
ATOM 5800 C C . SER A 1 715 ? 44.256 -1.315 -64.097 1.00 31.66 715 SER A C 1
ATOM 5802 O O . SER A 1 715 ? 43.418 -0.423 -64.242 1.00 31.66 715 SER A O 1
ATOM 5804 N N . ILE A 1 716 ? 43.894 -2.570 -63.822 1.00 31.64 716 ILE A N 1
ATOM 5805 C CA . ILE A 1 716 ? 42.517 -2.966 -63.541 1.00 31.64 716 ILE A CA 1
ATOM 5806 C C . ILE A 1 716 ? 42.374 -3.215 -62.044 1.00 31.64 716 ILE A C 1
ATOM 5808 O O . ILE A 1 716 ? 42.351 -4.332 -61.538 1.00 31.64 716 ILE A O 1
ATOM 5812 N N . ASN A 1 717 ? 42.201 -2.117 -61.325 1.00 36.59 717 ASN A N 1
ATOM 5813 C CA . ASN A 1 717 ? 41.449 -2.140 -60.090 1.00 36.59 717 ASN A CA 1
ATOM 5814 C C . ASN A 1 717 ? 40.034 -1.669 -60.458 1.00 36.59 717 ASN A C 1
ATOM 5816 O O . ASN A 1 717 ? 39.736 -0.475 -60.438 1.00 36.59 717 ASN A O 1
ATOM 5820 N N . PHE A 1 718 ? 39.182 -2.610 -60.897 1.00 34.34 718 PHE A N 1
ATOM 5821 C CA . PHE A 1 718 ? 37.800 -2.308 -61.305 1.00 34.34 718 PHE A CA 1
ATOM 5822 C C . PHE A 1 718 ? 37.052 -1.562 -60.194 1.00 34.34 718 PHE A C 1
ATOM 5824 O O . PHE A 1 718 ? 36.327 -0.616 -60.484 1.00 34.34 718 PHE A O 1
ATOM 5831 N N . VAL A 1 719 ? 37.337 -1.903 -58.933 1.00 36.03 719 VAL A N 1
ATOM 5832 C CA . VAL A 1 719 ? 36.788 -1.228 -57.757 1.00 36.03 719 VAL A CA 1
ATOM 5833 C C . VAL A 1 719 ? 37.418 0.150 -57.547 1.00 36.03 719 VAL A C 1
ATOM 5835 O O . VAL A 1 719 ? 36.688 1.062 -57.196 1.00 36.03 719 VAL A O 1
ATOM 5838 N N . HIS A 1 720 ? 38.712 0.387 -57.810 1.00 38.69 720 HIS A N 1
ATOM 5839 C CA . HIS A 1 720 ? 39.282 1.750 -57.755 1.00 38.69 720 HIS A CA 1
ATOM 5840 C C . HIS A 1 720 ? 38.715 2.631 -58.841 1.00 38.69 720 HIS A C 1
ATOM 5842 O O . HIS A 1 720 ? 38.440 3.776 -58.544 1.00 38.69 720 HIS A O 1
ATOM 5848 N N . ASN A 1 721 ? 38.572 2.158 -60.078 1.00 40.16 721 ASN A N 1
ATOM 5849 C CA . ASN A 1 721 ? 38.077 3.002 -61.166 1.00 40.16 721 ASN A CA 1
ATOM 5850 C C . ASN A 1 721 ? 36.597 3.326 -60.950 1.00 40.16 721 ASN A C 1
ATOM 5852 O O . ASN A 1 721 ? 36.208 4.482 -61.062 1.00 40.16 721 ASN A O 1
ATOM 5856 N N . GLN A 1 722 ? 35.796 2.349 -60.520 1.00 44.88 722 GLN A N 1
ATOM 5857 C CA . GLN A 1 722 ? 34.414 2.582 -60.094 1.00 44.88 722 GLN A CA 1
ATOM 5858 C C . GLN A 1 722 ? 34.350 3.446 -58.827 1.00 44.88 722 GLN A C 1
ATOM 5860 O O . GLN A 1 722 ? 33.517 4.338 -58.755 1.00 44.88 722 GLN A O 1
ATOM 5865 N N . SER A 1 723 ? 35.273 3.278 -57.874 1.00 46.72 723 SER A N 1
ATOM 5866 C CA . SER A 1 723 ? 35.391 4.111 -56.668 1.00 46.72 723 SER A CA 1
ATOM 5867 C C . SER A 1 723 ? 35.856 5.530 -56.992 1.00 46.72 723 SER A C 1
ATOM 5869 O O . SER A 1 723 ? 35.375 6.468 -56.373 1.00 46.72 723 SER A O 1
ATOM 5871 N N . TYR A 1 724 ? 36.750 5.730 -57.961 1.00 46.47 724 TYR A N 1
ATOM 5872 C CA . TYR A 1 724 ? 37.210 7.034 -58.437 1.00 46.47 724 TYR A CA 1
ATOM 5873 C C . TYR A 1 724 ? 36.112 7.731 -59.222 1.00 46.47 724 TYR A C 1
ATOM 5875 O O . TYR A 1 724 ? 35.881 8.909 -58.985 1.00 46.47 724 TYR A O 1
ATOM 5883 N N . VAL A 1 725 ? 35.383 7.010 -60.077 1.00 46.09 725 VAL A N 1
ATOM 5884 C CA . VAL A 1 725 ? 34.202 7.530 -60.772 1.00 46.09 725 VAL A CA 1
ATOM 5885 C C . VAL A 1 725 ? 33.100 7.856 -59.760 1.00 46.09 725 VAL A C 1
ATOM 5887 O O . VAL A 1 725 ? 32.576 8.960 -59.787 1.00 46.09 725 VAL A O 1
ATOM 5890 N N . ALA A 1 726 ? 32.818 6.994 -58.781 1.00 49.22 726 ALA A N 1
ATOM 5891 C CA . ALA A 1 726 ? 31.864 7.264 -57.703 1.00 49.22 726 ALA A CA 1
ATOM 5892 C C . ALA A 1 726 ? 32.300 8.444 -56.815 1.00 49.22 726 ALA A C 1
ATOM 5894 O O . ALA A 1 726 ? 31.480 9.281 -56.432 1.00 49.22 726 ALA A O 1
ATOM 5895 N N . LYS A 1 727 ? 33.601 8.572 -56.516 1.00 53.03 727 LYS A N 1
ATOM 5896 C CA . LYS A 1 727 ? 34.185 9.729 -55.814 1.00 53.03 727 LYS A CA 1
ATOM 5897 C C . LYS A 1 727 ? 34.095 11.000 -56.661 1.00 53.03 727 LYS A C 1
ATOM 5899 O O . LYS A 1 727 ? 33.772 12.046 -56.108 1.00 53.03 727 LYS A O 1
ATOM 5904 N N . ALA A 1 728 ? 34.315 10.924 -57.971 1.00 49.81 728 ALA A N 1
ATOM 5905 C CA . ALA A 1 728 ? 34.198 12.050 -58.895 1.00 49.81 728 ALA A CA 1
ATOM 5906 C C . ALA A 1 728 ? 32.739 12.505 -59.041 1.00 49.81 728 ALA A C 1
ATOM 5908 O O . ALA A 1 728 ? 32.456 13.697 -58.963 1.00 49.81 728 ALA A O 1
ATOM 5909 N N . VAL A 1 729 ? 31.797 11.562 -59.135 1.00 50.22 729 VAL A N 1
ATOM 5910 C CA . VAL A 1 729 ? 30.350 11.815 -59.091 1.00 50.22 729 VAL A CA 1
ATOM 5911 C C . VAL A 1 729 ? 29.983 12.496 -57.768 1.00 50.22 729 VAL A C 1
ATOM 5913 O O . VAL A 1 729 ? 29.326 13.533 -57.770 1.00 50.22 729 VAL A O 1
ATOM 5916 N N . ARG A 1 730 ? 30.490 12.000 -56.631 1.00 54.78 730 ARG A N 1
ATOM 5917 C CA . ARG A 1 730 ? 30.302 12.635 -55.314 1.00 54.78 730 ARG A CA 1
ATOM 5918 C C . ARG A 1 730 ? 30.878 14.056 -55.241 1.00 54.78 730 ARG A C 1
ATOM 5920 O O . ARG A 1 730 ? 30.316 14.902 -54.547 1.00 54.78 730 ARG A O 1
ATOM 5927 N N . GLN A 1 731 ? 32.002 14.314 -55.905 1.00 51.62 731 GLN A N 1
ATOM 5928 C CA . GLN A 1 731 ? 32.665 15.623 -55.934 1.00 51.62 731 GLN A CA 1
ATOM 5929 C C . GLN A 1 731 ? 32.072 16.582 -56.976 1.00 51.62 731 GLN A C 1
ATOM 5931 O O . GLN A 1 731 ? 32.374 17.777 -56.939 1.00 51.62 731 GLN A O 1
ATOM 5936 N N . HIS A 1 732 ? 31.198 16.095 -57.860 1.00 53.78 732 HIS A N 1
ATOM 5937 C CA . HIS A 1 732 ? 30.551 16.900 -58.885 1.00 53.78 732 HIS A CA 1
ATOM 5938 C C . HIS A 1 732 ? 29.726 18.029 -58.253 1.00 53.78 732 HIS A C 1
ATOM 5940 O O . HIS A 1 732 ? 28.936 17.799 -57.336 1.00 53.78 732 HIS A O 1
ATOM 5946 N N . SER A 1 733 ? 29.875 19.256 -58.760 1.00 49.59 733 SER A N 1
ATOM 5947 C CA . SER A 1 733 ? 29.298 20.473 -58.162 1.00 49.59 733 SER A CA 1
ATOM 5948 C C . SER A 1 733 ? 27.791 20.366 -57.905 1.00 49.59 733 SER A C 1
ATOM 5950 O O . SER A 1 733 ? 27.318 20.746 -56.836 1.00 49.59 733 SER A O 1
ATOM 5952 N N . ARG A 1 734 ? 27.043 19.760 -58.836 1.00 56.00 734 ARG A N 1
ATOM 5953 C CA . ARG A 1 734 ? 25.588 19.556 -58.711 1.00 56.00 734 ARG A CA 1
ATOM 5954 C C . ARG A 1 734 ? 25.184 18.541 -57.634 1.00 56.00 734 ARG A C 1
ATOM 5956 O O . ARG A 1 734 ? 24.145 18.719 -57.017 1.00 56.00 734 ARG A O 1
ATOM 5963 N N . ILE A 1 735 ? 26.010 17.528 -57.364 1.00 58.94 735 ILE A N 1
ATOM 5964 C CA . ILE A 1 735 ? 25.773 16.541 -56.293 1.00 58.94 735 ILE A CA 1
ATOM 5965 C C . ILE A 1 735 ? 26.261 17.087 -54.944 1.00 58.94 735 ILE A C 1
ATOM 5967 O O . ILE A 1 735 ? 25.609 16.923 -53.914 1.00 58.94 735 ILE A O 1
ATOM 5971 N N . ARG A 1 736 ? 27.366 17.838 -54.947 1.00 58.25 736 ARG A N 1
ATOM 5972 C CA . ARG A 1 736 ? 27.887 18.520 -53.760 1.00 58.25 736 ARG A CA 1
ATOM 5973 C C . ARG A 1 736 ? 26.906 19.564 -53.209 1.00 58.25 736 ARG A C 1
ATOM 5975 O O . ARG A 1 736 ? 26.813 19.694 -51.993 1.00 58.25 736 ARG A O 1
ATOM 5982 N N . LEU A 1 737 ? 26.143 20.251 -54.065 1.00 65.00 737 LEU A N 1
ATOM 5983 C CA . LEU A 1 737 ? 25.068 21.165 -53.649 1.00 65.00 737 LEU A CA 1
ATOM 5984 C C . LEU A 1 737 ? 23.943 20.447 -52.882 1.00 65.00 737 LEU A C 1
ATOM 5986 O O . LEU A 1 737 ? 23.483 20.964 -51.865 1.00 65.00 737 LEU A O 1
ATOM 5990 N N . ILE A 1 738 ? 23.569 19.229 -53.289 1.00 67.44 738 ILE A N 1
ATOM 5991 C CA . ILE A 1 738 ? 22.581 18.398 -52.574 1.00 67.44 738 ILE A CA 1
ATOM 5992 C C . ILE A 1 738 ? 23.111 18.025 -51.178 1.00 67.44 738 ILE A C 1
ATOM 5994 O O . ILE A 1 738 ? 22.411 18.174 -50.177 1.00 67.44 738 ILE A O 1
ATOM 5998 N N . PHE A 1 739 ? 24.384 17.626 -51.076 1.00 66.88 739 PHE A N 1
ATOM 5999 C CA . PHE A 1 739 ? 25.016 17.277 -49.794 1.00 66.88 739 PHE A CA 1
ATOM 6000 C C . PHE A 1 739 ? 25.299 18.469 -48.870 1.00 66.88 739 PHE A C 1
ATOM 6002 O O . PHE A 1 739 ? 25.478 18.267 -47.666 1.00 66.88 739 PHE A O 1
ATOM 6009 N N . LEU A 1 740 ? 25.360 19.690 -49.411 1.00 66.50 740 LEU A N 1
ATOM 6010 C CA . LEU A 1 740 ? 25.416 20.928 -48.630 1.00 66.50 740 LEU A CA 1
ATOM 6011 C C . LEU A 1 740 ? 24.034 21.301 -48.079 1.00 66.50 740 LEU A C 1
ATOM 6013 O O . LEU A 1 740 ? 23.940 21.728 -46.933 1.00 66.50 740 LEU A O 1
ATOM 6017 N N . LYS A 1 741 ? 22.972 21.083 -48.864 1.00 68.00 741 LYS A N 1
ATOM 6018 C CA . LYS A 1 741 ? 21.579 21.324 -48.463 1.00 68.00 741 LYS A CA 1
ATOM 6019 C C . LYS A 1 741 ? 21.090 20.332 -47.393 1.00 68.00 741 LYS A C 1
ATOM 6021 O O . LYS A 1 741 ? 20.330 20.720 -46.513 1.00 68.00 741 LYS A O 1
ATOM 6026 N N . HIS A 1 742 ? 21.573 19.085 -47.421 1.00 65.69 742 HIS A N 1
ATOM 6027 C CA . HIS A 1 742 ? 21.178 18.006 -46.500 1.00 65.69 742 HIS A CA 1
ATOM 6028 C C . HIS A 1 742 ? 22.390 17.437 -45.733 1.00 65.69 742 HIS A C 1
ATOM 6030 O O . HIS A 1 742 ? 22.866 16.330 -45.996 1.00 65.69 742 HIS A O 1
ATOM 6036 N N . ASN A 1 743 ? 22.924 18.210 -44.778 1.00 67.50 743 ASN A N 1
ATOM 6037 C CA . ASN A 1 743 ? 24.190 17.938 -44.078 1.00 67.50 743 ASN A CA 1
ATOM 6038 C C . ASN A 1 743 ? 24.102 16.851 -42.976 1.00 67.50 743 ASN A C 1
ATOM 6040 O O . ASN A 1 743 ? 24.539 17.060 -41.848 1.00 67.50 743 ASN A O 1
ATOM 6044 N N . ILE A 1 744 ? 23.553 15.678 -43.298 1.00 70.44 744 ILE A N 1
ATOM 6045 C CA . ILE A 1 744 ? 23.412 14.541 -42.373 1.00 70.44 744 ILE A CA 1
ATOM 6046 C C . ILE A 1 744 ? 24.407 13.434 -42.779 1.00 70.44 744 ILE A C 1
ATOM 6048 O O . ILE A 1 744 ? 24.362 12.978 -43.926 1.00 70.44 744 ILE A O 1
ATOM 6052 N N . PRO A 1 745 ? 25.298 12.955 -41.885 1.00 65.69 745 PRO A N 1
ATOM 6053 C CA . PRO A 1 745 ? 26.319 11.955 -42.227 1.00 65.69 745 PRO A CA 1
ATOM 6054 C C . PRO A 1 745 ? 25.758 10.658 -42.831 1.00 65.69 745 PRO A C 1
ATOM 6056 O O . PRO A 1 745 ? 26.280 10.177 -43.835 1.00 65.69 745 PRO A O 1
ATOM 6059 N N . ALA A 1 746 ? 24.651 10.143 -42.284 1.00 64.19 746 ALA A N 1
ATOM 6060 C CA . ALA A 1 746 ? 23.989 8.933 -42.779 1.00 64.19 746 ALA A CA 1
ATOM 6061 C C . ALA A 1 746 ? 23.426 9.093 -44.206 1.00 64.19 746 ALA A C 1
ATOM 6063 O O . ALA A 1 746 ? 23.443 8.147 -44.990 1.00 64.19 746 ALA A O 1
ATOM 6064 N N . VAL A 1 747 ? 22.978 10.300 -44.572 1.00 67.81 747 VAL A N 1
ATOM 6065 C CA . VAL A 1 747 ? 22.482 10.613 -45.924 1.00 67.81 747 VAL A CA 1
ATOM 6066 C C . VAL A 1 747 ? 23.628 10.617 -46.924 1.00 67.81 747 VAL A C 1
ATOM 6068 O O . VAL A 1 747 ? 23.498 10.057 -48.008 1.00 67.81 747 VAL A O 1
ATOM 6071 N N . LYS A 1 748 ? 24.782 11.177 -46.542 1.00 64.81 748 LYS A N 1
ATOM 6072 C CA . LYS A 1 748 ? 25.990 11.171 -47.378 1.00 64.81 748 LYS A CA 1
ATOM 6073 C C . LYS A 1 748 ? 26.529 9.757 -47.597 1.00 64.81 748 LYS A C 1
ATOM 6075 O O . LYS A 1 748 ? 26.963 9.459 -48.707 1.00 64.81 748 LYS A O 1
ATOM 6080 N N . ASP A 1 749 ? 26.489 8.899 -46.575 1.00 70.00 749 ASP A N 1
ATOM 6081 C CA . ASP A 1 749 ? 26.932 7.502 -46.691 1.00 70.00 749 ASP A CA 1
ATOM 6082 C C . ASP A 1 749 ? 25.989 6.685 -47.586 1.00 70.00 749 ASP A C 1
ATOM 6084 O O . ASP A 1 749 ? 26.429 6.081 -48.563 1.00 70.00 749 ASP A O 1
ATOM 6088 N N . ASN A 1 750 ? 24.676 6.749 -47.338 1.00 71.38 750 ASN A N 1
ATOM 6089 C CA . ASN A 1 750 ? 23.682 6.039 -48.148 1.00 71.38 750 ASN A CA 1
ATOM 6090 C C . ASN A 1 750 ? 23.640 6.545 -49.602 1.00 71.38 750 ASN A C 1
ATOM 6092 O O . ASN A 1 750 ? 23.526 5.740 -50.524 1.00 71.38 750 ASN A O 1
ATOM 6096 N N . ALA A 1 751 ? 23.801 7.852 -49.836 1.00 71.50 751 ALA A N 1
ATOM 6097 C CA . ALA A 1 751 ? 23.864 8.408 -51.186 1.00 71.50 751 ALA A CA 1
ATOM 6098 C C . ALA A 1 751 ? 25.152 8.000 -51.913 1.00 71.50 751 ALA A C 1
ATOM 6100 O O . ALA A 1 751 ? 25.129 7.759 -53.116 1.00 71.50 751 ALA A O 1
ATOM 6101 N N . PHE A 1 752 ? 26.275 7.873 -51.199 1.00 71.69 752 PHE A N 1
ATOM 6102 C CA . PHE A 1 752 ? 27.512 7.357 -51.781 1.00 71.69 752 PHE A CA 1
ATOM 6103 C C . PHE A 1 752 ? 27.400 5.869 -52.139 1.00 71.69 752 PHE A C 1
ATOM 6105 O O . PHE A 1 752 ? 27.891 5.464 -53.192 1.00 71.69 752 PHE A O 1
ATOM 6112 N N . ARG A 1 753 ? 26.695 5.072 -51.325 1.00 71.31 753 ARG A N 1
ATOM 6113 C CA . ARG A 1 753 ? 26.356 3.675 -51.652 1.00 71.31 753 ARG A CA 1
ATOM 6114 C C . ARG A 1 753 ? 25.473 3.580 -52.897 1.00 71.31 753 ARG A C 1
ATOM 6116 O O . ARG A 1 753 ? 25.768 2.768 -53.766 1.00 71.31 753 ARG A O 1
ATOM 6123 N N . LEU A 1 754 ? 24.461 4.447 -53.024 1.00 75.81 754 LEU A N 1
ATOM 6124 C CA . LEU A 1 754 ? 23.625 4.539 -54.228 1.00 75.81 754 LEU A CA 1
ATOM 6125 C C . LEU A 1 754 ? 24.451 4.926 -55.467 1.00 75.81 754 LEU A C 1
ATOM 6127 O O . LEU A 1 754 ? 24.360 4.263 -56.492 1.00 75.81 754 LEU A O 1
ATOM 6131 N N . ILE A 1 755 ? 25.305 5.952 -55.370 1.00 67.19 755 ILE A N 1
ATOM 6132 C CA . ILE A 1 755 ? 26.205 6.367 -56.463 1.00 67.19 755 ILE A CA 1
ATOM 6133 C C . ILE A 1 755 ? 27.124 5.218 -56.885 1.00 67.19 755 ILE A C 1
ATOM 6135 O O . ILE A 1 755 ? 27.311 4.989 -58.076 1.00 67.19 755 ILE A O 1
ATOM 6139 N N . THR A 1 756 ? 27.692 4.502 -55.916 1.00 61.41 756 THR A N 1
ATOM 6140 C CA . THR A 1 756 ? 28.594 3.375 -56.175 1.00 61.41 756 THR A CA 1
ATOM 6141 C C . THR A 1 756 ? 27.855 2.261 -56.914 1.00 61.41 756 THR A C 1
ATOM 6143 O O . THR A 1 756 ? 28.316 1.846 -57.973 1.00 61.41 756 THR A O 1
ATOM 6146 N N . ALA A 1 757 ? 26.661 1.883 -56.448 1.00 65.62 757 ALA A N 1
ATOM 6147 C CA . ALA A 1 757 ? 25.823 0.877 -57.102 1.00 65.62 757 ALA A CA 1
ATOM 6148 C C . ALA A 1 757 ? 25.404 1.284 -58.530 1.00 65.62 757 ALA A C 1
ATOM 6150 O O . ALA A 1 757 ? 25.455 0.473 -59.450 1.00 65.62 757 ALA A O 1
ATOM 6151 N N . LEU A 1 758 ? 25.053 2.555 -58.757 1.00 69.25 758 LEU A N 1
ATOM 6152 C CA . LEU A 1 758 ? 24.680 3.060 -60.086 1.00 69.25 758 LEU A CA 1
ATOM 6153 C C . LEU A 1 758 ? 25.851 3.054 -61.073 1.00 69.25 758 LEU A C 1
ATOM 6155 O O . LEU A 1 758 ? 25.684 2.701 -62.242 1.00 69.25 758 LEU A O 1
ATOM 6159 N N . VAL A 1 759 ? 27.041 3.438 -60.605 1.00 58.34 759 VAL A N 1
ATOM 6160 C CA . VAL A 1 759 ? 28.271 3.375 -61.402 1.00 58.34 759 VAL A CA 1
ATOM 6161 C C . VAL A 1 759 ? 28.608 1.917 -61.716 1.00 58.34 759 VAL A C 1
ATOM 6163 O O . VAL A 1 759 ? 28.874 1.588 -62.869 1.00 58.34 759 VAL A O 1
ATOM 6166 N N . GLU A 1 760 ? 28.538 1.022 -60.733 1.00 59.78 760 GLU A N 1
ATOM 6167 C CA . GLU A 1 760 ? 28.749 -0.416 -60.930 1.00 59.78 760 GLU A CA 1
ATOM 6168 C C . GLU A 1 760 ? 27.776 -1.002 -61.965 1.00 59.78 760 GLU A C 1
ATOM 6170 O O . GLU A 1 760 ? 28.212 -1.715 -62.875 1.00 59.78 760 GLU A O 1
ATOM 6175 N N . ALA A 1 761 ? 26.492 -0.633 -61.899 1.00 66.06 761 ALA A N 1
ATOM 6176 C CA . ALA A 1 761 ? 25.460 -1.082 -62.829 1.00 66.06 761 ALA A CA 1
ATOM 6177 C C . ALA A 1 761 ? 25.718 -0.632 -64.281 1.00 66.06 761 ALA A C 1
ATOM 6179 O O . ALA A 1 761 ? 25.574 -1.432 -65.206 1.00 66.06 761 ALA A O 1
ATOM 6180 N N . GLU A 1 762 ? 26.133 0.617 -64.520 1.00 62.50 762 GLU A N 1
ATOM 6181 C CA . GLU A 1 762 ? 26.447 1.097 -65.8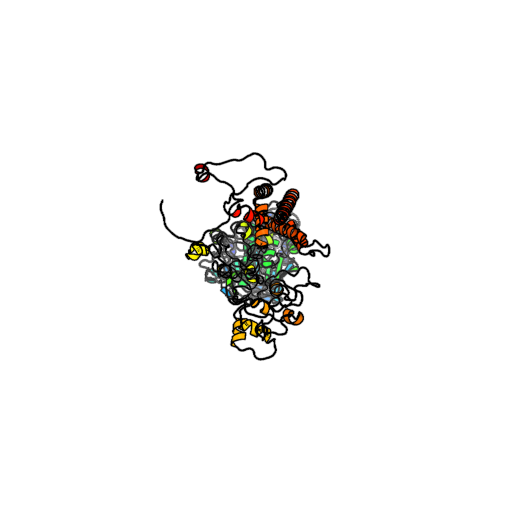79 1.00 62.50 762 GLU A CA 1
ATOM 6182 C C . GLU A 1 762 ? 27.708 0.442 -66.458 1.00 62.50 762 GLU A C 1
ATOM 6184 O O . GLU A 1 762 ? 27.735 0.070 -67.632 1.00 62.50 762 GLU A O 1
ATOM 6189 N N . PHE A 1 763 ? 28.731 0.208 -65.632 1.00 55.66 763 PHE A N 1
ATOM 6190 C CA . PHE A 1 763 ? 29.910 -0.557 -66.046 1.00 55.66 763 PHE A CA 1
ATOM 6191 C C . PHE A 1 763 ? 29.585 -2.034 -66.317 1.00 55.66 763 PHE A C 1
ATOM 6193 O O . PHE A 1 763 ? 30.248 -2.670 -67.140 1.00 55.66 763 PHE A O 1
ATOM 6200 N N . ALA A 1 764 ? 28.561 -2.584 -65.660 1.00 57.19 764 ALA A N 1
ATOM 6201 C CA . ALA A 1 764 ? 28.097 -3.944 -65.899 1.00 57.19 764 ALA A CA 1
ATOM 6202 C C . ALA A 1 764 ? 27.318 -4.082 -67.223 1.00 57.19 764 ALA A C 1
ATOM 6204 O O . ALA A 1 764 ? 27.531 -5.064 -67.932 1.00 57.19 764 ALA A O 1
ATOM 6205 N N . LYS A 1 765 ? 26.506 -3.083 -67.613 1.00 60.59 765 LYS A N 1
ATOM 6206 C CA . LYS A 1 765 ? 25.746 -3.066 -68.888 1.00 60.59 765 LYS A CA 1
ATOM 6207 C C . LYS A 1 765 ? 26.629 -3.136 -70.138 1.00 60.59 765 LYS A C 1
ATOM 6209 O O . LYS A 1 765 ? 26.222 -3.688 -71.152 1.00 60.59 765 LYS A O 1
ATOM 6214 N N . LYS A 1 766 ? 27.859 -2.624 -70.067 1.00 49.81 766 LYS A N 1
ATOM 6215 C CA . LYS A 1 766 ? 28.836 -2.691 -71.166 1.00 49.81 766 LYS A CA 1
ATOM 6216 C C . LYS A 1 766 ? 29.311 -4.121 -71.481 1.00 49.81 766 LYS A C 1
ATOM 6218 O O . LYS A 1 766 ? 29.815 -4.375 -72.567 1.00 49.81 766 LYS A O 1
ATOM 6223 N N . LYS A 1 767 ? 29.187 -5.069 -70.544 1.00 46.91 767 LYS A N 1
ATOM 6224 C CA . LYS A 1 767 ? 29.670 -6.451 -70.730 1.00 46.91 767 LYS A CA 1
ATOM 6225 C C . LYS A 1 767 ? 28.775 -7.315 -71.628 1.00 46.91 767 LYS A C 1
ATOM 6227 O O . LYS A 1 767 ? 29.174 -8.431 -71.937 1.00 46.91 767 LYS A O 1
ATOM 6232 N N . THR A 1 768 ? 27.601 -6.835 -72.035 1.00 44.00 768 THR A N 1
ATOM 6233 C CA . THR A 1 768 ? 26.617 -7.601 -72.814 1.00 44.00 768 THR A CA 1
ATOM 6234 C C . THR A 1 768 ? 26.388 -6.947 -74.174 1.00 44.00 768 THR A C 1
ATOM 6236 O O . THR A 1 768 ? 25.407 -6.233 -74.369 1.00 44.00 768 THR A O 1
ATOM 6239 N N . SER A 1 769 ? 27.303 -7.163 -75.118 1.00 38.59 769 SER A N 1
ATOM 6240 C CA . SER A 1 769 ? 27.074 -6.863 -76.539 1.00 38.59 769 SER A CA 1
ATOM 6241 C C . SER A 1 769 ? 26.456 -8.033 -77.313 1.00 38.59 769 SER A C 1
ATOM 6243 O O . SER A 1 769 ? 26.292 -7.913 -78.516 1.00 38.59 769 SER A O 1
ATOM 6245 N N . ASP A 1 770 ? 26.057 -9.114 -76.635 1.00 37.75 770 ASP A N 1
ATOM 6246 C CA . ASP A 1 770 ? 25.110 -10.103 -77.157 1.00 37.75 770 ASP A CA 1
ATOM 6247 C C . ASP A 1 770 ? 23.969 -10.251 -76.146 1.00 37.75 770 ASP A C 1
ATOM 6249 O O . ASP A 1 770 ? 24.158 -10.671 -75.003 1.00 37.75 770 ASP A O 1
ATOM 6253 N N . GLY A 1 771 ? 22.785 -9.785 -76.541 1.00 43.97 771 GLY A N 1
ATOM 6254 C CA . GLY A 1 771 ? 21.635 -9.551 -75.674 1.00 43.97 771 GLY A CA 1
ATOM 6255 C C . GLY A 1 771 ? 20.927 -10.804 -75.158 1.00 43.97 771 GLY A C 1
ATOM 6256 O O . GLY A 1 771 ? 19.755 -10.996 -75.470 1.00 43.97 771 GLY A O 1
ATOM 6257 N N . THR A 1 772 ? 21.563 -11.603 -74.297 1.00 35.00 772 THR A N 1
ATOM 6258 C CA . THR A 1 772 ? 20.854 -12.637 -73.523 1.00 35.00 772 THR A CA 1
ATOM 6259 C C . THR A 1 772 ? 21.289 -12.727 -72.056 1.00 35.00 772 THR A C 1
ATOM 6261 O O . THR A 1 772 ? 22.433 -13.033 -71.731 1.00 35.00 772 THR A O 1
ATOM 6264 N N . THR A 1 773 ? 20.274 -12.566 -71.200 1.00 35.41 773 THR A N 1
ATOM 6265 C CA . THR A 1 773 ? 20.130 -12.728 -69.735 1.00 35.41 773 THR A CA 1
ATOM 6266 C C . THR A 1 773 ? 20.509 -11.575 -68.778 1.00 35.41 773 THR A C 1
ATOM 6268 O O . THR A 1 773 ? 21.562 -10.960 -68.926 1.00 35.41 773 THR A O 1
ATOM 6271 N N . PRO A 1 774 ? 19.638 -11.271 -67.782 1.00 38.59 774 PRO A N 1
ATOM 6272 C CA . PRO A 1 774 ? 19.710 -10.081 -66.930 1.00 38.59 774 PRO A CA 1
ATOM 6273 C C . PRO A 1 774 ? 20.647 -10.280 -65.731 1.00 38.59 774 PRO A C 1
ATOM 6275 O O . PRO A 1 774 ? 20.790 -11.387 -65.216 1.00 38.59 774 PRO A O 1
ATOM 6278 N N . LEU A 1 775 ? 21.211 -9.186 -65.212 1.00 37.22 775 LEU A N 1
ATOM 6279 C CA . LEU A 1 775 ? 21.632 -9.107 -63.808 1.00 37.22 775 LEU A CA 1
ATOM 6280 C C . LEU A 1 775 ? 20.367 -9.285 -62.947 1.00 37.22 775 LEU A C 1
ATOM 6282 O O . LEU A 1 775 ? 19.588 -8.351 -62.800 1.00 37.22 775 LEU A O 1
ATOM 6286 N N . VAL A 1 776 ? 20.121 -10.511 -62.485 1.00 40.34 776 VAL A N 1
ATOM 6287 C CA . VAL A 1 776 ? 18.887 -10.941 -61.807 1.00 40.34 776 VAL A CA 1
ATOM 6288 C C . VAL A 1 776 ? 18.695 -10.215 -60.465 1.00 40.34 776 VAL A C 1
ATOM 6290 O O . VAL A 1 776 ? 19.575 -10.271 -59.610 1.00 40.34 776 VAL A O 1
ATOM 6293 N N . ASP A 1 777 ? 17.544 -9.544 -60.335 1.00 44.88 777 ASP A N 1
ATOM 6294 C CA . ASP A 1 777 ? 16.715 -9.115 -59.185 1.00 44.88 777 ASP A CA 1
ATOM 6295 C C . ASP A 1 777 ? 17.329 -8.632 -57.849 1.00 44.88 777 ASP A C 1
ATOM 6297 O O . ASP A 1 777 ? 16.787 -7.702 -57.249 1.00 44.88 777 ASP A O 1
ATOM 6301 N N . ASP A 1 778 ? 18.463 -9.153 -57.377 1.00 43.19 778 ASP A N 1
ATOM 6302 C CA . ASP A 1 778 ? 19.044 -8.779 -56.075 1.00 43.19 778 ASP A CA 1
ATOM 6303 C C . ASP A 1 778 ? 19.676 -7.377 -56.078 1.00 43.19 778 ASP A C 1
ATOM 6305 O O . ASP A 1 778 ? 19.668 -6.677 -55.062 1.00 43.19 778 ASP A O 1
ATOM 6309 N N . HIS A 1 779 ? 20.210 -6.928 -57.220 1.00 47.44 779 HIS A N 1
ATOM 6310 C CA . HIS A 1 779 ? 20.865 -5.619 -57.318 1.00 47.44 779 HIS A CA 1
ATOM 6311 C C . HIS A 1 779 ? 19.843 -4.474 -57.399 1.00 47.44 779 HIS A C 1
ATOM 6313 O O . HIS A 1 779 ? 19.987 -3.472 -56.699 1.00 47.44 779 HIS A O 1
ATOM 6319 N N . ASP A 1 780 ? 18.760 -4.663 -58.158 1.00 50.97 780 ASP A N 1
ATOM 6320 C CA . ASP A 1 780 ? 17.630 -3.727 -58.226 1.00 50.97 780 ASP A CA 1
ATOM 6321 C C . ASP A 1 780 ? 16.837 -3.699 -56.910 1.00 50.97 780 ASP A C 1
ATOM 6323 O O . ASP A 1 780 ? 16.404 -2.630 -56.470 1.00 50.97 780 ASP A O 1
ATOM 6327 N N . TYR A 1 781 ? 16.694 -4.843 -56.227 1.00 49.25 781 TYR A N 1
ATOM 6328 C CA . TYR A 1 781 ? 16.113 -4.899 -54.884 1.00 49.25 781 TYR A CA 1
ATOM 6329 C C . TYR A 1 781 ? 16.983 -4.159 -53.854 1.00 49.25 781 TYR A C 1
ATOM 6331 O O . TYR A 1 781 ? 16.463 -3.350 -53.081 1.00 49.25 781 TYR A O 1
ATOM 6339 N N . ALA A 1 782 ? 18.308 -4.351 -53.876 1.00 51.91 782 ALA A N 1
ATOM 6340 C CA . ALA A 1 782 ? 19.242 -3.635 -53.004 1.00 51.91 782 ALA A CA 1
ATOM 6341 C C . ALA A 1 782 ? 19.260 -2.120 -53.274 1.00 51.91 782 ALA A C 1
ATOM 6343 O O . ALA A 1 782 ? 19.257 -1.339 -52.319 1.00 51.91 782 ALA A O 1
ATOM 6344 N N . MET A 1 783 ? 19.214 -1.687 -54.542 1.00 63.28 783 MET A N 1
ATOM 6345 C CA . MET A 1 783 ? 19.106 -0.265 -54.892 1.00 63.28 783 MET A CA 1
ATOM 6346 C C . MET A 1 783 ? 17.784 0.339 -54.411 1.00 63.28 783 MET A C 1
ATOM 6348 O O . MET A 1 783 ? 17.813 1.364 -53.732 1.00 63.28 783 MET A O 1
ATOM 6352 N N . LYS A 1 784 ? 16.645 -0.334 -54.633 1.00 63.88 784 LYS A N 1
ATOM 6353 C CA . LYS A 1 784 ? 15.335 0.107 -54.115 1.00 63.88 784 LYS A CA 1
ATOM 6354 C C . LYS A 1 784 ? 15.306 0.182 -52.585 1.00 63.88 784 LYS A C 1
ATOM 6356 O O . LYS A 1 784 ? 14.688 1.084 -52.021 1.00 63.88 784 LYS A O 1
ATOM 6361 N N . LEU A 1 785 ? 15.992 -0.730 -51.890 1.00 60.91 785 LEU A N 1
ATOM 6362 C CA . LEU A 1 785 ? 16.097 -0.722 -50.428 1.00 60.91 785 LEU A CA 1
ATOM 6363 C C . LEU A 1 785 ? 16.975 0.434 -49.909 1.00 60.91 785 LEU A C 1
ATOM 6365 O O . LEU A 1 785 ? 16.675 1.006 -48.858 1.00 60.91 785 LEU A O 1
ATOM 6369 N N . ILE A 1 786 ? 18.046 0.787 -50.631 1.00 65.31 786 ILE A N 1
ATOM 6370 C CA . ILE A 1 786 ? 18.911 1.942 -50.330 1.00 65.31 786 ILE A CA 1
ATOM 6371 C C . ILE A 1 786 ? 18.170 3.255 -50.620 1.00 65.31 786 ILE A C 1
ATOM 6373 O O . ILE A 1 786 ? 18.199 4.160 -49.788 1.00 65.31 786 ILE A O 1
ATOM 6377 N N . GLU A 1 787 ? 17.445 3.344 -51.736 1.00 68.88 787 GLU A N 1
ATOM 6378 C CA . GLU A 1 787 ? 16.594 4.490 -52.079 1.00 68.88 787 GLU A CA 1
ATOM 6379 C C . GLU A 1 787 ? 15.507 4.715 -51.028 1.00 68.88 787 GLU A C 1
ATOM 6381 O O . GLU A 1 787 ? 15.350 5.832 -50.543 1.00 68.88 787 GLU A O 1
ATOM 6386 N N . LYS A 1 788 ? 14.844 3.655 -50.547 1.00 68.50 788 LYS A N 1
ATOM 6387 C CA . LYS A 1 788 ? 13.837 3.756 -49.476 1.00 68.50 788 LYS A CA 1
ATOM 6388 C C . LYS A 1 788 ? 14.392 4.347 -48.171 1.00 68.50 788 LYS A C 1
ATOM 6390 O O . LYS A 1 788 ? 13.649 4.975 -47.420 1.00 68.50 788 LYS A O 1
ATOM 6395 N N . LYS A 1 789 ? 15.698 4.195 -47.914 1.00 64.88 789 LYS A N 1
ATOM 6396 C CA . LYS A 1 789 ? 16.414 4.807 -46.775 1.00 64.88 789 LYS A CA 1
ATOM 6397 C C . LYS A 1 789 ? 16.856 6.256 -47.035 1.00 64.88 789 LYS A C 1
ATOM 6399 O O . LYS A 1 789 ? 17.236 6.945 -46.090 1.00 64.88 789 LYS A O 1
ATOM 6404 N N . LEU A 1 790 ? 16.813 6.716 -48.286 1.00 64.12 790 LEU A N 1
ATOM 6405 C CA . LEU A 1 790 ? 17.135 8.081 -48.723 1.00 64.12 790 LEU A CA 1
ATOM 6406 C C . LEU A 1 790 ? 15.893 8.972 -48.910 1.00 64.12 790 LEU A C 1
ATOM 6408 O O . LEU A 1 790 ? 16.049 10.189 -48.966 1.00 64.12 790 LEU A O 1
ATOM 6412 N N . ILE A 1 791 ? 14.689 8.385 -48.945 1.00 58.28 791 ILE A N 1
ATOM 6413 C CA . ILE A 1 791 ? 13.400 9.082 -49.118 1.00 58.28 791 ILE A CA 1
ATOM 6414 C C . ILE A 1 791 ? 12.965 9.955 -47.917 1.00 58.28 791 ILE A C 1
ATOM 6416 O O . ILE A 1 791 ? 12.336 10.980 -48.158 1.00 58.28 791 ILE A O 1
ATOM 6420 N N . PRO A 1 792 ? 13.292 9.674 -46.635 1.00 58.59 792 PRO A N 1
ATOM 6421 C CA . PRO A 1 792 ? 12.931 10.618 -45.568 1.00 58.59 792 PRO A CA 1
ATOM 6422 C C . PRO A 1 792 ? 13.691 11.971 -45.624 1.00 58.59 792 PRO A C 1
ATOM 6424 O O . PRO A 1 792 ? 13.088 12.988 -45.288 1.00 58.59 792 PRO A O 1
ATOM 6427 N N . PRO A 1 793 ? 14.988 12.030 -46.019 1.00 61.94 793 PRO A N 1
ATOM 6428 C CA . PRO A 1 793 ? 15.761 13.282 -46.040 1.00 61.94 793 PRO A CA 1
ATOM 6429 C C . PRO A 1 793 ? 16.059 13.932 -47.411 1.00 61.94 793 PRO A C 1
ATOM 6431 O O . PRO A 1 793 ? 16.549 15.060 -47.393 1.00 61.94 793 PRO A O 1
ATOM 6434 N N . LEU A 1 794 ? 15.826 13.289 -48.566 1.00 73.94 794 LEU A N 1
ATOM 6435 C CA . LEU A 1 794 ? 16.063 13.856 -49.915 1.00 73.94 794 LEU A CA 1
ATOM 6436 C C . LEU A 1 794 ? 14.775 13.860 -50.754 1.00 73.94 794 LEU A C 1
ATOM 6438 O O . LEU A 1 794 ? 13.962 12.951 -50.624 1.00 73.94 794 LEU A O 1
ATOM 6442 N N . THR A 1 795 ? 14.592 14.854 -51.634 1.00 80.56 795 THR A N 1
ATOM 6443 C CA . THR A 1 795 ? 13.426 14.886 -52.542 1.00 80.56 795 THR A CA 1
ATOM 6444 C C . THR A 1 795 ? 13.612 13.942 -53.736 1.00 80.56 795 THR A C 1
ATOM 6446 O O . THR A 1 795 ? 14.743 13.668 -54.142 1.00 80.56 795 THR A O 1
ATOM 6449 N N . ASP A 1 796 ? 12.517 13.511 -54.372 1.00 77.19 796 ASP A N 1
ATOM 6450 C CA . ASP A 1 796 ? 12.570 12.710 -55.611 1.00 77.19 796 ASP A CA 1
ATOM 6451 C C . ASP A 1 796 ? 13.380 13.407 -56.719 1.00 77.19 796 ASP A C 1
ATOM 6453 O O . ASP A 1 796 ? 14.084 12.766 -57.504 1.00 77.19 796 ASP A O 1
ATOM 6457 N N . HIS A 1 797 ? 13.346 14.744 -56.743 1.00 79.44 797 HIS A N 1
ATOM 6458 C CA . HIS A 1 797 ? 14.154 15.556 -57.647 1.00 79.44 797 HIS A CA 1
ATOM 6459 C C . HIS A 1 797 ? 15.660 15.418 -57.364 1.00 79.44 797 HIS A C 1
ATOM 6461 O O . HIS A 1 797 ? 16.449 15.248 -58.295 1.00 79.44 797 HIS A O 1
ATOM 6467 N N . ASP A 1 798 ? 16.067 15.429 -56.091 1.00 79.19 798 ASP A N 1
ATOM 6468 C CA . ASP A 1 798 ? 17.469 15.261 -55.690 1.00 79.19 798 ASP A CA 1
ATOM 6469 C C . ASP A 1 798 ? 17.986 13.854 -56.039 1.00 79.19 798 ASP A C 1
ATOM 6471 O O . ASP A 1 798 ? 19.093 13.704 -56.564 1.00 79.19 798 ASP A O 1
ATOM 6475 N N . ILE A 1 799 ? 17.162 12.823 -55.816 1.00 81.12 799 ILE A N 1
ATOM 6476 C CA . ILE A 1 799 ? 17.477 11.433 -56.181 1.00 81.12 799 ILE A CA 1
ATOM 6477 C C . ILE A 1 799 ? 17.631 11.307 -57.705 1.00 81.12 799 ILE A C 1
ATOM 6479 O O . ILE A 1 799 ? 18.619 10.743 -58.183 1.00 81.12 799 ILE A O 1
ATOM 6483 N N . SER A 1 800 ? 16.730 11.914 -58.485 1.00 81.75 800 SER A N 1
ATOM 6484 C CA . SER A 1 800 ? 16.820 11.932 -59.951 1.00 81.75 800 SER A CA 1
ATOM 6485 C C . SER A 1 800 ? 18.107 12.591 -60.465 1.00 81.75 800 SER A C 1
ATOM 6487 O O . SER A 1 800 ? 18.671 12.132 -61.462 1.00 81.75 800 SER A O 1
ATOM 6489 N N . ILE A 1 801 ? 18.591 13.655 -59.815 1.00 74.31 801 ILE A N 1
ATOM 6490 C CA . ILE A 1 801 ? 19.855 14.313 -60.186 1.00 74.31 801 ILE A CA 1
ATOM 6491 C C . ILE A 1 801 ? 21.043 13.382 -59.918 1.00 74.31 801 ILE A C 1
ATOM 6493 O O . ILE A 1 801 ? 21.937 13.276 -60.762 1.00 74.31 801 ILE A O 1
ATOM 6497 N N . ILE A 1 802 ? 21.056 12.682 -58.779 1.00 76.69 802 ILE A N 1
ATOM 6498 C CA . ILE A 1 802 ? 22.111 11.712 -58.446 1.00 76.69 802 ILE A CA 1
ATOM 6499 C C . ILE A 1 802 ? 22.177 10.612 -59.513 1.00 76.69 802 ILE A C 1
ATOM 6501 O O . ILE A 1 802 ? 23.255 10.349 -60.048 1.00 76.69 802 ILE A O 1
ATOM 6505 N N . HIS A 1 803 ? 21.028 10.044 -59.888 1.00 82.06 803 HIS A N 1
ATOM 6506 C CA . HIS A 1 803 ? 20.911 9.048 -60.959 1.00 82.06 803 HIS A CA 1
ATOM 6507 C C . HIS A 1 803 ? 21.457 9.543 -62.295 1.00 82.06 803 HIS A C 1
ATOM 6509 O O . HIS A 1 803 ? 22.305 8.892 -62.912 1.00 82.06 803 HIS A O 1
ATOM 6515 N N . GLN A 1 804 ? 21.003 10.720 -62.732 1.00 76.31 804 GLN A N 1
ATOM 6516 C CA . GLN A 1 804 ? 21.381 11.292 -64.021 1.00 76.31 804 GLN A CA 1
ATOM 6517 C C . GLN A 1 804 ? 22.898 11.478 -64.139 1.00 76.31 804 GLN A C 1
ATOM 6519 O O . GLN A 1 804 ? 23.495 11.110 -65.153 1.00 76.31 804 GLN A O 1
ATOM 6524 N N . TRP A 1 805 ? 23.529 12.053 -63.113 1.00 64.75 805 TRP A N 1
ATOM 6525 C CA . TRP A 1 805 ? 24.953 12.384 -63.155 1.00 64.75 805 TRP A CA 1
ATOM 6526 C C . TRP A 1 805 ? 25.853 11.183 -62.883 1.00 64.75 805 TRP A C 1
ATOM 6528 O O . TRP A 1 805 ? 26.881 11.065 -63.549 1.00 64.75 805 TRP A O 1
ATOM 6538 N N . ALA A 1 806 ? 25.458 10.265 -61.994 1.00 63.22 806 ALA A N 1
ATOM 6539 C CA . ALA A 1 806 ? 26.167 9.000 -61.805 1.00 63.22 806 ALA A CA 1
ATOM 6540 C C . ALA A 1 806 ? 26.240 8.215 -63.121 1.00 63.22 806 ALA A C 1
ATOM 6542 O O . ALA A 1 806 ? 27.324 7.820 -63.551 1.00 63.22 806 ALA A O 1
ATOM 6543 N N . LYS A 1 807 ? 25.101 8.095 -63.814 1.00 72.88 807 LYS A N 1
ATOM 6544 C CA . LYS A 1 807 ? 25.009 7.425 -65.110 1.00 72.88 807 LYS A CA 1
ATOM 6545 C C . LYS A 1 807 ? 25.827 8.127 -66.190 1.00 72.88 807 LYS A C 1
ATOM 6547 O O . LYS A 1 807 ? 26.643 7.492 -66.848 1.00 72.88 807 LYS A O 1
ATOM 6552 N N . LYS A 1 808 ? 25.648 9.441 -66.360 1.00 57.72 808 LYS A N 1
ATOM 6553 C CA . LYS A 1 808 ? 26.333 10.207 -67.411 1.00 57.72 808 LYS A CA 1
ATOM 6554 C C . LYS A 1 808 ? 27.855 10.168 -67.253 1.00 57.72 808 LYS A C 1
ATOM 6556 O O . LYS A 1 808 ? 28.557 9.915 -68.224 1.00 57.72 808 LYS A O 1
ATOM 6561 N N . ILE A 1 809 ? 28.370 10.375 -66.039 1.00 51.28 809 ILE A N 1
ATOM 6562 C CA . ILE A 1 809 ? 29.817 10.358 -65.777 1.00 51.28 809 ILE A CA 1
ATOM 6563 C C . ILE A 1 809 ? 30.382 8.945 -65.973 1.00 51.28 809 ILE A C 1
ATOM 6565 O O . ILE A 1 809 ? 31.457 8.803 -66.557 1.00 51.28 809 ILE A O 1
ATOM 6569 N N . ALA A 1 810 ? 29.655 7.902 -65.557 1.00 53.28 810 ALA A N 1
ATOM 6570 C CA . ALA A 1 810 ? 30.051 6.518 -65.806 1.00 53.28 810 ALA A CA 1
ATOM 6571 C C . ALA A 1 810 ? 30.121 6.202 -67.310 1.00 53.28 810 ALA A C 1
ATOM 6573 O O . ALA A 1 810 ? 31.132 5.684 -67.773 1.00 53.28 810 ALA A O 1
ATOM 6574 N N . GLN A 1 811 ? 29.098 6.575 -68.085 1.00 57.12 811 GLN A N 1
ATOM 6575 C CA . GLN A 1 811 ? 29.033 6.337 -69.531 1.00 57.12 811 GLN A CA 1
ATOM 6576 C C . GLN A 1 811 ? 30.120 7.083 -70.314 1.00 57.12 811 GLN A C 1
ATOM 6578 O O . GLN A 1 811 ? 30.744 6.502 -71.197 1.00 57.12 811 GLN A O 1
ATOM 6583 N N . GLU A 1 812 ? 30.395 8.344 -69.980 1.00 50.28 812 GLU A N 1
ATOM 6584 C CA . GLU A 1 812 ? 31.479 9.099 -70.622 1.00 50.28 812 GLU A CA 1
ATOM 6585 C C . GLU A 1 812 ? 32.863 8.553 -70.232 1.00 50.28 812 GLU A C 1
ATOM 6587 O O . GLU A 1 812 ? 33.738 8.439 -71.085 1.00 50.28 812 GLU A O 1
ATOM 6592 N N . SER A 1 813 ? 33.045 8.105 -68.983 1.00 49.50 813 SER A N 1
ATOM 6593 C CA . SER A 1 813 ? 34.278 7.418 -68.554 1.00 49.50 813 SER A CA 1
ATOM 6594 C C . SER A 1 813 ? 34.482 6.089 -69.290 1.00 49.50 813 SER A C 1
ATOM 6596 O O . SER A 1 813 ? 35.606 5.728 -69.635 1.00 49.50 813 SER A O 1
ATOM 6598 N N . ILE A 1 814 ? 33.387 5.372 -69.563 1.00 51.47 814 ILE A N 1
ATOM 6599 C CA . ILE A 1 814 ? 33.373 4.135 -70.348 1.00 51.47 814 ILE A CA 1
ATOM 6600 C C . ILE A 1 814 ? 33.782 4.388 -71.806 1.00 51.47 814 ILE A C 1
ATOM 6602 O O . ILE A 1 814 ? 34.568 3.601 -72.333 1.00 51.47 814 ILE A O 1
ATOM 6606 N N . LYS A 1 815 ? 33.277 5.459 -72.434 1.00 50.25 815 LYS A N 1
ATOM 6607 C CA . LYS A 1 815 ? 33.624 5.854 -73.812 1.00 50.25 815 LYS A CA 1
ATOM 6608 C C . LYS A 1 815 ? 35.073 6.320 -73.933 1.00 50.25 815 LYS A C 1
ATOM 6610 O O . LYS A 1 815 ? 35.754 5.964 -74.888 1.00 50.25 815 LYS A O 1
ATOM 6615 N N . LEU A 1 816 ? 35.568 7.080 -72.952 1.00 45.28 816 LEU A N 1
ATOM 6616 C CA . LEU A 1 816 ? 36.954 7.564 -72.928 1.00 45.28 816 LEU A CA 1
ATOM 6617 C C . LEU A 1 816 ? 37.967 6.406 -72.927 1.00 45.28 816 LEU A C 1
ATOM 6619 O O . LEU A 1 816 ? 39.033 6.509 -73.524 1.00 45.28 816 LEU A O 1
ATOM 6623 N N . HIS A 1 817 ? 37.612 5.294 -72.280 1.00 45.75 817 HIS A N 1
ATOM 6624 C CA . HIS A 1 817 ? 38.416 4.075 -72.230 1.00 45.75 817 HIS A CA 1
ATOM 6625 C C . HIS A 1 817 ? 38.500 3.325 -73.577 1.00 45.75 817 HIS A C 1
ATOM 6627 O O . HIS A 1 817 ? 39.406 2.519 -73.755 1.00 45.75 817 HIS A O 1
ATOM 6633 N N . GLU A 1 818 ? 37.584 3.568 -74.521 1.00 44.53 818 GLU A N 1
ATOM 6634 C CA . GLU A 1 818 ? 37.518 2.870 -75.821 1.00 44.53 818 GLU A CA 1
ATOM 6635 C C . GLU A 1 818 ? 38.259 3.587 -76.958 1.00 44.53 818 GLU A C 1
ATOM 6637 O O . GLU A 1 818 ? 38.275 3.091 -78.082 1.00 44.53 818 GLU A O 1
ATOM 6642 N N . ASN A 1 819 ? 38.864 4.749 -76.700 1.00 42.50 819 ASN A N 1
ATOM 6643 C CA . ASN A 1 819 ? 39.483 5.566 -77.740 1.00 42.50 819 ASN A CA 1
ATOM 6644 C C . ASN A 1 819 ? 40.866 4.999 -78.155 1.00 42.50 819 ASN A C 1
ATOM 6646 O O . ASN A 1 819 ? 41.760 4.933 -77.311 1.00 42.50 819 ASN A O 1
ATOM 6650 N N . PRO A 1 820 ? 41.084 4.598 -79.427 1.00 40.75 820 PRO A N 1
ATOM 6651 C CA . PRO A 1 820 ? 42.287 3.872 -79.854 1.00 40.75 820 PRO A CA 1
ATOM 6652 C C . PRO A 1 820 ? 43.547 4.736 -80.056 1.00 40.75 820 PRO A C 1
ATOM 6654 O O . PRO A 1 820 ? 44.567 4.213 -80.498 1.00 40.75 820 PRO A O 1
ATOM 6657 N N . MET A 1 821 ? 43.516 6.040 -79.761 1.00 38.59 821 MET A N 1
ATOM 6658 C CA . MET A 1 821 ? 44.667 6.932 -79.953 1.00 38.59 821 MET A CA 1
ATOM 6659 C C . MET A 1 821 ? 45.220 7.428 -78.614 1.00 38.59 821 MET A C 1
ATOM 6661 O O . MET A 1 821 ? 44.531 8.123 -77.868 1.00 38.59 821 MET A O 1
ATOM 6665 N N . GLY A 1 822 ? 46.476 7.084 -78.319 1.00 41.94 822 GLY A N 1
ATOM 6666 C CA . GLY A 1 822 ? 47.165 7.488 -77.096 1.00 41.94 822 GLY A CA 1
ATOM 6667 C C . GLY A 1 822 ? 48.638 7.069 -77.068 1.00 41.94 822 GLY A C 1
ATOM 6668 O O . GLY A 1 822 ? 49.064 6.193 -77.819 1.00 41.94 822 GLY A O 1
ATOM 6669 N N . ILE A 1 823 ? 49.394 7.726 -76.186 1.00 35.22 823 ILE A N 1
ATOM 6670 C CA . ILE A 1 823 ? 50.856 7.648 -76.038 1.00 35.22 823 ILE A CA 1
ATOM 6671 C C . ILE A 1 823 ? 51.343 6.189 -75.968 1.00 35.22 823 ILE A C 1
ATOM 6673 O O . ILE A 1 823 ? 50.944 5.443 -75.073 1.00 35.22 823 ILE A O 1
ATOM 6677 N N . GLY A 1 824 ? 52.259 5.818 -76.875 1.00 43.34 824 GLY A N 1
ATOM 6678 C CA . GLY A 1 824 ? 52.953 4.519 -76.876 1.00 43.34 824 GLY A CA 1
ATOM 6679 C C . GLY A 1 824 ? 52.799 3.677 -78.148 1.00 43.34 824 GLY A C 1
ATOM 6680 O O . GLY A 1 824 ? 53.224 2.520 -78.155 1.00 43.34 824 GLY A O 1
ATOM 6681 N N . TYR A 1 825 ? 52.220 4.224 -79.221 1.00 46.91 825 TYR A N 1
ATOM 6682 C CA . TYR A 1 825 ? 52.000 3.503 -80.479 1.00 46.91 825 TYR A CA 1
ATOM 6683 C C . TYR A 1 825 ? 53.165 3.656 -81.478 1.00 46.91 825 TYR A C 1
ATOM 6685 O O . TYR A 1 825 ? 53.990 4.564 -81.385 1.00 46.91 825 TYR A O 1
ATOM 6693 N N . ILE A 1 826 ? 53.229 2.758 -82.470 1.00 37.47 826 ILE A N 1
ATOM 6694 C CA . ILE A 1 826 ? 54.323 2.656 -83.465 1.00 37.47 826 ILE A CA 1
ATOM 6695 C C . ILE A 1 826 ? 54.561 3.964 -84.246 1.00 37.47 826 ILE A C 1
ATOM 6697 O O . ILE A 1 826 ? 55.699 4.257 -84.613 1.00 37.47 826 ILE A O 1
ATOM 6701 N N . VAL A 1 827 ? 53.516 4.770 -84.457 1.00 38.75 827 VAL A N 1
ATOM 6702 C CA . VAL A 1 827 ? 53.596 6.047 -85.186 1.00 38.75 827 VAL A CA 1
ATOM 6703 C C . VAL A 1 827 ? 54.370 7.115 -84.393 1.00 38.75 827 VAL A C 1
ATOM 6705 O O . VAL A 1 827 ? 55.216 7.791 -84.976 1.00 38.75 827 VAL A O 1
ATOM 6708 N N . ASP A 1 828 ? 54.198 7.200 -83.070 1.00 37.97 828 ASP A N 1
ATOM 6709 C CA . ASP A 1 828 ? 54.904 8.174 -82.210 1.00 37.97 828 ASP A CA 1
ATOM 6710 C C . ASP A 1 828 ? 56.415 7.907 -82.160 1.00 37.97 828 ASP A C 1
ATOM 6712 O O . ASP A 1 828 ? 57.239 8.822 -82.185 1.00 37.97 828 ASP A O 1
ATOM 6716 N N . ARG A 1 829 ? 56.787 6.622 -82.190 1.00 40.09 829 ARG A N 1
ATOM 6717 C CA . ARG A 1 829 ? 58.183 6.171 -82.261 1.00 40.09 829 ARG A CA 1
ATOM 6718 C C . ARG A 1 829 ? 58.814 6.429 -83.638 1.00 40.09 829 ARG A C 1
ATOM 6720 O O . ARG A 1 829 ? 60.032 6.549 -83.733 1.00 40.09 829 ARG A O 1
ATOM 6727 N N . SER A 1 830 ? 58.005 6.531 -84.698 1.00 41.78 830 SER A N 1
ATOM 6728 C CA . SER A 1 830 ? 58.471 6.847 -86.059 1.00 41.78 830 SER A CA 1
ATOM 6729 C C . SER A 1 830 ? 58.673 8.348 -86.306 1.00 41.78 830 SER A C 1
ATOM 6731 O O . SER A 1 830 ? 59.495 8.719 -87.140 1.00 41.78 830 SER A O 1
ATOM 6733 N N . LEU A 1 831 ? 57.971 9.205 -85.553 1.00 37.50 831 LEU A N 1
ATOM 6734 C CA . LEU A 1 831 ? 58.038 10.670 -85.657 1.00 37.50 831 LEU A CA 1
ATOM 6735 C C . LEU A 1 831 ? 58.932 11.325 -84.583 1.00 37.50 831 LEU A C 1
ATOM 6737 O O . LEU A 1 831 ? 59.187 12.525 -84.655 1.00 37.50 831 LEU A O 1
ATOM 6741 N N . GLY A 1 832 ? 59.428 10.560 -83.601 1.00 34.28 832 GLY A N 1
ATOM 6742 C CA . GLY A 1 832 ? 60.350 11.034 -82.556 1.00 34.28 832 GLY A CA 1
ATOM 6743 C C . GLY A 1 832 ? 59.699 11.872 -81.449 1.00 34.28 832 GLY A C 1
ATOM 6744 O O . GLY A 1 832 ? 60.396 12.557 -80.697 1.00 34.28 832 GLY A O 1
ATOM 6745 N N . THR A 1 833 ? 58.370 11.834 -81.341 1.00 40.81 833 THR A N 1
ATOM 6746 C CA . THR A 1 833 ? 57.577 12.595 -80.361 1.00 40.81 833 THR A CA 1
ATOM 6747 C C . THR A 1 833 ? 57.528 11.928 -78.981 1.00 40.81 833 THR A C 1
ATOM 6749 O O . THR A 1 833 ? 57.139 12.559 -78.002 1.00 40.81 833 THR A O 1
ATOM 6752 N N . ASP A 1 834 ? 58.012 10.689 -78.863 1.00 42.75 834 ASP A N 1
ATOM 6753 C CA . ASP A 1 834 ? 58.165 9.931 -77.616 1.00 42.75 834 ASP A CA 1
ATOM 6754 C C . ASP A 1 834 ? 59.271 10.470 -76.682 1.00 42.75 834 ASP A C 1
ATOM 6756 O O . ASP A 1 834 ? 59.364 10.054 -75.526 1.00 42.75 834 ASP A O 1
ATOM 6760 N N . LYS A 1 835 ? 60.097 11.416 -77.154 1.00 36.03 835 LYS A N 1
ATOM 6761 C CA . LYS A 1 835 ? 61.250 11.966 -76.414 1.00 36.03 835 LYS A CA 1
ATOM 6762 C C . LYS A 1 835 ? 61.021 13.328 -75.754 1.00 36.03 835 LYS A C 1
ATOM 6764 O O . LYS A 1 835 ? 61.879 13.776 -74.994 1.00 36.03 835 LYS A O 1
ATOM 6769 N N . HIS A 1 836 ? 59.885 13.981 -75.992 1.00 35.66 836 HIS A N 1
ATOM 6770 C CA . HIS A 1 836 ? 59.592 15.314 -75.455 1.00 35.66 836 HIS A CA 1
ATOM 6771 C C . HIS A 1 836 ? 58.123 15.396 -75.019 1.00 35.66 836 HIS A C 1
ATOM 6773 O O . HIS A 1 836 ? 57.231 15.623 -75.826 1.00 35.66 836 HIS A O 1
ATOM 6779 N N . VAL A 1 837 ? 57.853 15.180 -73.729 1.00 31.16 837 VAL A N 1
ATOM 6780 C CA . VAL A 1 837 ? 56.493 15.260 -73.167 1.00 31.16 837 VAL A CA 1
ATOM 6781 C C . VAL A 1 837 ? 56.023 16.709 -73.118 1.00 31.16 837 VAL A C 1
ATOM 6783 O O . VAL A 1 837 ? 56.711 17.510 -72.498 1.00 31.16 837 VAL A O 1
ATOM 6786 N N . PHE A 1 838 ? 54.812 17.006 -73.608 1.00 31.91 838 PHE A N 1
ATOM 6787 C CA . PHE A 1 838 ? 53.956 18.050 -73.027 1.00 31.91 838 PHE A CA 1
ATOM 6788 C C . PHE A 1 838 ? 52.469 17.692 -73.139 1.00 31.91 838 PHE A C 1
ATOM 6790 O O . PHE A 1 838 ? 51.996 17.183 -74.152 1.00 31.91 838 PHE A O 1
ATOM 6797 N N . SER A 1 839 ? 51.742 17.938 -72.051 1.00 34.62 839 SER A N 1
ATOM 6798 C CA . SER A 1 839 ? 50.313 17.673 -71.914 1.00 34.62 839 SER A CA 1
ATOM 6799 C C . SER A 1 839 ? 49.445 18.723 -72.596 1.00 34.62 839 SER A C 1
ATOM 6801 O O . SER A 1 839 ? 49.727 19.915 -72.494 1.00 34.62 839 SER A O 1
ATOM 6803 N N . ILE A 1 840 ? 48.331 18.284 -73.178 1.00 33.44 840 ILE A N 1
ATOM 6804 C CA . ILE A 1 840 ? 47.295 19.142 -73.758 1.00 33.44 840 ILE A CA 1
ATOM 6805 C C . ILE A 1 840 ? 46.112 19.215 -72.782 1.00 33.44 840 ILE A C 1
ATOM 6807 O O . ILE A 1 840 ? 45.660 18.185 -72.286 1.00 33.44 840 ILE A O 1
ATOM 6811 N N . LEU A 1 841 ? 45.588 20.419 -72.536 1.00 32.72 841 LEU A N 1
ATOM 6812 C CA . LEU A 1 841 ? 44.329 20.650 -71.820 1.00 32.72 841 LEU A CA 1
ATOM 6813 C C . LEU A 1 841 ? 43.362 21.377 -72.767 1.00 32.72 841 LEU A C 1
ATOM 6815 O O . LEU A 1 841 ? 43.523 22.565 -73.029 1.00 32.72 841 LEU A O 1
ATOM 6819 N N . GLY A 1 842 ? 42.369 20.658 -73.298 1.00 35.19 842 GLY A N 1
ATOM 6820 C CA . GLY A 1 842 ? 41.305 21.223 -74.134 1.00 35.19 842 GLY A CA 1
ATOM 6821 C C . GLY A 1 842 ? 40.262 20.173 -74.559 1.00 35.19 842 GLY A C 1
ATOM 6822 O O . GLY A 1 842 ? 40.617 19.003 -74.709 1.00 35.19 842 GLY A O 1
ATOM 6823 N N . PRO A 1 843 ? 38.974 20.545 -74.713 1.00 31.30 843 PRO A N 1
ATOM 6824 C CA . PRO A 1 843 ? 37.907 19.607 -75.053 1.00 31.30 843 PRO A CA 1
ATOM 6825 C C . PRO A 1 843 ? 38.011 19.127 -76.506 1.00 31.30 843 PRO A C 1
ATOM 6827 O O . PRO A 1 843 ? 38.139 19.909 -77.445 1.00 31.30 843 PRO A O 1
ATOM 6830 N N . HIS A 1 844 ? 37.925 17.811 -76.667 1.00 38.03 844 HIS A N 1
ATOM 6831 C CA . HIS A 1 844 ? 38.107 17.097 -77.924 1.00 38.03 844 HIS A CA 1
ATOM 6832 C C . HIS A 1 844 ? 36.796 17.090 -78.732 1.00 38.03 844 HIS A C 1
ATOM 6834 O O . HIS A 1 844 ? 35.935 16.241 -78.516 1.00 38.03 844 HIS A O 1
ATOM 6840 N N . LEU A 1 845 ? 36.629 18.022 -79.671 1.00 36.03 845 LEU A N 1
ATOM 6841 C CA . LEU A 1 845 ? 35.577 17.967 -80.694 1.00 36.03 845 LEU A CA 1
ATOM 6842 C C . LEU A 1 845 ? 36.263 18.149 -82.050 1.00 36.03 845 LEU A C 1
ATOM 6844 O O . LEU A 1 845 ? 36.596 19.262 -82.439 1.00 36.03 845 LEU A O 1
ATOM 6848 N N . GLY A 1 846 ? 36.590 17.038 -82.712 1.00 31.17 846 GLY A N 1
ATOM 6849 C CA . GLY A 1 846 ? 37.387 17.049 -83.940 1.00 31.17 846 GLY A CA 1
ATOM 6850 C C . GLY A 1 846 ? 36.735 17.883 -85.044 1.00 31.17 846 GLY A C 1
ATOM 6851 O O . GLY A 1 846 ? 35.608 17.614 -85.435 1.00 31.17 846 GLY A O 1
ATOM 6852 N N . HIS A 1 847 ? 37.410 18.935 -85.494 1.00 34.66 847 HIS A N 1
ATOM 6853 C CA . HIS A 1 847 ? 38.200 19.023 -86.727 1.00 34.66 847 HIS A CA 1
ATOM 6854 C C . HIS A 1 847 ? 38.881 20.407 -86.689 1.00 34.66 847 HIS A C 1
ATOM 6856 O O . HIS A 1 847 ? 38.202 21.403 -86.475 1.00 34.66 847 HIS A O 1
ATOM 6862 N N . TYR A 1 848 ? 40.206 20.447 -86.881 1.00 38.38 848 TYR A N 1
ATOM 6863 C CA . TYR A 1 848 ? 41.128 21.585 -86.675 1.00 38.38 848 TYR A CA 1
ATOM 6864 C C . TYR A 1 848 ? 41.536 21.858 -85.213 1.00 38.38 848 TYR A C 1
ATOM 6866 O O . TYR A 1 848 ? 40.713 22.097 -84.334 1.00 38.38 848 TYR A O 1
ATOM 6874 N N . TYR A 1 849 ? 42.852 21.805 -84.961 1.00 33.41 849 TYR A N 1
ATOM 6875 C CA . TYR A 1 849 ? 43.476 22.319 -83.740 1.00 33.41 849 TYR A CA 1
ATOM 6876 C C . TYR A 1 849 ? 43.193 23.826 -83.658 1.00 33.41 849 TYR A C 1
ATOM 6878 O O . TYR A 1 849 ? 43.602 24.562 -84.548 1.00 33.41 849 TYR A O 1
ATOM 6886 N N . GLY A 1 850 ? 42.457 24.266 -82.636 1.00 34.69 850 GLY A N 1
ATOM 6887 C CA . GLY A 1 850 ? 42.101 25.674 -82.442 1.00 34.69 850 GLY A CA 1
ATOM 6888 C C . GLY A 1 850 ? 43.260 26.540 -81.931 1.00 34.69 850 GLY A C 1
ATOM 6889 O O . GLY A 1 850 ? 44.090 26.096 -81.138 1.00 34.69 850 GLY A O 1
ATOM 6890 N N . ASP A 1 851 ? 43.256 27.797 -82.375 1.00 37.12 851 ASP A N 1
ATOM 6891 C CA . ASP A 1 851 ? 44.357 28.774 -82.421 1.00 37.12 851 ASP A CA 1
ATOM 6892 C C . ASP A 1 851 ? 44.740 29.479 -81.102 1.00 37.12 851 ASP A C 1
ATOM 6894 O O . ASP A 1 851 ? 45.128 30.649 -81.113 1.00 37.12 851 ASP A O 1
ATOM 6898 N N . ILE A 1 852 ? 44.647 28.823 -79.941 1.00 33.53 852 ILE A N 1
ATOM 6899 C CA . ILE A 1 852 ? 45.070 29.457 -78.677 1.00 33.53 852 ILE A CA 1
ATOM 6900 C C . ILE A 1 852 ? 46.161 28.641 -77.994 1.00 33.53 852 ILE A C 1
ATOM 6902 O O . ILE A 1 852 ? 45.913 27.647 -77.315 1.00 33.53 852 ILE A O 1
ATOM 6906 N N . ILE A 1 853 ? 47.387 29.140 -78.138 1.00 39.25 853 ILE A N 1
ATOM 6907 C CA . ILE A 1 853 ? 48.557 28.725 -77.370 1.00 39.25 853 ILE A CA 1
ATOM 6908 C C . ILE A 1 853 ? 48.713 29.718 -76.214 1.00 39.25 853 ILE A C 1
ATOM 6910 O O . ILE A 1 853 ? 48.965 30.901 -76.441 1.00 39.25 853 ILE A O 1
ATOM 6914 N N . ILE A 1 854 ? 48.603 29.246 -74.971 1.00 40.81 854 ILE A N 1
ATOM 6915 C CA . ILE A 1 854 ? 48.988 30.036 -73.794 1.00 40.81 854 ILE A CA 1
ATOM 6916 C C . ILE A 1 854 ? 50.322 29.501 -73.286 1.00 40.81 854 ILE A C 1
ATOM 6918 O O . ILE A 1 854 ? 50.402 28.402 -72.741 1.00 40.81 854 ILE A O 1
ATOM 6922 N N . VAL A 1 855 ? 51.375 30.293 -73.484 1.00 41.97 855 VAL A N 1
ATOM 6923 C CA . VAL A 1 855 ? 52.725 30.001 -72.995 1.00 41.97 855 VAL A CA 1
ATOM 6924 C C . VAL A 1 855 ? 52.938 30.745 -71.684 1.00 41.97 855 VAL A C 1
ATOM 6926 O O . VAL A 1 855 ? 52.932 31.976 -71.656 1.00 41.97 855 VAL A O 1
ATOM 6929 N N . PHE A 1 856 ? 53.154 30.011 -70.594 1.00 45.75 856 PHE A N 1
ATOM 6930 C CA . PHE A 1 856 ? 53.551 30.608 -69.321 1.00 45.75 856 PHE A CA 1
ATOM 6931 C C . PHE A 1 856 ? 55.071 30.728 -69.234 1.00 45.75 856 PHE A C 1
ATOM 6933 O O . PHE A 1 856 ? 55.808 29.830 -69.645 1.00 45.75 856 PHE A O 1
ATOM 6940 N N . LYS A 1 857 ? 55.553 31.834 -68.656 1.00 38.00 857 LYS A N 1
ATOM 6941 C CA . LYS A 1 857 ? 56.959 31.942 -68.258 1.00 38.00 857 LYS A CA 1
ATOM 6942 C C . LYS A 1 857 ? 57.265 30.922 -67.169 1.00 38.00 857 LYS A C 1
ATOM 6944 O O . LYS A 1 857 ? 56.434 30.665 -66.296 1.00 38.00 857 LYS A O 1
ATOM 6949 N N . LYS A 1 858 ? 58.489 30.392 -67.197 1.00 39.84 858 LYS A N 1
ATOM 6950 C CA . LYS A 1 858 ? 58.976 29.391 -66.244 1.00 39.84 858 LYS A CA 1
ATOM 6951 C C . LYS A 1 858 ? 58.749 29.853 -64.801 1.00 39.84 858 LYS A C 1
ATOM 6953 O O . LYS A 1 858 ? 58.248 29.083 -63.995 1.00 39.84 858 LYS A O 1
ATOM 6958 N N . GLU A 1 859 ? 59.021 31.121 -64.498 1.00 44.00 859 GLU A N 1
ATOM 6959 C CA . GLU A 1 859 ? 58.849 31.676 -63.145 1.00 44.00 859 GLU A CA 1
ATOM 6960 C C . GLU A 1 859 ? 57.396 31.630 -62.630 1.00 44.00 859 GLU A C 1
ATOM 6962 O O . GLU A 1 859 ? 57.179 31.443 -61.437 1.00 44.00 859 GLU A O 1
ATOM 6967 N N . ILE A 1 860 ? 56.402 31.749 -63.520 1.00 45.34 860 ILE A N 1
ATOM 6968 C CA . ILE A 1 860 ? 54.972 31.720 -63.165 1.00 45.34 860 ILE A CA 1
ATOM 6969 C C . ILE A 1 860 ? 54.522 30.291 -62.842 1.00 45.34 860 ILE A C 1
ATOM 6971 O O . ILE A 1 860 ? 53.728 30.087 -61.928 1.00 45.34 860 ILE A O 1
ATOM 6975 N N . MET A 1 861 ? 55.060 29.289 -63.546 1.00 44.31 861 MET A N 1
ATOM 6976 C CA . MET A 1 861 ? 54.747 27.875 -63.297 1.00 44.31 861 MET A CA 1
ATOM 6977 C C . MET A 1 861 ? 55.312 27.346 -61.974 1.00 44.31 861 MET A C 1
ATOM 6979 O O . MET A 1 861 ? 54.794 26.369 -61.442 1.00 44.31 861 MET A O 1
ATOM 6983 N N . PHE A 1 862 ? 56.368 27.973 -61.455 1.00 42.09 862 PHE A N 1
ATOM 6984 C CA . PHE A 1 862 ? 56.999 27.609 -60.183 1.00 42.09 862 PHE A CA 1
ATOM 6985 C C . PHE A 1 862 ? 56.611 28.552 -59.031 1.00 42.09 862 PHE A C 1
ATOM 6987 O O . PHE A 1 862 ? 57.182 28.454 -57.946 1.00 42.09 862 PHE A O 1
ATOM 6994 N N . HIS A 1 863 ? 55.651 29.459 -59.246 1.00 44.56 863 HIS A N 1
ATOM 6995 C CA . HIS A 1 863 ? 55.167 30.359 -58.203 1.00 44.56 863 HIS A CA 1
ATOM 6996 C C . HIS A 1 863 ? 54.290 29.587 -57.193 1.00 44.56 863 HIS A C 1
ATOM 6998 O O . HIS A 1 863 ? 53.383 28.871 -57.615 1.00 44.56 863 HIS A O 1
ATOM 7004 N N . PRO A 1 864 ? 54.500 29.735 -55.871 1.00 36.50 864 PRO A N 1
ATOM 7005 C CA . PRO A 1 864 ? 53.813 28.935 -54.847 1.00 36.50 864 PRO A CA 1
ATOM 7006 C C . PRO A 1 864 ? 52.289 29.141 -54.792 1.00 36.50 864 PRO A C 1
ATOM 7008 O O . PRO A 1 864 ? 51.575 28.257 -54.330 1.00 36.50 864 PRO A O 1
ATOM 7011 N N . ASP A 1 865 ? 51.793 30.264 -55.317 1.00 36.59 865 ASP A N 1
ATOM 7012 C CA . ASP A 1 865 ? 50.353 30.561 -55.408 1.00 36.59 865 ASP A CA 1
ATOM 7013 C C . ASP A 1 865 ? 49.704 30.145 -56.747 1.00 36.59 865 ASP A C 1
ATOM 7015 O O . ASP A 1 865 ? 48.510 30.370 -56.958 1.00 36.59 865 ASP A O 1
ATOM 7019 N N . ALA A 1 866 ? 50.457 29.543 -57.676 1.00 40.78 866 ALA A N 1
ATOM 7020 C CA . ALA A 1 866 ? 49.911 29.033 -58.933 1.00 40.78 866 ALA A CA 1
ATOM 7021 C C . ALA A 1 866 ? 49.362 27.606 -58.746 1.00 40.78 866 ALA A C 1
ATOM 7023 O O . ALA A 1 866 ? 50.109 26.667 -58.481 1.00 40.78 866 ALA A O 1
ATOM 7024 N N . ASN A 1 867 ? 48.046 27.426 -58.906 1.00 39.59 867 ASN A N 1
ATOM 7025 C CA . ASN A 1 867 ? 47.369 26.138 -58.719 1.00 39.59 867 ASN A CA 1
ATOM 7026 C C . ASN A 1 867 ? 46.727 25.657 -60.033 1.00 39.59 867 ASN A C 1
ATOM 7028 O O . ASN A 1 867 ? 45.597 26.022 -60.358 1.00 39.59 867 ASN A O 1
ATOM 7032 N N . PHE A 1 868 ? 47.460 24.845 -60.800 1.00 43.62 868 PHE A N 1
ATOM 7033 C CA . PHE A 1 868 ? 46.951 24.186 -62.006 1.00 43.62 868 PHE A CA 1
ATOM 7034 C C . PHE A 1 868 ? 46.416 22.792 -61.649 1.00 43.62 868 PHE A C 1
ATOM 7036 O O . PHE A 1 868 ? 47.133 21.965 -61.087 1.00 43.62 868 PHE A O 1
ATOM 7043 N N . SER A 1 869 ? 45.150 22.505 -61.970 1.00 34.47 869 SER A N 1
ATOM 7044 C CA . SER A 1 869 ? 44.544 21.202 -61.679 1.00 34.47 869 SER A CA 1
ATOM 7045 C C . SER A 1 869 ? 45.137 20.096 -62.558 1.00 34.47 869 SER A C 1
ATOM 7047 O O . SER A 1 869 ? 45.072 20.165 -63.786 1.00 34.47 869 SER A O 1
ATOM 7049 N N . ILE A 1 870 ? 45.656 19.050 -61.921 1.00 32.69 870 ILE A N 1
ATOM 7050 C CA . ILE A 1 870 ? 46.280 17.887 -62.559 1.00 32.69 870 ILE A CA 1
ATOM 7051 C C . ILE A 1 870 ? 45.210 17.005 -63.233 1.00 32.69 870 ILE A C 1
ATOM 7053 O O . ILE A 1 870 ? 44.598 16.145 -62.605 1.00 32.69 870 ILE A O 1
ATOM 7057 N N . GLN A 1 871 ? 45.023 17.175 -64.539 1.00 34.16 871 GLN A N 1
ATOM 7058 C CA . GLN A 1 871 ? 44.848 16.044 -65.458 1.00 34.16 871 GLN A CA 1
ATOM 7059 C C . GLN A 1 871 ? 46.003 16.073 -66.462 1.00 34.16 871 GLN A C 1
ATOM 7061 O O . GLN A 1 871 ? 45.825 16.340 -67.641 1.00 34.16 871 GLN A O 1
ATOM 7066 N N . ALA A 1 872 ? 47.216 15.864 -65.955 1.00 29.50 872 ALA A N 1
ATOM 7067 C CA . ALA A 1 872 ? 48.401 15.543 -66.739 1.00 29.50 872 ALA A CA 1
ATOM 7068 C C . ALA A 1 872 ? 49.563 15.252 -65.786 1.00 29.50 872 ALA A C 1
ATOM 7070 O O . ALA A 1 872 ? 49.870 16.079 -64.935 1.00 29.50 872 ALA A O 1
ATOM 7071 N N . GLY A 1 873 ? 50.231 14.111 -65.946 1.00 25.28 873 GLY A N 1
ATOM 7072 C CA . GLY A 1 873 ? 51.501 13.843 -65.269 1.00 25.28 873 GLY A CA 1
ATOM 7073 C C . GLY A 1 873 ? 51.473 12.628 -64.349 1.00 25.28 873 GLY A C 1
ATOM 7074 O O . GLY A 1 873 ? 50.964 12.656 -63.235 1.00 25.28 873 GLY A O 1
ATOM 7075 N N . THR A 1 874 ? 52.076 11.562 -64.854 1.00 27.36 874 THR A N 1
ATOM 7076 C CA . THR A 1 874 ? 52.582 10.374 -64.162 1.00 27.36 874 THR A CA 1
ATOM 7077 C C . THR A 1 874 ? 53.354 10.681 -62.869 1.00 27.36 874 THR A C 1
ATOM 7079 O O . THR A 1 874 ? 54.232 11.540 -62.858 1.00 27.36 874 THR A O 1
ATOM 7082 N N . SER A 1 875 ? 53.118 9.896 -61.816 1.00 26.33 875 SER A N 1
ATOM 7083 C CA . SER A 1 875 ? 54.018 9.704 -60.663 1.00 26.33 875 SER A CA 1
ATOM 7084 C C . SER A 1 875 ? 54.814 8.398 -60.878 1.00 26.33 875 SER A C 1
ATOM 7086 O O . SER A 1 875 ? 54.229 7.472 -61.429 1.00 26.33 875 SER A O 1
ATOM 7088 N N . PHE A 1 876 ? 56.076 8.160 -60.508 1.00 29.16 876 PHE A N 1
ATOM 7089 C CA . PHE A 1 876 ? 56.935 8.636 -59.418 1.00 29.16 876 PHE A CA 1
ATOM 7090 C C . PHE A 1 876 ? 58.401 8.278 -59.783 1.00 29.16 876 PHE A C 1
ATOM 7092 O O . PHE A 1 876 ? 58.629 7.258 -60.435 1.00 29.16 876 PHE A O 1
ATOM 7099 N N . GLY A 1 877 ? 59.393 9.059 -59.342 1.00 28.95 877 GLY A N 1
ATOM 7100 C CA . GLY A 1 877 ? 60.815 8.682 -59.413 1.00 28.95 877 GLY A CA 1
ATOM 7101 C C . GLY A 1 877 ? 61.257 7.841 -58.201 1.00 28.95 877 GLY A C 1
ATOM 7102 O O . GLY A 1 877 ? 60.740 8.074 -57.108 1.00 28.95 877 GLY A O 1
ATOM 7103 N N . PRO A 1 878 ? 62.224 6.912 -58.335 1.00 29.67 878 PRO A N 1
ATOM 7104 C CA . PRO A 1 878 ? 62.831 6.259 -57.181 1.00 29.67 878 PRO A CA 1
ATOM 7105 C C . PRO A 1 878 ? 64.357 6.432 -57.168 1.00 29.67 878 PRO A C 1
ATOM 7107 O O . PRO A 1 878 ? 65.067 5.638 -57.771 1.00 29.67 878 PRO A O 1
ATOM 7110 N N . SER A 1 879 ? 64.866 7.430 -56.439 1.00 26.23 879 SER A N 1
ATOM 7111 C CA . SER A 1 879 ? 66.140 7.330 -55.702 1.00 26.23 879 SER A CA 1
ATOM 7112 C C . SER A 1 879 ? 66.490 8.650 -55.015 1.00 26.23 879 SER A C 1
ATOM 7114 O O . SER A 1 879 ? 66.697 9.656 -55.688 1.00 26.23 879 SER A O 1
ATOM 7116 N N . GLY A 1 880 ? 66.674 8.608 -53.694 1.00 23.92 880 GLY A N 1
ATOM 7117 C CA . GLY A 1 880 ? 67.596 9.518 -53.010 1.00 23.92 880 GLY A CA 1
ATOM 7118 C C . GLY A 1 880 ? 66.977 10.421 -51.950 1.00 23.92 880 GLY A C 1
ATOM 7119 O O . GLY A 1 880 ? 66.594 11.551 -52.222 1.00 23.92 880 GLY A O 1
ATOM 7120 N N . ASN A 1 881 ? 66.980 9.941 -50.707 1.00 31.11 881 ASN A N 1
ATOM 7121 C CA . ASN A 1 881 ? 67.010 10.794 -49.521 1.00 31.11 881 ASN A CA 1
ATOM 7122 C C . ASN A 1 881 ? 68.139 11.834 -49.627 1.00 31.11 881 ASN A C 1
ATOM 7124 O O . ASN A 1 881 ? 69.280 11.425 -49.825 1.00 31.11 881 ASN A O 1
ATOM 7128 N N . ALA A 1 882 ? 67.866 13.114 -49.354 1.00 24.03 882 ALA A N 1
ATOM 7129 C CA . ALA A 1 882 ? 68.767 13.975 -48.575 1.00 24.03 882 ALA A CA 1
ATOM 7130 C C . ALA A 1 882 ? 68.127 15.337 -48.230 1.00 24.03 882 ALA A C 1
ATOM 7132 O O . ALA A 1 882 ? 67.899 16.167 -49.095 1.00 24.03 882 ALA A O 1
ATOM 7133 N N . TYR A 1 883 ? 67.913 15.547 -46.928 1.00 24.64 883 TYR A N 1
ATOM 7134 C CA . TYR A 1 883 ? 68.184 16.780 -46.172 1.00 24.64 883 TYR A CA 1
ATOM 7135 C C . TYR A 1 883 ? 67.589 18.145 -46.593 1.00 24.64 883 TYR A C 1
ATOM 7137 O O . TYR A 1 883 ? 68.056 18.804 -47.506 1.00 24.64 883 TYR A O 1
ATOM 7145 N N . LYS A 1 884 ? 66.697 18.624 -45.707 1.00 27.67 884 LYS A N 1
ATOM 7146 C CA . LYS A 1 884 ? 66.840 19.805 -44.817 1.00 27.67 884 LYS A CA 1
ATOM 7147 C C . LYS A 1 884 ? 67.224 21.190 -45.382 1.00 27.67 884 LYS A C 1
ATOM 7149 O O . LYS A 1 884 ? 68.279 21.366 -45.973 1.00 27.67 884 LYS A O 1
ATOM 7154 N N . ARG A 1 885 ? 66.518 22.160 -44.769 1.00 26.86 885 ARG A N 1
ATOM 7155 C CA . ARG A 1 885 ? 66.715 23.623 -44.662 1.00 26.86 885 ARG A CA 1
ATOM 7156 C C . ARG A 1 885 ? 66.290 24.371 -45.925 1.00 26.86 885 ARG A C 1
ATOM 7158 O O . ARG A 1 885 ? 66.763 24.053 -47.001 1.00 26.86 885 ARG A O 1
ATOM 7165 N N . SER A 1 886 ? 65.391 25.342 -45.856 1.00 31.55 886 SER A N 1
ATOM 7166 C CA . SER A 1 886 ? 64.898 26.193 -44.758 1.00 31.55 886 SER A CA 1
ATOM 7167 C C . SER A 1 886 ? 63.477 26.628 -45.067 1.00 31.55 886 SER A C 1
ATOM 7169 O O . SER A 1 886 ? 63.236 26.859 -46.272 1.00 31.55 886 SER A O 1
#

pLDDT: mean 75.25, std 19.31, range [23.92, 98.88]

Sequence (886 aa):
MNCYDNCLSVGALRFGNIMMQIVPHTLAADPDKTEINAENWYETEMFNIKPDIKTMITNPQHPIFRYKWNAQIWIEQMNKLDVKDRQSKKYDLNRHLLRVTVMLNTIGVVRKKKYVVDGEEIILKSEPMKTIGYNHQSKLLYGKTIAQTDMKTPYPSTNIIVINEDCLVLYEKLVSEGYRPLLLNMANATNPGGGYRKGDGAQEENLFRRSDYYQSLDADVADKDRSERLYCTTKCELKQSTTFDEYYPMKEFGAIYTSGITVFRQTEANGYAFMKNPLYNVCAIAMAAYRDPELTKEKMLEKKFAINTHKKIENIFAIAHHHKHDCLVLSAFGCGAFKNPPEHVALLFKSVIYQYAGYFKTIYFAIVDDHNTGNRINPDGNFLPFKTILDGLNVHPPTTIRVNGVSGPNRILNKTSDGKLNLSDVCILYLQPCQYGSKCHDLKNPQHNNNYLHPPICSYQDATSSCEQMNDEVHMFTFLHNIKCQYDGQCNDNDPKHLSEYDHPNYCIDGGNCQNVHQQHLFAYRHLPLCSDGFNCSKYLKRDNDHCKEFRHCKSMCPYDNCCIQFHDKQHFETTIHSFRLPCPFTPYNCSMYVEFIQTGNTNKISSEVENHCYKYSHVCPFGRQCKTKDERHFETSIHIARKICSDIDKCLQLTDEEHLESFSHPGIRDIRLFCREPGFKCPDRLKNEHLKKYRHGKNHNHLSAVQSTNLNASINFVHNQSYVAKAVRQHSRIRLIFLKHNIPAVKDNAFRLITALVEAEFAKKKTSDGTTPLVDDHDYAMKLIEKKLIPPLTDHDISIIHQWAKKIAQESIKLHENPMGIGYIVDRSLGTDKHVFSILGPHLGHYYGDIIIVFKKEIMFHPDANFSIQAGTSFGPSGNAYKRS